Protein AF-0000000070180967 (afdb_homodimer)

Structure (mmCIF, N/CA/C/O backbone):
data_AF-0000000070180967-model_v1
#
loop_
_entity.id
_entity.type
_entity.pdbx_description
1 polymer 'SH3 domain-binding protein 1'
#
loop_
_atom_site.group_PDB
_atom_site.id
_atom_site.type_symbol
_atom_site.label_atom_id
_atom_site.label_alt_id
_atom_site.label_comp_id
_atom_site.label_asym_id
_atom_site.label_entity_id
_atom_site.label_seq_id
_atom_site.pdbx_PDB_ins_code
_atom_site.Cartn_x
_atom_site.Cartn_y
_atom_site.Cartn_z
_atom_site.occupancy
_atom_site.B_iso_or_equiv
_atom_site.auth_seq_id
_atom_site.auth_comp_id
_atom_site.auth_asym_id
_atom_site.auth_atom_id
_atom_site.pdbx_PDB_model_num
ATOM 1 N N . MET A 1 1 ? -31.375 30.578 19.656 1 23.16 1 MET A N 1
ATOM 2 C CA . MET A 1 1 ? -30.641 31.422 20.578 1 23.16 1 MET A CA 1
ATOM 3 C C . MET A 1 1 ? -30.578 30.781 21.969 1 23.16 1 MET A C 1
ATOM 5 O O . MET A 1 1 ? -29.547 30.828 22.641 1 23.16 1 MET A O 1
ATOM 9 N N . MET A 1 2 ? -31.688 30.219 22.391 1 24.69 2 MET A N 1
ATOM 10 C CA . MET A 1 2 ? -31.969 29.703 23.734 1 24.69 2 MET A CA 1
ATOM 11 C C . MET A 1 2 ? -31.297 28.344 23.938 1 24.69 2 MET A C 1
ATOM 13 O O . MET A 1 2 ? -30.875 28.016 25.047 1 24.69 2 MET A O 1
ATOM 17 N N . LYS A 1 3 ? -31.328 27.484 22.859 1 35.31 3 LYS A N 1
ATOM 18 C CA . LYS A 1 3 ? -30.859 26.109 23.031 1 35.31 3 LYS A CA 1
ATOM 19 C C . LYS A 1 3 ? -29.344 26.062 23.219 1 35.31 3 LYS A C 1
ATOM 21 O O . LYS A 1 3 ? -28.797 25.031 23.641 1 35.31 3 LYS A O 1
ATOM 26 N N . ARG A 1 4 ? -28.734 26.984 22.562 1 38.66 4 ARG A N 1
ATOM 27 C CA . ARG A 1 4 ? -27.281 27.031 22.734 1 38.66 4 ARG A CA 1
ATOM 28 C C . ARG A 1 4 ? -26.891 27.406 24.156 1 38.66 4 ARG A C 1
ATOM 30 O O . ARG A 1 4 ? -25.797 27.078 24.609 1 38.66 4 ARG A O 1
ATOM 37 N N . GLN A 1 5 ? -27.844 28.094 24.844 1 33.06 5 GLN A N 1
ATOM 38 C CA . GLN A 1 5 ? -27.656 28.5 26.234 1 33.06 5 GLN A CA 1
ATOM 39 C C . GLN A 1 5 ? -27.734 27.297 27.188 1 33.06 5 GLN A C 1
ATOM 41 O O . GLN A 1 5 ? -27.016 27.234 28.172 1 33.06 5 GLN A O 1
ATOM 46 N N . PHE A 1 6 ? -28.734 26.422 26.875 1 37.47 6 PHE A N 1
ATOM 47 C CA . PHE A 1 6 ? -29.047 25.375 27.844 1 37.47 6 PHE A CA 1
ATOM 48 C C . PHE A 1 6 ? -27.969 24.312 27.844 1 37.47 6 PHE A C 1
ATOM 50 O O . PHE A 1 6 ? -27.625 23.766 28.906 1 37.47 6 PHE A O 1
ATOM 57 N N . ASN A 1 7 ? -27.469 23.922 26.625 1 36.16 7 ASN A N 1
ATOM 58 C CA . ASN A 1 7 ? -26.5 22.828 26.625 1 36.16 7 ASN A CA 1
ATOM 59 C C . ASN A 1 7 ? -25.172 23.25 27.25 1 36.16 7 ASN A C 1
ATOM 61 O O . ASN A 1 7 ? -24.344 22.406 27.609 1 36.16 7 ASN A O 1
ATOM 65 N N . ARG A 1 8 ? -24.75 24.609 27.328 1 34.97 8 ARG A N 1
ATOM 66 C CA . ARG A 1 8 ? -23.625 25.172 28.062 1 34.97 8 ARG A CA 1
ATOM 67 C C . ARG A 1 8 ? -23.797 24.969 29.562 1 34.97 8 ARG A C 1
ATOM 69 O O . ARG A 1 8 ? -22.812 24.766 30.281 1 34.97 8 ARG A O 1
ATOM 76 N N . MET A 1 9 ? -25.016 25.094 30.094 1 34.5 9 MET A N 1
ATOM 77 C CA . MET A 1 9 ? -25.281 24.938 31.516 1 34.5 9 MET A CA 1
ATOM 78 C C . MET A 1 9 ? -24.984 23.516 31.984 1 34.5 9 MET A C 1
ATOM 80 O O . MET A 1 9 ? -24.516 23.297 33.094 1 34.5 9 MET A O 1
ATOM 84 N N . ARG A 1 10 ? -25.375 22.469 31.219 1 37.16 10 ARG A N 1
ATOM 85 C CA . ARG A 1 10 ? -25.266 21.094 31.688 1 37.16 10 ARG A CA 1
ATOM 86 C C . ARG A 1 10 ? -23.812 20.656 31.781 1 37.16 10 ARG A C 1
ATOM 88 O O . ARG A 1 10 ? -23.453 19.812 32.594 1 37.16 10 ARG A O 1
ATOM 95 N N . GLN A 1 11 ? -22.953 21.047 30.766 1 36 11 GLN A N 1
ATOM 96 C CA . GLN A 1 11 ? -21.547 20.641 30.859 1 36 11 GLN A CA 1
ATOM 97 C C . GLN A 1 11 ? -20.859 21.328 32.031 1 36 11 GLN A C 1
ATOM 99 O O . GLN A 1 11 ? -19.797 20.891 32.469 1 36 11 GLN A O 1
ATOM 104 N N . GLN A 1 12 ? -21.344 22.5 32.531 1 35.28 12 GLN A N 1
ATOM 105 C CA . GLN A 1 12 ? -20.844 23.141 33.75 1 35.28 12 GLN A CA 1
ATOM 106 C C . GLN A 1 12 ? -21.047 22.25 34.969 1 35.28 12 GLN A C 1
ATOM 108 O O . GLN A 1 12 ? -20.297 22.344 35.938 1 35.28 12 GLN A O 1
ATOM 113 N N . LEU A 1 13 ? -22.219 21.578 35.094 1 34.53 13 LEU A N 1
ATOM 114 C CA . LEU A 1 13 ? -22.531 20.875 36.344 1 34.53 13 LEU A CA 1
ATOM 115 C C . LEU A 1 13 ? -21.672 19.609 36.469 1 34.53 13 LEU A C 1
ATOM 117 O O . LEU A 1 13 ? -21.531 19.062 37.562 1 34.53 13 LEU A O 1
ATOM 121 N N . SER A 1 14 ? -21.391 18.875 35.375 1 34.56 14 SER A N 1
ATOM 122 C CA . SER A 1 14 ? -20.859 17.547 35.656 1 34.56 14 SER A CA 1
ATOM 123 C C . SER A 1 14 ? -19.406 17.609 36.125 1 34.56 14 SER A C 1
ATOM 125 O O . SER A 1 14 ? -18.75 16.578 36.281 1 34.56 14 SER A O 1
ATOM 127 N N . TYR A 1 15 ? -18.625 18.578 35.562 1 33.56 15 TYR A N 1
ATOM 128 C CA . TYR A 1 15 ? -17.234 18.438 36 1 33.56 15 TYR A CA 1
ATOM 129 C C . TYR A 1 15 ? -17.109 18.797 37.469 1 33.56 15 TYR A C 1
ATOM 131 O O . TYR A 1 15 ? -17.641 19.812 37.938 1 33.56 15 TYR A O 1
ATOM 139 N N . PRO A 1 16 ? -16.75 17.812 38.406 1 34.44 16 PRO A N 1
ATOM 140 C CA . PRO A 1 16 ? -16.562 18 39.844 1 34.44 16 PRO A CA 1
ATOM 141 C C . PRO A 1 16 ? -15.859 19.312 40.188 1 34.44 16 PRO A C 1
ATOM 143 O O . PRO A 1 16 ? -15.312 19.969 39.281 1 34.44 16 PRO A O 1
ATOM 146 N N . SER A 1 17 ? -15.625 19.516 41.562 1 34.19 17 SER A N 1
ATOM 147 C CA . SER A 1 17 ? -15 20.547 42.375 1 34.19 17 SER A CA 1
ATOM 148 C C . SER A 1 17 ? -13.617 20.906 41.844 1 34.19 17 SER A C 1
ATOM 150 O O . SER A 1 17 ? -12.719 20.062 41.812 1 34.19 17 SER A O 1
ATOM 152 N N . ILE A 1 18 ? -13.445 21.531 40.75 1 38.41 18 ILE A N 1
ATOM 153 C CA . ILE A 1 18 ? -12.172 22.172 40.438 1 38.41 18 ILE A CA 1
ATOM 154 C C . ILE A 1 18 ? -11.477 22.578 41.75 1 38.41 18 ILE A C 1
ATOM 156 O O . ILE A 1 18 ? -12.016 23.375 42.5 1 38.41 18 ILE A O 1
ATOM 160 N N . THR A 1 19 ? -10.648 21.797 42.281 1 39.62 19 THR A N 1
ATOM 161 C CA . THR A 1 19 ? -9.82 22.125 43.438 1 39.62 19 THR A CA 1
ATOM 162 C C . THR A 1 19 ? -9.375 23.578 43.406 1 39.62 19 THR A C 1
ATOM 164 O O . THR A 1 19 ? -9.328 24.188 42.312 1 39.62 19 THR A O 1
ATOM 167 N N . GLY A 1 20 ? -9.117 24.297 44.531 1 40.75 20 GLY A N 1
ATOM 168 C CA . GLY A 1 20 ? -8.758 25.656 44.875 1 40.75 20 GLY A CA 1
ATOM 169 C C . GLY A 1 20 ? -7.777 26.281 43.906 1 40.75 20 GLY A C 1
ATOM 170 O O . GLY A 1 20 ? -7.754 27.516 43.75 1 40.75 20 GLY A O 1
ATOM 171 N N . ARG A 1 21 ? -6.918 25.531 43.438 1 45.5 21 ARG A N 1
ATOM 172 C CA . ARG A 1 21 ? -5.832 26.062 42.625 1 45.5 21 ARG A CA 1
ATOM 173 C C . ARG A 1 21 ? -6.312 26.391 41.219 1 45.5 21 ARG A C 1
ATOM 175 O O . ARG A 1 21 ? -5.883 27.375 40.625 1 45.5 21 ARG A O 1
ATOM 182 N N . ALA A 1 22 ? -7.051 25.562 40.5 1 50.38 22 ALA A N 1
ATOM 183 C CA . ALA A 1 22 ? -7.582 25.734 39.156 1 50.38 22 ALA A CA 1
ATOM 184 C C . ALA A 1 22 ? -8.531 26.938 39.094 1 50.38 22 ALA A C 1
ATOM 186 O O . ALA A 1 22 ? -8.609 27.609 38.062 1 50.38 22 ALA A O 1
ATOM 187 N N . GLN A 1 23 ? -9.18 27.219 40.25 1 52.91 23 GLN A N 1
ATOM 188 C CA . GLN A 1 23 ? -10.172 28.281 40.375 1 52.91 23 GLN A CA 1
ATOM 189 C C . GLN A 1 23 ? -9.516 29.656 40.312 1 52.91 23 GLN A C 1
ATOM 191 O O . GLN A 1 23 ? -10.109 30.609 39.812 1 52.91 23 GLN A O 1
ATOM 196 N N . GLU A 1 24 ? -8.125 29.5 40.562 1 63.62 24 GLU A N 1
ATOM 197 C CA . GLU A 1 24 ? -7.535 30.828 40.719 1 63.62 24 GLU A CA 1
ATOM 198 C C . GLU A 1 24 ? -7.281 31.469 39.375 1 63.62 24 GLU A C 1
ATOM 200 O O . GLU A 1 24 ? -7.523 32.656 39.188 1 63.62 24 GLU A O 1
ATOM 205 N N . THR A 1 25 ? -6.969 30.641 38.312 1 72 25 THR A N 1
ATOM 206 C CA . THR A 1 25 ? -6.715 31.266 37.031 1 72 25 THR A CA 1
ATOM 207 C C . THR A 1 25 ? -8.031 31.562 36.312 1 72 25 THR A C 1
ATOM 209 O O . THR A 1 25 ? -8.094 32.469 35.469 1 72 25 THR A O 1
ATOM 212 N N . ALA A 1 26 ? -9.031 30.797 36.656 1 75.19 26 ALA A N 1
ATOM 213 C CA . ALA A 1 26 ? -10.312 30.906 35.969 1 75.19 26 ALA A CA 1
ATOM 214 C C . ALA A 1 26 ? -10.93 32.281 36.188 1 75.19 26 ALA A C 1
ATOM 216 O O . ALA A 1 26 ? -11.641 32.812 35.312 1 75.19 26 ALA A O 1
ATOM 217 N N . ASP A 1 27 ? -10.5 32.812 37.219 1 79.44 27 ASP A N 1
ATOM 218 C CA . ASP A 1 27 ? -11.07 34.125 37.562 1 79.44 27 ASP A CA 1
ATOM 219 C C . ASP A 1 27 ? -10.484 35.219 36.656 1 79.44 27 ASP A C 1
ATOM 221 O O . ASP A 1 27 ? -11.078 36.281 36.531 1 79.44 27 ASP A O 1
ATOM 225 N N . TYR A 1 28 ? -9.453 34.781 35.969 1 79.81 28 TYR A N 1
ATOM 226 C CA . TYR A 1 28 ? -8.75 35.812 35.188 1 79.81 28 TYR A CA 1
ATOM 227 C C . TYR A 1 28 ? -9 35.594 33.688 1 79.81 28 TYR A C 1
ATOM 229 O O . TYR A 1 28 ? -8.516 36.375 32.875 1 79.81 28 TYR A O 1
ATOM 237 N N . LEU A 1 29 ? -9.727 34.562 33.375 1 83.12 29 LEU A N 1
ATOM 238 C CA . LEU A 1 29 ? -9.938 34.281 31.969 1 83.12 29 LEU A CA 1
ATOM 239 C C . LEU A 1 29 ? -11.398 34.469 31.578 1 83.12 29 LEU A C 1
ATOM 241 O O . LEU A 1 29 ? -12.297 34.312 32.406 1 83.12 29 LEU A O 1
ATOM 245 N N . THR A 1 30 ? -11.648 34.969 30.344 1 82.38 30 THR A N 1
ATOM 246 C CA . THR A 1 30 ? -13.008 35.031 29.797 1 82.38 30 THR A CA 1
ATOM 247 C C . THR A 1 30 ? -13.578 33.656 29.562 1 82.38 30 THR A C 1
ATOM 249 O O . THR A 1 30 ? -12.836 32.656 29.531 1 82.38 30 THR A O 1
ATOM 252 N N . GLU A 1 31 ? -14.883 33.531 29.422 1 82.69 31 GLU A N 1
ATOM 253 C CA . GLU A 1 31 ? -15.547 32.25 29.188 1 82.69 31 GLU A CA 1
ATOM 254 C C . GLU A 1 31 ? -15.031 31.578 27.922 1 82.69 31 GLU A C 1
ATOM 256 O O . GLU A 1 31 ? -14.844 30.359 27.891 1 82.69 31 GLU A O 1
ATOM 261 N N . ASP A 1 32 ? -14.789 32.375 26.906 1 84.94 32 ASP A N 1
ATOM 262 C CA . ASP A 1 32 ? -14.297 31.844 25.625 1 84.94 32 ASP A CA 1
ATOM 263 C C . ASP A 1 32 ? -12.906 31.234 25.797 1 84.94 32 ASP A C 1
ATOM 265 O O . ASP A 1 32 ? -12.609 30.188 25.203 1 84.94 32 ASP A O 1
ATOM 269 N N . LEU A 1 33 ? -12.078 31.891 26.547 1 88.88 33 LEU A N 1
ATOM 270 C CA . LEU A 1 33 ? -10.719 31.422 26.75 1 88.88 33 LEU A CA 1
ATOM 271 C C . LEU A 1 33 ? -10.695 30.172 27.625 1 88.88 33 LEU A C 1
ATOM 273 O O . LEU A 1 33 ? -9.836 29.312 27.453 1 88.88 33 LEU A O 1
ATOM 277 N N . LEU A 1 34 ? -11.695 30.109 28.547 1 90.12 34 LEU A N 1
ATOM 278 C CA . LEU A 1 34 ? -11.812 28.922 29.375 1 90.12 34 LEU A CA 1
ATOM 279 C C . LEU A 1 34 ? -12.164 27.703 28.531 1 90.12 34 LEU A C 1
ATOM 281 O O . LEU A 1 34 ? -11.633 26.609 28.75 1 90.12 34 LEU A O 1
ATOM 285 N N . GLN A 1 35 ? -13.039 27.953 27.578 1 89.12 35 GLN A N 1
ATOM 286 C CA . GLN A 1 35 ? -13.406 26.875 26.672 1 89.12 35 GLN A CA 1
ATOM 287 C C . GLN A 1 35 ? -12.211 26.438 25.828 1 89.12 35 GLN A C 1
ATOM 289 O O . GLN A 1 35 ? -12.008 25.25 25.578 1 89.12 35 GLN A O 1
ATOM 294 N N . THR A 1 36 ? -11.492 27.422 25.344 1 90.69 36 THR A N 1
ATOM 295 C CA . THR A 1 36 ? -10.305 27.125 24.547 1 90.69 36 THR A CA 1
ATOM 296 C C . THR A 1 36 ? -9.281 26.344 25.359 1 90.69 36 THR A C 1
ATOM 298 O O . THR A 1 36 ? -8.672 25.391 24.859 1 90.69 36 THR A O 1
ATOM 301 N N . GLU A 1 37 ? -9.062 26.719 26.594 1 92.62 37 GLU A N 1
ATOM 302 C CA . GLU A 1 37 ? -8.109 26.062 27.484 1 92.62 37 GLU A CA 1
ATOM 303 C C . GLU A 1 37 ? -8.453 24.578 27.656 1 92.62 37 GLU A C 1
ATOM 305 O O . GLU A 1 37 ? -7.555 23.734 27.719 1 92.62 37 GLU A O 1
ATOM 310 N N . GLN A 1 38 ? -9.695 24.234 27.688 1 92.12 38 GLN A N 1
ATOM 311 C CA . GLN A 1 38 ? -10.141 22.859 27.906 1 92.12 38 GLN A CA 1
ATOM 312 C C . GLN A 1 38 ? -9.82 21.984 26.703 1 92.12 38 GLN A C 1
ATOM 314 O O . GLN A 1 38 ? -9.766 20.766 26.812 1 92.12 38 GLN A O 1
ATOM 319 N N . ARG A 1 39 ? -9.625 22.594 25.609 1 92.5 39 ARG A N 1
ATOM 320 C CA . ARG A 1 39 ? -9.406 21.828 24.375 1 92.5 39 ARG A CA 1
ATOM 321 C C . ARG A 1 39 ? -7.926 21.531 24.172 1 92.5 39 ARG A C 1
ATOM 323 O O . ARG A 1 39 ? -7.566 20.688 23.344 1 92.5 39 ARG A O 1
ATOM 330 N N . ILE A 1 40 ? -7.07 22.156 24.891 1 95 40 ILE A N 1
ATOM 331 C CA . ILE A 1 40 ? -5.633 22.062 24.672 1 95 40 ILE A CA 1
ATOM 332 C C . ILE A 1 40 ? -5.137 20.656 25.016 1 95 40 ILE A C 1
ATOM 334 O O . ILE A 1 40 ? -4.465 20.016 24.219 1 95 40 ILE A O 1
ATOM 338 N N . GLU A 1 41 ? -5.504 20.141 26.172 1 95.19 41 GLU A N 1
ATOM 339 C CA . GLU A 1 41 ? -5 18.844 26.641 1 95.19 41 GLU A CA 1
ATOM 340 C C . GLU A 1 41 ? -5.484 17.703 25.75 1 95.19 41 GLU A C 1
ATOM 342 O O . GLU A 1 41 ? -4.699 16.828 25.375 1 95.19 41 GLU A O 1
ATOM 347 N N . PRO A 1 42 ? -6.785 17.672 25.438 1 95.06 42 PRO A N 1
ATOM 348 C CA . PRO A 1 42 ? -7.246 16.625 24.531 1 95.06 42 PRO A CA 1
ATOM 349 C C . PRO A 1 42 ? -6.52 16.625 23.188 1 95.06 42 PRO A C 1
ATOM 351 O O . PRO A 1 42 ? -6.207 15.562 22.656 1 95.06 42 PRO A O 1
ATOM 354 N N . VAL A 1 43 ? -6.27 17.797 22.609 1 95.44 43 VAL A N 1
ATOM 355 C CA . VAL A 1 43 ? -5.566 17.906 21.344 1 95.44 43 VAL A CA 1
ATOM 356 C C . VAL A 1 43 ? -4.141 17.391 21.484 1 95.44 43 VAL A C 1
ATOM 358 O O . VAL A 1 43 ? -3.637 16.672 20.625 1 95.44 43 VAL A O 1
ATOM 361 N N . LYS A 1 44 ? -3.477 17.766 22.578 1 96.69 44 LYS A N 1
ATOM 362 C CA . LYS A 1 44 ? -2.125 17.281 22.844 1 96.69 44 LYS A CA 1
ATOM 363 C C . LYS A 1 44 ? -2.086 15.758 22.938 1 96.69 44 LYS A C 1
ATOM 365 O O . LYS A 1 44 ? -1.224 15.125 22.328 1 96.69 44 LYS A O 1
ATOM 370 N N . ARG A 1 45 ? -3.016 15.172 23.641 1 96.06 45 ARG A N 1
ATOM 371 C CA . ARG A 1 45 ? -3.09 13.727 23.797 1 96.06 45 ARG A CA 1
ATOM 372 C C . ARG A 1 45 ? -3.357 13.039 22.453 1 96.06 45 ARG A C 1
ATOM 374 O O . ARG A 1 45 ? -2.76 12.008 22.156 1 96.06 45 ARG A O 1
ATOM 381 N N . ALA A 1 46 ? -4.273 13.586 21.719 1 95.75 46 ALA A N 1
ATOM 382 C CA . ALA A 1 46 ? -4.594 13.039 20.406 1 95.75 46 ALA A CA 1
ATOM 383 C C . ALA A 1 46 ? -3.361 13.023 19.5 1 95.75 46 ALA A C 1
ATOM 385 O O . ALA A 1 46 ? -3.064 12.016 18.875 1 95.75 46 ALA A O 1
ATOM 386 N N . ALA A 1 47 ? -2.666 14.195 19.438 1 96.94 47 ALA A N 1
ATOM 387 C CA . ALA A 1 47 ? -1.473 14.312 18.609 1 96.94 47 ALA A CA 1
ATOM 388 C C . ALA A 1 47 ? -0.403 13.312 19.047 1 96.94 47 ALA A C 1
ATOM 390 O O . ALA A 1 47 ? 0.238 12.672 18.203 1 96.94 47 ALA A O 1
ATOM 391 N N . HIS A 1 48 ? -0.272 13.156 20.344 1 97.5 48 HIS A N 1
ATOM 392 C CA . HIS A 1 48 ? 0.724 12.25 20.891 1 97.5 48 HIS A CA 1
ATOM 393 C C . HIS A 1 48 ? 0.392 10.797 20.562 1 97.5 48 HIS A C 1
ATOM 395 O O . HIS A 1 48 ? 1.254 10.055 20.078 1 97.5 48 HIS A O 1
ATOM 401 N N . ASN A 1 49 ? -0.806 10.375 20.812 1 97 49 ASN A N 1
ATOM 402 C CA . ASN A 1 49 ? -1.232 9 20.594 1 97 49 ASN A CA 1
ATOM 403 C C . ASN A 1 49 ? -1.167 8.625 19.109 1 97 49 ASN A C 1
ATOM 405 O O . ASN A 1 49 ? -0.688 7.543 18.766 1 97 49 ASN A O 1
ATOM 409 N N . VAL A 1 50 ? -1.664 9.5 18.281 1 97.25 50 VAL A N 1
ATOM 410 C CA . VAL A 1 50 ? -1.66 9.234 16.844 1 97.25 50 VAL A CA 1
ATOM 411 C C . VAL A 1 50 ? -0.222 9.141 16.344 1 97.25 50 VAL A C 1
ATOM 413 O O . VAL A 1 50 ? 0.104 8.258 15.531 1 97.25 50 VAL A O 1
ATOM 416 N N . HIS A 1 51 ? 0.609 10.086 16.844 1 97.81 51 HIS A N 1
ATOM 417 C CA . HIS A 1 51 ? 2.014 10.055 16.453 1 97.81 51 HIS A CA 1
ATOM 418 C C . HIS A 1 51 ? 2.656 8.719 16.812 1 97.81 51 HIS A C 1
ATOM 420 O O . HIS A 1 51 ? 3.311 8.094 15.977 1 97.81 51 HIS A O 1
ATOM 426 N N . LYS A 1 52 ? 2.463 8.297 17.984 1 97.69 52 LYS A N 1
ATOM 427 C CA . LYS A 1 52 ? 3.07 7.066 18.5 1 97.69 52 LYS A CA 1
ATOM 428 C C . LYS A 1 52 ? 2.631 5.859 17.672 1 97.69 52 LYS A C 1
ATOM 430 O O . LYS A 1 52 ? 3.463 5.055 17.25 1 97.69 52 LYS A O 1
ATOM 435 N N . ARG A 1 53 ? 1.354 5.723 17.453 1 98.06 53 ARG A N 1
ATOM 436 C CA . ARG A 1 53 ? 0.823 4.574 16.719 1 98.06 53 ARG A CA 1
ATOM 437 C C . ARG A 1 53 ? 1.192 4.637 15.242 1 98.06 53 ARG A C 1
ATOM 439 O O . ARG A 1 53 ? 1.388 3.604 14.602 1 98.06 53 ARG A O 1
ATOM 446 N N . LEU A 1 54 ? 1.208 5.859 14.695 1 97.81 54 LEU A N 1
ATOM 447 C CA . LEU A 1 54 ? 1.586 6.023 13.297 1 97.81 54 LEU A CA 1
ATOM 448 C C . LEU A 1 54 ? 3.037 5.609 13.07 1 97.81 54 LEU A C 1
ATOM 450 O O . LEU A 1 54 ? 3.367 5.023 12.039 1 97.81 54 LEU A O 1
ATOM 454 N N . VAL A 1 55 ? 3.928 5.902 14.055 1 97.5 55 VAL A N 1
ATOM 455 C CA . VAL A 1 55 ? 5.324 5.484 13.984 1 97.5 55 VAL A CA 1
ATOM 456 C C . VAL A 1 55 ? 5.406 3.959 13.969 1 97.5 55 VAL A C 1
ATOM 458 O O . VAL A 1 55 ? 6.234 3.381 13.258 1 97.5 55 VAL A O 1
ATOM 461 N N . ALA A 1 56 ? 4.516 3.299 14.672 1 96.75 56 ALA A N 1
ATOM 462 C CA . ALA A 1 56 ? 4.492 1.84 14.75 1 96.75 56 ALA A CA 1
ATOM 463 C C . ALA A 1 56 ? 4.047 1.219 13.43 1 96.75 56 ALA A C 1
ATOM 465 O O . ALA A 1 56 ? 4.289 0.036 13.18 1 96.75 56 ALA A O 1
ATOM 466 N N . CYS A 1 57 ? 3.418 2.014 12.602 1 96.69 57 CYS A N 1
ATOM 467 C CA . CYS A 1 57 ? 2.941 1.514 11.32 1 96.69 57 CYS A CA 1
ATOM 468 C C . CYS A 1 57 ? 4.055 1.54 10.273 1 96.69 57 CYS A C 1
ATOM 470 O O . CYS A 1 57 ? 3.914 0.959 9.195 1 96.69 57 CYS A O 1
ATOM 472 N N . LEU A 1 58 ? 5.148 2.248 10.547 1 96 58 LEU A N 1
ATOM 473 C CA . LEU A 1 58 ? 6.258 2.336 9.609 1 96 58 LEU A CA 1
ATOM 474 C C . LEU A 1 58 ? 6.996 1.004 9.508 1 96 58 LEU A C 1
ATOM 476 O O . LEU A 1 58 ? 7.184 0.318 10.516 1 96 58 LEU A O 1
ATOM 480 N N . GLN A 1 59 ? 7.332 0.653 8.383 1 94.44 59 GLN A N 1
ATOM 481 C CA . GLN A 1 59 ? 8.102 -0.57 8.18 1 94.44 59 GLN A CA 1
ATOM 482 C C . GLN A 1 59 ? 9.602 -0.287 8.188 1 94.44 59 GLN A C 1
ATOM 484 O O . GLN A 1 59 ? 10.391 -1.142 8.586 1 94.44 59 GLN A O 1
ATOM 489 N N . GLY A 1 60 ? 9.969 0.88 7.742 1 91.94 60 GLY A N 1
ATOM 490 C CA . GLY A 1 60 ? 11.359 1.294 7.766 1 91.94 60 GLY A CA 1
ATOM 491 C C . GLY A 1 60 ? 11.766 1.958 9.07 1 91.94 60 GLY A C 1
ATOM 492 O O . GLY A 1 60 ? 10.914 2.24 9.914 1 91.94 60 GLY A O 1
ATOM 493 N N . GLN A 1 61 ? 13.016 2.264 9.172 1 92.31 61 GLN A N 1
ATOM 494 C CA . GLN A 1 61 ? 13.547 2.896 10.367 1 92.31 61 GLN A CA 1
ATOM 495 C C . GLN A 1 61 ? 13.266 4.395 10.375 1 92.31 61 GLN A C 1
ATOM 497 O O . GLN A 1 61 ? 13.648 5.109 9.445 1 92.31 61 GLN A O 1
ATOM 502 N N . TYR A 1 62 ? 12.648 4.812 11.414 1 93 62 TYR A N 1
ATOM 503 C CA . TYR A 1 62 ? 12.344 6.227 11.586 1 93 62 TYR A CA 1
ATOM 504 C C . TYR A 1 62 ? 13.617 7.066 11.578 1 93 62 TYR A C 1
ATOM 506 O O . TYR A 1 62 ? 14.586 6.734 12.266 1 93 62 TYR A O 1
ATOM 514 N N . GLY A 1 63 ? 13.719 8.07 10.766 1 93.31 63 GLY A N 1
ATOM 515 C CA . GLY A 1 63 ? 14.836 9 10.758 1 93.31 63 GLY A CA 1
ATOM 516 C C . GLY A 1 63 ? 15.93 8.594 9.781 1 93.31 63 GLY A C 1
ATOM 517 O O . GLY A 1 63 ? 16.891 9.344 9.57 1 93.31 63 GLY A O 1
ATOM 518 N N . ALA A 1 64 ? 15.797 7.387 9.172 1 94.06 64 ALA A N 1
ATOM 519 C CA . ALA A 1 64 ? 16.828 6.898 8.258 1 94.06 64 ALA A CA 1
ATOM 520 C C . ALA A 1 64 ? 16.703 7.566 6.895 1 94.06 64 ALA A C 1
ATOM 522 O O . ALA A 1 64 ? 15.617 7.984 6.492 1 94.06 64 ALA A O 1
ATOM 523 N N . GLU A 1 65 ? 17.844 7.602 6.254 1 95.25 65 GLU A N 1
ATOM 524 C CA . GLU A 1 65 ? 17.844 8.133 4.891 1 95.25 65 GLU A CA 1
ATOM 525 C C . GLU A 1 65 ? 17.234 7.133 3.912 1 95.25 65 GLU A C 1
ATOM 527 O O . GLU A 1 65 ? 17.062 5.957 4.242 1 95.25 65 GLU A O 1
ATOM 532 N N . LEU A 1 66 ? 16.938 7.566 2.729 1 95.81 66 LEU A N 1
ATOM 533 C CA . LEU A 1 66 ? 16.172 6.801 1.746 1 95.81 66 LEU A CA 1
ATOM 534 C C . LEU A 1 66 ? 16.859 5.465 1.458 1 95.81 66 LEU A C 1
ATOM 536 O O . LEU A 1 66 ? 16.219 4.41 1.563 1 95.81 66 LEU A O 1
ATOM 540 N N . ASP A 1 67 ? 18.188 5.453 1.161 1 95.75 67 ASP A N 1
ATOM 541 C CA . ASP A 1 67 ? 18.906 4.25 0.748 1 95.75 67 ASP A CA 1
ATOM 542 C C . ASP A 1 67 ? 18.953 3.23 1.884 1 95.75 67 ASP A C 1
ATOM 544 O O . ASP A 1 67 ? 18.781 2.031 1.659 1 95.75 67 ASP A O 1
ATOM 548 N N . LYS A 1 68 ? 19.266 3.721 3.004 1 95.69 68 LYS A N 1
ATOM 549 C CA . LYS A 1 68 ? 19.328 2.844 4.172 1 95.69 68 LYS A CA 1
ATOM 550 C C . LYS A 1 68 ? 17.953 2.25 4.48 1 95.69 68 LYS A C 1
ATOM 552 O O . LYS A 1 68 ? 17.859 1.082 4.863 1 95.69 68 LYS A O 1
ATOM 557 N N . ARG A 1 69 ? 16.922 3.033 4.301 1 95.88 69 ARG A N 1
ATOM 558 C CA . ARG A 1 69 ? 15.555 2.574 4.555 1 95.88 69 ARG A CA 1
ATOM 559 C C . ARG A 1 69 ? 15.141 1.498 3.557 1 95.88 69 ARG A C 1
ATOM 561 O O . ARG A 1 69 ? 14.578 0.474 3.938 1 95.88 69 ARG A O 1
ATOM 568 N N . VAL A 1 70 ? 15.438 1.727 2.311 1 97.12 70 VAL A N 1
ATOM 569 C CA . VAL A 1 70 ? 15.07 0.798 1.248 1 97.12 70 VAL A CA 1
ATOM 570 C C . VAL A 1 70 ? 15.734 -0.556 1.49 1 97.12 70 VAL A C 1
ATOM 572 O O . VAL A 1 70 ? 15.094 -1.602 1.347 1 97.12 70 VAL A O 1
ATOM 575 N N . LYS A 1 71 ? 17 -0.587 1.912 1 96.12 71 LYS A N 1
ATOM 576 C CA . LYS A 1 71 ? 17.797 -1.802 2.084 1 96.12 71 LYS A CA 1
ATOM 577 C C . LYS A 1 71 ? 17.25 -2.66 3.221 1 96.12 71 LYS A C 1
ATOM 579 O O . LYS A 1 71 ? 17.359 -3.887 3.191 1 96.12 71 LYS A O 1
ATOM 584 N N . ARG A 1 72 ? 16.625 -2.08 4.121 1 95.56 72 ARG A N 1
ATOM 585 C CA . ARG A 1 72 ? 16.188 -2.803 5.309 1 95.56 72 ARG A CA 1
ATOM 586 C C . ARG A 1 72 ? 14.727 -3.234 5.172 1 95.56 72 ARG A C 1
ATOM 588 O O . ARG A 1 72 ? 14.203 -3.955 6.027 1 95.56 72 ARG A O 1
ATOM 595 N N . LEU A 1 73 ? 14.078 -2.877 4.09 1 97.19 73 LEU A N 1
ATOM 596 C CA . LEU A 1 73 ? 12.672 -3.225 3.893 1 97.19 73 LEU A CA 1
ATOM 597 C C . LEU A 1 73 ? 12.531 -4.684 3.473 1 97.19 73 LEU A C 1
ATOM 599 O O . LEU A 1 73 ? 13.32 -5.184 2.67 1 97.19 73 LEU A O 1
ATOM 603 N N . PRO A 1 74 ? 11.578 -5.375 4.031 1 97.06 74 PRO A N 1
ATOM 604 C CA . PRO A 1 74 ? 11.328 -6.758 3.611 1 97.06 74 PRO A CA 1
ATOM 605 C C . PRO A 1 74 ? 11.086 -6.883 2.107 1 97.06 74 PRO A C 1
ATOM 607 O O . PRO A 1 74 ? 11.516 -7.859 1.49 1 97.06 74 PRO A O 1
ATOM 610 N N . LEU A 1 75 ? 10.453 -5.906 1.529 1 97.06 75 LEU A N 1
ATOM 611 C CA . LEU A 1 75 ? 10.18 -5.922 0.097 1 97.06 75 LEU A CA 1
ATOM 612 C C . LEU A 1 75 ? 11.477 -5.945 -0.705 1 97.06 75 LEU A C 1
ATOM 614 O O . LEU A 1 75 ? 11.562 -6.617 -1.737 1 97.06 75 LEU A O 1
ATOM 618 N N . MET A 1 76 ? 12.414 -5.191 -0.216 1 97.69 76 MET A N 1
ATOM 619 C CA . MET A 1 76 ? 13.703 -5.184 -0.906 1 97.69 76 MET A CA 1
ATOM 620 C C . MET A 1 76 ? 14.414 -6.523 -0.738 1 97.69 76 MET A C 1
ATOM 622 O O . MET A 1 76 ? 15.031 -7.023 -1.678 1 97.69 76 MET A O 1
ATOM 626 N N . ALA A 1 77 ? 14.344 -7.059 0.434 1 97.81 77 ALA A N 1
ATOM 627 C CA . ALA A 1 77 ? 14.914 -8.383 0.67 1 97.81 77 ALA A CA 1
ATOM 628 C C . ALA A 1 77 ? 14.281 -9.422 -0.255 1 97.81 77 ALA A C 1
ATOM 630 O O . ALA A 1 77 ? 14.969 -10.32 -0.745 1 97.81 77 ALA A O 1
ATOM 631 N N . LEU A 1 78 ? 13.016 -9.289 -0.487 1 98.12 78 LEU A N 1
ATOM 632 C CA . LEU A 1 78 ? 12.32 -10.164 -1.423 1 98.12 78 LEU A CA 1
ATOM 633 C C . LEU A 1 78 ? 12.859 -9.984 -2.838 1 98.12 78 LEU A C 1
ATOM 635 O O . LEU A 1 78 ? 13.117 -10.969 -3.533 1 98.12 78 LEU A O 1
ATOM 639 N N . SER A 1 79 ? 13.023 -8.773 -3.252 1 98 79 SER A N 1
ATOM 640 C CA . SER A 1 79 ? 13.555 -8.484 -4.582 1 98 79 SER A CA 1
ATOM 641 C C . SER A 1 79 ? 14.945 -9.094 -4.766 1 98 79 SER A C 1
ATOM 643 O O . SER A 1 79 ? 15.234 -9.688 -5.809 1 98 79 SER A O 1
ATOM 645 N N . VAL A 1 80 ? 15.758 -8.969 -3.736 1 97.38 80 VAL A N 1
ATOM 646 C CA . VAL A 1 80 ? 17.109 -9.5 -3.799 1 97.38 80 VAL A CA 1
ATOM 647 C C . VAL A 1 80 ? 17.078 -11.023 -3.902 1 97.38 80 VAL A C 1
ATOM 649 O O . VAL A 1 80 ? 17.828 -11.617 -4.676 1 97.38 80 VAL A O 1
ATOM 652 N N . ALA A 1 81 ? 16.188 -11.625 -3.164 1 97 81 ALA A N 1
ATOM 653 C CA . ALA A 1 81 ? 16.047 -13.07 -3.229 1 97 81 ALA A CA 1
ATOM 654 C C . ALA A 1 81 ? 15.586 -13.516 -4.613 1 97 81 ALA A C 1
ATOM 656 O O . ALA A 1 81 ? 16.031 -14.539 -5.129 1 97 81 ALA A O 1
ATOM 657 N N . MET A 1 82 ? 14.734 -12.773 -5.23 1 97 82 MET A N 1
ATOM 658 C CA . MET A 1 82 ? 14.258 -13.07 -6.578 1 97 82 MET A CA 1
ATOM 659 C C . MET A 1 82 ? 15.375 -12.914 -7.598 1 97 82 MET A C 1
ATOM 661 O O . MET A 1 82 ? 15.5 -13.727 -8.523 1 97 82 MET A O 1
ATOM 665 N N . ALA A 1 83 ? 16.203 -11.93 -7.359 1 95.94 83 ALA A N 1
ATOM 666 C CA . ALA A 1 83 ? 17.328 -11.695 -8.258 1 95.94 83 ALA A CA 1
ATOM 667 C C . ALA A 1 83 ? 18.312 -12.859 -8.227 1 95.94 83 ALA A C 1
ATOM 669 O O . ALA A 1 83 ? 18.812 -13.289 -9.273 1 95.94 83 ALA A O 1
ATOM 670 N N . GLU A 1 84 ? 18.547 -13.336 -7.066 1 95.19 84 GLU A N 1
ATOM 671 C CA . GLU A 1 84 ? 19.438 -14.484 -6.918 1 95.19 84 GLU A CA 1
ATOM 672 C C . GLU A 1 84 ? 18.844 -15.742 -7.535 1 95.19 84 GLU A C 1
ATOM 674 O O . GLU A 1 84 ? 19.562 -16.578 -8.07 1 95.19 84 GLU A O 1
ATOM 679 N N . SER A 1 85 ? 17.578 -15.844 -7.516 1 93.75 85 SER A N 1
ATOM 680 C CA . SER A 1 85 ? 16.875 -17.031 -7.992 1 93.75 85 SER A CA 1
ATOM 681 C C . SER A 1 85 ? 16.797 -17.047 -9.516 1 93.75 85 SER A C 1
ATOM 683 O O . SER A 1 85 ? 17.016 -18.094 -10.141 1 93.75 85 SER A O 1
ATOM 685 N N . PHE A 1 86 ? 16.469 -15.93 -10.141 1 91.31 86 PHE A N 1
ATOM 686 C CA . PHE A 1 86 ? 16.25 -15.992 -11.578 1 91.31 86 PHE A CA 1
ATOM 687 C C . PHE A 1 86 ? 17.578 -16.094 -12.328 1 91.31 86 PHE A C 1
ATOM 689 O O . PHE A 1 86 ? 17.609 -16.516 -13.492 1 91.31 86 PHE A O 1
ATOM 696 N N . LYS A 1 87 ? 18.766 -15.812 -11.656 1 91.25 87 LYS A N 1
ATOM 697 C CA . LYS A 1 87 ? 20.094 -15.984 -12.258 1 91.25 87 LYS A CA 1
ATOM 698 C C . LYS A 1 87 ? 20.391 -17.469 -12.492 1 91.25 87 LYS A C 1
ATOM 700 O O . LYS A 1 87 ? 21.172 -17.812 -13.383 1 91.25 87 LYS A O 1
ATOM 705 N N . GLU A 1 88 ? 19.734 -18.281 -11.742 1 91.12 88 GLU A N 1
ATOM 706 C CA . GLU A 1 88 ? 19.969 -19.719 -11.844 1 91.12 88 GLU A CA 1
ATOM 707 C C . GLU A 1 88 ? 19 -20.375 -12.836 1 91.12 88 GLU A C 1
ATOM 709 O O . GLU A 1 88 ? 19.141 -21.562 -13.148 1 91.12 88 GLU A O 1
ATOM 714 N N . LEU A 1 89 ? 18.047 -19.578 -13.297 1 89.81 89 LEU A N 1
ATOM 715 C CA . LEU A 1 89 ? 17.047 -20.109 -14.203 1 89.81 89 LEU A CA 1
ATOM 716 C C . LEU A 1 89 ? 17.312 -19.672 -15.641 1 89.81 89 LEU A C 1
ATOM 718 O O . LEU A 1 89 ? 18.141 -18.797 -15.875 1 89.81 89 LEU A O 1
ATOM 722 N N . ASP A 1 90 ? 16.703 -20.391 -16.531 1 85 90 ASP A N 1
ATOM 723 C CA . ASP A 1 90 ? 16.766 -20 -17.938 1 85 90 ASP A CA 1
ATOM 724 C C . ASP A 1 90 ? 16 -18.703 -18.172 1 85 90 ASP A C 1
ATOM 726 O O . ASP A 1 90 ? 14.789 -18.641 -17.984 1 85 90 ASP A O 1
ATOM 730 N N . MET A 1 91 ? 16.656 -17.734 -18.672 1 79 91 MET A N 1
ATOM 731 C CA . MET A 1 91 ? 16.078 -16.391 -18.844 1 79 91 MET A CA 1
ATOM 732 C C . MET A 1 91 ? 15.023 -16.391 -19.953 1 79 91 MET A C 1
ATOM 734 O O . MET A 1 91 ? 14.172 -15.508 -20 1 79 91 MET A O 1
ATOM 738 N N . ASN A 1 92 ? 15.125 -17.375 -20.703 1 81 92 ASN A N 1
ATOM 739 C CA . ASN A 1 92 ? 14.18 -17.422 -21.812 1 81 92 ASN A CA 1
ATOM 740 C C . ASN A 1 92 ? 12.922 -18.203 -21.453 1 81 92 ASN A C 1
ATOM 742 O O . ASN A 1 92 ? 11.961 -18.219 -22.219 1 81 92 ASN A O 1
ATOM 746 N N . SER A 1 93 ? 12.977 -18.797 -20.281 1 83.62 93 SER A N 1
ATOM 747 C CA . SER A 1 93 ? 11.797 -19.531 -19.828 1 83.62 93 SER A CA 1
ATOM 748 C C . SER A 1 93 ? 10.727 -18.578 -19.297 1 83.62 93 SER A C 1
ATOM 750 O O . SER A 1 93 ? 11.031 -17.453 -18.906 1 83.62 93 SER A O 1
ATOM 752 N N . SER A 1 94 ? 9.477 -18.969 -19.344 1 85.31 94 SER A N 1
ATOM 753 C CA . SER A 1 94 ? 8.383 -18.172 -18.797 1 85.31 94 SER A CA 1
ATOM 754 C C . SER A 1 94 ? 8.578 -17.906 -17.312 1 85.31 94 SER A C 1
ATOM 756 O O . SER A 1 94 ? 8.297 -16.812 -16.828 1 85.31 94 SER A O 1
ATOM 758 N N . LEU A 1 95 ? 9.102 -18.875 -16.688 1 88.62 95 LEU A N 1
ATOM 759 C CA . LEU A 1 95 ? 9.344 -18.75 -15.258 1 88.62 95 LEU A CA 1
ATOM 760 C C . LEU A 1 95 ? 10.438 -17.719 -14.984 1 88.62 95 LEU A C 1
ATOM 762 O O . LEU A 1 95 ? 10.289 -16.875 -14.102 1 88.62 95 LEU A O 1
ATOM 766 N N . GLY A 1 96 ? 11.5 -17.844 -15.719 1 89.56 96 GLY A N 1
ATOM 767 C CA . GLY A 1 96 ? 12.594 -16.891 -15.562 1 89.56 96 GLY A CA 1
ATOM 768 C C . GLY A 1 96 ? 12.18 -15.461 -15.836 1 89.56 96 GLY A C 1
ATOM 769 O O . GLY A 1 96 ? 12.523 -14.555 -15.07 1 89.56 96 GLY A O 1
ATOM 770 N N . LYS A 1 97 ? 11.391 -15.266 -16.812 1 88.88 97 LYS A N 1
ATOM 771 C CA . LYS A 1 97 ? 10.914 -13.93 -17.188 1 88.88 97 LYS A CA 1
ATOM 772 C C . LYS A 1 97 ? 9.984 -13.359 -16.109 1 88.88 97 LYS A C 1
ATOM 774 O O . LYS A 1 97 ? 10.094 -12.188 -15.742 1 88.88 97 LYS A O 1
ATOM 779 N N . ALA A 1 98 ? 9.047 -14.203 -15.727 1 90.81 98 ALA A N 1
ATOM 780 C CA . ALA A 1 98 ? 8.102 -13.766 -14.703 1 90.81 98 ALA A CA 1
ATOM 781 C C . ALA A 1 98 ? 8.828 -13.383 -13.414 1 90.81 98 ALA A C 1
ATOM 783 O O . ALA A 1 98 ? 8.492 -12.383 -12.781 1 90.81 98 ALA A O 1
ATOM 784 N N . LEU A 1 99 ? 9.789 -14.156 -13.055 1 93.19 99 LEU A N 1
ATOM 785 C CA . LEU A 1 99 ? 10.547 -13.898 -11.844 1 93.19 99 LEU A CA 1
ATOM 786 C C . LEU A 1 99 ? 11.383 -12.633 -11.984 1 93.19 99 LEU A C 1
ATOM 788 O O . LEU A 1 99 ? 11.492 -11.844 -11.039 1 93.19 99 LEU A O 1
ATOM 792 N N . GLU A 1 100 ? 11.961 -12.477 -13.109 1 93.38 100 GLU A N 1
ATOM 793 C CA . GLU A 1 100 ? 12.742 -11.266 -13.359 1 93.38 100 GLU A CA 1
ATOM 794 C C . GLU A 1 100 ? 11.867 -10.016 -13.258 1 93.38 100 GLU A C 1
ATOM 796 O O . GLU A 1 100 ? 12.258 -9.031 -12.625 1 93.38 100 GLU A O 1
ATOM 801 N N . MET A 1 101 ? 10.781 -10.07 -13.844 1 92.94 101 MET A N 1
ATOM 802 C CA . MET A 1 101 ? 9.852 -8.945 -13.797 1 92.94 101 MET A CA 1
ATOM 803 C C . MET A 1 101 ? 9.391 -8.688 -12.367 1 92.94 101 MET A C 1
ATOM 805 O O . MET A 1 101 ? 9.266 -7.535 -11.945 1 92.94 101 MET A O 1
ATOM 809 N N . SER A 1 102 ? 9.109 -9.781 -11.719 1 95.38 102 SER A N 1
ATOM 810 C CA . SER A 1 102 ? 8.703 -9.656 -10.32 1 95.38 102 SER A CA 1
ATOM 811 C C . SER A 1 102 ? 9.797 -9.008 -9.484 1 95.38 102 SER A C 1
ATOM 813 O O . SER A 1 102 ? 9.516 -8.195 -8.602 1 95.38 102 SER A O 1
ATOM 815 N N . CYS A 1 103 ? 11 -9.422 -9.766 1 96.31 103 CYS A N 1
ATOM 816 C CA . CYS A 1 103 ? 12.148 -8.844 -9.062 1 96.31 103 CYS A CA 1
ATOM 817 C C . CYS A 1 103 ? 12.195 -7.332 -9.258 1 96.31 103 CYS A C 1
ATOM 819 O O . CYS A 1 103 ? 12.336 -6.582 -8.289 1 96.31 103 CYS A O 1
ATOM 821 N N . CYS A 1 104 ? 11.984 -6.859 -10.406 1 96.19 104 CYS A N 1
ATOM 822 C CA . CYS A 1 104 ? 12.07 -5.445 -10.742 1 96.19 104 CYS A CA 1
ATOM 823 C C . CYS A 1 104 ? 10.945 -4.656 -10.086 1 96.19 104 CYS A C 1
ATOM 825 O O . CYS A 1 104 ? 11.188 -3.605 -9.484 1 96.19 104 CYS A O 1
ATOM 827 N N . ILE A 1 105 ? 9.812 -5.176 -10.18 1 97.62 105 ILE A N 1
ATOM 828 C CA . ILE A 1 105 ? 8.672 -4.434 -9.656 1 97.62 105 ILE A CA 1
ATOM 829 C C . ILE A 1 105 ? 8.734 -4.391 -8.133 1 97.62 105 ILE A C 1
ATOM 831 O O . ILE A 1 105 ? 8.367 -3.385 -7.516 1 97.62 105 ILE A O 1
ATOM 835 N N . GLU A 1 106 ? 9.164 -5.508 -7.504 1 97.81 106 GLU A N 1
ATOM 836 C CA . GLU A 1 106 ? 9.273 -5.508 -6.051 1 97.81 106 GLU A CA 1
ATOM 837 C C . GLU A 1 106 ? 10.305 -4.484 -5.574 1 97.81 106 GLU A C 1
ATOM 839 O O . GLU A 1 106 ? 10.125 -3.854 -4.531 1 97.81 106 GLU A O 1
ATOM 844 N N . SER A 1 107 ? 11.344 -4.355 -6.312 1 97.81 107 SER A N 1
ATOM 845 C CA . SER A 1 107 ? 12.344 -3.342 -5.996 1 97.81 107 SER A CA 1
ATOM 846 C C . SER A 1 107 ? 11.766 -1.937 -6.109 1 97.81 107 SER A C 1
ATOM 848 O O . SER A 1 107 ? 12.016 -1.081 -5.262 1 97.81 107 SER A O 1
ATOM 850 N N . THR A 1 108 ? 11.023 -1.72 -7.137 1 98.25 108 THR A N 1
ATOM 851 C CA . THR A 1 108 ? 10.383 -0.428 -7.348 1 98.25 108 THR A CA 1
ATOM 852 C C . THR A 1 108 ? 9.383 -0.135 -6.23 1 98.25 108 THR A C 1
ATOM 854 O O . THR A 1 108 ? 9.328 0.986 -5.723 1 98.25 108 THR A O 1
ATOM 857 N N . LEU A 1 109 ? 8.625 -1.151 -5.918 1 98.44 109 LEU A N 1
ATOM 858 C CA . LEU A 1 109 ? 7.641 -0.987 -4.852 1 98.44 109 LEU A CA 1
ATOM 859 C C . LEU A 1 109 ? 8.32 -0.673 -3.525 1 98.44 109 LEU A C 1
ATOM 861 O O . LEU A 1 109 ? 7.805 0.111 -2.727 1 98.44 109 LEU A O 1
ATOM 865 N N . ALA A 1 110 ? 9.477 -1.258 -3.275 1 98.12 110 ALA A N 1
ATOM 866 C CA . ALA A 1 110 ? 10.242 -0.971 -2.064 1 98.12 110 ALA A CA 1
ATOM 867 C C . ALA A 1 110 ? 10.672 0.493 -2.021 1 98.12 110 ALA A C 1
ATOM 869 O O . ALA A 1 110 ? 10.586 1.141 -0.976 1 98.12 110 ALA A O 1
ATOM 870 N N . ARG A 1 111 ? 11.062 1.009 -3.107 1 98 111 ARG A N 1
ATOM 871 C CA . ARG A 1 111 ? 11.477 2.406 -3.188 1 98 111 ARG A CA 1
ATOM 872 C C . ARG A 1 111 ? 10.289 3.342 -2.977 1 98 111 ARG A C 1
ATOM 874 O O . ARG A 1 111 ? 10.406 4.348 -2.275 1 98 111 ARG A O 1
ATOM 881 N N . ILE A 1 112 ? 9.188 3.004 -3.602 1 98.38 112 ILE A N 1
ATOM 882 C CA . ILE A 1 112 ? 7.969 3.799 -3.447 1 98.38 112 ILE A CA 1
ATOM 883 C C . ILE A 1 112 ? 7.547 3.816 -1.981 1 98.38 112 ILE A C 1
ATOM 885 O O . ILE A 1 112 ? 7.18 4.867 -1.447 1 98.38 112 ILE A O 1
ATOM 889 N N . LEU A 1 113 ? 7.629 2.68 -1.344 1 98.06 113 LEU A N 1
ATOM 890 C CA . LEU A 1 113 ? 7.27 2.572 0.065 1 98.06 113 LEU A CA 1
ATOM 891 C C . LEU A 1 113 ? 8.195 3.418 0.93 1 98.06 113 LEU A C 1
ATOM 893 O O . LEU A 1 113 ? 7.742 4.121 1.835 1 98.06 113 LEU A O 1
ATOM 897 N N . ALA A 1 114 ? 9.469 3.361 0.643 1 97.88 114 ALA A N 1
ATOM 898 C CA . ALA A 1 114 ? 10.445 4.141 1.403 1 97.88 114 ALA A CA 1
ATOM 899 C C . ALA A 1 114 ? 10.195 5.637 1.241 1 97.88 114 ALA A C 1
ATOM 901 O O . ALA A 1 114 ? 10.234 6.391 2.219 1 97.88 114 ALA A O 1
ATOM 902 N N . GLU A 1 115 ? 9.914 6.07 0.056 1 98.12 115 GLU A N 1
ATOM 903 C CA . GLU A 1 115 ? 9.617 7.477 -0.209 1 98.12 115 GLU A CA 1
ATOM 904 C C . GLU A 1 115 ? 8.336 7.914 0.491 1 98.12 115 GLU A C 1
ATOM 906 O O . GLU A 1 115 ? 8.266 9.023 1.029 1 98.12 115 GLU A O 1
ATOM 911 N N . PHE A 1 116 ? 7.375 7.09 0.406 1 98.12 116 PHE A N 1
ATOM 912 C CA . PHE A 1 116 ? 6.121 7.328 1.109 1 98.12 116 PHE A CA 1
ATOM 913 C C . PHE A 1 116 ? 6.371 7.559 2.596 1 98.12 116 PHE A C 1
ATOM 915 O O . PHE A 1 116 ? 5.879 8.531 3.17 1 98.12 116 PHE A O 1
ATOM 922 N N . GLU A 1 117 ? 7.145 6.734 3.244 1 97.88 117 GLU A N 1
ATOM 923 C CA . GLU A 1 117 ? 7.383 6.82 4.684 1 97.88 117 GLU A CA 1
ATOM 924 C C . GLU A 1 117 ? 8.188 8.062 5.035 1 97.88 117 GLU A C 1
ATOM 926 O O . GLU A 1 117 ? 7.969 8.68 6.082 1 97.88 117 GLU A O 1
ATOM 931 N N . ILE A 1 118 ? 9.078 8.438 4.184 1 98 118 ILE A N 1
ATOM 932 C CA . ILE A 1 118 ? 9.875 9.641 4.418 1 98 118 ILE A CA 1
ATOM 933 C C . ILE A 1 118 ? 8.977 10.875 4.348 1 98 118 ILE A C 1
ATOM 935 O O . ILE A 1 118 ? 9.078 11.773 5.188 1 98 118 ILE A O 1
ATOM 939 N N . THR A 1 119 ? 8.102 10.914 3.33 1 98 119 THR A N 1
ATOM 940 C CA . THR A 1 119 ? 7.152 12.023 3.207 1 98 119 THR A CA 1
ATOM 941 C C . THR A 1 119 ? 6.215 12.07 4.406 1 98 119 THR A C 1
ATOM 943 O O . THR A 1 119 ? 5.91 13.148 4.922 1 98 119 THR A O 1
ATOM 946 N N . LEU A 1 120 ? 5.758 10.914 4.809 1 97.88 120 LEU A N 1
ATOM 947 C CA . LEU A 1 120 ? 4.895 10.805 5.977 1 97.88 120 LEU A CA 1
ATOM 948 C C . LEU A 1 120 ? 5.594 11.336 7.223 1 97.88 120 LEU A C 1
ATOM 950 O O . LEU A 1 120 ? 4.984 12.039 8.031 1 97.88 120 LEU A O 1
ATOM 954 N N . GLU A 1 121 ? 6.828 11.023 7.391 1 97.94 121 GLU A N 1
ATOM 955 C CA . GLU A 1 121 ? 7.625 11.469 8.531 1 97.94 121 GLU A CA 1
ATOM 956 C C . GLU A 1 121 ? 7.77 12.984 8.547 1 97.94 121 GLU A C 1
ATOM 958 O O . GLU A 1 121 ? 7.57 13.625 9.586 1 97.94 121 GLU A O 1
ATOM 963 N N . GLN A 1 122 ? 7.984 13.539 7.422 1 97.56 122 GLN A N 1
ATOM 964 C CA . GLN A 1 122 ? 8.273 14.969 7.312 1 97.56 122 GLN A CA 1
ATOM 965 C C . GLN A 1 122 ? 7 15.797 7.406 1 97.56 122 GLN A C 1
ATOM 967 O O . GLN A 1 122 ? 6.984 16.844 8.055 1 97.56 122 GLN A O 1
ATOM 972 N N . GLU A 1 123 ? 5.98 15.312 6.828 1 97.19 123 GLU A N 1
ATOM 973 C CA . GLU A 1 123 ? 4.809 16.156 6.648 1 97.19 123 GLU A CA 1
ATOM 974 C C . GLU A 1 123 ? 3.762 15.891 7.727 1 97.19 123 GLU A C 1
ATOM 976 O O . GLU A 1 123 ? 2.891 16.734 7.977 1 97.19 123 GLU A O 1
ATOM 981 N N . VAL A 1 124 ? 3.834 14.781 8.359 1 97.62 124 VAL A N 1
ATOM 982 C CA . VAL A 1 124 ? 2.779 14.461 9.312 1 97.62 124 VAL A CA 1
ATOM 983 C C . VAL A 1 124 ? 3.393 14.125 10.672 1 97.62 124 VAL A C 1
ATOM 985 O O . VAL A 1 124 ? 3.117 14.805 11.664 1 97.62 124 VAL A O 1
ATOM 988 N N . LEU A 1 125 ? 4.336 13.25 10.727 1 98.12 125 LEU A N 1
ATOM 989 C CA . LEU A 1 125 ? 4.859 12.758 11.992 1 98.12 125 LEU A CA 1
ATOM 990 C C . LEU A 1 125 ? 5.641 13.852 12.719 1 98.12 125 LEU A C 1
ATOM 992 O O . LEU A 1 125 ? 5.43 14.086 13.906 1 98.12 125 LEU A O 1
ATOM 996 N N . GLN A 1 126 ? 6.492 14.531 12.039 1 97.75 126 GLN A N 1
ATOM 997 C CA . GLN A 1 126 ? 7.301 15.562 12.672 1 97.75 126 GLN A CA 1
ATOM 998 C C . GLN A 1 126 ? 6.434 16.719 13.164 1 97.75 126 GLN A C 1
ATOM 1000 O O . GLN A 1 126 ? 6.547 17.141 14.312 1 97.75 126 GLN A O 1
ATOM 1005 N N . PRO A 1 127 ? 5.566 17.172 12.289 1 97.06 127 PRO A N 1
ATOM 1006 C CA . PRO A 1 127 ? 4.668 18.219 12.758 1 97.06 127 PRO A CA 1
ATOM 1007 C C . PRO A 1 127 ? 3.807 17.781 13.938 1 97.06 127 PRO A C 1
ATOM 1009 O O . PRO A 1 127 ? 3.6 18.547 14.883 1 97.06 127 PRO A O 1
ATOM 1012 N N . LEU A 1 128 ? 3.305 16.594 13.953 1 96.94 128 LEU A N 1
ATOM 1013 C CA . LEU A 1 128 ? 2.502 16.094 15.055 1 96.94 128 LEU A CA 1
ATOM 1014 C C . LEU A 1 128 ? 3.338 15.984 16.328 1 96.94 128 LEU A C 1
ATOM 1016 O O . LEU A 1 128 ? 2.852 16.281 17.422 1 96.94 128 LEU A O 1
ATOM 1020 N N . ASN A 1 129 ? 4.539 15.562 16.172 1 97.5 129 ASN A N 1
ATOM 1021 C CA . ASN A 1 129 ? 5.449 15.469 17.297 1 97.5 129 ASN A CA 1
ATOM 1022 C C . ASN A 1 129 ? 5.758 16.844 17.875 1 97.5 129 ASN A C 1
ATOM 1024 O O . ASN A 1 129 ? 5.797 17.016 19.109 1 97.5 129 ASN A O 1
ATOM 1028 N N . LYS A 1 130 ? 5.98 17.797 17.016 1 97.44 130 LYS A N 1
ATOM 1029 C CA . LYS A 1 130 ? 6.23 19.156 17.438 1 97.44 130 LYS A CA 1
ATOM 1030 C C . LYS A 1 130 ? 5.023 19.734 18.188 1 97.44 130 LYS A C 1
ATOM 1032 O O . LYS A 1 130 ? 5.176 20.406 19.203 1 97.44 130 LYS A O 1
ATOM 1037 N N . LEU A 1 131 ? 3.893 19.422 17.672 1 96.69 131 LEU A N 1
ATOM 1038 C CA . LEU A 1 131 ? 2.656 19.891 18.281 1 96.69 131 LEU A CA 1
ATOM 1039 C C . LEU A 1 131 ? 2.473 19.297 19.672 1 96.69 131 LEU A C 1
ATOM 1041 O O . LEU A 1 131 ? 2.215 20.031 20.625 1 96.69 131 LEU A O 1
ATOM 1045 N N . SER A 1 132 ? 2.689 18.031 19.875 1 97.06 132 SER A N 1
ATOM 1046 C CA . SER A 1 132 ? 2.398 17.328 21.109 1 97.06 132 SER A CA 1
ATOM 1047 C C . SER A 1 132 ? 3.523 17.516 22.125 1 97.06 132 SER A C 1
ATOM 1049 O O . SER A 1 132 ? 3.281 17.531 23.344 1 97.06 132 SER A O 1
ATOM 1051 N N . GLU A 1 133 ? 4.766 17.688 21.656 1 97.31 133 GLU A N 1
ATOM 1052 C CA . GLU A 1 133 ? 5.887 17.625 22.578 1 97.31 133 GLU A CA 1
ATOM 1053 C C . GLU A 1 133 ? 6.516 19 22.781 1 97.31 133 GLU A C 1
ATOM 1055 O O . GLU A 1 133 ? 7.262 19.219 23.734 1 97.31 133 GLU A O 1
ATOM 1060 N N . GLU A 1 134 ? 6.129 19.969 21.969 1 96.5 134 GLU A N 1
ATOM 1061 C CA . GLU A 1 134 ? 6.781 21.266 22.109 1 96.5 134 GLU A CA 1
ATOM 1062 C C . GLU A 1 134 ? 5.758 22.391 22.219 1 96.5 134 GLU A C 1
ATOM 1064 O O . GLU A 1 134 ? 5.66 23.047 23.25 1 96.5 134 GLU A O 1
ATOM 1069 N N . GLU A 1 135 ? 4.898 22.531 21.25 1 95.56 135 GLU A N 1
ATOM 1070 C CA . GLU A 1 135 ? 4.027 23.688 21.141 1 95.56 135 GLU A CA 1
ATOM 1071 C C . GLU A 1 135 ? 2.969 23.703 22.234 1 95.56 135 GLU A C 1
ATOM 1073 O O . GLU A 1 135 ? 2.83 24.688 22.969 1 95.56 135 GLU A O 1
ATOM 1078 N N . LEU A 1 136 ? 2.264 22.625 22.438 1 96.5 136 LEU A N 1
ATOM 1079 C CA . LEU A 1 136 ? 1.15 22.625 23.375 1 96.5 136 LEU A CA 1
ATOM 1080 C C . LEU A 1 136 ? 1.654 22.531 24.812 1 96.5 136 LEU A C 1
ATOM 1082 O O . LEU A 1 136 ? 1.112 23.188 25.719 1 96.5 136 LEU A O 1
ATOM 1086 N N . PRO A 1 137 ? 2.766 21.828 25.078 1 96.88 137 PRO A N 1
ATOM 1087 C CA . PRO A 1 137 ? 3.305 21.781 26.438 1 96.88 137 PRO A CA 1
ATOM 1088 C C . PRO A 1 137 ? 3.809 23.156 26.906 1 96.88 137 PRO A C 1
ATOM 1090 O O . PRO A 1 137 ? 3.756 23.453 28.094 1 96.88 137 PRO A O 1
ATOM 1093 N N . ILE A 1 138 ? 4.246 23.984 26 1 96.75 138 ILE A N 1
ATOM 1094 C CA . ILE A 1 138 ? 4.703 25.312 26.344 1 96.75 138 ILE A CA 1
ATOM 1095 C C . ILE A 1 138 ? 3.537 26.141 26.906 1 96.75 138 ILE A C 1
ATOM 1097 O O . ILE A 1 138 ? 3.705 26.891 27.859 1 96.75 138 ILE A O 1
ATOM 1101 N N . ILE A 1 139 ? 2.357 25.984 26.297 1 96.12 139 ILE A N 1
ATOM 1102 C CA . ILE A 1 139 ? 1.165 26.688 26.766 1 96.12 139 ILE A CA 1
ATOM 1103 C C . ILE A 1 139 ? 0.795 26.219 28.156 1 96.12 139 ILE A C 1
ATOM 1105 O O . ILE A 1 139 ? 0.492 27.031 29.047 1 96.12 139 ILE A O 1
ATOM 1109 N N . LEU A 1 140 ? 0.911 24.938 28.344 1 95.31 140 LEU A N 1
ATOM 1110 C CA . LEU A 1 140 ? 0.583 24.359 29.656 1 95.31 140 LEU A CA 1
ATOM 1111 C C . LEU A 1 140 ? 1.596 24.797 30.703 1 95.31 140 LEU A C 1
ATOM 1113 O O . LEU A 1 140 ? 1.239 25 31.875 1 95.31 140 LEU A O 1
ATOM 1117 N N . LYS A 1 141 ? 2.822 24.938 30.328 1 96.44 141 LYS A N 1
ATOM 1118 C CA . LYS A 1 141 ? 3.852 25.438 31.234 1 96.44 141 LYS A CA 1
ATOM 1119 C C . LYS A 1 141 ? 3.562 26.875 31.656 1 96.44 141 LYS A C 1
ATOM 1121 O O . LYS A 1 141 ? 3.746 27.234 32.812 1 96.44 141 LYS A O 1
ATOM 1126 N N . HIS A 1 142 ? 3.076 27.672 30.703 1 95.25 142 HIS A N 1
ATOM 1127 C CA . HIS A 1 142 ? 2.713 29.047 31 1 95.25 142 HIS A CA 1
ATOM 1128 C C . HIS A 1 142 ? 1.522 29.109 31.953 1 95.25 142 HIS A C 1
ATOM 1130 O O . HIS A 1 142 ? 1.447 30 32.812 1 95.25 142 HIS A O 1
ATOM 1136 N N . LYS A 1 143 ? 0.66 28.188 31.766 1 94.5 143 LYS A N 1
ATOM 1137 C CA . LYS A 1 143 ? -0.469 28.094 32.688 1 94.5 143 LYS A CA 1
ATOM 1138 C C . LYS A 1 143 ? 0.003 27.812 34.094 1 94.5 143 LYS A C 1
ATOM 1140 O O . LYS A 1 143 ? -0.417 28.484 35.031 1 94.5 143 LYS A O 1
ATOM 1145 N N . LYS A 1 144 ? 0.884 26.875 34.281 1 95.38 144 LYS A N 1
ATOM 1146 C CA . LYS A 1 144 ? 1.406 26.5 35.594 1 95.38 144 LYS A CA 1
ATOM 1147 C C . LYS A 1 144 ? 2.189 27.656 36.219 1 95.38 144 LYS A C 1
ATOM 1149 O O . LYS A 1 144 ? 2.109 27.875 37.438 1 95.38 144 LYS A O 1
ATOM 1154 N N . ASN A 1 145 ? 2.959 28.328 35.406 1 95.44 145 ASN A N 1
ATOM 1155 C CA . ASN A 1 145 ? 3.711 29.484 35.875 1 95.44 145 ASN A CA 1
ATOM 1156 C C . ASN A 1 145 ? 2.785 30.578 36.375 1 95.44 145 ASN A C 1
ATOM 1158 O O . ASN A 1 145 ? 3.068 31.203 37.406 1 95.44 145 ASN A O 1
ATOM 1162 N N . LEU A 1 146 ? 1.687 30.781 35.656 1 94.81 146 LEU A N 1
ATOM 1163 C CA . LEU A 1 146 ? 0.711 31.781 36.062 1 94.81 146 LEU A CA 1
ATOM 1164 C C . LEU A 1 146 ? 0.072 31.391 37.406 1 94.81 146 LEU A C 1
ATOM 1166 O O . LEU A 1 146 ? -0.087 32.219 38.281 1 94.81 146 LEU A O 1
ATOM 1170 N N . GLN A 1 147 ? -0.199 30.172 37.562 1 94.25 147 GLN A N 1
ATOM 1171 C CA . GLN A 1 147 ? -0.794 29.672 38.781 1 94.25 147 GLN A CA 1
ATOM 1172 C C . GLN A 1 147 ? 0.154 29.859 39.969 1 94.25 147 GLN A C 1
ATOM 1174 O O . GLN A 1 147 ? -0.265 30.297 41.062 1 94.25 147 GLN A O 1
ATOM 1179 N N . LYS A 1 148 ? 1.383 29.578 39.781 1 95.62 148 LYS A N 1
ATOM 1180 C CA . LYS A 1 148 ? 2.395 29.734 40.844 1 95.62 148 LYS A CA 1
ATOM 1181 C C . LYS A 1 148 ? 2.545 31.203 41.219 1 95.62 148 LYS A C 1
ATOM 1183 O O . LYS A 1 148 ? 2.631 31.531 42.406 1 95.62 148 LYS A O 1
ATOM 1188 N N . LEU A 1 149 ? 2.553 32.062 40.219 1 94.94 149 LEU A N 1
ATOM 1189 C CA . LEU A 1 149 ? 2.717 33.5 40.469 1 94.94 149 LEU A CA 1
ATOM 1190 C C . LEU A 1 149 ? 1.51 34.062 41.219 1 94.94 149 LEU A C 1
ATOM 1192 O O . LEU A 1 149 ? 1.655 34.938 42.094 1 94.94 149 LEU A O 1
ATOM 1196 N N . ILE A 1 150 ? 0.347 33.531 40.844 1 93.44 150 ILE A N 1
ATOM 1197 C CA . ILE A 1 150 ? -0.869 34 41.531 1 93.44 150 ILE A CA 1
ATOM 1198 C C . ILE A 1 150 ? -0.833 33.562 43 1 93.44 150 ILE A C 1
ATOM 1200 O O . ILE A 1 150 ? -1.192 34.344 43.875 1 93.44 150 ILE A O 1
ATOM 1204 N N . LEU A 1 151 ? -0.369 32.406 43.281 1 93.12 151 LEU A N 1
ATOM 1205 C CA . LEU A 1 151 ? -0.251 31.922 44.625 1 93.12 151 LEU A CA 1
ATOM 1206 C C . LEU A 1 151 ? 0.744 32.75 45.438 1 93.12 151 LEU A C 1
ATOM 1208 O O . LEU A 1 151 ? 0.475 33.125 46.562 1 93.12 151 LEU A O 1
ATOM 1212 N N . ASP A 1 152 ? 1.871 33.062 44.844 1 94.25 152 ASP A N 1
ATOM 1213 C CA . ASP A 1 152 ? 2.893 33.875 45.5 1 94.25 152 ASP A CA 1
ATOM 1214 C C . ASP A 1 152 ? 2.367 35.281 45.781 1 94.25 152 ASP A C 1
ATOM 1216 O O . ASP A 1 152 ? 2.652 35.844 46.844 1 94.25 152 ASP A O 1
ATOM 1220 N N . TRP A 1 153 ? 1.612 35.812 44.812 1 93.75 153 TRP A N 1
ATOM 1221 C CA . TRP A 1 153 ? 1.041 37.125 44.969 1 93.75 153 TRP A CA 1
ATOM 1222 C C . TRP A 1 153 ? 0.023 37.156 46.125 1 93.75 153 TRP A C 1
ATOM 1224 O O . TRP A 1 153 ? -0.023 38.094 46.906 1 93.75 153 TRP A O 1
ATOM 1234 N N . ASN A 1 154 ? -0.744 36.125 46.219 1 91.38 154 ASN A N 1
ATOM 1235 C CA . ASN A 1 154 ? -1.74 36.031 47.281 1 91.38 154 ASN A CA 1
ATOM 1236 C C . ASN A 1 154 ? -1.086 35.938 48.656 1 91.38 154 ASN A C 1
ATOM 1238 O O . ASN A 1 154 ? -1.599 36.5 49.625 1 91.38 154 ASN A O 1
ATOM 1242 N N . ILE A 1 155 ? 0.044 35.312 48.781 1 93.5 155 ILE A N 1
ATOM 1243 C CA . ILE A 1 155 ? 0.776 35.188 50.031 1 93.5 155 ILE A CA 1
ATOM 1244 C C . ILE A 1 155 ? 1.291 36.562 50.469 1 93.5 155 ILE A C 1
ATOM 1246 O O . ILE A 1 155 ? 1.152 36.938 51.625 1 93.5 155 ILE A O 1
ATOM 1250 N N . ILE A 1 156 ? 1.831 37.25 49.5 1 93.88 156 ILE A N 1
ATOM 1251 C CA . ILE A 1 156 ? 2.387 38.562 49.781 1 93.88 156 ILE A CA 1
ATOM 1252 C C . ILE A 1 156 ? 1.26 39.531 50.125 1 93.88 156 ILE A C 1
ATOM 1254 O O . ILE A 1 156 ? 1.407 40.375 51 1 93.88 156 ILE A O 1
ATOM 1258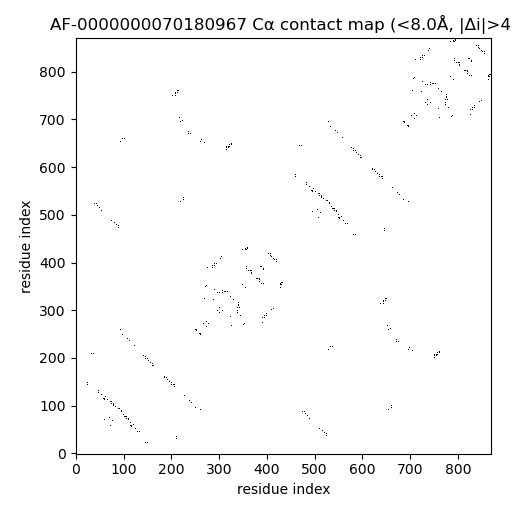 N N . LYS A 1 157 ? 0.176 39.438 49.406 1 91.5 157 LYS A N 1
ATOM 1259 C CA . LYS A 1 157 ? -0.991 40.281 49.656 1 91.5 157 LYS A CA 1
ATOM 1260 C C . LYS A 1 157 ? -1.549 40.031 51.062 1 91.5 157 LYS A C 1
ATOM 1262 O O . LYS A 1 157 ? -1.924 41 51.75 1 91.5 157 LYS A O 1
ATOM 1267 N N . SER A 1 158 ? -1.55 38.844 51.5 1 92.44 158 SER A N 1
ATOM 1268 C CA . SER A 1 158 ? -2.02 38.5 52.844 1 92.44 158 SER A CA 1
ATOM 1269 C C . SER A 1 158 ? -1.078 39.031 53.906 1 92.44 158 SER A C 1
ATOM 1271 O O . SER A 1 158 ? -1.527 39.531 54.938 1 92.44 158 SER A O 1
ATOM 1273 N N . ARG A 1 159 ? 0.197 38.906 53.625 1 91.94 159 ARG A N 1
ATOM 1274 C CA . ARG A 1 159 ? 1.197 39.438 54.562 1 91.94 159 ARG A CA 1
ATOM 1275 C C . ARG A 1 159 ? 1.076 40.938 54.688 1 91.94 159 ARG A C 1
ATOM 1277 O O . ARG A 1 159 ? 1.205 41.469 55.781 1 91.94 159 ARG A O 1
ATOM 1284 N N . LEU A 1 160 ? 0.838 41.562 53.531 1 90.81 160 LEU A N 1
ATOM 1285 C CA . LEU A 1 160 ? 0.687 43 53.531 1 90.81 160 LEU A CA 1
ATOM 1286 C C . LEU A 1 160 ? -0.553 43.438 54.312 1 90.81 160 LEU A C 1
ATOM 1288 O O . LEU A 1 160 ? -0.508 44.375 55.062 1 90.81 160 LEU A O 1
ATOM 1292 N N . ASN A 1 161 ? -1.611 42.719 54.156 1 90.44 161 ASN A N 1
ATOM 1293 C CA . ASN A 1 161 ? -2.85 43.031 54.875 1 90.44 161 ASN A CA 1
ATOM 1294 C C . ASN A 1 161 ? -2.699 42.812 56.375 1 90.44 161 ASN A C 1
ATOM 1296 O O . ASN A 1 161 ? -3.25 43.594 57.156 1 90.44 161 ASN A O 1
ATOM 1300 N N . GLN A 1 162 ? -1.933 41.906 56.781 1 89.38 162 GLN A N 1
ATOM 1301 C CA . GLN A 1 162 ? -1.697 41.625 58.219 1 89.38 162 GLN A CA 1
ATOM 1302 C C . GLN A 1 162 ? -0.866 42.75 58.844 1 89.38 162 GLN A C 1
ATOM 1304 O O . GLN A 1 162 ? -1.17 43.188 59.969 1 89.38 162 GLN A O 1
ATOM 1309 N N . VAL A 1 163 ? 0.129 43.188 58.125 1 86.94 163 VAL A N 1
ATOM 1310 C CA . VAL A 1 163 ? 1.014 44.219 58.656 1 86.94 163 VAL A CA 1
ATOM 1311 C C . VAL A 1 163 ? 0.277 45.562 58.688 1 86.94 163 VAL A C 1
ATOM 1313 O O . VAL A 1 163 ? 0.459 46.344 59.594 1 86.94 163 VAL A O 1
ATOM 1316 N N . ALA A 1 164 ? -0.568 45.844 57.719 1 84.75 164 ALA A N 1
ATOM 1317 C CA . ALA A 1 164 ? -1.34 47.094 57.625 1 84.75 164 ALA A CA 1
ATOM 1318 C C . ALA A 1 164 ? -2.381 47.156 58.75 1 84.75 164 ALA A C 1
ATOM 1320 O O . ALA A 1 164 ? -2.615 48.219 59.344 1 84.75 164 ALA A O 1
ATOM 1321 N N . LYS A 1 165 ? -2.961 46.062 59.156 1 85.19 165 LYS A N 1
ATOM 1322 C CA . LYS A 1 165 ? -3.945 46.031 60.219 1 85.19 165 LYS A CA 1
ATOM 1323 C C . LYS A 1 165 ? -3.283 46.219 61.594 1 85.19 165 LYS A C 1
ATOM 1325 O O . LYS A 1 165 ? -3.828 46.906 62.438 1 85.19 165 LYS A O 1
ATOM 1330 N N . ASN A 1 166 ? -2.148 45.688 61.781 1 79.44 166 ASN A N 1
ATOM 1331 C CA . ASN A 1 166 ? -1.445 45.812 63.031 1 79.44 166 ASN A CA 1
ATOM 1332 C C . ASN A 1 166 ? -0.954 47.25 63.25 1 79.44 166 ASN A C 1
ATOM 1334 O O . ASN A 1 166 ? -0.863 47.719 64.375 1 79.44 166 ASN A O 1
ATOM 1338 N N . SER A 1 167 ? -0.686 47.969 62.156 1 72.81 167 SER A N 1
ATOM 1339 C CA . SER A 1 167 ? -0.223 49.344 62.25 1 72.81 167 SER A CA 1
ATOM 1340 C C . SER A 1 167 ? -1.376 50.281 62.562 1 72.81 167 SER A C 1
ATOM 1342 O O . SER A 1 167 ? -1.195 51.281 63.281 1 72.81 167 SER A O 1
ATOM 1344 N N . SER A 1 168 ? -2.582 50.062 62.062 1 68.31 168 SER A N 1
ATOM 1345 C CA . SER A 1 168 ? -3.734 50.906 62.344 1 68.31 168 SER A CA 1
ATOM 1346 C C . SER A 1 168 ? -4.195 50.781 63.781 1 68.31 168 SER A C 1
ATOM 1348 O O . SER A 1 168 ? -4.66 51.75 64.375 1 68.31 168 SER A O 1
ATOM 1350 N N . ASN A 1 169 ? -4.07 49.719 64.375 1 62.84 169 ASN A N 1
ATOM 1351 C CA . ASN A 1 169 ? -4.484 49.562 65.75 1 62.84 169 ASN A CA 1
ATOM 1352 C C . ASN A 1 169 ? -3.451 50.125 66.75 1 62.84 169 ASN A C 1
ATOM 1354 O O . ASN A 1 169 ? -3.766 50.406 67.875 1 62.84 169 ASN A O 1
ATOM 1358 N N . SER A 1 170 ? -2.234 50.375 66.312 1 57.25 170 SER A N 1
ATOM 1359 C CA . SER A 1 170 ? -1.232 50.906 67.25 1 57.25 170 SER A CA 1
ATOM 1360 C C . SER A 1 170 ? -1.104 52.406 67.125 1 57.25 170 SER A C 1
ATOM 1362 O O . SER A 1 170 ? -0.141 53 67.625 1 57.25 170 SER A O 1
ATOM 1364 N N . VAL A 1 171 ? -2.021 53.25 66.5 1 52.47 171 VAL A N 1
ATOM 1365 C CA . VAL A 1 171 ? -1.907 54.688 66.438 1 52.47 171 VAL A CA 1
ATOM 1366 C C . VAL A 1 171 ? -1.854 55.281 67.812 1 52.47 171 VAL A C 1
ATOM 1368 O O . VAL A 1 171 ? -1.729 56.5 68 1 52.47 171 VAL A O 1
ATOM 1371 N N . SER A 1 172 ? -2.436 54.719 68.875 1 46.97 172 SER A N 1
ATOM 1372 C CA . SER A 1 172 ? -2.338 55.594 70.062 1 46.97 172 SER A CA 1
ATOM 1373 C C . SER A 1 172 ? -0.882 55.906 70.438 1 46.97 172 SER A C 1
ATOM 1375 O O . SER A 1 172 ? -0.567 57 70.875 1 46.97 172 SER A O 1
ATOM 1377 N N . ALA A 1 173 ? -0.103 55.062 71.188 1 44.28 173 ALA A N 1
ATOM 1378 C CA . ALA A 1 173 ? 1.068 55.438 72 1 44.28 173 ALA A CA 1
ATOM 1379 C C . ALA A 1 173 ? 2.307 55.562 71.125 1 44.28 173 ALA A C 1
ATOM 1381 O O . ALA A 1 173 ? 3.354 55 71.375 1 44.28 173 ALA A O 1
ATOM 1382 N N . VAL A 1 174 ? 2.23 55.594 69.812 1 43.38 174 VAL A N 1
ATOM 1383 C CA . VAL A 1 174 ? 3.443 55.406 69.062 1 43.38 174 VAL A CA 1
ATOM 1384 C C . VAL A 1 174 ? 4.395 56.562 69.25 1 43.38 174 VAL A C 1
ATOM 1386 O O . VAL A 1 174 ? 4.082 57.719 68.875 1 43.38 174 VAL A O 1
ATOM 1389 N N . THR A 1 175 ? 5.168 56.406 70.188 1 43.75 175 THR A N 1
ATOM 1390 C CA . THR A 1 175 ? 6.383 57.188 70.375 1 43.75 175 THR A CA 1
ATOM 1391 C C . THR A 1 175 ? 7.145 57.312 69.062 1 43.75 175 THR A C 1
ATOM 1393 O O . THR A 1 175 ? 6.977 56.5 68.125 1 43.75 175 THR A O 1
ATOM 1396 N N . THR A 1 176 ? 8.039 58.281 68.75 1 47.78 176 THR A N 1
ATOM 1397 C CA . THR A 1 176 ? 8.781 59 67.75 1 47.78 176 THR A CA 1
ATOM 1398 C C . THR A 1 176 ? 9.539 58.031 66.812 1 47.78 176 THR A C 1
ATOM 1400 O O . THR A 1 176 ? 9.539 58.156 65.625 1 47.78 176 THR A O 1
ATOM 1403 N N . SER A 1 177 ? 10.539 57.156 67.375 1 52.47 177 SER A N 1
ATOM 1404 C CA . SER A 1 177 ? 11.688 56.562 66.688 1 52.47 177 SER A CA 1
ATOM 1405 C C . SER A 1 177 ? 11.281 55.281 65.938 1 52.47 177 SER A C 1
ATOM 1407 O O . SER A 1 177 ? 11.867 54.969 64.875 1 52.47 177 SER A O 1
ATOM 1409 N N . GLY A 1 178 ? 10.375 54.344 66.25 1 52.66 178 GLY A N 1
ATOM 1410 C CA . GLY A 1 178 ? 10.031 53.031 65.75 1 52.66 178 GLY A CA 1
ATOM 1411 C C . GLY A 1 178 ? 9.039 53.062 64.562 1 52.66 178 GLY A C 1
ATOM 1412 O O . GLY A 1 178 ? 8.703 52 64 1 52.66 178 GLY A O 1
ATOM 1413 N N . ALA A 1 179 ? 8.336 53.969 64.5 1 57.53 179 ALA A N 1
ATOM 1414 C CA . ALA A 1 179 ? 7.301 54.219 63.5 1 57.53 179 ALA A CA 1
ATOM 1415 C C . ALA A 1 179 ? 7.902 54.281 62.094 1 57.53 179 ALA A C 1
ATOM 1417 O O . ALA A 1 179 ? 7.289 53.812 61.125 1 57.53 179 ALA A O 1
ATOM 1418 N N . SER A 1 180 ? 9.188 54.781 62.125 1 65.12 180 SER A N 1
ATOM 1419 C CA . SER A 1 180 ? 9.898 54.969 60.875 1 65.12 180 SER A CA 1
ATOM 1420 C C . SER A 1 180 ? 10.258 53.594 60.25 1 65.12 180 SER A C 1
ATOM 1422 O O . SER A 1 180 ? 10.117 53.406 59.031 1 65.12 180 SER A O 1
ATOM 1424 N N . SER A 1 181 ? 10.602 52.562 61.25 1 73.88 181 SER A N 1
ATOM 1425 C CA . SER A 1 181 ? 11.023 51.281 60.75 1 73.88 181 SER A CA 1
ATOM 1426 C C . SER A 1 181 ? 9.836 50.469 60.25 1 73.88 181 SER A C 1
ATOM 1428 O O . SER A 1 181 ? 9.938 49.781 59.219 1 73.88 181 SER A O 1
ATOM 1430 N N . ALA A 1 182 ? 8.742 50.594 60.906 1 74.75 182 ALA A N 1
ATOM 1431 C CA . ALA A 1 182 ? 7.523 49.906 60.5 1 74.75 182 ALA A CA 1
ATOM 1432 C C . ALA A 1 182 ? 6.957 50.5 59.219 1 74.75 182 ALA A C 1
ATOM 1434 O O . ALA A 1 182 ? 6.477 49.75 58.344 1 74.75 182 ALA A O 1
ATOM 1435 N N . ALA A 1 183 ? 7.109 51.781 59.125 1 77.94 183 ALA A N 1
ATOM 1436 C CA . ALA A 1 183 ? 6.648 52.438 57.938 1 77.94 183 ALA A CA 1
ATOM 1437 C C . ALA A 1 183 ? 7.5 52.062 56.719 1 77.94 183 ALA A C 1
ATOM 1439 O O . ALA A 1 183 ? 6.977 51.875 55.625 1 77.94 183 ALA A O 1
ATOM 1440 N N . LEU A 1 184 ? 8.797 51.875 57 1 84.5 184 LEU A N 1
ATOM 1441 C CA . LEU A 1 184 ? 9.711 51.469 55.938 1 84.5 184 LEU A CA 1
ATOM 1442 C C . LEU A 1 184 ? 9.438 50.031 55.531 1 84.5 184 LEU A C 1
ATOM 1444 O O . LEU A 1 184 ? 9.5 49.688 54.344 1 84.5 184 LEU A O 1
ATOM 1448 N N . LYS A 1 185 ? 9.156 49.188 56.625 1 84.38 185 LYS A N 1
ATOM 1449 C CA . LYS A 1 185 ? 8.836 47.781 56.312 1 84.38 185 LYS A CA 1
ATOM 1450 C C . LYS A 1 185 ? 7.547 47.656 55.531 1 84.38 185 LYS A C 1
ATOM 1452 O O . LYS A 1 185 ? 7.457 46.844 54.594 1 84.38 185 LYS A O 1
ATOM 1457 N N . LEU A 1 186 ? 6.574 48.438 55.781 1 87.12 186 LEU A N 1
ATOM 1458 C CA . LEU A 1 186 ? 5.305 48.469 55.062 1 87.12 186 LEU A CA 1
ATOM 1459 C C . LEU A 1 186 ? 5.496 48.938 53.625 1 87.12 186 LEU A C 1
ATOM 1461 O O . LEU A 1 186 ? 4.895 48.375 52.719 1 87.12 186 LEU A O 1
ATOM 1465 N N . GLU A 1 187 ? 6.352 49.906 53.438 1 89.06 187 GLU A N 1
ATOM 1466 C CA . GLU A 1 187 ? 6.637 50.406 52.125 1 89.06 187 GLU A CA 1
ATOM 1467 C C . GLU A 1 187 ? 7.359 49.375 51.25 1 89.06 187 GLU A C 1
ATOM 1469 O O . GLU A 1 187 ? 7.086 49.25 50.062 1 89.06 187 GLU A O 1
ATOM 1474 N N . ASN A 1 188 ? 8.234 48.688 51.938 1 90.81 188 ASN A N 1
ATOM 1475 C CA . ASN A 1 188 ? 8.953 47.625 51.219 1 90.81 188 ASN A CA 1
ATOM 1476 C C . ASN A 1 188 ? 8.023 46.5 50.812 1 90.81 188 ASN A C 1
ATOM 1478 O O . ASN A 1 188 ? 8.156 45.938 49.719 1 90.81 188 ASN A O 1
ATOM 1482 N N . LEU A 1 189 ? 7.121 46.188 51.719 1 91.19 189 LEU A N 1
ATOM 1483 C CA . LEU A 1 189 ? 6.164 45.125 51.406 1 91.19 189 LEU A CA 1
ATOM 1484 C C . LEU A 1 189 ? 5.199 45.562 50.312 1 91.19 189 LEU A C 1
ATOM 1486 O O . LEU A 1 189 ? 4.762 44.75 49.5 1 91.19 189 LEU A O 1
ATOM 1490 N N . LYS A 1 190 ? 4.879 46.812 50.25 1 92.5 190 LYS A N 1
ATOM 1491 C CA . LYS A 1 190 ? 4.008 47.344 49.219 1 92.5 190 LYS A CA 1
ATOM 1492 C C . LYS A 1 190 ? 4.703 47.312 47.875 1 92.5 190 LYS A C 1
ATOM 1494 O O . LYS A 1 190 ? 4.082 47 46.844 1 92.5 190 LYS A O 1
ATOM 1499 N N . GLU A 1 191 ? 5.91 47.656 47.875 1 93.44 191 GLU A N 1
ATOM 1500 C CA . GLU A 1 191 ? 6.691 47.625 46.656 1 93.44 191 GLU A CA 1
ATOM 1501 C C . GLU A 1 191 ? 6.84 46.188 46.125 1 93.44 191 GLU A C 1
ATOM 1503 O O . GLU A 1 191 ? 6.789 45.969 44.938 1 93.44 191 GLU A O 1
ATOM 1508 N N . GLU A 1 192 ? 7.012 45.312 47.062 1 93.25 192 GLU A N 1
ATOM 1509 C CA . GLU A 1 192 ? 7.117 43.906 46.688 1 93.25 192 GLU A CA 1
ATOM 1510 C C . GLU A 1 192 ? 5.801 43.406 46.125 1 93.25 192 GLU A C 1
ATOM 1512 O O . GLU A 1 192 ? 5.801 42.625 45.156 1 93.25 192 GLU A O 1
ATOM 1517 N N . GLU A 1 193 ? 4.746 43.781 46.688 1 93.38 193 GLU A N 1
ATOM 1518 C CA . GLU A 1 193 ? 3.43 43.375 46.219 1 93.38 193 GLU A CA 1
ATOM 1519 C C . GLU A 1 193 ? 3.158 43.938 44.812 1 93.38 193 GLU A C 1
ATOM 1521 O O . GLU A 1 193 ? 2.598 43.25 43.969 1 93.38 193 GLU A O 1
ATOM 1526 N N . GLU A 1 194 ? 3.539 45.188 44.594 1 93.88 194 GLU A N 1
ATOM 1527 C CA . GLU A 1 194 ? 3.342 45.812 43.281 1 93.88 194 GLU A CA 1
ATOM 1528 C C . GLU A 1 194 ? 4.18 45.125 42.219 1 93.88 194 GLU A C 1
ATOM 1530 O O . GLU A 1 194 ? 3.73 44.969 41.062 1 93.88 194 GLU A O 1
ATOM 1535 N N . GLU A 1 195 ? 5.305 44.781 42.594 1 94.31 195 GLU A N 1
ATOM 1536 C CA . GLU A 1 195 ? 6.172 44.062 41.656 1 94.31 195 GLU A CA 1
ATOM 1537 C C . GLU A 1 195 ? 5.609 42.688 41.281 1 94.31 195 GLU A C 1
ATOM 1539 O O . GLU A 1 195 ? 5.648 42.281 40.125 1 94.31 195 GLU A O 1
ATOM 1544 N N . MET A 1 196 ? 5.164 42.031 42.312 1 93.56 196 MET A N 1
ATOM 1545 C CA . MET A 1 196 ? 4.586 40.719 42.062 1 93.56 196 MET A CA 1
ATOM 1546 C C . MET A 1 196 ? 3.312 40.812 41.219 1 93.56 196 MET A C 1
ATOM 1548 O O . MET A 1 196 ? 3.029 39.938 40.406 1 93.56 196 MET A O 1
ATOM 1552 N N . LYS A 1 197 ? 2.562 41.812 41.469 1 92.81 197 LYS A N 1
ATOM 1553 C CA . LYS A 1 197 ? 1.346 42.062 40.688 1 92.81 197 LYS A CA 1
ATOM 1554 C C . LYS A 1 197 ? 1.668 42.281 39.219 1 92.81 197 LYS A C 1
ATOM 1556 O O . LYS A 1 197 ? 0.961 41.781 38.344 1 92.81 197 LYS A O 1
ATOM 1561 N N . ARG A 1 198 ? 2.715 43.031 39.031 1 92.56 198 ARG A N 1
ATOM 1562 C CA . ARG A 1 198 ? 3.152 43.312 37.656 1 92.56 198 ARG A CA 1
ATOM 1563 C C . ARG A 1 198 ? 3.57 42 36.969 1 92.56 198 ARG A C 1
ATOM 1565 O O . ARG A 1 198 ? 3.289 41.812 35.781 1 92.56 198 ARG A O 1
ATOM 1572 N N . ARG A 1 199 ? 4.188 41.188 37.688 1 94.69 199 ARG A N 1
ATOM 1573 C CA . ARG A 1 199 ? 4.625 39.906 37.125 1 94.69 199 ARG A CA 1
ATOM 1574 C C . ARG A 1 199 ? 3.434 39 36.812 1 94.69 199 ARG A C 1
ATOM 1576 O O . ARG A 1 199 ? 3.436 38.312 35.812 1 94.69 199 ARG A O 1
ATOM 1583 N N . VAL A 1 200 ? 2.514 39 37.656 1 93.88 200 VAL A N 1
ATOM 1584 C CA . VAL A 1 200 ? 1.31 38.188 37.438 1 93.88 200 VAL A CA 1
ATOM 1585 C C . VAL A 1 200 ? 0.587 38.688 36.188 1 93.88 200 VAL A C 1
ATOM 1587 O O . VAL A 1 200 ? 0.146 37.875 35.375 1 93.88 200 VAL A O 1
ATOM 1590 N N . GLU A 1 201 ? 0.529 40 36.031 1 90.75 201 GLU A N 1
ATOM 1591 C CA . GLU A 1 201 ? -0.152 40.594 34.875 1 90.75 201 GLU A CA 1
ATOM 1592 C C . GLU A 1 201 ? 0.574 40.25 33.594 1 90.75 201 GLU A C 1
ATOM 1594 O O . GLU A 1 201 ? -0.061 39.938 32.562 1 90.75 201 GLU A O 1
ATOM 1599 N N . GLN A 1 202 ? 1.825 40.312 33.688 1 91.75 202 GLN A N 1
ATOM 1600 C CA . GLN A 1 202 ? 2.627 40 32.531 1 91.75 202 GLN A CA 1
ATOM 1601 C C . GLN A 1 202 ? 2.443 38.531 32.125 1 91.75 202 GLN A C 1
ATOM 1603 O O . GLN A 1 202 ? 2.271 38.188 30.953 1 91.75 202 GLN A O 1
ATOM 1608 N N . SER A 1 203 ? 2.535 37.656 33.125 1 94.38 203 SER A N 1
ATOM 1609 C CA . SER A 1 203 ? 2.355 36.219 32.875 1 94.38 203 SER A CA 1
ATOM 1610 C C . SER A 1 203 ? 0.948 35.938 32.375 1 94.38 203 SER A C 1
ATOM 1612 O O . SER A 1 203 ? 0.76 35.031 31.531 1 94.38 203 SER A O 1
ATOM 1614 N N . LYS A 1 204 ? 0.024 36.594 32.938 1 93 204 LYS A N 1
ATOM 1615 C CA . LYS A 1 204 ? -1.359 36.438 32.469 1 93 204 LYS A CA 1
ATOM 1616 C C . LYS A 1 204 ? -1.502 36.812 31.016 1 93 204 LYS A C 1
ATOM 1618 O O . LYS A 1 204 ? -2.146 36.094 30.25 1 93 204 LYS A O 1
ATOM 1623 N N . ASP A 1 205 ? -0.914 37.906 30.625 1 90.81 205 ASP A N 1
ATOM 1624 C CA . ASP A 1 205 ? -0.959 38.344 29.234 1 90.81 205 ASP A CA 1
ATOM 1625 C C . ASP A 1 205 ? -0.329 37.312 28.297 1 90.81 205 ASP A C 1
ATOM 1627 O O . ASP A 1 205 ? -0.854 37.031 27.219 1 90.81 205 ASP A O 1
ATOM 1631 N N . GLU A 1 206 ? 0.717 36.812 28.734 1 93.56 206 GLU A N 1
ATOM 1632 C CA . GLU A 1 206 ? 1.41 35.812 27.922 1 93.56 206 GLU A CA 1
ATOM 1633 C C . GLU A 1 206 ? 0.557 34.562 27.734 1 93.56 206 GLU A C 1
ATOM 1635 O O . GLU A 1 206 ? 0.461 34.031 26.641 1 93.56 206 GLU A O 1
ATOM 1640 N N . TYR A 1 207 ? 0.008 34.094 28.766 1 94.69 207 TYR A N 1
ATOM 1641 C CA . TYR A 1 207 ? -0.835 32.906 28.719 1 94.69 207 TYR A CA 1
ATOM 1642 C C . TYR A 1 207 ? -2.061 33.156 27.844 1 94.69 207 TYR A C 1
ATOM 1644 O O . TYR A 1 207 ? -2.424 32.312 27.031 1 94.69 207 TYR A O 1
ATOM 1652 N N . MET A 1 208 ? -2.686 34.312 28 1 92.06 208 MET A N 1
ATOM 1653 C CA . MET A 1 208 ? -3.852 34.625 27.188 1 92.06 208 MET A CA 1
ATOM 1654 C C . MET A 1 208 ? -3.479 34.719 25.719 1 92.06 208 MET A C 1
ATOM 1656 O O . MET A 1 208 ? -4.25 34.281 24.844 1 92.06 208 MET A O 1
ATOM 1660 N N . ALA A 1 209 ? -2.334 35.281 25.469 1 92.44 209 ALA A N 1
ATOM 1661 C CA . ALA A 1 209 ? -1.844 35.344 24.094 1 92.44 209 ALA A CA 1
ATOM 1662 C C . ALA A 1 209 ? -1.718 33.938 23.5 1 92.44 209 ALA A C 1
ATOM 1664 O O . ALA A 1 209 ? -2.096 33.719 22.344 1 92.44 209 ALA A O 1
ATOM 1665 N N . ASP A 1 210 ? -1.207 33.062 24.312 1 94.56 210 ASP A N 1
ATOM 1666 C CA . ASP A 1 210 ? -1.055 31.672 23.875 1 94.56 210 ASP A CA 1
ATOM 1667 C C . ASP A 1 210 ? -2.41 31.047 23.547 1 94.56 210 ASP A C 1
ATOM 1669 O O . ASP A 1 210 ? -2.547 30.328 22.562 1 94.56 210 ASP A O 1
ATOM 1673 N N . LEU A 1 211 ? -3.375 31.281 24.344 1 93.56 211 LEU A N 1
ATOM 1674 C CA . LEU A 1 211 ? -4.707 30.719 24.172 1 93.56 211 LEU A CA 1
ATOM 1675 C C . LEU A 1 211 ? -5.359 31.25 22.906 1 93.56 211 LEU A C 1
ATOM 1677 O O . LEU A 1 211 ? -5.965 30.5 22.141 1 93.56 211 LEU A O 1
ATOM 1681 N N . TYR A 1 212 ? -5.227 32.562 22.688 1 90.81 212 TYR A N 1
ATOM 1682 C CA . TYR A 1 212 ? -5.766 33.125 21.469 1 90.81 212 TYR A CA 1
ATOM 1683 C C . TYR A 1 212 ? -5.086 32.562 20.234 1 90.81 212 TYR A C 1
ATOM 1685 O O . TYR A 1 212 ? -5.75 32.219 19.25 1 90.81 212 TYR A O 1
ATOM 1693 N N . HIS A 1 213 ? -3.828 32.438 20.359 1 92.19 213 HIS A N 1
ATOM 1694 C CA . HIS A 1 213 ? -3.064 31.891 19.25 1 92.19 213 HIS A CA 1
ATOM 1695 C C . HIS A 1 213 ? -3.484 30.453 18.953 1 92.19 213 HIS A C 1
ATOM 1697 O O . HIS A 1 213 ? -3.633 30.078 17.797 1 92.19 213 HIS A O 1
ATOM 1703 N N . PHE A 1 214 ? -3.635 29.656 19.969 1 93.19 214 PHE A N 1
ATOM 1704 C CA . PHE A 1 214 ? -4.086 28.281 19.828 1 93.19 214 PHE A CA 1
ATOM 1705 C C . PHE A 1 214 ? -5.449 28.219 19.156 1 93.19 214 PHE A C 1
ATOM 1707 O O . PHE A 1 214 ? -5.676 27.375 18.281 1 93.19 214 PHE A O 1
ATOM 1714 N N . SER A 1 215 ? -6.293 29.125 19.562 1 88.62 215 SER A N 1
ATOM 1715 C CA . SER A 1 215 ? -7.645 29.141 19.031 1 88.62 215 SER A CA 1
ATOM 1716 C C . SER A 1 215 ? -7.637 29.422 17.531 1 88.62 215 SER A C 1
ATOM 1718 O O . SER A 1 215 ? -8.484 28.922 16.781 1 88.62 215 SER A O 1
ATOM 1720 N N . THR A 1 216 ? -6.672 30.219 17.062 1 86.25 216 THR A N 1
ATOM 1721 C CA . THR A 1 216 ? -6.559 30.578 15.648 1 86.25 216 THR A CA 1
ATOM 1722 C C . THR A 1 216 ? -6.02 29.406 14.836 1 86.25 216 THR A C 1
ATOM 1724 O O . THR A 1 216 ? -6.371 29.234 13.664 1 86.25 216 THR A O 1
ATOM 1727 N N . LYS A 1 217 ? -5.168 28.578 15.484 1 88.5 217 LYS A N 1
ATOM 1728 C CA . LYS A 1 217 ? -4.449 27.531 14.773 1 88.5 217 LYS A CA 1
ATOM 1729 C C . LYS A 1 217 ? -5.172 26.188 14.891 1 88.5 217 LYS A C 1
ATOM 1731 O O . LYS A 1 217 ? -4.875 25.25 14.148 1 88.5 217 LYS A O 1
ATOM 1736 N N . GLU A 1 218 ? -6.102 26.047 15.68 1 82.12 218 GLU A N 1
ATOM 1737 C CA . GLU A 1 218 ? -6.738 24.781 16.031 1 82.12 218 GLU A CA 1
ATOM 1738 C C . GLU A 1 218 ? -7.301 24.094 14.789 1 82.12 218 GLU A C 1
ATOM 1740 O O . GLU A 1 218 ? -7.102 22.891 14.594 1 82.12 218 GLU A O 1
ATOM 1745 N N . ASP A 1 219 ? -7.883 24.844 13.938 1 79.75 219 ASP A N 1
ATOM 1746 C CA . ASP A 1 219 ? -8.516 24.281 12.742 1 79.75 219 ASP A CA 1
ATOM 1747 C C . ASP A 1 219 ? -7.461 23.812 11.742 1 79.75 219 ASP A C 1
ATOM 1749 O O . ASP A 1 219 ? -7.707 22.875 10.977 1 79.75 219 ASP A O 1
ATOM 1753 N N . SER A 1 220 ? -6.316 24.469 11.812 1 87.25 220 SER A N 1
ATOM 1754 C CA . SER A 1 220 ? -5.262 24.125 10.859 1 87.25 220 SER A CA 1
ATOM 1755 C C . SER A 1 220 ? -4.641 22.766 11.195 1 87.25 220 SER A C 1
ATOM 1757 O O . SER A 1 220 ? -4.008 22.141 10.344 1 87.25 220 SER A O 1
ATOM 1759 N N . TYR A 1 221 ? -4.855 22.344 12.445 1 91 221 TYR A N 1
ATOM 1760 C CA . TYR A 1 221 ? -4.297 21.047 12.836 1 91 221 TYR A CA 1
ATOM 1761 C C . TYR A 1 221 ? -4.969 19.922 12.078 1 91 221 TYR A C 1
ATOM 1763 O O . TYR A 1 221 ? -4.387 18.844 11.922 1 91 221 TYR A O 1
ATOM 1771 N N . ALA A 1 222 ? -6.215 20.125 11.617 1 89.69 222 ALA A N 1
ATOM 1772 C CA . ALA A 1 222 ? -6.941 19.125 10.836 1 89.69 222 ALA A CA 1
ATOM 1773 C C . ALA A 1 222 ? -6.18 18.766 9.562 1 89.69 222 ALA A C 1
ATOM 1775 O O . ALA A 1 222 ? -6.293 17.656 9.047 1 89.69 222 ALA A O 1
ATOM 1776 N N . LYS A 1 223 ? -5.379 19.703 9.102 1 90.81 223 LYS A N 1
ATOM 1777 C CA . LYS A 1 223 ? -4.633 19.531 7.859 1 90.81 223 LYS A CA 1
ATOM 1778 C C . LYS A 1 223 ? -3.646 18.375 7.957 1 90.81 223 LYS A C 1
ATOM 1780 O O . LYS A 1 223 ? -3.357 17.703 6.957 1 90.81 223 LYS A O 1
ATOM 1785 N N . TYR A 1 224 ? -3.17 18.156 9.125 1 94.19 224 TYR A N 1
ATOM 1786 C CA . TYR A 1 224 ? -2.213 17.062 9.297 1 94.19 224 TYR A CA 1
ATOM 1787 C C . TYR A 1 224 ? -2.855 15.719 8.992 1 94.19 224 TYR A C 1
ATOM 1789 O O . TYR A 1 224 ? -2.232 14.859 8.367 1 94.19 224 TYR A O 1
ATOM 1797 N N . PHE A 1 225 ? -4.098 15.586 9.344 1 93.94 225 PHE A N 1
ATOM 1798 C CA . PHE A 1 225 ? -4.801 14.328 9.133 1 93.94 225 PHE A CA 1
ATOM 1799 C C . PHE A 1 225 ? -5.25 14.188 7.684 1 93.94 225 PHE A C 1
ATOM 1801 O O . PHE A 1 225 ? -5.246 13.086 7.133 1 93.94 225 PHE A O 1
ATOM 1808 N N . ILE A 1 226 ? -5.59 15.273 7.094 1 93.06 226 ILE A N 1
ATOM 1809 C CA . ILE A 1 226 ? -5.934 15.266 5.676 1 93.06 226 ILE A CA 1
ATOM 1810 C C . ILE A 1 226 ? -4.695 14.922 4.852 1 93.06 226 ILE A C 1
ATOM 1812 O O . ILE A 1 226 ? -4.766 14.133 3.91 1 93.06 226 ILE A O 1
ATOM 1816 N N . LYS A 1 227 ? -3.635 15.578 5.258 1 95.94 227 LYS A N 1
ATOM 1817 C CA . LYS A 1 227 ? -2.371 15.312 4.574 1 95.94 227 LYS A CA 1
ATOM 1818 C C . LYS A 1 227 ? -1.996 13.836 4.676 1 95.94 227 LYS A C 1
ATOM 1820 O O . LYS A 1 227 ? -1.453 13.266 3.727 1 95.94 227 LYS A O 1
ATOM 1825 N N . LEU A 1 228 ? -2.268 13.258 5.809 1 97.69 228 LEU A N 1
ATOM 1826 C CA . LEU A 1 228 ? -2.027 11.828 5.984 1 97.69 228 LEU A CA 1
ATOM 1827 C C . LEU A 1 228 ? -2.766 11.023 4.922 1 97.69 228 LEU A C 1
ATOM 1829 O O . LEU A 1 228 ? -2.168 10.172 4.254 1 97.69 228 LEU A O 1
ATOM 1833 N N . LEU A 1 229 ? -4.035 11.289 4.727 1 97.38 229 LEU A N 1
ATOM 1834 C CA . LEU A 1 229 ? -4.848 10.57 3.75 1 97.38 229 LEU A CA 1
ATOM 1835 C C . LEU A 1 229 ? -4.328 10.805 2.336 1 97.38 229 LEU A C 1
ATOM 1837 O O . LEU A 1 229 ? -4.281 9.883 1.524 1 97.38 229 LEU A O 1
ATOM 1841 N N . GLU A 1 230 ? -3.904 12.023 2.121 1 97.12 230 GLU A N 1
ATOM 1842 C CA . GLU A 1 230 ? -3.395 12.367 0.798 1 97.12 230 GLU A CA 1
ATOM 1843 C C . GLU A 1 230 ? -2.104 11.617 0.489 1 97.12 230 GLU A C 1
ATOM 1845 O O . GLU A 1 230 ? -1.92 11.117 -0.624 1 97.12 230 GLU A O 1
ATOM 1850 N N . ILE A 1 231 ? -1.271 11.625 1.441 1 98.25 231 ILE A N 1
ATOM 1851 C CA . ILE A 1 231 ? 0.012 10.953 1.271 1 98.25 231 ILE A CA 1
ATOM 1852 C C . ILE A 1 231 ? -0.211 9.453 1.07 1 98.25 231 ILE A C 1
ATOM 1854 O O . ILE A 1 231 ? 0.441 8.828 0.23 1 98.25 231 ILE A O 1
ATOM 1858 N N . GLN A 1 232 ? -1.113 8.859 1.821 1 98.44 232 GLN A N 1
ATOM 1859 C CA . GLN A 1 232 ? -1.449 7.449 1.655 1 98.44 232 GLN A CA 1
ATOM 1860 C C . GLN A 1 232 ? -2.037 7.184 0.272 1 98.44 232 GLN A C 1
ATOM 1862 O O . GLN A 1 232 ? -1.689 6.195 -0.375 1 98.44 232 GLN A O 1
ATOM 1867 N N . ALA A 1 233 ? -2.902 8.062 -0.163 1 98.31 233 ALA A N 1
ATOM 1868 C CA . ALA A 1 233 ? -3.494 7.918 -1.49 1 98.31 233 ALA A CA 1
ATOM 1869 C C . ALA A 1 233 ? -2.424 7.961 -2.576 1 98.31 233 ALA A C 1
ATOM 1871 O O . ALA A 1 233 ? -2.457 7.172 -3.521 1 98.31 233 ALA A O 1
ATOM 1872 N N . GLU A 1 234 ? -1.521 8.836 -2.402 1 98.44 234 GLU A N 1
ATOM 1873 C CA . GLU A 1 234 ? -0.44 8.961 -3.375 1 98.44 234 GLU A CA 1
ATOM 1874 C C . GLU A 1 234 ? 0.418 7.699 -3.412 1 98.44 234 GLU A C 1
ATOM 1876 O O . GLU A 1 234 ? 0.839 7.262 -4.484 1 98.44 234 GLU A O 1
ATOM 1881 N N . TYR A 1 235 ? 0.681 7.156 -2.312 1 98.5 235 TYR A N 1
ATOM 1882 C CA . TYR A 1 235 ? 1.44 5.914 -2.213 1 98.5 235 TYR A CA 1
ATOM 1883 C C . TYR A 1 235 ? 0.771 4.801 -3.006 1 98.5 235 TYR A C 1
ATOM 1885 O O . TYR A 1 235 ? 1.419 4.125 -3.809 1 98.5 235 TYR A O 1
ATOM 1893 N N . HIS A 1 236 ? -0.47 4.609 -2.744 1 98.75 236 HIS A N 1
ATOM 1894 C CA . HIS A 1 236 ? -1.202 3.549 -3.426 1 98.75 236 HIS A CA 1
ATOM 1895 C C . HIS A 1 236 ? -1.321 3.834 -4.922 1 98.75 236 HIS A C 1
ATOM 1897 O O . HIS A 1 236 ? -1.274 2.912 -5.738 1 98.75 236 HIS A O 1
ATOM 1903 N N . GLN A 1 237 ? -1.439 5.074 -5.223 1 98.62 237 GLN A N 1
ATOM 1904 C CA . GLN A 1 237 ? -1.536 5.453 -6.629 1 98.62 237 GLN A CA 1
ATOM 1905 C C . GLN A 1 237 ? -0.244 5.129 -7.375 1 98.62 237 GLN A C 1
ATOM 1907 O O . GLN A 1 237 ? -0.275 4.516 -8.445 1 98.62 237 GLN A O 1
ATOM 1912 N N . LYS A 1 238 ? 0.876 5.531 -6.836 1 98.62 238 LYS A N 1
ATOM 1913 C CA . LYS A 1 238 ? 2.17 5.277 -7.465 1 98.62 238 LYS A CA 1
ATOM 1914 C C . LYS A 1 238 ? 2.445 3.781 -7.574 1 98.62 238 LYS A C 1
ATOM 1916 O O . LYS A 1 238 ? 2.949 3.309 -8.594 1 98.62 238 LYS A O 1
ATOM 1921 N N . SER A 1 239 ? 2.16 3.055 -6.547 1 98.69 239 SER A N 1
ATOM 1922 C CA . SER A 1 239 ? 2.357 1.607 -6.547 1 98.69 239 SER A CA 1
ATOM 1923 C C . SER A 1 239 ? 1.485 0.933 -7.602 1 98.69 239 SER A C 1
ATOM 1925 O O . SER A 1 239 ? 1.958 0.073 -8.352 1 98.69 239 SER A O 1
ATOM 1927 N N . LEU A 1 240 ? 0.245 1.325 -7.66 1 98.44 240 LEU A N 1
ATOM 1928 C CA . LEU A 1 240 ? -0.699 0.751 -8.617 1 98.44 240 LEU A CA 1
ATOM 1929 C C . LEU A 1 240 ? -0.26 1.031 -10.047 1 98.44 240 LEU A C 1
ATOM 1931 O O . LEU A 1 240 ? -0.336 0.151 -10.906 1 98.44 240 LEU A O 1
ATOM 1935 N N . GLU A 1 241 ? 0.192 2.232 -10.258 1 98.25 241 GLU A N 1
ATOM 1936 C CA . GLU A 1 241 ? 0.651 2.605 -11.594 1 98.25 241 GLU A CA 1
ATOM 1937 C C . GLU A 1 241 ? 1.837 1.75 -12.031 1 98.25 241 GLU A C 1
ATOM 1939 O O . GLU A 1 241 ? 1.893 1.293 -13.172 1 98.25 241 GLU A O 1
ATOM 1944 N N . SER A 1 242 ? 2.754 1.564 -11.156 1 98.12 242 SER A N 1
ATOM 1945 C CA . SER A 1 242 ? 3.926 0.75 -11.461 1 98.12 242 SER A CA 1
ATOM 1946 C C . SER A 1 242 ? 3.539 -0.703 -11.719 1 98.12 242 SER A C 1
ATOM 1948 O O . SER A 1 242 ? 4.035 -1.326 -12.656 1 98.12 242 SER A O 1
ATOM 1950 N N . LEU A 1 243 ? 2.641 -1.234 -10.953 1 98.06 243 LEU A N 1
ATOM 1951 C CA . LEU A 1 243 ? 2.188 -2.613 -11.094 1 98.06 243 LEU A CA 1
ATOM 1952 C C . LEU A 1 243 ? 1.421 -2.803 -12.398 1 98.06 243 LEU A C 1
ATOM 1954 O O . LEU A 1 243 ? 1.653 -3.771 -13.125 1 98.06 243 LEU A O 1
ATOM 1958 N N . ASN A 1 244 ? 0.558 -1.867 -12.648 1 96.75 244 ASN A N 1
ATOM 1959 C CA . ASN A 1 244 ? -0.237 -1.953 -13.867 1 96.75 244 ASN A CA 1
ATOM 1960 C C . ASN A 1 244 ? 0.639 -1.875 -15.117 1 96.75 244 ASN A C 1
ATOM 1962 O O . ASN A 1 244 ? 0.379 -2.559 -16.109 1 96.75 244 ASN A O 1
ATOM 1966 N N . SER A 1 245 ? 1.594 -1.042 -15.062 1 96.19 245 SER A N 1
ATOM 1967 C CA . SER A 1 245 ? 2.525 -0.941 -16.172 1 96.19 245 SER A CA 1
ATOM 1968 C C . SER A 1 245 ? 3.262 -2.258 -16.406 1 96.19 245 SER A C 1
ATOM 1970 O O . SER A 1 245 ? 3.408 -2.705 -17.547 1 96.19 245 SER A O 1
ATOM 1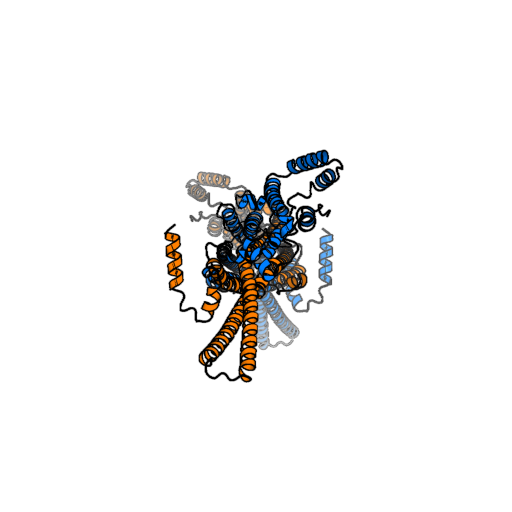972 N N . THR A 1 246 ? 3.68 -2.875 -15.391 1 94.44 246 THR A N 1
ATOM 1973 C CA . THR A 1 246 ? 4.391 -4.145 -15.469 1 94.44 246 THR A CA 1
ATOM 1974 C C . THR A 1 246 ? 3.465 -5.254 -15.953 1 94.44 246 THR A C 1
ATOM 1976 O O . THR A 1 246 ? 3.848 -6.07 -16.797 1 94.44 246 THR A O 1
ATOM 1979 N N . LEU A 1 247 ? 2.258 -5.289 -15.469 1 93.19 247 LEU A N 1
ATOM 1980 C CA . LEU A 1 247 ? 1.284 -6.301 -15.859 1 93.19 247 LEU A CA 1
ATOM 1981 C C . LEU A 1 247 ? 0.922 -6.164 -17.328 1 93.19 247 LEU A C 1
ATOM 1983 O O . LEU A 1 247 ? 0.735 -7.164 -18.031 1 93.19 247 LEU A O 1
ATOM 1987 N N . ALA A 1 248 ? 0.868 -4.926 -17.781 1 91.94 248 ALA A N 1
ATOM 1988 C CA . ALA A 1 248 ? 0.587 -4.676 -19.203 1 91.94 248 ALA A CA 1
ATOM 1989 C C . ALA A 1 248 ? 1.726 -5.18 -20.078 1 91.94 248 ALA A C 1
ATOM 1991 O O . ALA A 1 248 ? 1.486 -5.75 -21.156 1 91.94 248 ALA A O 1
ATOM 1992 N N . GLU A 1 249 ? 2.9 -5.043 -19.578 1 87.25 249 GLU A N 1
ATOM 1993 C CA . GLU A 1 249 ? 4.066 -5.531 -20.312 1 87.25 249 GLU A CA 1
ATOM 1994 C C . GLU A 1 249 ? 4.082 -7.055 -20.359 1 87.25 249 GLU A C 1
ATOM 1996 O O . GLU A 1 249 ? 4.434 -7.641 -21.391 1 87.25 249 GLU A O 1
ATOM 2001 N N . LEU A 1 250 ? 3.697 -7.645 -19.344 1 82.69 250 LEU A N 1
ATOM 2002 C CA . LEU A 1 250 ? 3.645 -9.102 -19.266 1 82.69 250 LEU A CA 1
ATOM 2003 C C . LEU A 1 250 ? 2.596 -9.656 -20.219 1 82.69 250 LEU A C 1
ATOM 2005 O O . LEU A 1 250 ? 2.826 -10.68 -20.875 1 82.69 250 LEU A O 1
ATOM 2009 N N . MET A 1 251 ? 1.476 -8.969 -20.328 1 78.81 251 MET A N 1
ATOM 2010 C CA . MET A 1 251 ? 0.381 -9.414 -21.188 1 78.81 251 MET A CA 1
ATOM 2011 C C . MET A 1 251 ? 0.73 -9.211 -22.672 1 78.81 251 MET A C 1
ATOM 2013 O O . MET A 1 251 ? 0.359 -10.023 -23.516 1 78.81 251 MET A O 1
ATOM 2017 N N . SER A 1 252 ? 1.381 -8.125 -22.984 1 77.19 252 SER A N 1
ATOM 2018 C CA . SER A 1 252 ? 1.774 -7.848 -24.359 1 77.19 252 SER A CA 1
ATOM 2019 C C . SER A 1 252 ? 2.85 -8.82 -24.828 1 77.19 252 SER A C 1
ATOM 2021 O O . SER A 1 252 ? 2.877 -9.203 -26 1 77.19 252 SER A O 1
ATOM 2023 N N . SER A 1 253 ? 3.682 -9.18 -23.953 1 70.12 253 SER A N 1
ATOM 2024 C CA . SER A 1 253 ? 4.723 -10.141 -24.297 1 70.12 253 SER A CA 1
ATOM 2025 C C . SER A 1 253 ? 4.137 -11.523 -24.531 1 70.12 253 SER A C 1
ATOM 2027 O O . SER A 1 253 ? 4.672 -12.297 -25.328 1 70.12 253 SER A O 1
ATOM 2029 N N . GLN A 1 254 ? 3.076 -11.797 -23.875 1 59.94 254 GLN A N 1
ATOM 2030 C CA . GLN A 1 254 ? 2.4 -13.078 -24.016 1 59.94 254 GLN A CA 1
ATOM 2031 C C . GLN A 1 254 ? 1.724 -13.195 -25.375 1 59.94 254 GLN A C 1
ATOM 2033 O O . GLN A 1 254 ? 1.668 -14.273 -25.969 1 59.94 254 GLN A O 1
ATOM 2038 N N . ASN A 1 255 ? 0.913 -12.078 -25.781 1 53.88 255 ASN A N 1
ATOM 2039 C CA . ASN A 1 255 ? 0.219 -12.07 -27.078 1 53.88 255 ASN A CA 1
ATOM 2040 C C . ASN A 1 255 ? 1.2 -12.109 -28.234 1 53.88 255 ASN A C 1
ATOM 2042 O O . ASN A 1 255 ? 0.806 -12.352 -29.375 1 53.88 255 ASN A O 1
ATOM 2046 N N . GLN A 1 256 ? 2.318 -11.633 -28.188 1 49.59 256 GLN A N 1
ATOM 2047 C CA . GLN A 1 256 ? 3.252 -11.797 -29.297 1 49.59 256 GLN A CA 1
ATOM 2048 C C . GLN A 1 256 ? 3.666 -13.258 -29.453 1 49.59 256 GLN A C 1
ATOM 2050 O O . GLN A 1 256 ? 3.637 -14.023 -28.5 1 49.59 256 GLN A O 1
ATOM 2055 N N . SER A 1 257 ? 3.615 -13.969 -30.656 1 43.97 257 SER A N 1
ATOM 2056 C CA . SER A 1 257 ? 3.75 -15.336 -31.125 1 43.97 257 SER A CA 1
ATOM 2057 C C . SER A 1 257 ? 4.559 -16.188 -30.156 1 43.97 257 SER A C 1
ATOM 2059 O O . SER A 1 257 ? 4.219 -17.344 -29.891 1 43.97 257 SER A O 1
ATOM 2061 N N . ASP A 1 258 ? 5.898 -15.844 -29.922 1 42.53 258 ASP A N 1
ATOM 2062 C CA . ASP A 1 258 ? 6.859 -16.641 -29.172 1 42.53 258 ASP A CA 1
ATOM 2063 C C . ASP A 1 258 ? 6.684 -16.406 -27.656 1 42.53 258 ASP A C 1
ATOM 2065 O O . ASP A 1 258 ? 7.609 -16.656 -26.891 1 42.53 258 ASP A O 1
ATOM 2069 N N . ALA A 1 259 ? 5.523 -15.867 -27.359 1 44.62 259 ALA A N 1
ATOM 2070 C CA . ALA A 1 259 ? 5.461 -15.32 -26.016 1 44.62 259 ALA A CA 1
ATOM 2071 C C . ALA A 1 259 ? 5.398 -16.438 -24.969 1 44.62 259 ALA A C 1
ATOM 2073 O O . ALA A 1 259 ? 4.578 -17.359 -25.078 1 44.62 259 ALA A O 1
ATOM 2074 N N . PRO A 1 260 ? 6.324 -16.484 -24.141 1 43.31 260 PRO A N 1
ATOM 2075 C CA . PRO A 1 260 ? 6.539 -17.531 -23.156 1 43.31 260 PRO A CA 1
ATOM 2076 C C . PRO A 1 260 ? 5.348 -17.719 -22.219 1 43.31 260 PRO A C 1
ATOM 2078 O O . PRO A 1 260 ? 5.258 -18.734 -21.516 1 43.31 260 PRO A O 1
ATOM 2081 N N . PHE A 1 261 ? 4.523 -16.5 -21.875 1 44.22 261 PHE A N 1
ATOM 2082 C CA . PHE A 1 261 ? 3.553 -16.641 -20.797 1 44.22 261 PHE A CA 1
ATOM 2083 C C . PHE A 1 261 ? 2.154 -16.875 -21.344 1 44.22 261 PHE A C 1
ATOM 2085 O O . PHE A 1 261 ? 1.438 -15.93 -21.672 1 44.22 261 PHE A O 1
ATOM 2092 N N . PRO A 1 262 ? 1.769 -17.594 -22.234 1 40.75 262 PRO A N 1
ATOM 2093 C CA . PRO A 1 262 ? 0.343 -17.578 -22.578 1 40.75 262 PRO A CA 1
ATOM 2094 C C . PRO A 1 262 ? -0.552 -17.547 -21.344 1 40.75 262 PRO A C 1
ATOM 2096 O O . PRO A 1 262 ? -0.438 -18.406 -20.469 1 40.75 262 PRO A O 1
ATOM 2099 N N . LEU A 1 263 ? -0.88 -16.453 -20.797 1 42.78 263 LEU A N 1
ATOM 2100 C CA . LEU A 1 263 ? -1.837 -16.422 -19.703 1 42.78 263 LEU A CA 1
ATOM 2101 C C . LEU A 1 263 ? -2.85 -17.547 -19.828 1 42.78 263 LEU A C 1
ATOM 2103 O O . LEU A 1 263 ? -3.264 -18.125 -18.812 1 42.78 263 LEU A O 1
ATOM 2107 N N . ASP A 1 264 ? -3.578 -17.625 -20.906 1 41.88 264 ASP A N 1
ATOM 2108 C CA . ASP A 1 264 ? -4.5 -18.719 -21.156 1 41.88 264 ASP A CA 1
ATOM 2109 C C . ASP A 1 264 ? -3.748 -20.031 -21.359 1 41.88 264 ASP A C 1
ATOM 2111 O O . ASP A 1 264 ? -4.336 -21.031 -21.766 1 41.88 264 ASP A O 1
ATOM 2115 N N . ALA A 1 265 ? -2.451 -19.984 -21.641 1 42.25 265 ALA A N 1
ATOM 2116 C CA . ALA A 1 265 ? -1.518 -21.062 -21.922 1 42.25 26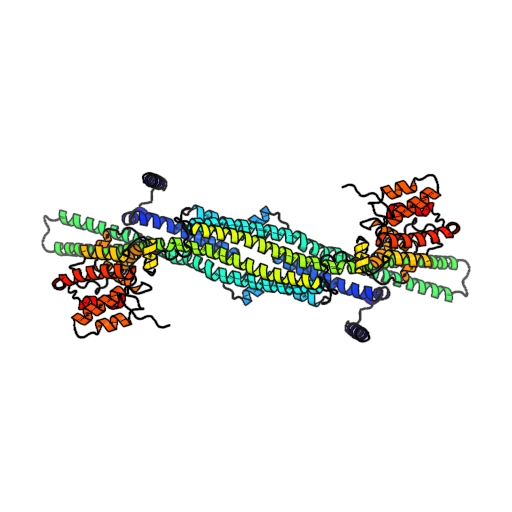5 ALA A CA 1
ATOM 2117 C C . ALA A 1 265 ? -1.411 -22.016 -20.734 1 42.25 265 ALA A C 1
ATOM 2119 O O . ALA A 1 265 ? -0.418 -22.734 -20.594 1 42.25 265 ALA A O 1
ATOM 2120 N N . ALA A 1 266 ? -2.09 -21.797 -19.766 1 42.72 266 ALA A N 1
ATOM 2121 C CA . ALA A 1 266 ? -2.055 -22.812 -18.719 1 42.72 266 ALA A CA 1
ATOM 2122 C C . ALA A 1 266 ? -1.948 -24.203 -19.312 1 42.72 266 ALA A C 1
ATOM 2124 O O . ALA A 1 266 ? -1.812 -25.188 -18.578 1 42.72 266 ALA A O 1
ATOM 2125 N N . VAL A 1 267 ? -2.699 -24.406 -20.5 1 47.91 267 VAL A N 1
ATOM 2126 C CA . VAL A 1 267 ? -2.92 -25.844 -20.641 1 47.91 267 VAL A CA 1
ATOM 2127 C C . VAL A 1 267 ? -1.653 -26.5 -21.188 1 47.91 267 VAL A C 1
ATOM 2129 O O . VAL A 1 267 ? -1.346 -26.391 -22.375 1 47.91 267 VAL A O 1
ATOM 2132 N N . SER A 1 268 ? -0.506 -26.406 -20.422 1 57.16 268 SER A N 1
ATOM 2133 C CA . SER A 1 268 ? 0.817 -26.922 -20.75 1 57.16 268 SER A CA 1
ATOM 2134 C C . SER A 1 268 ? 0.734 -28.359 -21.281 1 57.16 268 SER A C 1
ATOM 2136 O O . SER A 1 268 ? 1.577 -28.781 -22.062 1 57.16 268 SER A O 1
ATOM 2138 N N . GLY A 1 269 ? -0.397 -28.938 -20.953 1 77.88 269 GLY A N 1
ATOM 2139 C CA . GLY A 1 269 ? -0.436 -30.312 -21.422 1 77.88 269 GLY A CA 1
ATOM 2140 C C . GLY A 1 269 ? -1.56 -30.578 -22.406 1 77.88 269 GLY A C 1
ATOM 2141 O O . GLY A 1 269 ? -2.543 -29.844 -22.453 1 77.88 269 GLY A O 1
ATOM 2142 N N . VAL A 1 270 ? -1.267 -31.469 -23.312 1 86.88 270 VAL A N 1
ATOM 2143 C CA . VAL A 1 270 ? -2.209 -31.812 -24.375 1 86.88 270 VAL A CA 1
ATOM 2144 C C . VAL A 1 270 ? -3.385 -32.594 -23.781 1 86.88 270 VAL A C 1
ATOM 2146 O O . VAL A 1 270 ? -4.512 -32.5 -24.266 1 86.88 270 VAL A O 1
ATOM 2149 N N . TYR A 1 271 ? -3.113 -33.312 -22.672 1 91.56 271 TYR A N 1
ATOM 2150 C CA . TYR A 1 271 ? -4.184 -34.094 -22.047 1 91.56 271 TYR A CA 1
ATOM 2151 C C . TYR A 1 271 ? -5.133 -33.156 -21.281 1 91.56 271 TYR A C 1
ATOM 2153 O O . TYR A 1 271 ? -4.691 -32.312 -20.5 1 91.56 271 TYR A O 1
ATOM 2161 N N . GLY A 1 272 ? -6.438 -33.219 -21.547 1 89.06 272 GLY A N 1
ATOM 2162 C CA . GLY A 1 272 ? -7.422 -32.406 -20.875 1 89.06 272 GLY A CA 1
ATOM 2163 C C . GLY A 1 272 ? -7.703 -31.094 -21.609 1 89.06 272 GLY A C 1
ATOM 2164 O O . GLY A 1 272 ? -8.617 -30.359 -21.25 1 89.06 272 GLY A O 1
ATOM 2165 N N . MET A 1 273 ? -6.957 -30.844 -22.562 1 89.75 273 MET A N 1
ATOM 2166 C CA . MET A 1 273 ? -7.152 -29.656 -23.406 1 89.75 273 MET A CA 1
ATOM 2167 C C . MET A 1 273 ? -8.211 -29.906 -24.469 1 89.75 273 MET A C 1
ATOM 2169 O O . MET A 1 273 ? -8.266 -31 -25.047 1 89.75 273 MET A O 1
ATOM 2173 N N . PRO A 1 274 ? -8.953 -28.844 -24.672 1 92.19 274 PRO A N 1
ATOM 2174 C CA . PRO A 1 274 ? -9.906 -29.031 -25.766 1 92.19 274 PRO A CA 1
ATOM 2175 C C . PRO A 1 274 ? -9.219 -29.328 -27.094 1 92.19 274 PRO A C 1
ATOM 2177 O O . PRO A 1 274 ? -8.172 -28.75 -27.406 1 92.19 274 PRO A O 1
ATOM 2180 N N . LEU A 1 275 ? -9.797 -30.203 -27.828 1 94.25 275 LEU A N 1
ATOM 2181 C CA . LEU A 1 275 ? -9.219 -30.672 -29.078 1 94.25 275 LEU A CA 1
ATOM 2182 C C . LEU A 1 275 ? -8.922 -29.516 -30.031 1 94.25 275 LEU A C 1
ATOM 2184 O O . LEU A 1 275 ? -7.832 -29.438 -30.594 1 94.25 275 LEU A O 1
ATOM 2188 N N . GLU A 1 276 ? -9.898 -28.609 -30.062 1 92.5 276 GLU A N 1
ATOM 2189 C CA . GLU A 1 276 ? -9.766 -27.484 -30.984 1 92.5 276 GLU A CA 1
ATOM 2190 C C . GLU A 1 276 ? -8.586 -26.594 -30.594 1 92.5 276 GLU A C 1
ATOM 2192 O O . GLU A 1 276 ? -7.848 -26.125 -31.469 1 92.5 276 GLU A O 1
ATOM 2197 N N . THR A 1 277 ? -8.422 -26.438 -29.359 1 89.94 277 THR A N 1
ATOM 2198 C CA . THR A 1 277 ? -7.344 -25.594 -28.859 1 89.94 277 THR A CA 1
ATOM 2199 C C . THR A 1 277 ? -5.984 -26.234 -29.156 1 89.94 277 THR A C 1
ATOM 2201 O O . THR A 1 277 ? -5.055 -25.547 -29.594 1 89.94 277 THR A O 1
ATOM 2204 N N . HIS A 1 278 ? -5.879 -27.516 -28.922 1 90.31 278 HIS A N 1
ATOM 2205 C CA . HIS A 1 278 ? -4.645 -28.25 -29.188 1 90.31 278 HIS A CA 1
ATOM 2206 C C . HIS A 1 278 ? -4.281 -28.203 -30.672 1 90.31 278 HIS A C 1
ATOM 2208 O O . HIS A 1 278 ? -3.129 -27.953 -31.031 1 90.31 278 HIS A O 1
ATOM 2214 N N . LEU A 1 279 ? -5.215 -28.391 -31.484 1 93.5 279 LEU A N 1
ATOM 2215 C CA . LEU A 1 279 ? -4.969 -28.438 -32.906 1 93.5 279 LEU A CA 1
ATOM 2216 C C . LEU A 1 279 ? -4.602 -27.062 -33.469 1 93.5 279 LEU A C 1
ATOM 2218 O O . LEU A 1 279 ? -3.725 -26.953 -34.312 1 93.5 279 LEU A O 1
ATOM 2222 N N . LYS A 1 280 ? -5.344 -26.094 -33.031 1 90.44 280 LYS A N 1
ATOM 2223 C CA . LYS A 1 280 ? -5.039 -24.719 -33.438 1 90.44 280 LYS A CA 1
ATOM 2224 C C . LYS A 1 280 ? -3.627 -24.328 -33 1 90.44 280 LYS A C 1
ATOM 2226 O O . LYS A 1 280 ? -2.885 -23.719 -33.781 1 90.44 280 LYS A O 1
ATOM 2231 N N . ALA A 1 281 ? -3.264 -24.719 -31.859 1 83.38 281 ALA A N 1
ATOM 2232 C CA . ALA A 1 281 ? -1.961 -24.344 -31.312 1 83.38 281 ALA A CA 1
ATOM 2233 C C . ALA A 1 281 ? -0.836 -25.109 -32 1 83.38 281 ALA A C 1
ATOM 2235 O O . ALA A 1 281 ? 0.248 -24.562 -32.219 1 83.38 281 ALA A O 1
ATOM 2236 N N . SER A 1 282 ? -1.062 -26.359 -32.281 1 86.06 282 SER A N 1
ATOM 2237 C CA . SER A 1 282 ? -0.021 -27.203 -32.844 1 86.06 282 SER A CA 1
ATOM 2238 C C . SER A 1 282 ? -0.035 -27.141 -34.375 1 86.06 282 SER A C 1
ATOM 2240 O O . SER A 1 282 ? 0.922 -27.562 -35.031 1 86.06 282 SER A O 1
ATOM 2242 N N . GLY A 1 283 ? -1.033 -26.578 -34.938 1 89.44 283 GLY A N 1
ATOM 2243 C CA . GLY A 1 283 ? -1.17 -26.531 -36.375 1 89.44 283 GLY A CA 1
ATOM 2244 C C . GLY A 1 283 ? -1.344 -27.891 -37.031 1 89.44 283 GLY A C 1
ATOM 2245 O O . GLY A 1 283 ? -0.885 -28.125 -38.156 1 89.44 283 GLY A O 1
ATOM 2246 N N . ARG A 1 284 ? -1.89 -28.781 -36.188 1 91.81 284 ARG A N 1
ATOM 2247 C CA . ARG A 1 284 ? -2.07 -30.141 -36.656 1 91.81 284 ARG A CA 1
ATOM 2248 C C . ARG A 1 284 ? -3.535 -30.422 -36.969 1 91.81 284 ARG A C 1
ATOM 2250 O O . ARG A 1 284 ? -4.426 -29.719 -36.5 1 91.81 284 ARG A O 1
ATOM 2257 N N . GLU A 1 285 ? -3.691 -31.438 -37.844 1 95.5 285 GLU A N 1
ATOM 2258 C CA . GLU A 1 285 ? -5.047 -31.891 -38.156 1 95.5 285 GLU A CA 1
ATOM 2259 C C . GLU A 1 285 ? -5.484 -33.031 -37.219 1 95.5 285 GLU A C 1
ATOM 2261 O O . GLU A 1 285 ? -6.664 -33.125 -36.906 1 95.5 285 GLU A O 1
ATOM 2266 N N . ILE A 1 286 ? -4.492 -33.875 -36.906 1 96.81 286 ILE A N 1
ATOM 2267 C CA . ILE A 1 286 ? -4.73 -34.969 -36 1 96.81 286 ILE A CA 1
ATOM 2268 C C . ILE A 1 286 ? -3.973 -34.75 -34.688 1 96.81 286 ILE A C 1
ATOM 2270 O O . ILE A 1 286 ? -2.795 -34.375 -34.719 1 96.81 286 ILE A O 1
ATOM 2274 N N . ALA A 1 287 ? -4.699 -34.938 -33.625 1 95.31 287 ALA A N 1
ATOM 2275 C CA . ALA A 1 287 ? -4.07 -34.719 -32.312 1 95.31 287 ALA A CA 1
ATOM 2276 C C . ALA A 1 287 ? -2.818 -35.594 -32.156 1 95.31 287 ALA A C 1
ATOM 2278 O O . ALA A 1 287 ? -2.801 -36.75 -32.594 1 95.31 287 ALA A O 1
ATOM 2279 N N . LEU A 1 288 ? -1.841 -35.031 -31.578 1 92.38 288 LEU A N 1
ATOM 2280 C CA . LEU A 1 288 ? -0.546 -35.688 -31.438 1 92.38 288 LEU A CA 1
ATOM 2281 C C . LEU A 1 288 ? -0.682 -37 -30.688 1 92.38 288 LEU A C 1
ATOM 2283 O O . LEU A 1 288 ? -0.166 -38.031 -31.125 1 92.38 288 LEU A O 1
ATOM 2287 N N . PRO A 1 289 ? -1.369 -37.062 -29.531 1 94 289 PRO A N 1
ATOM 2288 C CA . PRO A 1 289 ? -1.479 -38.344 -28.812 1 94 289 PRO A CA 1
ATOM 2289 C C . PRO A 1 289 ? -2.191 -39.406 -29.641 1 94 289 PRO A C 1
ATOM 2291 O O . PRO A 1 289 ? -1.82 -40.594 -29.562 1 94 289 PRO A O 1
ATOM 2294 N N . ILE A 1 290 ? -3.139 -39.031 -30.438 1 96.12 290 ILE A N 1
ATOM 2295 C CA . ILE A 1 290 ? -3.877 -40 -31.25 1 96.12 290 ILE A CA 1
ATOM 2296 C C . ILE A 1 290 ? -2.973 -40.531 -32.344 1 96.12 290 ILE A C 1
ATOM 2298 O O . ILE A 1 290 ? -2.852 -41.75 -32.531 1 96.12 290 ILE A O 1
ATOM 2302 N N . GLU A 1 291 ? -2.402 -39.656 -33.031 1 95 291 GLU A N 1
ATOM 2303 C CA . GLU A 1 291 ? -1.533 -40.062 -34.125 1 95 291 GLU A CA 1
ATOM 2304 C C . GLU A 1 291 ? -0.365 -40.906 -33.625 1 95 291 GLU A C 1
ATOM 2306 O O . GLU A 1 291 ? -0.053 -41.938 -34.219 1 95 291 GLU A O 1
ATOM 2311 N N . ALA A 1 292 ? 0.283 -40.438 -32.625 1 92.5 292 ALA A N 1
ATOM 2312 C CA . ALA A 1 292 ? 1.446 -41.156 -32.094 1 92.5 292 ALA A CA 1
ATOM 2313 C C . ALA A 1 292 ? 1.07 -42.531 -31.594 1 92.5 292 ALA A C 1
ATOM 2315 O O . ALA A 1 292 ? 1.77 -43.5 -31.891 1 92.5 292 ALA A O 1
ATOM 2316 N N . CYS A 1 293 ? 0.006 -42.688 -30.875 1 94.12 293 CYS A N 1
ATOM 2317 C CA . CYS A 1 293 ? -0.411 -43.969 -30.344 1 94.12 293 CYS A CA 1
ATOM 2318 C C . CYS A 1 293 ? -0.821 -44.938 -31.453 1 94.12 293 CYS A C 1
ATOM 2320 O O . CYS A 1 293 ? -0.449 -46.094 -31.453 1 94.12 293 CYS A O 1
ATOM 2322 N N . VAL A 1 294 ? -1.523 -44.375 -32.438 1 95.06 294 VAL A N 1
ATOM 2323 C CA . VAL A 1 294 ? -1.966 -45.219 -33.562 1 95.06 294 VAL A CA 1
ATOM 2324 C C . VAL A 1 294 ? -0.755 -45.719 -34.344 1 95.06 294 VAL A C 1
ATOM 2326 O O . VAL A 1 294 ? -0.68 -46.906 -34.688 1 95.06 294 VAL A O 1
ATOM 2329 N N . MET A 1 295 ? 0.137 -44.844 -34.562 1 92.75 295 MET A N 1
ATOM 2330 C CA . MET A 1 295 ? 1.341 -45.25 -35.281 1 92.75 295 MET A CA 1
ATOM 2331 C C . MET A 1 295 ? 2.115 -46.312 -34.531 1 92.75 295 MET A C 1
ATOM 2333 O O . MET A 1 295 ? 2.625 -47.25 -35.125 1 92.75 295 MET A O 1
ATOM 2337 N N . MET A 1 296 ? 2.164 -46.188 -33.312 1 92.25 296 MET A N 1
ATOM 2338 C CA . MET A 1 296 ? 2.881 -47.156 -32.469 1 92.25 296 MET A CA 1
ATOM 2339 C C . MET A 1 296 ? 2.16 -48.5 -32.469 1 92.25 296 MET A C 1
ATOM 2341 O O . MET A 1 296 ? 2.795 -49.562 -32.562 1 92.25 296 MET A O 1
ATOM 2345 N N . LEU A 1 297 ? 0.892 -48.5 -32.406 1 93.56 297 LEU A N 1
ATOM 2346 C CA . LEU A 1 297 ? 0.109 -49.719 -32.375 1 93.56 297 LEU A CA 1
ATOM 2347 C C . LEU A 1 297 ? 0.137 -50.438 -33.719 1 93.56 297 LEU A C 1
ATOM 2349 O O . LEU A 1 297 ? 0.117 -51.656 -33.781 1 93.56 297 LEU A O 1
ATOM 2353 N N . LEU A 1 298 ? 0.216 -49.625 -34.781 1 93 298 LEU A N 1
ATOM 2354 C CA . LEU A 1 298 ? 0.302 -50.219 -36.125 1 93 298 LEU A CA 1
ATOM 2355 C C . LEU A 1 298 ? 1.616 -50.969 -36.312 1 93 298 LEU A C 1
ATOM 2357 O O . LEU A 1 298 ? 1.662 -51.969 -37 1 93 298 LEU A O 1
ATOM 2361 N N . SER A 1 299 ? 2.551 -50.5 -35.594 1 88 299 SER A N 1
ATOM 2362 C CA . SER A 1 299 ? 3.871 -51.125 -35.719 1 88 299 SER A CA 1
ATOM 2363 C C . SER A 1 299 ? 4.02 -52.344 -34.844 1 88 299 SER A C 1
ATOM 2365 O O . SER A 1 299 ? 4.605 -53.344 -35.25 1 88 299 SER A O 1
ATOM 2367 N N . THR A 1 300 ? 3.475 -52.281 -33.656 1 85.06 300 THR A N 1
ATOM 2368 C CA . THR A 1 300 ? 3.83 -53.344 -32.719 1 85.06 300 THR A CA 1
ATOM 2369 C C . THR A 1 300 ? 2.584 -53.906 -32.031 1 85.06 300 THR A C 1
ATOM 2371 O O . THR A 1 300 ? 2.65 -54.938 -31.375 1 85.06 300 THR A O 1
ATOM 2374 N N . GLY A 1 301 ? 1.458 -53.469 -32.344 1 88.25 301 GLY A N 1
ATOM 2375 C CA . GLY A 1 301 ? 0.34 -53.812 -31.484 1 88.25 301 GLY A CA 1
ATOM 2376 C C . GLY A 1 301 ? -0.775 -54.531 -32.219 1 88.25 301 GLY A C 1
ATOM 2377 O O . GLY A 1 301 ? -1.739 -55 -31.594 1 88.25 301 GLY A O 1
ATOM 2378 N N . MET A 1 302 ? -0.645 -54.812 -33.406 1 90.69 302 MET A N 1
ATOM 2379 C CA . MET A 1 302 ? -1.768 -55.281 -34.219 1 90.69 302 MET A CA 1
ATOM 2380 C C . MET A 1 302 ? -2.084 -56.75 -33.906 1 90.69 302 MET A C 1
ATOM 2382 O O . MET A 1 302 ? -3.232 -57.188 -34 1 90.69 302 MET A O 1
AT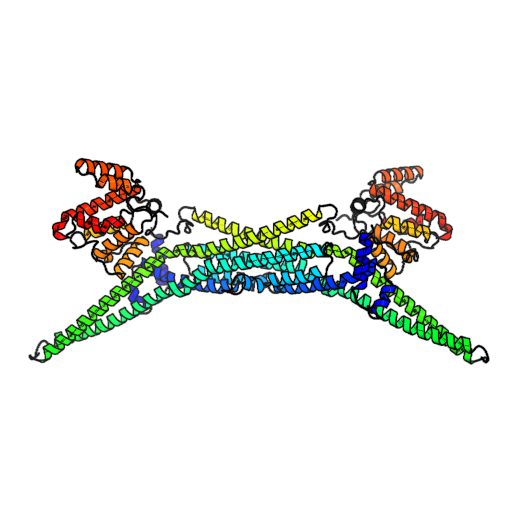OM 2386 N N . ARG A 1 303 ? -1.113 -57.406 -33.438 1 91.38 303 ARG A N 1
ATOM 2387 C CA . ARG A 1 303 ? -1.305 -58.812 -33.219 1 91.38 303 ARG A CA 1
ATOM 2388 C C . ARG A 1 303 ? -1.434 -59.125 -31.734 1 91.38 303 ARG A C 1
ATOM 2390 O O . ARG A 1 303 ? -1.607 -60.281 -31.344 1 91.38 303 ARG A O 1
ATOM 2397 N N . GLU A 1 304 ? -1.381 -58.188 -30.969 1 91.5 304 GLU A N 1
ATOM 2398 C CA . GLU A 1 304 ? -1.434 -58.375 -29.531 1 91.5 304 GLU A CA 1
ATOM 2399 C C . GLU A 1 304 ? -2.852 -58.688 -29.062 1 91.5 304 GLU A C 1
ATOM 2401 O O . GLU A 1 304 ? -3.814 -58.062 -29.531 1 91.5 304 GLU A O 1
ATOM 2406 N N . GLU A 1 305 ? -2.934 -59.625 -28.219 1 91.38 305 GLU A N 1
ATOM 2407 C CA . GLU A 1 305 ? -4.246 -60 -27.719 1 91.38 305 GLU A CA 1
ATOM 2408 C C . GLU A 1 305 ? -4.715 -59.062 -26.609 1 91.38 305 GLU A C 1
ATOM 2410 O O . GLU A 1 305 ? -3.932 -58.688 -25.734 1 91.38 305 GLU A O 1
ATOM 2415 N N . GLY A 1 306 ? -5.918 -58.75 -26.766 1 87.69 306 GLY A N 1
ATOM 2416 C CA . GLY A 1 306 ? -6.559 -58 -25.688 1 87.69 306 GLY A CA 1
ATOM 2417 C C . GLY A 1 306 ? -6.141 -56.531 -25.641 1 87.69 306 GLY A C 1
ATOM 2418 O O . GLY A 1 306 ? -6.059 -55.938 -24.578 1 87.69 306 GLY A O 1
ATOM 2419 N N . LEU A 1 307 ? -5.812 -56.031 -26.734 1 90.19 307 LEU A N 1
ATOM 2420 C CA . LEU A 1 307 ? -5.469 -54.594 -26.797 1 90.19 307 LEU A CA 1
ATOM 2421 C C . LEU A 1 307 ? -6.609 -53.75 -26.266 1 90.19 307 LEU A C 1
ATOM 2423 O O . LEU A 1 307 ? -7.777 -54 -26.547 1 90.19 307 LEU A O 1
ATOM 2427 N N . PHE A 1 308 ? -6.383 -52.781 -25.359 1 90.62 308 PHE A N 1
ATOM 2428 C CA . PHE A 1 308 ? -7.316 -51.844 -24.75 1 90.62 308 PHE A CA 1
ATOM 2429 C C . PHE A 1 308 ? -8.047 -52.469 -23.562 1 90.62 308 PHE A C 1
ATOM 2431 O O . PHE A 1 308 ? -8.711 -51.781 -22.797 1 90.62 308 PHE A O 1
ATOM 2438 N N . ARG A 1 309 ? -8.008 -53.719 -23.438 1 89.31 309 ARG A N 1
ATOM 2439 C CA . ARG A 1 309 ? -8.695 -54.406 -22.359 1 89.31 309 ARG A CA 1
ATOM 2440 C C . ARG A 1 309 ? -7.75 -54.688 -21.188 1 89.31 309 ARG A C 1
ATOM 2442 O O . ARG A 1 309 ? -8.109 -54.469 -20.031 1 89.31 309 ARG A O 1
ATOM 2449 N N . LEU A 1 310 ? -6.613 -55.125 -21.531 1 88.12 310 LEU A N 1
ATOM 2450 C CA . LEU A 1 310 ? -5.609 -55.438 -20.516 1 88.12 310 LEU A CA 1
ATOM 2451 C C . LEU A 1 310 ? -4.859 -54.188 -20.094 1 88.12 310 LEU A C 1
ATOM 2453 O O . LEU A 1 310 ? -4.535 -53.344 -20.938 1 88.12 310 LEU A O 1
ATOM 2457 N N . ALA A 1 311 ? -4.688 -54.156 -18.844 1 87 311 ALA A N 1
ATOM 2458 C CA . ALA A 1 311 ? -4.008 -52.969 -18.297 1 87 311 ALA A CA 1
ATOM 2459 C C . ALA A 1 311 ? -2.492 -53.125 -18.344 1 87 311 ALA A C 1
ATOM 2461 O O . ALA A 1 311 ? -1.977 -54.25 -18.156 1 87 311 ALA A O 1
ATOM 2462 N N . ALA A 1 312 ? -1.837 -52.062 -18.781 1 86.94 312 ALA A N 1
ATOM 2463 C CA . ALA A 1 312 ? -0.377 -52.031 -18.734 1 86.94 312 ALA A CA 1
ATOM 2464 C C . ALA A 1 312 ? 0.123 -51.656 -17.344 1 86.94 312 ALA A C 1
ATOM 2466 O O . ALA A 1 312 ? -0.672 -51.344 -16.469 1 86.94 312 ALA A O 1
ATOM 2467 N N . GLY A 1 313 ? 1.394 -51.844 -17.156 1 86.69 313 GLY A N 1
ATOM 2468 C CA . GLY A 1 313 ? 1.995 -51.375 -15.922 1 86.69 313 GLY A CA 1
ATOM 2469 C C . GLY A 1 313 ? 1.748 -49.906 -15.656 1 86.69 313 GLY A C 1
ATOM 2470 O O . GLY A 1 313 ? 1.827 -49.094 -16.578 1 86.69 313 GLY A O 1
ATOM 2471 N N . ALA A 1 314 ? 1.424 -49.594 -14.445 1 89.69 314 ALA A N 1
ATOM 2472 C CA . ALA A 1 314 ? 1.029 -48.25 -14.062 1 89.69 314 ALA A CA 1
ATOM 2473 C C . ALA A 1 314 ? 2.154 -47.25 -14.328 1 89.69 314 ALA A C 1
ATOM 2475 O O . ALA A 1 314 ? 1.916 -46.156 -14.844 1 89.69 314 ALA A O 1
ATOM 2476 N N . SER A 1 315 ? 3.33 -47.625 -14 1 90.5 315 SER A N 1
ATOM 2477 C CA . SER A 1 315 ? 4.465 -46.719 -14.156 1 90.5 315 SER A CA 1
ATOM 2478 C C . SER A 1 315 ? 4.75 -46.438 -15.625 1 90.5 315 SER A C 1
ATOM 2480 O O . SER A 1 315 ? 5.035 -45.281 -16 1 90.5 315 SER A O 1
ATOM 2482 N N . VAL A 1 316 ? 4.633 -47.469 -16.5 1 90.31 316 VAL A N 1
ATOM 2483 C CA . VAL A 1 316 ? 4.898 -47.344 -17.922 1 90.31 316 VAL A CA 1
ATOM 2484 C C . VAL A 1 316 ? 3.82 -46.469 -18.562 1 90.31 316 VAL A C 1
ATOM 2486 O O . VAL A 1 316 ? 4.121 -45.594 -19.406 1 90.31 316 VAL A O 1
ATOM 2489 N N . LEU A 1 317 ? 2.633 -46.719 -18.156 1 92.12 317 LEU A N 1
ATOM 2490 C CA . LEU A 1 317 ? 1.518 -45.938 -18.672 1 92.12 317 LEU A CA 1
ATOM 2491 C C . LEU A 1 317 ? 1.67 -44.438 -18.312 1 92.12 317 LEU A C 1
ATOM 2493 O O . LEU A 1 317 ? 1.497 -43.562 -19.156 1 92.12 317 LEU A O 1
ATOM 2497 N N . LYS A 1 318 ? 1.988 -44.219 -17.078 1 92.19 318 LYS A N 1
ATOM 2498 C CA . LYS A 1 318 ? 2.168 -42.844 -16.609 1 92.19 318 LYS A CA 1
ATOM 2499 C C . LYS A 1 318 ? 3.295 -42.156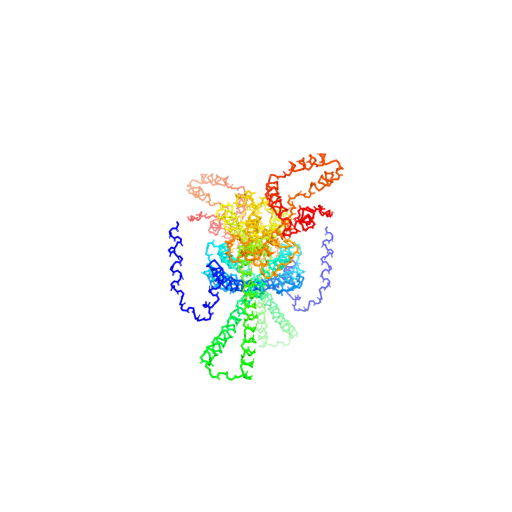 -17.375 1 92.19 318 LYS A C 1
ATOM 2501 O O . LYS A 1 318 ? 3.16 -41 -17.766 1 92.19 318 LYS A O 1
ATOM 2506 N N . LYS A 1 319 ? 4.348 -42.812 -17.484 1 91.25 319 LYS A N 1
ATOM 2507 C CA . LYS A 1 319 ? 5.5 -42.312 -18.219 1 91.25 319 LYS A CA 1
ATOM 2508 C C . LYS A 1 319 ? 5.121 -41.938 -19.641 1 91.25 319 LYS A C 1
ATOM 2510 O O . LYS A 1 319 ? 5.445 -40.844 -20.109 1 91.25 319 LYS A O 1
ATOM 2515 N N . LEU A 1 320 ? 4.441 -42.812 -20.328 1 91.19 320 LEU A N 1
ATOM 2516 C CA . LEU A 1 320 ? 4.047 -42.562 -21.703 1 91.19 320 LEU A CA 1
ATOM 2517 C C . LEU A 1 320 ? 3.055 -41.406 -21.797 1 91.19 320 LEU A C 1
ATOM 2519 O O . LEU A 1 320 ? 3.172 -40.562 -22.672 1 91.19 320 LEU A O 1
ATOM 2523 N N . LYS A 1 321 ? 2.129 -41.438 -20.953 1 91.88 321 LYS A N 1
ATOM 2524 C CA . LYS A 1 321 ? 1.132 -40.375 -20.922 1 91.88 321 LYS A CA 1
ATOM 2525 C C . LYS A 1 321 ? 1.791 -39.031 -20.766 1 91.88 321 LYS A C 1
ATOM 2527 O O . LYS A 1 321 ? 1.504 -38.094 -21.531 1 91.88 321 LYS A O 1
ATOM 2532 N N . TYR A 1 322 ? 2.691 -38.938 -19.812 1 91.25 322 TYR A N 1
ATOM 2533 C CA . TYR A 1 322 ? 3.334 -37.656 -19.547 1 91.25 322 TYR A CA 1
ATOM 2534 C C . TYR A 1 322 ? 4.289 -37.281 -20.656 1 91.25 322 TYR A C 1
ATOM 2536 O O . TYR A 1 322 ? 4.457 -36.094 -20.969 1 91.25 322 TYR A O 1
ATOM 2544 N N . CYS A 1 323 ? 4.855 -38.25 -21.25 1 89.81 323 CYS A N 1
ATOM 2545 C CA . CYS A 1 323 ? 5.699 -38 -22.406 1 89.81 323 CYS A CA 1
ATOM 2546 C C . CYS A 1 323 ? 4.891 -37.375 -23.547 1 89.81 323 CYS A C 1
ATOM 2548 O O . CYS A 1 323 ? 5.289 -36.344 -24.109 1 89.81 323 CYS A O 1
ATOM 2550 N N . LEU A 1 324 ? 3.748 -37.906 -23.812 1 90.31 324 LEU A N 1
ATOM 2551 C CA . LEU A 1 324 ? 2.871 -37.406 -24.859 1 90.31 324 LEU A CA 1
ATOM 2552 C C . LEU A 1 324 ? 2.34 -36.031 -24.484 1 90.31 324 LEU A C 1
ATOM 2554 O O . LEU A 1 324 ? 2.205 -35.156 -25.344 1 90.31 324 LEU A O 1
ATOM 2558 N N . ASP A 1 325 ? 2.119 -35.938 -23.25 1 90.12 325 ASP A N 1
ATOM 2559 C CA . ASP A 1 325 ? 1.583 -34.656 -22.734 1 90.12 325 ASP A CA 1
ATOM 2560 C C . ASP A 1 325 ? 2.59 -33.531 -22.922 1 90.12 325 ASP A C 1
ATOM 2562 O O . ASP A 1 325 ? 2.207 -32.375 -23.156 1 90.12 325 ASP A O 1
ATOM 2566 N N . SER A 1 326 ? 3.809 -33.844 -22.734 1 85.38 326 SER A N 1
ATOM 2567 C CA . SER A 1 326 ? 4.867 -32.844 -22.812 1 85.38 326 SER A CA 1
ATOM 2568 C C . SER A 1 326 ? 5.223 -32.531 -24.266 1 85.38 326 SER A C 1
ATOM 2570 O O . SER A 1 326 ? 5.875 -31.516 -24.547 1 85.38 326 SER A O 1
ATOM 2572 N N . GLY A 1 327 ? 4.773 -33.312 -25.156 1 77.69 327 GLY A N 1
ATOM 2573 C CA . GLY A 1 327 ? 5.102 -33.156 -26.562 1 77.69 327 GLY A CA 1
ATOM 2574 C C . GLY A 1 327 ? 6.523 -33.562 -26.906 1 77.69 327 GLY A C 1
ATOM 2575 O O . GLY A 1 327 ? 7.055 -33.156 -27.953 1 77.69 327 GLY A O 1
ATOM 2576 N N . SER A 1 328 ? 7.176 -34.219 -26.031 1 74.06 328 SER A N 1
ATOM 2577 C CA . SER A 1 328 ? 8.547 -34.656 -26.25 1 74.06 328 SER A CA 1
ATOM 2578 C C . SER A 1 328 ? 8.594 -35.781 -27.281 1 74.06 328 SER A C 1
ATOM 2580 O O . SER A 1 328 ? 7.562 -36.406 -27.594 1 74.06 328 SER A O 1
ATOM 2582 N N . ASN A 1 329 ? 9.805 -35.875 -27.734 1 72.06 329 ASN A N 1
ATOM 2583 C CA . ASN A 1 329 ? 10 -37 -28.656 1 72.06 329 ASN A CA 1
ATOM 2584 C C . ASN A 1 329 ? 9.82 -38.344 -27.953 1 72.06 329 ASN A C 1
ATOM 2586 O O . ASN A 1 329 ? 10.289 -38.531 -26.828 1 72.06 329 ASN A O 1
ATOM 2590 N N . ILE A 1 330 ? 9.078 -39.125 -28.562 1 69.62 330 ILE A N 1
ATOM 2591 C CA . ILE A 1 330 ? 8.789 -40.438 -28 1 69.62 330 ILE A CA 1
ATOM 2592 C C . ILE A 1 330 ? 10 -41.375 -28.172 1 69.62 330 ILE A C 1
ATOM 2594 O O . ILE A 1 330 ? 10.414 -41.656 -29.297 1 69.62 330 ILE A O 1
ATOM 2598 N N . PRO A 1 331 ? 10.523 -41.688 -27.047 1 66.94 331 PRO A N 1
ATOM 2599 C CA . PRO A 1 331 ? 11.656 -42.594 -27.188 1 66.94 331 PRO A CA 1
ATOM 2600 C C . PRO A 1 331 ? 11.258 -43.969 -27.75 1 66.94 331 PRO A C 1
ATOM 2602 O O . PRO A 1 331 ? 10.102 -44.375 -27.625 1 66.94 331 PRO A O 1
ATOM 2605 N N . ASP A 1 332 ? 12.234 -44.531 -28.438 1 64.12 332 ASP A N 1
ATOM 2606 C CA . ASP A 1 332 ? 12.016 -45.844 -29.062 1 64.12 332 ASP A CA 1
ATOM 2607 C C . ASP A 1 332 ? 11.617 -46.875 -28.016 1 64.12 332 ASP A C 1
ATOM 2609 O O . ASP A 1 332 ? 10.93 -47.875 -28.344 1 64.12 332 ASP A O 1
ATOM 2613 N N . GLU A 1 333 ? 11.961 -46.594 -26.891 1 62.03 333 GLU A N 1
ATOM 2614 C CA . GLU A 1 333 ? 11.727 -47.562 -25.828 1 62.03 333 GLU A CA 1
ATOM 2615 C C . GLU A 1 333 ? 10.234 -47.781 -25.578 1 62.03 333 GLU A C 1
ATOM 2617 O O . GLU A 1 333 ? 9.82 -48.812 -25.047 1 62.03 333 GLU A O 1
ATOM 2622 N N . PHE A 1 334 ? 9.508 -46.938 -26.047 1 56.53 334 PHE A N 1
ATOM 2623 C CA . PHE A 1 334 ? 8.086 -47 -25.734 1 56.53 334 PHE A CA 1
ATOM 2624 C C . PHE A 1 334 ? 7.383 -48 -26.656 1 56.53 334 PHE A C 1
ATOM 2626 O O . PHE A 1 334 ? 6.281 -48.438 -26.344 1 56.53 334 PHE A O 1
ATOM 2633 N N . TYR A 1 335 ? 8.133 -48.312 -27.656 1 58.88 335 TYR A N 1
ATOM 2634 C CA . TYR A 1 335 ? 7.516 -49.219 -28.609 1 58.88 335 TYR A CA 1
ATOM 2635 C C . TYR A 1 335 ? 7.406 -50.625 -28.047 1 58.88 335 TYR A C 1
ATOM 2637 O O . TYR A 1 335 ? 6.773 -51.5 -28.641 1 58.88 335 TYR A O 1
ATOM 2645 N N . ILE A 1 336 ? 7.629 -50.562 -26.75 1 65.19 336 ILE A N 1
ATOM 2646 C CA . ILE A 1 336 ? 7.828 -51.938 -26.359 1 65.19 336 ILE A CA 1
ATOM 2647 C C . ILE A 1 336 ? 6.551 -52.5 -25.719 1 65.19 336 ILE A C 1
ATOM 2649 O O . ILE A 1 336 ? 6.242 -53.688 -25.844 1 65.19 336 ILE A O 1
ATOM 2653 N N . ASP A 1 337 ? 5.641 -51.656 -25.25 1 85.31 337 ASP A N 1
ATOM 2654 C CA . ASP A 1 337 ? 4.465 -52.188 -24.578 1 85.31 337 ASP A CA 1
ATOM 2655 C C . ASP A 1 337 ? 3.178 -51.688 -25.219 1 85.31 337 ASP A C 1
ATOM 2657 O O . ASP A 1 337 ? 2.697 -50.594 -24.859 1 85.31 337 ASP A O 1
ATOM 2661 N N . PRO A 1 338 ? 2.67 -52.469 -26.141 1 91.81 338 PRO A N 1
ATOM 2662 C CA . PRO A 1 338 ? 1.462 -52.062 -26.844 1 91.81 338 PRO A CA 1
ATOM 2663 C C . PRO A 1 338 ? 0.292 -51.781 -25.906 1 91.81 338 PRO A C 1
ATOM 2665 O O . PRO A 1 338 ? -0.56 -50.938 -26.203 1 91.81 338 PRO A O 1
ATOM 2668 N N . HIS A 1 339 ? 0.272 -52.469 -24.781 1 92.62 339 HIS A N 1
ATOM 2669 C CA . HIS A 1 339 ? -0.813 -52.25 -23.828 1 92.62 339 HIS A CA 1
ATOM 2670 C C . HIS A 1 339 ? -0.712 -50.875 -23.203 1 92.62 339 HIS A C 1
ATOM 2672 O O . HIS A 1 339 ? -1.731 -50.219 -22.922 1 92.62 339 HIS A O 1
ATOM 2678 N N . ALA A 1 340 ? 0.471 -50.469 -22.969 1 92.62 340 ALA A N 1
ATOM 2679 C CA . ALA A 1 340 ? 0.675 -49.125 -22.438 1 92.62 340 ALA A CA 1
ATOM 2680 C C . ALA A 1 340 ? 0.246 -48.062 -23.453 1 92.62 340 ALA A C 1
ATOM 2682 O O . ALA A 1 340 ? -0.338 -47.031 -23.078 1 92.62 340 ALA A O 1
ATOM 2683 N N . VAL A 1 341 ? 0.513 -48.312 -24.703 1 93.5 341 VAL A N 1
ATOM 2684 C CA . VAL A 1 341 ? 0.161 -47.375 -25.781 1 93.5 341 VAL A CA 1
ATOM 2685 C C . VAL A 1 341 ? -1.358 -47.281 -25.891 1 93.5 341 VAL A C 1
ATOM 2687 O O . VAL A 1 341 ? -1.91 -46.188 -26 1 93.5 341 VAL A O 1
ATOM 2690 N N . ALA A 1 342 ? -1.968 -48.438 -25.844 1 94.69 342 ALA A N 1
ATOM 2691 C CA . ALA A 1 342 ? -3.428 -48.469 -25.906 1 94.69 342 ALA A CA 1
ATOM 2692 C C . ALA A 1 342 ? -4.039 -47.719 -24.719 1 94.69 342 ALA A C 1
ATOM 2694 O O . ALA A 1 342 ? -5.027 -47 -24.875 1 94.69 342 ALA A O 1
ATOM 2695 N N . GLY A 1 343 ? -3.461 -47.969 -23.594 1 93.88 343 GLY A N 1
ATOM 2696 C CA . GLY A 1 343 ? -3.928 -47.281 -22.406 1 93.88 343 GLY A CA 1
ATOM 2697 C C . GLY A 1 343 ? -3.781 -45.781 -22.484 1 93.88 343 GLY A C 1
ATOM 2698 O O . GLY A 1 343 ? -4.668 -45.031 -22.062 1 93.88 343 GLY A O 1
ATOM 2699 N N . ALA A 1 344 ? -2.645 -45.312 -22.938 1 94 344 ALA A N 1
ATOM 2700 C CA . ALA A 1 344 ? -2.396 -43.875 -23.094 1 94 344 ALA A CA 1
ATOM 2701 C C . ALA A 1 344 ? -3.408 -43.25 -24.047 1 94 344 ALA A C 1
ATOM 2703 O O . ALA A 1 344 ? -3.877 -42.125 -23.812 1 94 344 ALA A O 1
ATOM 2704 N N . LEU A 1 345 ? -3.715 -43.906 -25.141 1 95.25 345 LEU A N 1
ATOM 2705 C CA . LEU A 1 345 ? -4.715 -43.438 -26.078 1 95.25 345 LEU A CA 1
ATOM 2706 C C . LEU A 1 345 ? -6.086 -43.344 -25.422 1 95.25 345 LEU A C 1
ATOM 2708 O O . LEU A 1 345 ? -6.777 -42.344 -25.562 1 95.25 345 LEU A O 1
ATOM 2712 N N . LYS A 1 346 ? -6.422 -44.375 -24.719 1 95.62 346 LYS A N 1
ATOM 2713 C CA . LYS A 1 346 ? -7.695 -44.375 -24 1 95.62 346 LYS A CA 1
ATOM 2714 C C . LYS A 1 346 ? -7.789 -43.219 -23.031 1 95.62 346 LYS A C 1
ATOM 2716 O O . LYS A 1 346 ? -8.828 -42.562 -22.938 1 95.62 346 LYS A O 1
ATOM 2721 N N . CYS A 1 347 ? -6.742 -43.031 -22.328 1 95 347 CYS A N 1
ATOM 2722 C CA . CYS A 1 347 ? -6.695 -41.938 -21.359 1 95 347 CYS A CA 1
ATOM 2723 C C . CYS A 1 347 ? -6.922 -40.594 -22.031 1 95 347 CYS A C 1
ATOM 2725 O O . CYS A 1 347 ? -7.652 -39.75 -21.516 1 95 347 CYS A O 1
ATOM 2727 N N . TYR A 1 348 ? -6.254 -40.312 -23.125 1 96.19 348 TYR A N 1
ATOM 2728 C CA . TYR A 1 348 ? -6.402 -39.062 -23.859 1 96.19 348 TYR A CA 1
ATOM 2729 C C . TYR A 1 348 ? -7.855 -38.844 -24.25 1 96.19 348 TYR A C 1
ATOM 2731 O O . TYR A 1 348 ? -8.391 -37.75 -24.031 1 96.19 348 TYR A O 1
ATOM 2739 N N . LEU A 1 349 ? -8.469 -39.875 -24.766 1 96.25 349 LEU A N 1
ATOM 2740 C CA . LEU A 1 349 ? -9.852 -39.781 -25.234 1 96.25 349 LEU A CA 1
ATOM 2741 C C . LEU A 1 349 ? -10.797 -39.531 -24.062 1 96.25 349 LEU A C 1
ATOM 2743 O O . LEU A 1 349 ? -11.742 -38.75 -24.188 1 96.25 349 LEU A O 1
ATOM 2747 N N . ARG A 1 350 ? -10.516 -40.062 -22.984 1 94.88 350 ARG A N 1
ATOM 2748 C CA . ARG A 1 350 ? -11.352 -39.938 -21.797 1 94.88 350 ARG A CA 1
ATOM 2749 C C . ARG A 1 350 ? -11.211 -38.562 -21.188 1 94.88 350 ARG A C 1
ATOM 2751 O O . ARG A 1 350 ? -12.172 -38.031 -20.625 1 94.88 350 ARG A O 1
ATOM 2758 N N . GLU A 1 351 ? -10.086 -38.031 -21.312 1 93.88 351 GLU A N 1
ATOM 2759 C CA . GLU A 1 351 ? -9.789 -36.781 -20.625 1 93.88 351 GLU A CA 1
ATOM 2760 C C . GLU A 1 351 ? -10.172 -35.594 -21.469 1 93.88 351 GLU A C 1
ATOM 2762 O O . GLU A 1 351 ? -10.094 -34.438 -21.016 1 93.88 351 GLU A O 1
ATOM 2767 N N . LEU A 1 352 ? -10.57 -35.812 -22.688 1 93.25 352 LEU A N 1
ATOM 2768 C CA . LEU A 1 352 ? -11.047 -34.688 -23.5 1 93.25 352 LEU A CA 1
ATOM 2769 C C . LEU A 1 352 ? -12.25 -34.031 -22.844 1 93.25 352 LEU A C 1
ATOM 2771 O O . LEU A 1 352 ? -13.156 -34.688 -22.344 1 93.25 352 LEU A O 1
ATOM 2775 N N . PRO A 1 353 ? -12.211 -32.719 -22.75 1 92.19 353 PRO A N 1
ATOM 2776 C CA . PRO A 1 353 ? -13.359 -32 -22.172 1 92.19 353 PRO A CA 1
ATOM 2777 C C . PRO A 1 353 ? -14.664 -32.312 -22.891 1 92.19 353 PRO A C 1
ATOM 2779 O O . PRO A 1 353 ? -15.719 -32.469 -22.266 1 92.19 353 PRO A O 1
ATOM 2782 N N . GLN A 1 354 ? -14.594 -32.375 -24.188 1 92.5 354 GLN A N 1
ATOM 2783 C CA . GLN A 1 354 ? -15.68 -32.844 -25.031 1 92.5 354 GLN A CA 1
ATOM 2784 C C . GLN A 1 354 ? -15.281 -34.125 -25.75 1 92.5 354 GLN A C 1
ATOM 2786 O O . GLN A 1 354 ? -14.203 -34.219 -26.344 1 92.5 354 GLN A O 1
ATOM 2791 N N . PRO A 1 355 ? -16.234 -35.094 -25.547 1 94.75 355 PRO A N 1
ATOM 2792 C CA . PRO A 1 355 ? -15.875 -36.344 -26.234 1 94.75 355 PRO A CA 1
ATOM 2793 C C . PRO A 1 355 ? -15.664 -36.156 -27.734 1 94.75 355 PRO A C 1
ATOM 2795 O O . PRO A 1 355 ? -16.188 -35.188 -28.328 1 94.75 355 PRO A O 1
ATOM 2798 N N . LEU A 1 356 ? -14.883 -37.094 -28.281 1 95.06 356 LEU A N 1
ATOM 2799 C CA . LEU A 1 356 ? -14.539 -37 -29.703 1 95.06 356 LEU A CA 1
ATOM 2800 C C . LEU A 1 356 ? -15.797 -37 -30.562 1 95.06 356 LEU A C 1
ATOM 2802 O O . LEU A 1 356 ? -15.828 -36.344 -31.594 1 95.06 356 LEU A O 1
ATOM 2806 N N . MET A 1 357 ? -16.844 -37.656 -30.125 1 95.06 357 MET A N 1
ATOM 2807 C CA . MET A 1 357 ? -18.109 -37.719 -30.844 1 95.06 357 MET A CA 1
ATOM 2808 C C . MET A 1 357 ? -19.062 -36.625 -30.359 1 95.06 357 MET A C 1
ATOM 2810 O O . MET A 1 357 ? -20.234 -36.656 -30.703 1 95.06 357 MET A O 1
ATOM 2814 N N . THR A 1 358 ? -18.734 -35.719 -29.578 1 93.62 358 THR A N 1
ATOM 2815 C CA . THR A 1 358 ? -19.422 -34.562 -29.047 1 93.62 358 THR A CA 1
ATOM 2816 C C . THR A 1 358 ? -20.656 -34.938 -28.25 1 93.62 358 THR A C 1
ATOM 2818 O O . THR A 1 358 ? -21.453 -35.781 -28.703 1 93.62 358 THR A O 1
ATOM 2821 N N . SER A 1 359 ? -20.844 -34.438 -27.188 1 92.31 359 SER A N 1
ATOM 2822 C CA . SER A 1 359 ? -21.984 -34.719 -26.312 1 92.31 359 SER A CA 1
ATOM 2823 C C . SER A 1 359 ? -23.266 -34.125 -26.875 1 92.31 359 SER A C 1
ATOM 2825 O O . SER A 1 359 ? -24.359 -34.656 -26.609 1 92.31 359 SER A O 1
ATOM 2827 N N . GLU A 1 360 ? -23.141 -33.125 -27.609 1 91.81 360 GLU A N 1
ATOM 2828 C CA . GLU A 1 360 ? -24.297 -32.469 -28.203 1 91.81 360 GLU A CA 1
ATOM 2829 C C . GLU A 1 360 ? -25.016 -33.375 -29.172 1 91.81 360 GLU A C 1
ATOM 2831 O O . GLU A 1 360 ? -26.234 -33.25 -29.359 1 91.81 360 GLU A O 1
ATOM 2836 N N . LEU A 1 361 ? -24.312 -34.25 -29.734 1 93.5 361 LEU A N 1
ATOM 2837 C CA . LEU A 1 361 ? -24.891 -35.125 -30.75 1 93.5 361 LEU A CA 1
ATOM 2838 C C . LEU A 1 361 ? -25.219 -36.5 -30.172 1 93.5 361 LEU A C 1
ATOM 2840 O O . LEU A 1 361 ? -25.453 -37.438 -30.906 1 93.5 361 LEU A O 1
ATOM 2844 N N . TYR A 1 362 ? -25.25 -36.625 -28.906 1 93.94 362 TYR A N 1
ATOM 2845 C CA . TYR A 1 362 ? -25.453 -37.906 -28.234 1 93.94 362 TYR A CA 1
ATOM 2846 C C . TYR A 1 362 ? -26.75 -38.562 -28.688 1 93.94 362 TYR A C 1
ATOM 2848 O O . TYR A 1 362 ? -26.75 -39.75 -29.078 1 93.94 362 TYR A O 1
ATOM 2856 N N . ASP A 1 363 ? -27.797 -37.781 -28.672 1 93.25 363 ASP A N 1
ATOM 2857 C CA . ASP A 1 363 ? -29.109 -38.312 -29.016 1 93.25 363 ASP A CA 1
ATOM 2858 C C . ASP A 1 363 ? -29.188 -38.688 -30.5 1 93.25 363 ASP A C 1
ATOM 2860 O O . ASP A 1 363 ? -29.859 -39.625 -30.891 1 93.25 363 ASP A O 1
ATOM 2864 N N . ASP A 1 364 ? -28.547 -37.875 -31.234 1 94.44 364 ASP A N 1
ATOM 2865 C CA . ASP A 1 364 ? -28.531 -38.156 -32.656 1 94.44 364 ASP A CA 1
ATOM 2866 C C . ASP A 1 364 ? -27.844 -39.469 -32.969 1 94.44 364 ASP A C 1
ATOM 2868 O O . ASP A 1 364 ? -28.297 -40.25 -33.812 1 94.44 364 ASP A O 1
ATOM 2872 N N . TRP A 1 365 ? -26.734 -39.75 -32.281 1 94.25 365 TRP A N 1
ATOM 2873 C CA . TRP A 1 365 ? -26 -41 -32.438 1 94.25 365 TRP A CA 1
ATOM 2874 C C . TRP A 1 365 ? -26.875 -42.188 -32 1 94.25 365 TRP A C 1
ATOM 2876 O O . TRP A 1 365 ? -26.906 -43.219 -32.688 1 94.25 365 TRP A O 1
ATOM 2886 N N . LEU A 1 366 ? -27.531 -42.094 -30.984 1 92.38 366 LEU A N 1
ATOM 2887 C CA . LEU A 1 366 ? -28.375 -43.156 -30.469 1 92.38 366 LEU A CA 1
ATOM 2888 C C . LEU A 1 366 ? -29.531 -43.438 -31.422 1 92.38 366 LEU A C 1
ATOM 2890 O O . LEU A 1 366 ? -29.875 -44.625 -31.641 1 92.38 366 LEU A O 1
ATOM 2894 N N . LYS A 1 367 ? -30.125 -42.406 -31.891 1 94 367 LYS A N 1
ATOM 2895 C CA . LYS A 1 367 ? -31.219 -42.531 -32.844 1 94 367 LYS A CA 1
ATOM 2896 C C . LYS A 1 367 ? -30.75 -43.25 -34.094 1 94 367 LYS A C 1
ATOM 2898 O O . LYS A 1 367 ? -31.453 -44.156 -34.594 1 94 367 LYS A O 1
ATOM 2903 N N . ALA A 1 368 ? -29.625 -42.812 -34.625 1 93.75 368 ALA A N 1
ATOM 2904 C CA . ALA A 1 368 ? -29.094 -43.438 -35.812 1 93.75 368 ALA A CA 1
ATOM 2905 C C . ALA A 1 368 ? -28.75 -44.906 -35.594 1 93.75 368 ALA A C 1
ATOM 2907 O O . ALA A 1 368 ? -28.969 -45.75 -36.438 1 93.75 368 ALA A O 1
ATOM 2908 N N . ALA A 1 369 ? -28.188 -45.281 -34.438 1 90.38 369 ALA A N 1
ATOM 2909 C CA . ALA A 1 369 ? -27.734 -46.625 -34.094 1 90.38 369 ALA A CA 1
ATOM 2910 C C . ALA A 1 369 ? -28.906 -47.562 -33.844 1 90.38 369 ALA A C 1
ATOM 2912 O O . ALA A 1 369 ? -28.781 -48.781 -33.969 1 90.38 369 ALA A O 1
ATOM 2913 N N . SER A 1 370 ? -30.094 -47 -33.562 1 91.25 370 SER A N 1
ATOM 2914 C CA . SER A 1 370 ? -31.25 -47.781 -33.188 1 91.25 370 SER A CA 1
ATOM 2915 C C . SER A 1 370 ? -32.062 -48.219 -34.438 1 91.25 370 SER A C 1
ATOM 2917 O O . SER A 1 370 ? -32.969 -49.031 -34.344 1 91.25 370 SER A O 1
ATOM 2919 N N . ALA A 1 371 ? -31.656 -47.719 -35.5 1 91.12 371 ALA A N 1
ATOM 2920 C CA . ALA A 1 371 ? -32.375 -48.062 -36.75 1 91.12 371 ALA A CA 1
ATOM 2921 C C . ALA A 1 371 ? -32.25 -49.562 -37.031 1 91.12 371 ALA A C 1
ATOM 2923 O O . ALA A 1 371 ? -31.156 -50.125 -36.938 1 91.12 371 ALA A O 1
ATOM 2924 N N . LYS A 1 372 ? -33.344 -50.375 -37.375 1 90.62 372 LYS A N 1
ATOM 2925 C CA . LYS A 1 372 ? -33.375 -51.812 -37.594 1 90.62 372 LYS A CA 1
ATOM 2926 C C . LYS A 1 372 ? -32.781 -52.188 -38.938 1 90.62 372 LYS A C 1
ATOM 2928 O O . LYS A 1 372 ? -32.031 -53.188 -39.062 1 90.62 372 LYS A O 1
ATOM 2933 N N . GLU A 1 373 ? -33.125 -51.406 -39.969 1 93.06 373 GLU A N 1
ATOM 2934 C CA . GLU A 1 373 ? -32.625 -51.688 -41.312 1 93.06 373 GLU A CA 1
ATOM 2935 C C . GLU A 1 373 ? -31.172 -51.219 -41.469 1 93.06 373 GLU A C 1
ATOM 2937 O O . GLU A 1 373 ? -30.859 -50.062 -41.188 1 93.06 373 GLU A O 1
ATOM 2942 N N . PRO A 1 374 ? -30.312 -52.094 -41.875 1 92.38 374 PRO A N 1
ATOM 2943 C CA . PRO A 1 374 ? -28.891 -51.75 -41.938 1 92.38 374 PRO A CA 1
ATOM 2944 C C . PRO A 1 374 ? -28.594 -50.562 -42.875 1 92.38 374 PRO A C 1
ATOM 2946 O O . PRO A 1 374 ? -27.734 -49.75 -42.562 1 92.38 374 PRO A O 1
ATOM 2949 N N . ASP A 1 375 ? -29.266 -50.469 -43.969 1 93.81 375 ASP A N 1
ATOM 2950 C CA . ASP A 1 375 ? -29.016 -49.375 -44.906 1 93.81 375 ASP A CA 1
ATOM 2951 C C . ASP A 1 375 ? -29.438 -48.031 -44.281 1 93.81 375 ASP A C 1
ATOM 2953 O O . ASP A 1 375 ? -28.75 -47.031 -44.5 1 93.81 375 ASP A O 1
ATOM 2957 N N . ILE A 1 376 ? -30.531 -48.094 -43.562 1 92.56 376 ILE A N 1
ATOM 2958 C CA . ILE A 1 376 ? -31.016 -46.875 -42.906 1 92.56 376 ILE A CA 1
ATOM 2959 C C . ILE A 1 376 ? -30.078 -46.469 -41.781 1 92.56 376 ILE A C 1
ATOM 2961 O O . ILE A 1 376 ? -29.797 -45.281 -41.594 1 92.56 376 ILE A O 1
ATOM 2965 N N . ARG A 1 377 ? -29.641 -47.406 -41.094 1 93.12 377 ARG A N 1
ATOM 2966 C CA . ARG A 1 377 ? -28.703 -47.188 -40 1 93.12 377 ARG A CA 1
ATOM 2967 C C . ARG A 1 377 ? -27.406 -46.531 -40.531 1 93.12 377 ARG A C 1
ATOM 2969 O O . ARG A 1 377 ? -26.922 -45.562 -39.938 1 93.12 377 ARG A O 1
ATOM 2976 N N . LEU A 1 378 ? -26.859 -47.062 -41.594 1 93.06 378 LEU A N 1
ATOM 2977 C CA . LEU A 1 378 ? -25.625 -46.562 -42.188 1 93.06 378 LEU A CA 1
ATOM 2978 C C . LEU A 1 378 ? -25.781 -45.125 -42.656 1 93.06 378 LEU A C 1
ATOM 2980 O O . LEU A 1 378 ? -24.891 -44.312 -42.469 1 93.06 378 LEU A O 1
ATOM 2984 N N . GLU A 1 379 ? -26.906 -44.875 -43.312 1 93.38 379 GLU A N 1
ATOM 2985 C CA . GLU A 1 379 ? -27.188 -43.5 -43.781 1 93.38 379 GLU A CA 1
ATOM 2986 C C . GLU A 1 379 ? -27.344 -42.562 -42.625 1 93.38 379 GLU A C 1
ATOM 2988 O O . GLU A 1 379 ? -26.891 -41.406 -42.688 1 93.38 379 GLU A O 1
ATOM 2993 N N . GLY A 1 380 ? -28 -43.062 -41.625 1 93.25 380 GLY A N 1
ATOM 2994 C CA . GLY A 1 380 ? -28.156 -42.25 -40.438 1 93.25 380 GLY A CA 1
ATOM 2995 C C . GLY A 1 380 ? -26.844 -41.906 -39.75 1 93.25 380 GLY A C 1
ATOM 2996 O O . GLY A 1 380 ? -26.625 -40.781 -39.344 1 93.25 380 GLY A O 1
ATOM 2997 N N . LEU A 1 381 ? -25.984 -42.875 -39.625 1 94.25 381 LEU A N 1
ATOM 2998 C CA . LEU A 1 381 ? -24.672 -42.688 -39.031 1 94.25 381 LEU A CA 1
ATOM 2999 C C . LEU A 1 381 ? -23.844 -41.688 -39.875 1 94.25 381 LEU A C 1
ATOM 3001 O O . LEU A 1 381 ? -23.125 -40.875 -39.312 1 94.25 381 LEU A O 1
ATOM 3005 N N . LYS A 1 382 ? -23.938 -41.781 -41.125 1 94.5 382 LYS A N 1
ATOM 3006 C CA . LYS A 1 382 ? -23.234 -40.875 -42.031 1 94.5 382 LYS A CA 1
ATOM 3007 C C . LYS A 1 382 ? -23.719 -39.438 -41.844 1 94.5 382 LYS A C 1
ATOM 3009 O O . LYS A 1 382 ? -22.922 -38.5 -41.844 1 94.5 382 LYS A O 1
ATOM 3014 N N . ASP A 1 383 ? -24.984 -39.312 -41.625 1 94.94 383 ASP A N 1
ATOM 3015 C CA . ASP A 1 383 ? -25.578 -38 -41.438 1 94.94 383 ASP A CA 1
ATOM 3016 C C . ASP A 1 383 ? -25.078 -37.375 -40.156 1 94.94 383 ASP A C 1
ATOM 3018 O O . ASP A 1 383 ? -24.766 -36.156 -40.125 1 94.94 383 ASP A O 1
ATOM 3022 N N . VAL A 1 384 ? -25.062 -38.094 -39.125 1 95.5 384 VAL A N 1
ATOM 3023 C CA . VAL A 1 384 ? -24.609 -37.562 -37.844 1 95.5 384 VAL A CA 1
ATOM 3024 C C . VAL A 1 384 ? -23.125 -37.219 -37.906 1 95.5 384 VAL A C 1
ATOM 3026 O O . VAL A 1 384 ? -22.703 -36.188 -37.344 1 95.5 384 VAL A O 1
ATOM 3029 N N . CYS A 1 385 ? -22.312 -38.031 -38.562 1 94.75 385 CYS A N 1
ATOM 3030 C CA . CYS A 1 385 ? -20.891 -37.781 -38.75 1 94.75 385 CYS A CA 1
ATOM 3031 C C . CYS A 1 385 ? -20.656 -36.438 -39.438 1 94.75 385 CYS A C 1
ATOM 3033 O O . CYS A 1 385 ? -19.688 -35.75 -39.156 1 94.75 385 CYS A O 1
ATOM 3035 N N . ASN A 1 386 ? -21.562 -36.125 -40.344 1 93.94 386 ASN A N 1
ATOM 3036 C CA . ASN A 1 386 ? -21.453 -34.875 -41.094 1 93.94 386 ASN A CA 1
ATOM 3037 C C . ASN A 1 386 ? -21.781 -33.656 -40.25 1 93.94 386 ASN A C 1
ATOM 3039 O O . ASN A 1 386 ? -21.453 -32.531 -40.594 1 93.94 386 ASN A O 1
ATOM 3043 N N . LEU A 1 387 ? -22.391 -33.906 -39.125 1 95.06 387 LEU A N 1
ATOM 3044 C CA . LEU A 1 387 ? -22.734 -32.812 -38.219 1 95.06 387 LEU A CA 1
ATOM 3045 C C . LEU A 1 387 ? -21.594 -32.531 -37.25 1 95.06 387 LEU A C 1
ATOM 3047 O O . LEU A 1 387 ? -21.594 -31.484 -36.594 1 95.06 387 LEU A O 1
ATOM 3051 N N . LEU A 1 388 ? -20.594 -33.344 -37.219 1 95.56 388 LEU A N 1
ATOM 3052 C CA . LEU A 1 388 ? -19.469 -33.188 -36.312 1 95.56 388 LEU A CA 1
ATOM 3053 C C . LEU A 1 388 ? -18.609 -31.984 -36.75 1 95.56 388 LEU A C 1
ATOM 3055 O O . LEU A 1 388 ? -18.453 -31.734 -37.938 1 95.56 388 LEU A O 1
ATOM 3059 N N . PRO A 1 389 ? -18.141 -31.219 -35.688 1 95.44 389 PRO A N 1
ATOM 3060 C CA . PRO A 1 389 ? -17.141 -30.219 -36.062 1 95.44 389 PRO A CA 1
ATOM 3061 C C . PRO A 1 389 ? -15.969 -30.812 -36.844 1 95.44 389 PRO A C 1
ATOM 3063 O O . PRO A 1 389 ? -15.609 -31.969 -36.625 1 95.44 389 PRO A O 1
ATOM 3066 N N . LYS A 1 390 ? -15.352 -30.094 -37.688 1 96.06 390 LYS A N 1
ATOM 3067 C CA . LYS A 1 390 ? -14.32 -30.578 -38.625 1 96.06 390 LYS A CA 1
ATOM 3068 C C . LYS A 1 390 ? -13.203 -31.281 -37.875 1 96.06 390 LYS A C 1
ATOM 3070 O O . LYS A 1 390 ? -12.766 -32.375 -38.281 1 96.06 390 LYS A O 1
ATOM 3075 N N . ASP A 1 391 ? -12.711 -30.703 -36.844 1 96.56 391 ASP A N 1
ATOM 3076 C CA . ASP A 1 391 ? -11.617 -31.266 -36.062 1 96.56 391 ASP A CA 1
ATOM 3077 C C . ASP A 1 391 ? -12.016 -32.594 -35.469 1 96.56 391 ASP A C 1
ATOM 3079 O O . ASP A 1 391 ? -11.234 -33.562 -35.469 1 96.56 391 ASP A O 1
ATOM 3083 N N . ASN A 1 392 ? -13.211 -32.656 -34.938 1 96.88 392 ASN A N 1
ATOM 3084 C CA . ASN A 1 392 ? -13.719 -33.906 -34.375 1 96.88 392 ASN A CA 1
ATOM 3085 C C . ASN A 1 392 ? -13.891 -35 -35.406 1 96.88 392 ASN A C 1
ATOM 3087 O O . ASN A 1 392 ? -13.547 -36.156 -35.188 1 96.88 392 ASN A O 1
ATOM 3091 N N . TYR A 1 393 ? -14.367 -34.562 -36.469 1 96.88 393 TYR A N 1
ATOM 3092 C CA . TYR A 1 393 ? -14.594 -35.469 -37.562 1 96.88 393 TYR A CA 1
ATOM 3093 C C . TYR A 1 393 ? -13.281 -36.094 -38.031 1 96.88 393 TYR A C 1
ATOM 3095 O O . TYR A 1 393 ? -13.18 -37.312 -38.188 1 96.88 393 TYR A O 1
ATOM 3103 N N . ASN A 1 394 ? -12.297 -35.281 -38.281 1 97.31 394 ASN A N 1
ATOM 3104 C CA . ASN A 1 394 ? -11.008 -35.75 -38.781 1 97.31 394 ASN A CA 1
ATOM 3105 C C . ASN A 1 394 ? -10.344 -36.719 -37.812 1 97.31 394 ASN A C 1
ATOM 3107 O O . ASN A 1 394 ? -9.781 -37.75 -38.219 1 97.31 394 ASN A O 1
ATOM 3111 N N . ASN A 1 395 ? -10.328 -36.406 -36.594 1 98.06 395 ASN A N 1
ATOM 3112 C CA . ASN A 1 395 ? -9.688 -37.25 -35.594 1 98.06 395 ASN A CA 1
ATOM 3113 C C . ASN A 1 395 ? -10.469 -38.531 -35.375 1 98.06 395 ASN A C 1
ATOM 3115 O O . ASN A 1 395 ? -9.875 -39.594 -35.156 1 98.06 395 ASN A O 1
ATOM 3119 N N . LEU A 1 396 ? -11.805 -38.5 -35.469 1 97.06 396 LEU A N 1
ATOM 3120 C CA . LEU A 1 396 ? -12.633 -39.688 -35.375 1 97.06 396 LEU A CA 1
ATOM 3121 C C . LEU A 1 396 ? -12.398 -40.594 -36.562 1 97.06 396 LEU A C 1
ATOM 3123 O O . LEU A 1 396 ? -12.266 -41.812 -36.406 1 97.06 396 LEU A O 1
ATOM 3127 N N . ARG A 1 397 ? -12.406 -39.969 -37.688 1 96.88 397 ARG A N 1
ATOM 3128 C CA . ARG A 1 397 ? -12.164 -40.75 -38.906 1 96.88 397 ARG A CA 1
ATOM 3129 C C . ARG A 1 397 ? -10.82 -41.469 -38.844 1 96.88 397 ARG A C 1
ATOM 3131 O O . ARG A 1 397 ? -10.727 -42.625 -39.188 1 96.88 397 ARG A O 1
ATOM 3138 N N . TYR A 1 398 ? -9.805 -40.781 -38.438 1 97.75 398 TYR A N 1
ATOM 3139 C CA . TYR A 1 398 ? -8.469 -41.344 -38.281 1 97.75 398 TYR A CA 1
ATOM 3140 C C . TYR A 1 398 ? -8.477 -42.531 -37.312 1 97.75 398 TYR A C 1
ATOM 3142 O O . TYR A 1 398 ? -7.898 -43.562 -37.625 1 97.75 398 TYR A O 1
ATOM 3150 N N . LEU A 1 399 ? -9.117 -42.375 -36.25 1 97.56 399 LEU A N 1
ATOM 3151 C CA . LEU A 1 399 ? -9.18 -43.375 -35.219 1 97.56 399 LEU A CA 1
ATOM 3152 C C . LEU A 1 399 ? -9.969 -44.594 -35.688 1 97.56 399 LEU A C 1
ATOM 3154 O O . LEU A 1 399 ? -9.547 -45.75 -35.5 1 97.56 399 LEU A O 1
ATOM 3158 N N . ILE A 1 400 ? -11.086 -44.406 -36.344 1 96.25 400 ILE A N 1
ATOM 3159 C CA . ILE A 1 400 ? -11.953 -45.5 -36.781 1 96.25 400 ILE A CA 1
ATOM 3160 C C . ILE A 1 400 ? -11.25 -46.312 -37.875 1 96.25 400 ILE A C 1
ATOM 3162 O O . ILE A 1 400 ? -11.406 -47.531 -37.938 1 96.25 400 ILE A O 1
ATOM 3166 N N . ARG A 1 401 ? -10.508 -45.594 -38.719 1 96.88 401 ARG A N 1
ATOM 3167 C CA . ARG A 1 401 ? -9.734 -46.312 -39.719 1 96.88 401 ARG A CA 1
ATOM 3168 C C . ARG A 1 401 ? -8.742 -47.25 -39.062 1 96.88 401 ARG A C 1
ATOM 3170 O O . ARG A 1 401 ? -8.57 -48.375 -39.531 1 96.88 401 ARG A O 1
ATOM 3177 N N . PHE A 1 402 ? -8.109 -46.812 -38.125 1 97 402 PHE A N 1
ATOM 3178 C CA . PHE A 1 402 ? -7.176 -47.656 -37.375 1 97 402 PHE A CA 1
ATOM 3179 C C . PHE A 1 402 ? -7.898 -48.844 -36.75 1 97 402 PHE A C 1
ATOM 3181 O O . PHE A 1 402 ? -7.438 -49.969 -36.812 1 97 402 PHE A O 1
ATOM 3188 N N . LEU A 1 403 ? -9.031 -48.625 -36.094 1 96.12 403 LEU A N 1
ATOM 3189 C CA . LEU A 1 403 ? -9.773 -49.656 -35.406 1 96.12 403 LEU A CA 1
ATOM 3190 C C . LEU A 1 403 ? -10.289 -50.688 -36.406 1 96.12 403 LEU A C 1
ATOM 3192 O O . LEU A 1 403 ? -10.375 -51.875 -36.062 1 96.12 403 LEU A O 1
ATOM 3196 N N . ALA A 1 404 ? -10.617 -50.156 -37.562 1 95.81 404 ALA A N 1
ATOM 3197 C CA . ALA A 1 404 ? -11.039 -51.094 -38.625 1 95.81 404 ALA A CA 1
ATOM 3198 C C . ALA A 1 404 ? -9.906 -52.031 -39 1 95.81 404 ALA A C 1
ATOM 3200 O O . ALA A 1 404 ? -10.133 -53.219 -39.219 1 95.81 404 ALA A O 1
ATOM 3201 N N . MET A 1 405 ? -8.742 -51.5 -39.125 1 95.88 405 MET A N 1
ATOM 3202 C CA . MET A 1 405 ? -7.574 -52.312 -39.406 1 95.88 405 MET A CA 1
ATOM 3203 C C . MET A 1 405 ? -7.305 -53.312 -38.281 1 95.88 405 MET A C 1
ATOM 3205 O O . MET A 1 405 ? -6.926 -54.469 -38.562 1 95.88 405 MET A O 1
ATOM 3209 N N . LEU A 1 406 ? -7.492 -52.906 -37.156 1 95.12 406 LEU A N 1
ATOM 3210 C CA . LEU A 1 406 ? -7.309 -53.75 -36 1 95.12 406 LEU A CA 1
ATOM 3211 C C . LEU A 1 406 ? -8.305 -54.906 -36 1 95.12 406 LEU A C 1
ATOM 3213 O O . LEU A 1 406 ? -7.945 -56.062 -35.719 1 95.12 406 LEU A O 1
ATOM 3217 N N . ALA A 1 407 ? -9.547 -54.625 -36.375 1 95 407 ALA A N 1
ATOM 3218 C CA . ALA A 1 407 ? -10.625 -55.594 -36.375 1 95 407 ALA A CA 1
ATOM 3219 C C . ALA A 1 407 ? -10.398 -56.625 -37.5 1 95 407 ALA A C 1
ATOM 3221 O O . ALA A 1 407 ? -10.898 -57.75 -37.406 1 95 407 ALA A O 1
ATOM 3222 N N . GLU A 1 408 ? -9.695 -56.188 -38.531 1 95.25 408 GLU A N 1
ATOM 3223 C CA . GLU A 1 408 ? -9.391 -57.125 -39.594 1 95.25 408 GLU A CA 1
ATOM 3224 C C . GLU A 1 408 ? -8.547 -58.281 -39.094 1 95.25 408 GLU A C 1
ATOM 3226 O O . GLU A 1 408 ? -8.578 -59.375 -39.688 1 95.25 408 GLU A O 1
ATOM 3231 N N . GLN A 1 409 ? -7.832 -58.125 -38.031 1 93.69 409 GLN A N 1
ATOM 3232 C CA . GLN A 1 409 ? -6.965 -59.156 -37.469 1 93.69 409 GLN A CA 1
ATOM 3233 C C . GLN A 1 409 ? -7.586 -59.781 -36.219 1 93.69 409 GLN A C 1
ATOM 3235 O O . GLN A 1 409 ? -6.871 -60.219 -35.344 1 93.69 409 GLN A O 1
ATOM 3240 N N . GLN A 1 410 ? -8.859 -59.844 -36.156 1 92.94 410 GLN A N 1
ATOM 3241 C CA . GLN A 1 410 ? -9.578 -60.25 -34.969 1 92.94 410 GLN A CA 1
ATOM 3242 C C . GLN A 1 410 ? -9.312 -61.719 -34.656 1 92.94 410 GLN A C 1
ATOM 3244 O O . GLN A 1 410 ? -9.438 -62.156 -33.5 1 92.94 410 GLN A O 1
ATOM 3249 N N . GLU A 1 411 ? -8.945 -62.5 -35.625 1 94.56 411 GLU A N 1
ATOM 3250 C CA . GLU A 1 411 ? -8.664 -63.906 -35.375 1 94.56 411 GLU A CA 1
ATOM 3251 C C . GLU A 1 411 ? -7.426 -64.062 -34.5 1 94.56 411 GLU A C 1
ATOM 3253 O O . GLU A 1 411 ? -7.34 -65.062 -33.75 1 94.56 411 GLU A O 1
ATOM 3258 N N . VAL A 1 412 ? -6.578 -63.094 -34.625 1 93.44 412 VAL A N 1
ATOM 3259 C CA . VAL A 1 412 ? -5.32 -63.188 -33.875 1 93.44 412 VAL A CA 1
ATOM 3260 C C . VAL A 1 412 ? -5.41 -62.375 -32.594 1 93.44 412 VAL A C 1
ATOM 3262 O O . VAL A 1 412 ? -5.145 -62.875 -31.516 1 93.44 412 VAL A O 1
ATOM 3265 N N . ASN A 1 413 ? -5.879 -61.188 -32.656 1 93.06 413 ASN A N 1
ATOM 3266 C CA . ASN A 1 413 ? -5.848 -60.281 -31.531 1 93.06 413 ASN A CA 1
ATOM 3267 C C . ASN A 1 413 ? -7.141 -60.344 -30.719 1 93.06 413 ASN A C 1
ATOM 3269 O O . ASN A 1 413 ? -7.219 -59.781 -29.625 1 93.06 413 ASN A O 1
ATOM 3273 N N . LYS A 1 414 ? -8.188 -60.969 -31.25 1 92.56 414 LYS A N 1
ATOM 3274 C CA . LYS A 1 414 ? -9.477 -61.188 -30.609 1 92.56 414 LYS A CA 1
ATOM 3275 C C . LYS A 1 414 ? -10.219 -59.875 -30.406 1 92.56 414 LYS A C 1
ATOM 3277 O O . LYS A 1 414 ? -10.992 -59.719 -29.453 1 92.56 414 LYS A O 1
ATOM 3282 N N . MET A 1 415 ? -9.82 -59 -31.266 1 92.5 415 MET A N 1
ATOM 3283 C CA . MET A 1 415 ? -10.461 -57.688 -31.188 1 92.5 415 MET A CA 1
ATOM 3284 C C . MET A 1 415 ? -11.531 -57.531 -32.281 1 92.5 415 MET A C 1
ATOM 3286 O O . MET A 1 415 ? -11.305 -56.875 -33.281 1 92.5 415 MET A O 1
ATOM 3290 N N . SER A 1 416 ? -12.719 -58.031 -31.969 1 94.62 416 SER A N 1
ATOM 3291 C CA . SER A 1 416 ? -13.867 -57.875 -32.844 1 94.62 416 SER A CA 1
ATOM 3292 C C . SER A 1 416 ? -14.5 -56.5 -32.688 1 94.62 416 SER A C 1
ATOM 3294 O O . SER A 1 416 ? -14.25 -55.812 -31.719 1 94.62 416 SER A O 1
ATOM 3296 N N . PRO A 1 417 ? -15.227 -56.125 -33.75 1 93.69 417 PRO A N 1
ATOM 3297 C CA . PRO A 1 417 ? -15.875 -54.812 -33.656 1 93.69 417 PRO A CA 1
ATOM 3298 C C . PRO A 1 417 ? -16.703 -54.656 -32.375 1 93.69 417 PRO A C 1
ATOM 3300 O O . PRO A 1 417 ? -16.719 -53.594 -31.766 1 93.69 417 PRO A O 1
ATOM 3303 N N . SER A 1 418 ? -17.281 -55.656 -31.922 1 93.88 418 SER A N 1
ATOM 3304 C CA . SER A 1 418 ? -18.062 -55.625 -30.688 1 93.88 418 SER A CA 1
ATOM 3305 C C . SER A 1 418 ? -17.156 -55.438 -29.484 1 93.88 418 SER A C 1
ATOM 3307 O O . SER A 1 418 ? -17.469 -54.656 -28.578 1 93.88 418 SER A O 1
ATOM 3309 N N . ASN A 1 419 ? -16.094 -56.188 -29.422 1 93.25 419 ASN A N 1
ATOM 3310 C CA . ASN A 1 419 ? -15.141 -56.062 -28.328 1 93.25 419 ASN A CA 1
ATOM 3311 C C . ASN A 1 419 ? -14.523 -54.688 -28.266 1 93.25 419 ASN A C 1
ATOM 3313 O O . ASN A 1 419 ? -14.344 -54.125 -27.172 1 93.25 419 ASN A O 1
ATOM 3317 N N . ILE A 1 420 ? -14.219 -54.156 -29.438 1 94.31 420 ILE A N 1
ATOM 3318 C CA . ILE A 1 420 ? -13.641 -52.812 -29.531 1 94.31 420 ILE A CA 1
ATOM 3319 C C . ILE A 1 420 ? -14.633 -51.781 -29.016 1 94.31 420 ILE A C 1
ATOM 3321 O O . ILE A 1 420 ? -14.273 -50.875 -28.25 1 94.31 420 ILE A O 1
ATOM 3325 N N . ALA A 1 421 ? -15.859 -51.906 -29.359 1 93.81 421 ALA A N 1
ATOM 3326 C CA . ALA A 1 421 ? -16.906 -50.969 -28.969 1 93.81 421 ALA A CA 1
ATOM 3327 C C . ALA A 1 421 ? -17.109 -50.969 -27.453 1 93.81 421 ALA A C 1
ATOM 3329 O O . ALA A 1 421 ? -17.359 -49.938 -26.844 1 93.81 421 ALA A O 1
ATOM 3330 N N . ILE A 1 422 ? -16.969 -52.031 -26.812 1 93.19 422 ILE A N 1
ATOM 3331 C CA . ILE A 1 422 ? -17.172 -52.156 -25.375 1 93.19 422 ILE A CA 1
ATOM 3332 C C . ILE A 1 422 ? -16.078 -51.438 -24.625 1 93.19 422 ILE A C 1
ATOM 3334 O O . ILE A 1 422 ? -16.344 -50.75 -23.625 1 93.19 422 ILE A O 1
ATOM 3338 N N . VAL A 1 423 ? -14.906 -51.562 -25.141 1 92.62 423 VAL A N 1
ATOM 3339 C CA . VAL A 1 423 ? -13.766 -51.031 -24.391 1 92.62 423 VAL A CA 1
ATOM 3340 C C . VAL A 1 423 ? -13.586 -49.531 -24.703 1 92.62 423 VAL A C 1
ATOM 3342 O O . VAL A 1 423 ? -13.211 -48.75 -23.844 1 92.62 423 VAL A O 1
ATOM 3345 N N . LEU A 1 424 ? -13.844 -49.094 -25.938 1 94.56 424 LEU A N 1
ATOM 3346 C CA . LEU A 1 424 ? -13.539 -47.75 -26.375 1 94.56 424 LEU A CA 1
ATOM 3347 C C . LEU A 1 424 ? -14.805 -46.875 -26.422 1 94.56 424 LEU A C 1
ATOM 3349 O O . LEU A 1 424 ? -14.734 -45.656 -26.375 1 94.56 424 LEU A O 1
ATOM 3353 N N . GLY A 1 425 ? -15.914 -47.469 -26.484 1 92.75 425 GLY A N 1
ATOM 3354 C CA . GLY A 1 425 ? -17.188 -46.75 -26.625 1 92.75 425 GLY A CA 1
ATOM 3355 C C . GLY A 1 425 ? -17.391 -45.688 -25.578 1 92.75 425 GLY A C 1
ATOM 3356 O O . GLY A 1 425 ? -17.594 -44.5 -25.906 1 92.75 425 GLY A O 1
ATOM 3357 N N . PRO A 1 426 ? -17.234 -46.062 -24.312 1 93.06 426 PRO A N 1
ATOM 3358 C CA . PRO A 1 426 ? -17.469 -45.094 -23.234 1 93.06 426 PRO A CA 1
ATOM 3359 C C . PRO A 1 426 ? -16.484 -43.906 -23.281 1 93.06 426 PRO A C 1
ATOM 3361 O O . PRO A 1 426 ? -16.766 -42.875 -22.688 1 93.06 426 PRO A O 1
ATOM 3364 N N . ASN A 1 427 ? -15.32 -44.094 -23.969 1 94.25 427 ASN A N 1
ATOM 3365 C CA . ASN A 1 427 ? -14.312 -43.031 -24.047 1 94.25 427 ASN A CA 1
ATOM 3366 C C . ASN A 1 427 ? -14.523 -42.156 -25.266 1 94.25 427 ASN A C 1
ATOM 3368 O O . ASN A 1 427 ? -13.867 -41.125 -25.422 1 94.25 427 ASN A O 1
ATOM 3372 N N . LEU A 1 428 ? -15.461 -42.5 -26.125 1 94.44 428 LEU A N 1
ATOM 3373 C CA . LEU A 1 428 ? -15.672 -41.75 -27.359 1 94.44 428 LEU A CA 1
ATOM 3374 C C . LEU A 1 428 ? -16.953 -40.906 -27.281 1 94.44 428 LEU A C 1
ATOM 3376 O O . LEU A 1 428 ? -17.094 -39.938 -28 1 94.44 428 LEU A O 1
ATOM 3380 N N . LEU A 1 429 ? -17.844 -41.438 -26.484 1 91.88 429 LEU A N 1
ATOM 3381 C CA . LEU A 1 429 ? -19.141 -40.75 -26.406 1 91.88 429 LEU A CA 1
ATOM 3382 C C . LEU A 1 429 ? -19.734 -40.875 -25.016 1 91.88 429 LEU A C 1
ATOM 3384 O O . LEU A 1 429 ? -19.812 -41.969 -24.453 1 91.88 429 LEU A O 1
ATOM 3388 N N . TRP A 1 430 ? -20.172 -39.781 -24.406 1 90.62 430 TRP A N 1
ATOM 3389 C CA . TRP A 1 430 ? -20.906 -39.719 -23.156 1 90.62 430 TRP A CA 1
ATOM 3390 C C . TRP A 1 430 ? -21.859 -38.531 -23.125 1 90.62 430 TRP A C 1
ATOM 3392 O O . TRP A 1 430 ? -21.641 -37.531 -23.828 1 90.62 430 TRP A O 1
ATOM 3402 N N . PRO A 1 431 ? -22.953 -38.719 -22.328 1 86.56 431 PRO A N 1
ATOM 3403 C CA . PRO A 1 431 ? -23.953 -37.656 -22.312 1 86.56 431 PRO A CA 1
ATOM 3404 C C . PRO A 1 431 ? -23.484 -36.406 -21.547 1 86.56 431 PRO A C 1
ATOM 3406 O O . PRO A 1 431 ? -22.562 -36.5 -20.734 1 86.56 431 PRO A O 1
ATOM 3409 N N . GLN A 1 432 ? -23.938 -35.219 -22 1 77.88 432 GLN A N 1
ATOM 3410 C CA . GLN A 1 432 ? -23.625 -33.969 -21.328 1 77.88 432 GLN A CA 1
ATOM 3411 C C . GLN A 1 432 ? -24.062 -34.031 -19.859 1 77.88 432 GLN A C 1
ATOM 3413 O O . GLN A 1 432 ? -25.125 -34.562 -19.547 1 77.88 432 GLN A O 1
ATOM 3418 N N . GLN A 1 433 ? -23.062 -34.094 -18.953 1 63.78 433 GLN A N 1
ATOM 3419 C CA . GLN A 1 433 ? -23.438 -34.062 -17.547 1 63.78 433 GLN A CA 1
ATOM 3420 C C . GLN A 1 433 ? -24.438 -32.938 -17.266 1 63.78 433 GLN A C 1
ATOM 3422 O O . GLN A 1 433 ? -24.203 -31.797 -17.672 1 63.78 433 GLN A O 1
ATOM 3427 N N . ASN A 1 434 ? -25.656 -33.094 -17.375 1 49.56 434 ASN A N 1
ATOM 3428 C CA . ASN A 1 434 ? -26.594 -32.125 -16.844 1 49.56 434 ASN A CA 1
ATOM 3429 C C . ASN A 1 434 ? -26.125 -31.578 -15.492 1 49.56 434 ASN A C 1
ATOM 3431 O O . ASN A 1 434 ? -25.828 -32.344 -14.578 1 49.56 434 ASN A O 1
ATOM 3435 N N . GLU A 1 435 ? -25.219 -30.5 -15.445 1 41.97 435 GLU A N 1
ATOM 3436 C CA . GLU A 1 435 ? -25.312 -29.797 -14.172 1 41.97 435 GLU A CA 1
ATOM 3437 C C . GLU A 1 435 ? -26.766 -29.656 -13.711 1 41.97 435 GLU A C 1
ATOM 3439 O O . GLU A 1 435 ? -27.656 -29.422 -14.523 1 41.97 435 GLU A O 1
ATOM 3444 N N . MET B 1 1 ? 21.5 -23.062 -37.781 1 23.34 1 MET B N 1
ATOM 3445 C CA . MET B 1 1 ? 21.453 -24.484 -37.438 1 23.34 1 MET B CA 1
ATOM 3446 C C . MET B 1 1 ? 22.688 -24.875 -36.625 1 23.34 1 MET B C 1
ATOM 3448 O O . MET B 1 1 ? 22.578 -25.641 -35.688 1 23.34 1 MET B O 1
ATOM 3452 N N . MET B 1 2 ? 23.859 -24.359 -37 1 24.55 2 MET B N 1
ATOM 3453 C CA . MET B 1 2 ? 25.203 -24.672 -36.5 1 24.55 2 MET B CA 1
ATOM 3454 C C . MET B 1 2 ? 25.453 -24.031 -35.156 1 24.55 2 MET B C 1
ATOM 3456 O O . MET B 1 2 ? 26.188 -24.578 -34.312 1 24.55 2 MET B O 1
ATOM 3460 N N . LYS B 1 3 ? 24.906 -22.781 -34.938 1 35.66 3 LYS B N 1
ATOM 3461 C CA . LYS B 1 3 ? 25.25 -22.031 -33.75 1 35.66 3 LYS B CA 1
ATOM 3462 C C . LYS B 1 3 ? 24.578 -22.641 -32.5 1 35.66 3 LYS B C 1
ATOM 3464 O O . LYS B 1 3 ? 24.953 -22.328 -31.375 1 35.66 3 LYS B O 1
ATOM 3469 N N . ARG B 1 4 ? 23.438 -23.172 -32.75 1 38.84 4 ARG B N 1
ATOM 3470 C CA . ARG B 1 4 ? 22.75 -23.812 -31.641 1 38.84 4 ARG B CA 1
ATOM 3471 C C . ARG B 1 4 ? 23.516 -25.031 -31.156 1 38.84 4 ARG B C 1
ATOM 3473 O O . ARG B 1 4 ? 23.406 -25.422 -29.984 1 38.84 4 ARG B O 1
ATOM 3480 N N . GLN B 1 5 ? 24.328 -25.609 -32.062 1 33.06 5 GLN B N 1
ATOM 3481 C CA . GLN B 1 5 ? 25.141 -26.797 -31.766 1 33.06 5 GLN B CA 1
ATOM 3482 C C . GLN B 1 5 ? 26.328 -26.422 -30.859 1 33.06 5 GLN B C 1
ATOM 3484 O O . GLN B 1 5 ? 26.703 -27.203 -29.984 1 33.06 5 GLN B O 1
ATOM 3489 N N . PHE B 1 6 ? 26.938 -25.25 -31.188 1 38.06 6 PHE B N 1
ATOM 3490 C CA . PHE B 1 6 ? 28.203 -24.938 -30.547 1 38.06 6 PHE B CA 1
ATOM 3491 C C . PHE B 1 6 ? 28 -24.516 -29.094 1 38.06 6 PHE B C 1
ATOM 3493 O O . PHE B 1 6 ? 28.812 -24.844 -28.234 1 38.06 6 PHE B O 1
ATOM 3500 N N . ASN B 1 7 ? 26.922 -23.688 -28.828 1 36.19 7 ASN B N 1
ATOM 3501 C CA . ASN B 1 7 ? 26.781 -23.219 -27.453 1 36.19 7 ASN B CA 1
ATOM 3502 C C . ASN B 1 7 ? 26.391 -24.328 -26.5 1 36.19 7 ASN B C 1
ATOM 3504 O O . ASN B 1 7 ? 26.516 -24.188 -25.281 1 36.19 7 ASN B O 1
ATOM 3508 N N . ARG B 1 8 ? 25.75 -25.516 -26.922 1 35.09 8 ARG B N 1
ATOM 3509 C CA . ARG B 1 8 ? 25.484 -26.734 -26.156 1 35.09 8 ARG B CA 1
ATOM 3510 C C . ARG B 1 8 ? 26.797 -27.406 -25.75 1 35.09 8 ARG B C 1
ATOM 3512 O O . ARG B 1 8 ? 26.875 -28 -24.672 1 35.09 8 ARG B O 1
ATOM 3519 N N . MET B 1 9 ? 27.812 -27.406 -26.594 1 34.78 9 MET B N 1
ATOM 3520 C CA . MET B 1 9 ? 29.109 -28.031 -26.312 1 34.78 9 MET B CA 1
ATOM 3521 C C . MET B 1 9 ? 29.797 -27.344 -25.141 1 34.78 9 MET B C 1
ATOM 3523 O O . MET B 1 9 ? 30.469 -28 -24.328 1 34.78 9 MET B O 1
ATOM 3527 N N . ARG B 1 10 ? 29.797 -26 -25.047 1 36.88 10 ARG B N 1
ATOM 3528 C CA . ARG B 1 10 ? 30.578 -25.297 -24.031 1 36.88 10 ARG B CA 1
ATOM 3529 C C . ARG B 1 10 ? 30.016 -25.531 -22.641 1 36.88 10 ARG B C 1
ATOM 3531 O O . ARG B 1 10 ? 30.766 -25.484 -21.656 1 36.88 10 ARG B O 1
ATOM 3538 N N . GLN B 1 11 ? 28.641 -25.516 -22.484 1 35.84 11 GLN B N 1
ATOM 3539 C CA . GLN B 1 11 ? 28.094 -25.75 -21.156 1 35.84 11 GLN B CA 1
ATOM 3540 C C . GLN B 1 11 ? 28.391 -27.172 -20.688 1 35.84 11 GLN B C 1
ATOM 3542 O O . GLN B 1 11 ? 28.312 -27.453 -19.484 1 35.84 11 GLN B O 1
ATOM 3547 N N . GLN B 1 12 ? 28.609 -28.172 -21.578 1 35.41 12 GLN B N 1
ATOM 3548 C CA . GLN B 1 12 ? 29.047 -29.516 -21.219 1 35.41 12 GLN B CA 1
ATOM 3549 C C . GLN B 1 12 ? 30.406 -29.484 -20.516 1 35.41 12 GLN B C 1
ATOM 3551 O O . GLN B 1 12 ? 30.719 -30.375 -19.719 1 35.41 12 GLN B O 1
ATOM 3556 N N . LEU B 1 13 ? 31.375 -28.672 -21.016 1 35.12 13 LEU B N 1
ATOM 3557 C CA . LEU B 1 13 ? 32.75 -28.75 -20.5 1 35.12 13 LEU B CA 1
ATOM 3558 C C . LEU B 1 13 ? 32.844 -28.188 -19.094 1 35.12 13 LEU B C 1
ATOM 3560 O O . LEU B 1 13 ? 33.812 -28.453 -18.375 1 35.12 13 LEU B O 1
ATOM 3564 N N . SER B 1 14 ? 32.125 -27.109 -18.75 1 34.47 14 SER B N 1
ATOM 3565 C CA . SER B 1 14 ? 32.5 -26.453 -17.5 1 34.47 14 SER B CA 1
ATOM 3566 C C . SER B 1 14 ? 32.062 -27.25 -16.281 1 34.47 14 SER B C 1
ATOM 3568 O O . SER B 1 14 ? 32.156 -26.781 -15.156 1 34.47 14 SER B O 1
ATOM 3570 N N . TYR B 1 15 ? 30.859 -27.922 -16.375 1 34.09 15 TYR B N 1
ATOM 3571 C CA . TYR B 1 15 ? 30.516 -28.547 -15.102 1 34.09 15 TYR B CA 1
ATOM 3572 C C . TYR B 1 15 ? 31.469 -29.688 -14.773 1 34.09 15 TYR B C 1
ATOM 3574 O O . TYR B 1 15 ? 31.781 -30.5 -15.641 1 34.09 15 TYR B O 1
ATOM 3582 N N . PRO B 1 16 ? 32.312 -29.625 -13.648 1 34.84 16 PRO B N 1
ATOM 3583 C CA . PRO B 1 16 ? 33.25 -30.641 -13.188 1 34.84 16 PRO B CA 1
ATOM 3584 C C . PRO B 1 16 ? 32.719 -32.062 -13.344 1 34.84 16 PRO B C 1
ATOM 3586 O O . PRO B 1 16 ? 31.531 -32.25 -13.578 1 34.84 16 PRO B O 1
ATOM 3589 N N . SER B 1 17 ? 33.625 -33.062 -13 1 34.22 17 SER B N 1
ATOM 3590 C CA . SER B 1 17 ? 33.562 -34.531 -12.93 1 34.22 17 SER B CA 1
ATOM 3591 C C . SER B 1 17 ? 32.312 -35 -12.188 1 34.22 17 SER B C 1
ATOM 3593 O O . SER B 1 17 ? 32.125 -34.656 -11.016 1 34.22 17 SER B O 1
ATOM 3595 N N . ILE B 1 18 ? 31.156 -34.875 -12.711 1 38.31 18 ILE B N 1
ATOM 3596 C CA . ILE B 1 18 ? 30.047 -35.656 -12.148 1 38.31 18 ILE B CA 1
ATOM 3597 C C . ILE B 1 18 ? 30.578 -36.906 -11.492 1 38.31 18 ILE B C 1
ATOM 3599 O O . ILE B 1 18 ? 31.188 -37.75 -12.164 1 38.31 18 ILE B O 1
ATOM 3603 N N . THR B 1 19 ? 30.891 -36.938 -10.25 1 39.66 19 THR B N 1
ATOM 3604 C CA . THR B 1 19 ? 31.25 -38.125 -9.5 1 39.66 19 THR B CA 1
ATOM 3605 C C . THR B 1 19 ? 30.453 -39.344 -10 1 39.66 19 THR B C 1
ATOM 3607 O O . THR B 1 19 ? 29.375 -39.188 -10.57 1 39.66 19 THR B O 1
ATOM 3610 N N . GLY B 1 20 ? 30.938 -40.594 -9.914 1 40.91 20 GLY B N 1
ATOM 3611 C CA . GLY B 1 20 ? 30.562 -41.938 -10.328 1 40.91 20 GLY B CA 1
ATOM 3612 C C . GLY B 1 20 ? 29.078 -42.219 -10.156 1 40.91 20 GLY B C 1
ATOM 3613 O O . GLY B 1 20 ? 28.5 -43.062 -10.859 1 40.91 20 GLY B O 1
ATOM 3614 N N . ARG B 1 21 ? 28.531 -41.688 -9.172 1 45.59 21 ARG B N 1
ATOM 3615 C CA . ARG B 1 21 ? 27.141 -42 -8.836 1 45.59 21 ARG B CA 1
ATOM 3616 C C . ARG B 1 21 ? 26.172 -41.281 -9.758 1 45.59 21 ARG B C 1
ATOM 3618 O O . ARG B 1 21 ? 25.141 -41.812 -10.141 1 45.59 21 ARG B O 1
ATOM 3625 N N . ALA B 1 22 ? 26.281 -40 -10.039 1 50.56 22 ALA B N 1
ATOM 3626 C CA . ALA B 1 22 ? 25.438 -39.156 -10.898 1 50.56 22 ALA B CA 1
ATOM 3627 C C . ALA B 1 22 ? 25.453 -39.688 -12.336 1 50.56 22 ALA B C 1
ATOM 3629 O O . ALA B 1 22 ? 24.438 -39.594 -13.047 1 50.56 22 ALA B O 1
ATOM 3630 N N . GLN B 1 23 ? 26.594 -40.281 -12.719 1 53.22 23 GLN B N 1
ATOM 3631 C CA . GLN B 1 23 ? 26.828 -40.812 -14.062 1 53.22 23 GLN B CA 1
ATOM 3632 C C . GLN B 1 23 ? 25.969 -42.031 -14.344 1 53.22 23 GLN B C 1
ATOM 3634 O O . GLN B 1 23 ? 25.547 -42.25 -15.477 1 53.22 23 GLN B O 1
ATOM 3639 N N . GLU B 1 24 ? 25.516 -42.562 -13.109 1 64.25 24 GLU B N 1
ATOM 3640 C CA . GLU B 1 24 ? 24.875 -43.844 -13.359 1 64.25 24 GLU B CA 1
ATOM 3641 C C . GLU B 1 24 ? 23.453 -43.656 -13.867 1 64.25 24 GLU B C 1
ATOM 3643 O O . GLU B 1 24 ? 23.016 -44.375 -14.773 1 64.25 24 GLU B O 1
ATOM 3648 N N . THR B 1 25 ? 22.75 -42.562 -13.422 1 72.81 25 THR B N 1
ATOM 3649 C CA . THR B 1 25 ? 21.391 -42.375 -13.898 1 72.81 25 THR B CA 1
ATOM 3650 C C . THR B 1 25 ? 21.375 -41.75 -15.289 1 72.81 25 THR B C 1
ATOM 3652 O O . THR B 1 25 ? 20.438 -41.906 -16.062 1 72.81 25 THR B O 1
ATOM 3655 N N . ALA B 1 26 ? 22.422 -41 -15.562 1 75.62 26 ALA B N 1
ATOM 3656 C CA . ALA B 1 26 ? 22.5 -40.25 -16.812 1 75.62 26 ALA B CA 1
ATOM 3657 C C . ALA B 1 26 ? 22.484 -41.188 -18.016 1 75.62 26 ALA B C 1
ATOM 3659 O O . ALA B 1 26 ? 21.984 -40.812 -19.094 1 75.62 26 ALA B O 1
ATOM 3660 N N . ASP B 1 27 ? 22.922 -42.312 -17.688 1 79.69 27 ASP B N 1
ATOM 3661 C CA . ASP B 1 27 ? 23 -43.25 -18.797 1 79.69 27 ASP B CA 1
ATOM 3662 C C . ASP B 1 27 ? 21.609 -43.781 -19.172 1 79.69 27 ASP B C 1
ATOM 3664 O O . ASP B 1 27 ? 21.422 -44.312 -20.281 1 79.69 27 ASP B O 1
ATOM 3668 N N . TYR B 1 28 ? 20.703 -43.438 -18.297 1 80.06 28 TYR B N 1
ATOM 3669 C CA . TYR B 1 28 ? 19.375 -44 -18.516 1 80.06 28 TYR B CA 1
ATOM 3670 C C . TYR B 1 28 ? 18.391 -42.938 -18.969 1 80.06 28 TYR B C 1
ATOM 3672 O O . TYR B 1 28 ? 17.219 -43.219 -19.234 1 80.06 28 TYR B O 1
ATOM 3680 N N . LEU B 1 29 ? 18.875 -41.719 -19.047 1 83.44 29 LEU B N 1
ATOM 3681 C CA . LEU B 1 29 ? 17.984 -40.625 -19.406 1 83.44 29 LEU B CA 1
ATOM 3682 C C . LEU B 1 29 ? 18.344 -40.031 -20.75 1 83.44 29 LEU B C 1
ATOM 3684 O O . LEU B 1 29 ? 19.516 -40.062 -21.156 1 83.44 29 LEU B O 1
ATOM 3688 N N . THR B 1 30 ? 17.328 -39.625 -21.547 1 82.5 30 THR B N 1
ATOM 3689 C CA . THR B 1 30 ? 17.562 -38.906 -22.781 1 82.5 30 THR B CA 1
ATOM 3690 C C . THR B 1 30 ? 18.141 -37.5 -22.5 1 82.5 30 THR B C 1
ATOM 3692 O O . THR B 1 30 ? 18.078 -37.031 -21.375 1 82.5 30 THR B O 1
ATOM 3695 N N . GLU B 1 31 ? 18.734 -36.875 -23.5 1 82.81 31 GLU B N 1
ATOM 3696 C CA . GLU B 1 31 ? 19.344 -35.562 -23.359 1 82.81 31 GLU B CA 1
ATOM 3697 C C . GLU B 1 31 ? 18.312 -34.531 -22.891 1 82.81 31 GLU B C 1
ATOM 3699 O O . GLU B 1 31 ? 18.609 -33.688 -22.062 1 82.81 31 GLU B O 1
ATOM 3704 N N . ASP B 1 32 ? 17.109 -34.625 -23.406 1 85.12 32 ASP B N 1
ATOM 3705 C CA . ASP B 1 32 ? 16.047 -33.719 -23.047 1 85.12 32 ASP B CA 1
ATOM 3706 C C . ASP B 1 32 ? 15.68 -33.844 -21.562 1 85.12 32 ASP B C 1
ATOM 3708 O O . ASP B 1 32 ? 15.445 -32.844 -20.875 1 85.12 32 ASP B O 1
ATOM 3712 N N . LEU B 1 33 ? 15.641 -35.031 -21.094 1 89.12 33 LEU B N 1
ATOM 3713 C CA . LEU B 1 33 ? 15.273 -35.281 -19.703 1 89.12 33 LEU B CA 1
ATOM 3714 C C . LEU B 1 33 ? 16.391 -34.875 -18.766 1 89.12 33 LEU B C 1
ATOM 3716 O O . LEU B 1 33 ? 16.141 -34.438 -17.641 1 89.12 33 LEU B O 1
ATOM 3720 N N . LEU B 1 34 ? 17.641 -35 -19.281 1 90.31 34 LEU B N 1
ATOM 3721 C CA . LEU B 1 34 ? 18.766 -34.531 -18.484 1 90.31 34 LEU B CA 1
ATOM 3722 C C . LEU B 1 34 ? 18.719 -33.031 -18.281 1 90.31 34 LEU B C 1
ATOM 3724 O O . LEU B 1 34 ? 19 -32.531 -17.188 1 90.31 34 LEU B O 1
ATOM 3728 N N . GLN B 1 35 ? 18.328 -32.344 -19.359 1 89.31 35 GLN B N 1
ATOM 3729 C CA . GLN B 1 35 ? 18.172 -30.906 -19.25 1 89.31 35 GLN B CA 1
ATOM 3730 C C . GLN B 1 35 ? 17.062 -30.531 -18.281 1 89.31 35 GLN B C 1
ATOM 3732 O O . GLN B 1 35 ? 17.203 -29.594 -17.5 1 89.31 35 GLN B O 1
ATOM 3737 N N . THR B 1 36 ? 15.984 -31.25 -18.391 1 90.81 36 THR B N 1
ATOM 3738 C CA . THR B 1 36 ? 14.852 -31.016 -17.5 1 90.81 36 THR B CA 1
ATOM 3739 C C . THR B 1 36 ? 15.258 -31.25 -16.047 1 90.81 36 THR B C 1
ATOM 3741 O O . THR B 1 36 ? 14.875 -30.469 -15.156 1 90.81 36 THR B O 1
ATOM 3744 N N . GLU B 1 37 ? 15.969 -32.312 -15.781 1 92.75 37 GLU B N 1
ATOM 3745 C CA . GLU B 1 37 ? 16.422 -32.656 -14.438 1 92.75 37 GLU B CA 1
ATOM 3746 C C . GLU B 1 37 ? 17.25 -31.516 -13.828 1 92.75 37 GLU B C 1
ATOM 3748 O O . GLU B 1 37 ? 17.141 -31.234 -12.633 1 92.75 37 GLU B O 1
ATOM 3753 N N . GLN B 1 38 ? 18.031 -30.844 -14.594 1 92.19 38 GLN B N 1
ATOM 3754 C CA . GLN B 1 38 ? 18.906 -29.781 -14.109 1 92.19 38 GLN B CA 1
ATOM 3755 C C . GLN B 1 38 ? 18.109 -28.562 -13.672 1 92.19 38 GLN B C 1
ATOM 3757 O O . GLN B 1 38 ? 18.594 -27.734 -12.906 1 92.19 38 GLN B O 1
ATOM 3762 N N . ARG B 1 39 ? 16.922 -28.469 -14.133 1 92.56 39 ARG B N 1
ATOM 3763 C CA . ARG B 1 39 ? 16.125 -27.281 -13.844 1 92.56 39 ARG B CA 1
ATOM 3764 C C . ARG B 1 39 ? 15.312 -27.469 -12.562 1 92.56 39 ARG B C 1
ATOM 3766 O O . ARG B 1 39 ? 14.773 -26.5 -12.008 1 92.56 39 ARG B O 1
ATOM 3773 N N . ILE B 1 40 ? 15.234 -28.641 -12.047 1 95 40 ILE B N 1
ATOM 3774 C CA . ILE B 1 40 ? 14.359 -28.953 -10.93 1 95 40 ILE B CA 1
ATOM 3775 C C . ILE B 1 40 ? 14.883 -28.281 -9.656 1 95 40 ILE B C 1
ATOM 3777 O O . ILE B 1 40 ? 14.141 -27.594 -8.969 1 95 40 ILE B O 1
ATOM 3781 N N . GLU B 1 41 ? 16.141 -28.422 -9.359 1 95.19 41 GLU B N 1
ATOM 3782 C CA . GLU B 1 41 ? 16.719 -27.906 -8.117 1 95.19 41 GLU B CA 1
ATOM 3783 C C . GLU B 1 41 ? 16.672 -26.375 -8.078 1 95.19 41 GLU B C 1
ATOM 3785 O O . GLU B 1 41 ? 16.281 -25.797 -7.066 1 95.19 41 GLU B O 1
ATOM 3790 N N . PRO B 1 42 ? 17.094 -25.719 -9.156 1 95 42 PRO B N 1
ATOM 3791 C CA . PRO B 1 42 ? 16.984 -24.266 -9.148 1 95 42 PRO B CA 1
ATOM 3792 C C . PRO B 1 42 ? 15.562 -23.766 -8.922 1 95 42 PRO B C 1
ATOM 3794 O O . PRO B 1 42 ? 15.352 -22.781 -8.211 1 95 42 PRO B O 1
ATOM 3797 N N . VAL B 1 43 ? 14.562 -24.406 -9.531 1 95.5 43 VAL B N 1
ATOM 3798 C CA . VAL B 1 43 ? 13.164 -24.016 -9.359 1 95.5 43 VAL B CA 1
ATOM 3799 C C . VAL B 1 43 ? 12.75 -24.219 -7.902 1 95.5 43 VAL B C 1
ATOM 3801 O O . VAL B 1 43 ? 12.062 -23.375 -7.328 1 95.5 43 VAL B O 1
ATOM 3804 N N . LYS B 1 44 ? 13.133 -25.344 -7.328 1 96.75 44 LYS B N 1
ATOM 3805 C CA . LYS B 1 44 ? 12.828 -25.625 -5.926 1 96.75 44 LYS B CA 1
ATOM 3806 C C . LYS B 1 44 ? 13.414 -24.547 -5.016 1 96.75 44 LYS B C 1
ATOM 3808 O O . LYS B 1 44 ? 12.719 -24.031 -4.129 1 96.75 44 LYS B O 1
ATOM 3813 N N . ARG B 1 45 ? 14.648 -24.172 -5.23 1 96.06 45 ARG B N 1
ATOM 3814 C CA . ARG B 1 45 ? 15.32 -23.156 -4.43 1 96.06 45 ARG B CA 1
ATOM 3815 C C . ARG B 1 45 ? 14.641 -21.797 -4.59 1 96.06 45 ARG B C 1
ATOM 3817 O O . ARG B 1 45 ? 14.461 -21.078 -3.613 1 96.06 45 ARG B O 1
ATOM 3824 N N . ALA B 1 46 ? 14.336 -21.469 -5.809 1 95.75 46 ALA B N 1
ATOM 3825 C CA . ALA B 1 46 ? 13.656 -20.203 -6.082 1 95.75 46 ALA B CA 1
ATOM 3826 C C . ALA B 1 46 ? 12.328 -20.125 -5.332 1 95.75 46 ALA B C 1
ATOM 3828 O O . ALA B 1 46 ? 12.039 -19.125 -4.684 1 95.75 46 ALA B O 1
ATOM 3829 N N . ALA B 1 47 ? 11.523 -21.203 -5.457 1 96.94 47 ALA B N 1
ATOM 3830 C CA . ALA B 1 47 ? 10.227 -21.25 -4.793 1 96.94 47 ALA B CA 1
ATOM 3831 C C . ALA B 1 47 ? 10.383 -21.125 -3.279 1 96.94 47 ALA B C 1
ATOM 3833 O O . ALA B 1 47 ? 9.617 -20.406 -2.625 1 96.94 47 ALA B O 1
ATOM 3834 N N . HIS B 1 48 ? 11.383 -21.781 -2.771 1 97.5 48 HIS B N 1
ATOM 3835 C CA . HIS B 1 48 ? 11.633 -21.781 -1.335 1 97.5 48 HIS B CA 1
ATOM 3836 C C . HIS B 1 48 ? 12.047 -20.391 -0.857 1 97.5 48 HIS B C 1
ATOM 3838 O O . HIS B 1 48 ? 11.5 -19.875 0.122 1 97.5 48 HIS B O 1
ATOM 3844 N N . ASN B 1 49 ? 13 -19.797 -1.493 1 96.94 49 ASN B N 1
ATOM 3845 C CA . ASN B 1 49 ? 13.531 -18.5 -1.104 1 96.94 49 ASN B CA 1
ATOM 3846 C C . ASN B 1 49 ? 12.461 -17.406 -1.213 1 96.94 49 ASN B C 1
ATOM 3848 O O . ASN B 1 49 ? 12.328 -16.578 -0.312 1 96.94 49 ASN B O 1
ATOM 3852 N N . VAL B 1 50 ? 11.75 -17.406 -2.311 1 97.25 50 VAL B N 1
ATOM 3853 C CA . VAL B 1 50 ? 10.711 -16.406 -2.52 1 97.25 50 VAL B CA 1
ATOM 3854 C C . VAL B 1 50 ? 9.617 -16.562 -1.465 1 97.25 50 VAL B C 1
ATOM 3856 O O . VAL B 1 50 ? 9.133 -15.57 -0.915 1 97.25 50 VAL B O 1
ATOM 3859 N N . HIS B 1 51 ? 9.266 -17.828 -1.216 1 97.81 51 HIS B N 1
ATOM 3860 C CA . HIS B 1 51 ? 8.258 -18.094 -0.193 1 97.81 51 HIS B CA 1
ATOM 3861 C C . HIS B 1 51 ? 8.688 -17.531 1.158 1 97.81 51 HIS B C 1
ATOM 3863 O O . HIS B 1 51 ? 7.922 -16.828 1.816 1 97.81 51 HIS B O 1
ATOM 3869 N N . LYS B 1 52 ? 9.852 -17.812 1.538 1 97.69 52 LYS B N 1
ATOM 3870 C CA . LYS B 1 52 ? 10.383 -17.406 2.836 1 97.69 52 LYS B CA 1
ATOM 3871 C C . LYS B 1 52 ? 10.383 -15.883 2.971 1 97.69 52 LYS B C 1
ATOM 3873 O O . LYS B 1 52 ? 9.914 -15.344 3.975 1 97.69 52 LYS B O 1
ATOM 3878 N N . ARG B 1 53 ? 10.898 -15.195 1.985 1 98.06 53 ARG B N 1
ATOM 3879 C CA . ARG B 1 53 ? 11.008 -13.742 2.037 1 98.06 53 ARG B CA 1
ATOM 3880 C C . ARG B 1 53 ? 9.633 -13.086 1.921 1 98.06 53 ARG B C 1
ATOM 3882 O O . ARG B 1 53 ? 9.398 -12.023 2.5 1 98.06 53 ARG B O 1
ATOM 3889 N N . LEU B 1 54 ? 8.766 -13.695 1.111 1 97.81 54 LEU B N 1
ATOM 3890 C CA . LEU B 1 54 ? 7.414 -13.164 0.962 1 97.81 54 LEU B CA 1
ATOM 3891 C C . LEU B 1 54 ? 6.648 -13.242 2.279 1 97.81 54 LEU B C 1
ATOM 3893 O O . LEU B 1 54 ? 5.875 -12.344 2.609 1 97.81 54 LEU B O 1
ATOM 3897 N N . VAL B 1 55 ? 6.879 -14.328 3.061 1 97.5 55 VAL B N 1
ATOM 3898 C CA . VAL B 1 55 ? 6.258 -14.469 4.375 1 97.5 55 VAL B CA 1
ATOM 3899 C C . VAL B 1 55 ? 6.746 -13.352 5.297 1 97.5 55 VAL B C 1
ATOM 3901 O O . VAL B 1 55 ? 5.973 -12.82 6.098 1 97.5 55 VAL B O 1
ATOM 3904 N N . ALA B 1 56 ? 7.98 -12.945 5.152 1 96.75 56 ALA B N 1
ATOM 3905 C CA . ALA B 1 56 ? 8.578 -11.898 5.98 1 96.75 56 ALA B CA 1
ATOM 3906 C C . ALA B 1 56 ? 7.984 -10.531 5.652 1 96.75 56 ALA B C 1
ATOM 3908 O O . ALA B 1 56 ? 8.086 -9.594 6.445 1 96.75 56 ALA B O 1
ATOM 3909 N N . CYS B 1 57 ? 7.363 -10.43 4.484 1 96.69 57 CYS B N 1
ATOM 3910 C CA . CYS B 1 57 ? 6.773 -9.164 4.066 1 96.69 57 CYS B CA 1
ATOM 3911 C C . CYS B 1 57 ? 5.383 -8.992 4.664 1 96.69 57 CYS B C 1
ATOM 3913 O O . CYS B 1 57 ? 4.812 -7.898 4.609 1 96.69 57 CYS B O 1
ATOM 3915 N N . LEU B 1 58 ? 4.793 -10.047 5.207 1 96.06 58 LEU B N 1
ATOM 3916 C CA . LEU B 1 58 ? 3.461 -9.977 5.797 1 96.06 58 LEU B CA 1
ATOM 3917 C C . LEU B 1 58 ? 3.486 -9.188 7.102 1 96.06 58 LEU B C 1
ATOM 3919 O O . LEU B 1 58 ? 4.426 -9.312 7.891 1 96.06 58 LEU B O 1
ATOM 3923 N N . GLN B 1 59 ? 2.553 -8.414 7.281 1 94.44 59 GLN B N 1
ATOM 3924 C CA . GLN B 1 59 ? 2.436 -7.66 8.523 1 94.44 59 GLN B CA 1
ATOM 3925 C C . GLN B 1 59 ? 1.589 -8.414 9.547 1 94.44 59 GLN B C 1
ATOM 3927 O O . GLN B 1 59 ? 1.81 -8.289 10.75 1 94.44 59 GLN B O 1
ATOM 3932 N N . GLY B 1 60 ? 0.643 -9.164 9.062 1 92.06 60 GLY B N 1
ATOM 3933 C CA . GLY B 1 60 ? -0.19 -9.984 9.93 1 92.06 60 GLY B CA 1
ATOM 3934 C C . GLY B 1 60 ? 0.392 -11.359 10.195 1 92.06 60 GLY B C 1
ATOM 3935 O O . GLY B 1 60 ? 1.385 -11.742 9.578 1 92.06 60 GLY B O 1
ATOM 3936 N N . GLN B 1 61 ? -0.266 -12.086 11.031 1 92.31 61 GLN B N 1
ATOM 3937 C CA . GLN B 1 61 ? 0.18 -13.43 11.391 1 92.31 61 GLN B CA 1
ATOM 3938 C C . GLN B 1 61 ? -0.202 -14.438 10.32 1 92.31 61 GLN B C 1
ATOM 3940 O O . GLN B 1 61 ? -1.379 -14.578 9.977 1 92.31 61 GLN B O 1
ATOM 3945 N N . TYR B 1 62 ? 0.775 -15.125 9.867 1 93.19 62 TYR B N 1
ATOM 3946 C CA . TYR B 1 62 ? 0.558 -16.172 8.867 1 93.19 62 TYR B CA 1
ATOM 3947 C C . TYR B 1 62 ? -0.39 -17.234 9.383 1 93.19 62 TYR B C 1
ATOM 3949 O O . TYR B 1 62 ? -0.23 -17.719 10.508 1 93.19 62 TYR B O 1
ATOM 3957 N N . GLY B 1 63 ? -1.434 -17.562 8.695 1 93.44 63 GLY B N 1
ATOM 3958 C CA . GLY B 1 63 ? -2.344 -18.641 9.047 1 93.44 63 GLY B CA 1
ATOM 3959 C C . GLY B 1 63 ? -3.52 -18.188 9.891 1 93.44 63 GLY B C 1
ATOM 3960 O O . GLY B 1 63 ? -4.434 -18.953 10.164 1 93.44 63 GLY B O 1
ATOM 3961 N N . ALA B 1 64 ? -3.496 -16.891 10.312 1 94 64 ALA B N 1
ATOM 3962 C CA . ALA B 1 64 ? -4.562 -16.375 11.164 1 94 64 ALA B CA 1
ATOM 3963 C C . ALA B 1 64 ? -5.812 -16.047 10.352 1 94 64 ALA B C 1
ATOM 3965 O O . ALA B 1 64 ? -5.727 -15.742 9.164 1 94 64 ALA B O 1
ATOM 3966 N N . GLU B 1 65 ? -6.906 -16.125 11.055 1 95.19 65 GLU B N 1
ATOM 3967 C CA . GLU B 1 65 ? -8.164 -15.75 10.422 1 95.19 65 GLU B CA 1
ATOM 3968 C C . GLU B 1 65 ? -8.273 -14.234 10.258 1 95.19 65 GLU B C 1
ATOM 3970 O O . GLU B 1 65 ? -7.508 -13.484 10.875 1 95.19 65 GLU B O 1
ATOM 3975 N N . LEU B 1 66 ? -9.203 -13.789 9.492 1 95.88 66 LEU B N 1
ATOM 3976 C CA . LEU B 1 66 ? -9.32 -12.391 9.086 1 95.88 66 LEU B CA 1
ATOM 3977 C C . LEU B 1 66 ? -9.414 -11.477 10.305 1 95.88 66 LEU B C 1
ATOM 3979 O O . LEU B 1 66 ? -8.641 -10.531 10.43 1 95.88 66 LEU B O 1
ATOM 3983 N N . ASP B 1 67 ? -10.32 -11.758 11.289 1 95.69 67 ASP B N 1
ATOM 3984 C CA . ASP B 1 67 ? -10.578 -10.883 12.43 1 95.69 67 ASP B CA 1
ATOM 3985 C C . ASP B 1 67 ? -9.352 -10.789 13.336 1 95.69 67 ASP B C 1
ATOM 3987 O O . ASP B 1 67 ? -9.016 -9.711 13.82 1 95.69 67 ASP B O 1
ATOM 3991 N N . LYS B 1 68 ? -8.797 -11.898 13.578 1 95.69 68 LYS B N 1
ATOM 3992 C CA . LYS B 1 68 ? -7.598 -11.922 14.414 1 95.69 68 LYS B CA 1
ATOM 3993 C C . LYS B 1 68 ? -6.449 -11.172 13.75 1 95.69 68 LYS B C 1
ATOM 3995 O O . LYS B 1 68 ? -5.68 -10.484 14.422 1 95.69 68 LYS B O 1
ATOM 4000 N N . ARG B 1 69 ? -6.34 -11.289 12.438 1 95.81 69 ARG B N 1
ATOM 4001 C CA . ARG B 1 69 ? -5.285 -10.602 11.688 1 95.81 69 ARG B CA 1
ATOM 4002 C C . ARG B 1 69 ? -5.48 -9.094 11.727 1 95.81 69 ARG B C 1
ATOM 4004 O O . ARG B 1 69 ? -4.531 -8.344 11.953 1 95.81 69 ARG B O 1
ATOM 4011 N N . VAL B 1 70 ? -6.695 -8.664 11.516 1 97.12 70 VAL B N 1
ATOM 4012 C CA . VAL B 1 70 ? -7.016 -7.238 11.484 1 97.12 70 VAL B CA 1
ATOM 4013 C C . VAL B 1 70 ? -6.68 -6.605 12.836 1 97.12 70 VAL B C 1
ATOM 4015 O O . VAL B 1 70 ? -6.094 -5.52 12.891 1 97.12 70 VAL B O 1
ATOM 4018 N N . LYS B 1 71 ? -6.98 -7.266 13.953 1 96.12 71 LYS B N 1
ATOM 4019 C CA . LYS B 1 71 ? -6.816 -6.742 15.305 1 96.12 71 LYS B CA 1
ATOM 4020 C C . LYS B 1 71 ? -5.34 -6.551 15.641 1 96.12 71 LYS B C 1
ATOM 4022 O O . LYS B 1 71 ? -4.984 -5.664 16.422 1 96.12 71 LYS B O 1
ATOM 4027 N N . ARG B 1 72 ? -4.52 -7.27 15.047 1 95.62 72 ARG B N 1
ATOM 4028 C CA . ARG B 1 72 ? -3.105 -7.246 15.398 1 95.62 72 ARG B CA 1
ATOM 4029 C C . ARG B 1 72 ? -2.322 -6.332 14.469 1 95.62 72 ARG B C 1
ATOM 4031 O O . ARG B 1 72 ? -1.13 -6.098 14.672 1 95.62 72 ARG B O 1
ATOM 4038 N N . LEU B 1 73 ? -2.973 -5.754 13.492 1 97.12 73 LEU B N 1
ATOM 4039 C CA . LEU B 1 73 ? -2.297 -4.883 12.539 1 97.12 73 LEU B CA 1
ATOM 4040 C C . LEU B 1 73 ? -2.037 -3.508 13.148 1 97.12 73 LEU B C 1
ATOM 4042 O O . LEU B 1 73 ? -2.893 -2.965 13.852 1 97.12 73 LEU B O 1
ATOM 4046 N N . PRO B 1 74 ? -0.871 -2.969 12.938 1 97.06 74 PRO B N 1
ATOM 4047 C CA . PRO B 1 74 ? -0.581 -1.613 13.414 1 97.06 74 PRO B CA 1
ATOM 4048 C C . PRO B 1 74 ? -1.597 -0.585 12.914 1 97.06 74 PRO B C 1
ATOM 4050 O O . PRO B 1 74 ? -1.95 0.341 13.648 1 97.06 74 PRO B O 1
ATOM 4053 N N . LEU B 1 75 ? -2.088 -0.773 11.719 1 97.06 75 LEU B N 1
ATOM 4054 C CA . LEU B 1 75 ? -3.068 0.145 11.148 1 97.06 75 LEU B CA 1
ATOM 4055 C C . LEU B 1 75 ? -4.348 0.158 11.984 1 97.06 75 LEU B C 1
ATOM 4057 O O . LEU B 1 75 ? -4.961 1.211 12.164 1 97.06 75 LEU B O 1
ATOM 4061 N N . MET B 1 76 ? -4.695 -1.011 12.43 1 97.69 76 MET B N 1
ATOM 4062 C CA . MET B 1 76 ? -5.891 -1.083 13.266 1 97.69 76 MET B CA 1
ATOM 4063 C C . MET B 1 76 ? -5.645 -0.435 14.625 1 97.69 76 MET B C 1
ATOM 4065 O O . MET B 1 76 ? -6.52 0.247 15.156 1 97.69 76 MET B O 1
ATOM 4069 N N . ALA B 1 77 ? -4.496 -0.668 15.156 1 97.81 77 ALA B N 1
ATOM 4070 C CA . ALA B 1 77 ? -4.125 -0.018 16.406 1 97.81 77 ALA B CA 1
ATOM 4071 C C . ALA B 1 77 ? -4.168 1.501 16.281 1 97.81 77 ALA B C 1
ATOM 4073 O O . ALA B 1 77 ? -4.582 2.203 17.203 1 97.81 77 ALA B O 1
ATOM 4074 N N . LEU B 1 78 ? -3.76 1.979 15.148 1 98.12 78 LEU B N 1
ATOM 4075 C CA . LEU B 1 78 ? -3.83 3.406 14.852 1 98.12 78 LEU B CA 1
ATOM 4076 C C . LEU B 1 78 ? -5.277 3.885 14.82 1 98.12 78 LEU B C 1
ATOM 4078 O O . LEU B 1 78 ? -5.605 4.922 15.406 1 98.12 78 LEU B O 1
ATOM 4082 N N . SER B 1 79 ? -6.121 3.154 14.164 1 98.06 79 SER B N 1
ATOM 4083 C CA . SER B 1 79 ? -7.535 3.504 14.086 1 98.06 79 SER B CA 1
ATOM 4084 C C . SER B 1 79 ? -8.172 3.566 15.477 1 98.06 79 SER B C 1
ATOM 4086 O O . SER B 1 79 ? -8.922 4.492 15.773 1 98.06 79 SER B O 1
ATOM 4088 N N . VAL B 1 80 ? -7.812 2.613 16.312 1 97.38 80 VAL B N 1
ATOM 4089 C CA . VAL B 1 80 ? -8.359 2.557 17.656 1 97.38 80 VAL B CA 1
ATOM 4090 C C . VAL B 1 80 ? -7.879 3.764 18.469 1 97.38 80 VAL B C 1
ATOM 4092 O O . VAL B 1 80 ? -8.656 4.379 19.203 1 97.38 80 VAL B O 1
ATOM 4095 N N . ALA B 1 81 ? -6.641 4.105 18.297 1 97 81 ALA B N 1
ATOM 4096 C CA . ALA B 1 81 ? -6.094 5.277 18.969 1 97 81 ALA B CA 1
ATOM 4097 C C . ALA B 1 81 ? -6.793 6.555 18.516 1 97 81 ALA B C 1
ATOM 4099 O O . ALA B 1 81 ? -7.062 7.445 19.328 1 97 81 ALA B O 1
ATOM 4100 N N . MET B 1 82 ? -7.113 6.648 17.266 1 97.06 82 MET B N 1
ATOM 4101 C CA . MET B 1 82 ? -7.824 7.801 16.719 1 97.06 82 MET B CA 1
ATOM 4102 C C . MET B 1 82 ? -9.25 7.867 17.266 1 97.06 82 MET B C 1
ATOM 4104 O O . MET B 1 82 ? -9.75 8.945 17.578 1 97.06 82 MET B O 1
ATOM 4108 N N . ALA B 1 83 ? -9.836 6.703 17.422 1 96 83 ALA B N 1
ATOM 4109 C CA . ALA B 1 83 ? -11.195 6.637 17.938 1 96 83 ALA B CA 1
ATOM 4110 C C . ALA B 1 83 ? -11.25 7.133 19.375 1 96 83 ALA B C 1
ATOM 4112 O O . ALA B 1 83 ? -12.172 7.871 19.75 1 96 83 ALA B O 1
ATOM 4113 N N . GLU B 1 84 ? -10.273 6.762 20.125 1 95.25 84 GLU B N 1
ATOM 4114 C CA . GLU B 1 84 ? -10.203 7.207 21.516 1 95.25 84 GLU B CA 1
ATOM 4115 C C . GLU B 1 84 ? -9.938 8.711 21.594 1 95.25 84 GLU B C 1
ATOM 4117 O O . GLU B 1 84 ? -10.422 9.383 22.516 1 95.25 84 GLU B O 1
ATOM 4122 N N . SER B 1 85 ? -9.25 9.227 20.656 1 93.81 85 SER B N 1
ATOM 4123 C CA . SER B 1 85 ? -8.852 10.625 20.672 1 93.81 85 SER B CA 1
ATOM 4124 C C . SER B 1 85 ? -9.992 11.531 20.219 1 93.81 85 SER B C 1
ATOM 4126 O O . SER B 1 85 ? -10.234 12.586 20.828 1 93.81 85 SER B O 1
ATOM 4128 N N . PHE B 1 86 ? -10.727 11.164 19.188 1 91.38 86 PHE B N 1
ATOM 4129 C CA . PHE B 1 86 ? -11.727 12.094 18.688 1 91.38 86 PHE B CA 1
ATOM 4130 C C . PHE B 1 86 ? -12.945 12.133 19.594 1 91.38 86 PHE B C 1
ATOM 4132 O O . PHE B 1 86 ? -13.727 13.086 19.562 1 91.38 86 PHE B O 1
ATOM 4139 N N . LYS B 1 87 ? -13.117 11.109 20.547 1 91.38 87 LYS B N 1
ATOM 4140 C CA . LYS B 1 87 ? -14.195 11.109 21.531 1 91.38 87 LYS B CA 1
ATOM 4141 C C . LYS B 1 87 ? -14.016 12.234 22.547 1 91.38 87 LYS B C 1
ATOM 4143 O O . LYS B 1 87 ? -14.984 12.711 23.141 1 91.38 87 LYS B O 1
ATOM 4148 N N . GLU B 1 88 ? -12.797 12.672 22.672 1 91.19 88 GLU B N 1
ATOM 4149 C CA . GLU B 1 88 ? -12.492 13.719 23.641 1 91.19 88 GLU B CA 1
ATOM 4150 C C . GLU B 1 88 ? -12.547 15.102 23 1 91.19 88 GLU B C 1
ATOM 4152 O O . GLU B 1 88 ? -12.438 16.109 23.703 1 91.19 88 GLU B O 1
ATOM 4157 N N . LEU B 1 89 ? -12.703 15.102 21.688 1 90 89 LEU B N 1
ATOM 4158 C CA . LEU B 1 89 ? -12.711 16.375 20.969 1 90 89 LEU B CA 1
ATOM 4159 C C . LEU B 1 89 ? -14.133 16.766 20.578 1 90 89 LEU B C 1
ATOM 4161 O O . LEU B 1 89 ? -15.055 15.953 20.672 1 90 89 LEU B O 1
ATOM 4165 N N . ASP B 1 90 ? -14.266 18.031 20.297 1 85.06 90 ASP B N 1
ATOM 4166 C CA . ASP B 1 90 ? -15.547 18.5 19.766 1 85.06 90 ASP B CA 1
ATOM 4167 C C . ASP B 1 90 ? -15.812 17.938 18.375 1 85.06 90 ASP B C 1
ATOM 4169 O O . ASP B 1 90 ? -15.062 18.219 17.438 1 85.06 90 ASP B O 1
ATOM 4173 N N . MET B 1 91 ? -16.875 17.266 18.219 1 79.19 91 MET B N 1
ATOM 4174 C CA . MET B 1 91 ? -17.203 16.578 16.969 1 79.19 91 MET B CA 1
ATOM 4175 C C . MET B 1 91 ? -17.547 17.562 15.867 1 79.19 91 MET B C 1
ATOM 4177 O O . MET B 1 91 ? -17.453 17.234 14.68 1 79.19 91 MET B O 1
ATOM 4181 N N . ASN B 1 92 ? -17.828 18.688 16.297 1 81.06 92 ASN B N 1
ATOM 4182 C CA . ASN B 1 92 ? -18.203 19.688 15.305 1 81.06 92 ASN B CA 1
ATOM 4183 C C . ASN B 1 92 ? -17.016 20.516 14.844 1 81.06 92 ASN B C 1
ATOM 4185 O O . ASN B 1 92 ? -17.125 21.297 13.898 1 81.06 92 ASN B O 1
ATOM 4189 N N . SER B 1 93 ? -15.898 20.266 15.516 1 83.62 93 SER B N 1
ATOM 4190 C CA . SER B 1 93 ? -14.695 20.984 15.109 1 83.62 93 SER B CA 1
ATOM 4191 C C . SER B 1 93 ? -14.062 20.344 13.875 1 83.62 93 SER B C 1
ATOM 4193 O O . SER B 1 93 ? -14.32 19.172 13.578 1 83.62 93 SER B O 1
ATOM 4195 N N . SER B 1 94 ? -13.352 21.109 13.086 1 85.44 94 SER B N 1
ATOM 4196 C CA . SER B 1 94 ? -12.648 20.594 11.914 1 85.44 94 SER B CA 1
ATOM 4197 C C . SER B 1 94 ? -11.68 19.484 12.297 1 85.44 94 SER B C 1
ATOM 4199 O O . SER B 1 94 ? -11.547 18.484 11.578 1 85.44 94 SER B O 1
ATOM 4201 N N . LEU B 1 95 ? -11.102 19.672 13.414 1 88.75 95 LEU B N 1
ATOM 4202 C CA . LEU B 1 95 ? -10.141 18.672 13.891 1 88.75 95 LEU B CA 1
ATOM 4203 C C . LEU B 1 95 ? -10.844 17.359 14.242 1 88.75 95 LEU B C 1
ATOM 4205 O O . LEU B 1 95 ? -10.375 16.281 13.867 1 88.75 95 LEU B O 1
ATOM 4209 N N . GLY B 1 96 ? -11.922 17.5 14.969 1 89.62 96 GLY B N 1
ATOM 4210 C CA . GLY B 1 96 ? -12.688 16.312 15.328 1 89.62 96 GLY B CA 1
ATOM 4211 C C . GLY B 1 96 ? -13.203 15.547 14.133 1 89.62 96 GLY B C 1
ATOM 4212 O O . GLY B 1 96 ? -13.102 14.32 14.078 1 89.62 96 GLY B O 1
ATOM 4213 N N . LYS B 1 97 ? -13.641 16.219 13.148 1 88.94 97 LYS B N 1
ATOM 4214 C CA . LYS B 1 97 ? -14.164 15.609 11.93 1 88.94 97 LYS B CA 1
ATOM 4215 C C . LYS B 1 97 ? -13.062 14.914 11.148 1 88.94 97 LYS B C 1
ATOM 4217 O O . LYS B 1 97 ? -13.242 13.789 10.664 1 88.94 97 LYS B O 1
ATOM 4222 N N . ALA B 1 98 ? -11.977 15.656 10.969 1 90.94 98 ALA B N 1
ATOM 4223 C CA . ALA B 1 98 ? -10.852 15.094 10.242 1 90.94 98 ALA B CA 1
ATOM 4224 C C . ALA B 1 98 ? -10.344 13.82 10.914 1 90.94 98 ALA B C 1
ATOM 4226 O O . ALA B 1 98 ? -10.031 12.836 10.242 1 90.94 98 ALA B O 1
ATOM 4227 N N . LEU B 1 99 ? -10.273 13.859 12.203 1 93.25 99 LEU B N 1
ATOM 4228 C CA . LEU B 1 99 ? -9.789 12.703 12.961 1 93.25 99 LEU B CA 1
ATOM 4229 C C . LEU B 1 99 ? -10.781 11.547 12.867 1 93.25 99 LEU B C 1
ATOM 4231 O O . LEU B 1 99 ? -10.367 10.383 12.742 1 93.25 99 LEU B O 1
ATOM 4235 N N . GLU B 1 100 ? -12.008 11.859 12.953 1 93.44 100 GLU B N 1
ATOM 4236 C CA . GLU B 1 100 ? -13.031 10.828 12.82 1 93.44 100 GLU B CA 1
ATOM 4237 C C . GLU B 1 100 ? -12.953 10.148 11.453 1 93.44 100 GLU B C 1
ATOM 4239 O O . GLU B 1 100 ? -13.008 8.922 11.367 1 93.44 100 GLU B O 1
ATOM 4244 N N . MET B 1 101 ? -12.852 10.906 10.484 1 93 101 MET B N 1
ATOM 4245 C CA . MET B 1 101 ? -12.742 10.367 9.133 1 93 101 MET B CA 1
ATOM 4246 C C . MET B 1 101 ? -11.477 9.531 8.977 1 93 101 MET B C 1
ATOM 4248 O O . MET B 1 101 ? -11.492 8.477 8.336 1 93 101 MET B O 1
ATOM 4252 N N . SER B 1 102 ? -10.43 10.078 9.523 1 95.44 102 SER B N 1
ATOM 4253 C CA . SER B 1 102 ? -9.172 9.336 9.484 1 95.44 102 SER B CA 1
ATOM 4254 C C . SER B 1 102 ? -9.297 7.992 10.188 1 95.44 102 SER B C 1
ATOM 4256 O O . SER B 1 102 ? -8.75 6.988 9.727 1 95.44 102 SER B O 1
ATOM 4258 N N . CYS B 1 103 ? -9.984 8.039 11.305 1 96.38 103 CYS B N 1
ATOM 4259 C CA . CYS B 1 103 ? -10.219 6.805 12.047 1 96.38 103 CYS B CA 1
ATOM 4260 C C . CYS B 1 103 ? -10.93 5.773 11.188 1 96.38 103 CYS B C 1
ATOM 4262 O O . CYS B 1 103 ? -10.5 4.617 11.109 1 96.38 103 CYS B O 1
ATOM 4264 N N . CYS B 1 104 ? -11.891 6.141 10.477 1 96.25 104 CYS B N 1
ATOM 4265 C CA . CYS B 1 104 ? -12.703 5.242 9.664 1 96.25 104 CYS B CA 1
ATOM 4266 C C . CYS B 1 104 ? -11.898 4.684 8.5 1 96.25 104 CYS B C 1
ATOM 4268 O O . CYS B 1 104 ? -11.922 3.477 8.242 1 96.25 104 CYS B O 1
ATOM 4270 N N . ILE B 1 105 ? -11.227 5.52 7.871 1 97.62 105 ILE B N 1
ATOM 4271 C CA . ILE B 1 105 ? -10.5 5.074 6.684 1 97.62 105 ILE B CA 1
ATOM 4272 C C . ILE B 1 105 ? -9.352 4.16 7.098 1 97.62 105 ILE B C 1
ATOM 4274 O O . ILE B 1 105 ? -9.039 3.193 6.395 1 97.62 105 ILE B O 1
ATOM 4278 N N . GLU B 1 106 ? -8.664 4.496 8.219 1 97.88 106 GLU B N 1
ATOM 4279 C CA . GLU B 1 106 ? -7.582 3.633 8.68 1 97.88 106 GLU B CA 1
ATOM 4280 C C . GLU B 1 106 ? -8.094 2.238 9.023 1 97.88 106 GLU B C 1
ATOM 4282 O O . GLU B 1 106 ? -7.406 1.243 8.789 1 97.88 106 GLU B O 1
ATOM 4287 N N . SER B 1 107 ? -9.25 2.193 9.586 1 97.88 107 SER B N 1
ATOM 4288 C CA . SER B 1 107 ? -9.867 0.902 9.875 1 97.88 107 SER B 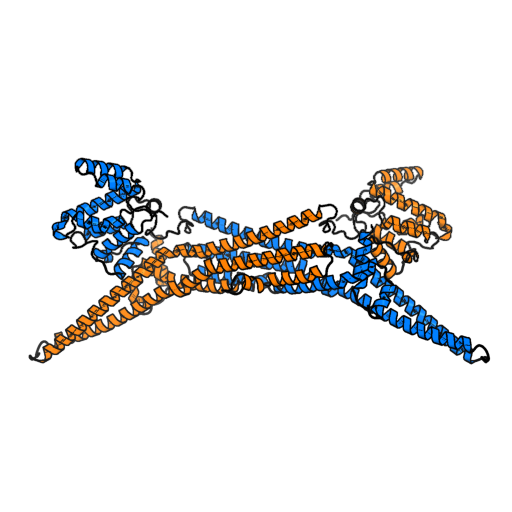CA 1
ATOM 4289 C C . SER B 1 107 ? -10.156 0.129 8.594 1 97.88 107 SER B C 1
ATOM 4291 O O . SER B 1 107 ? -9.922 -1.079 8.531 1 97.88 107 SER B O 1
ATOM 4293 N N . THR B 1 108 ? -10.672 0.8 7.641 1 98.25 108 THR B N 1
ATOM 4294 C CA . THR B 1 108 ? -10.969 0.183 6.355 1 98.25 108 THR B CA 1
ATOM 4295 C C . THR B 1 108 ? -9.695 -0.312 5.684 1 98.25 108 THR B C 1
ATOM 4297 O O . THR B 1 108 ? -9.664 -1.416 5.137 1 98.25 108 THR B O 1
ATOM 4300 N N . LEU B 1 109 ? -8.703 0.542 5.734 1 98.44 109 LEU B N 1
ATOM 4301 C CA . LEU B 1 109 ? -7.426 0.167 5.129 1 98.44 109 LEU B CA 1
ATOM 4302 C C . LEU B 1 109 ? -6.836 -1.059 5.82 1 98.44 109 LEU B C 1
ATOM 4304 O O . LEU B 1 109 ? -6.227 -1.911 5.172 1 98.44 109 LEU B O 1
ATOM 4308 N N . ALA B 1 110 ? -7.012 -1.168 7.125 1 98.12 110 ALA B N 1
ATOM 4309 C CA . ALA B 1 110 ? -6.547 -2.338 7.863 1 98.12 110 ALA B CA 1
ATOM 4310 C C . ALA B 1 110 ? -7.25 -3.605 7.387 1 98.12 110 ALA B C 1
ATOM 4312 O O . ALA B 1 110 ? -6.613 -4.648 7.211 1 98.12 110 ALA B O 1
ATOM 4313 N N . ARG B 1 111 ? -8.484 -3.516 7.133 1 98.06 111 ARG B N 1
ATOM 4314 C CA . ARG B 1 111 ? -9.25 -4.66 6.652 1 98.06 111 ARG B CA 1
ATOM 4315 C C . ARG B 1 111 ? -8.82 -5.055 5.242 1 98.06 111 ARG B C 1
ATOM 4317 O O . ARG B 1 111 ? -8.68 -6.242 4.938 1 98.06 111 ARG B O 1
ATOM 4324 N N . ILE B 1 112 ? -8.641 -4.066 4.402 1 98.44 112 ILE B N 1
ATOM 4325 C CA . ILE B 1 112 ? -8.188 -4.316 3.037 1 98.44 112 ILE B CA 1
ATOM 4326 C C . ILE B 1 112 ? -6.828 -5.008 3.061 1 98.44 112 ILE B C 1
ATOM 4328 O O . ILE B 1 112 ? -6.598 -5.961 2.314 1 98.44 112 ILE B O 1
ATOM 4332 N N . LEU B 1 113 ? -5.957 -4.543 3.928 1 98.12 113 LEU B N 1
ATOM 4333 C CA . LEU B 1 113 ? -4.629 -5.137 4.055 1 98.12 113 LEU B CA 1
ATOM 4334 C C . LEU B 1 113 ? -4.719 -6.582 4.523 1 98.12 113 LEU B C 1
ATOM 4336 O O . LEU B 1 113 ? -4.031 -7.457 3.992 1 98.12 113 LEU B O 1
ATOM 4340 N N . ALA B 1 114 ? -5.566 -6.828 5.488 1 97.88 114 ALA B N 1
ATOM 4341 C CA . ALA B 1 114 ? -5.734 -8.18 6.004 1 97.88 114 ALA B CA 1
ATOM 4342 C C . ALA B 1 114 ? -6.27 -9.117 4.922 1 97.88 114 ALA B C 1
ATOM 4344 O O . ALA B 1 114 ? -5.785 -10.242 4.773 1 97.88 114 ALA B O 1
ATOM 4345 N N . GLU B 1 115 ? -7.215 -8.672 4.16 1 98.12 115 GLU B N 1
ATOM 4346 C CA . GLU B 1 115 ? -7.777 -9.469 3.074 1 98.12 115 GLU B CA 1
ATOM 4347 C C . GLU B 1 115 ? -6.734 -9.734 1.991 1 98.12 115 GLU B C 1
ATOM 4349 O O . GLU B 1 115 ? -6.672 -10.836 1.443 1 98.12 115 GLU B O 1
ATOM 4354 N N . PHE B 1 116 ? -6.035 -8.734 1.672 1 98.06 116 PHE B N 1
ATOM 4355 C CA . PHE B 1 116 ? -4.934 -8.859 0.726 1 98.06 116 PHE B CA 1
ATOM 4356 C C . PHE B 1 116 ? -3.971 -9.961 1.163 1 98.06 116 PHE B C 1
ATOM 4358 O O . PHE B 1 116 ? -3.617 -10.836 0.371 1 98.06 116 PHE B O 1
ATOM 4365 N N . GLU B 1 117 ? -3.547 -9.977 2.408 1 97.88 117 GLU B N 1
ATOM 4366 C CA . GLU B 1 117 ? -2.566 -10.938 2.904 1 97.88 117 GLU B CA 1
ATOM 4367 C C . GLU B 1 117 ? -3.141 -12.352 2.922 1 97.88 117 GLU B C 1
ATOM 4369 O O . GLU B 1 117 ? -2.424 -13.32 2.662 1 97.88 117 GLU B O 1
ATOM 4374 N N . ILE B 1 118 ? -4.391 -12.469 3.195 1 98 118 ILE B N 1
ATOM 4375 C CA . ILE B 1 118 ? -5.035 -13.781 3.195 1 98 118 ILE B CA 1
ATOM 4376 C C . ILE B 1 118 ? -5.07 -14.336 1.774 1 98 118 ILE B C 1
ATOM 4378 O O . ILE B 1 118 ? -4.777 -15.516 1.555 1 98 118 ILE B O 1
ATOM 4382 N N . THR B 1 119 ? -5.449 -13.492 0.81 1 98 119 THR B N 1
ATOM 4383 C CA . THR B 1 119 ? -5.461 -13.914 -0.588 1 98 119 THR B CA 1
ATOM 4384 C C . THR B 1 119 ? -4.059 -14.289 -1.052 1 98 119 THR B C 1
ATOM 4386 O O . THR B 1 119 ? -3.881 -15.273 -1.771 1 98 119 THR B O 1
ATOM 4389 N N . LEU B 1 120 ? -3.105 -13.492 -0.667 1 97.94 120 LEU B N 1
ATOM 4390 C CA . LEU B 1 120 ? -1.709 -13.766 -0.996 1 97.94 120 LEU B CA 1
ATOM 4391 C C . LEU B 1 120 ? -1.27 -15.109 -0.433 1 97.94 120 LEU B C 1
ATOM 4393 O O . LEU B 1 120 ? -0.578 -15.875 -1.109 1 97.94 120 LEU B O 1
ATOM 4397 N N . GLU B 1 121 ? -1.653 -15.406 0.763 1 97.94 121 GLU B N 1
ATOM 4398 C CA . GLU B 1 121 ? -1.318 -16.672 1.421 1 97.94 121 GLU B CA 1
ATOM 4399 C C . GLU B 1 121 ? -1.916 -17.859 0.673 1 97.94 121 GLU B C 1
ATOM 4401 O O . GLU B 1 121 ? -1.225 -18.844 0.413 1 97.94 121 GLU B O 1
ATOM 4406 N N . GLN B 1 122 ? -3.105 -17.719 0.248 1 97.56 122 GLN B N 1
ATOM 4407 C CA . GLN B 1 122 ? -3.844 -18.812 -0.357 1 97.56 122 GLN B CA 1
ATOM 4408 C C . GLN B 1 122 ? -3.418 -19.031 -1.807 1 97.56 122 GLN B C 1
ATOM 4410 O O . GLN B 1 122 ? -3.279 -20.172 -2.254 1 97.56 122 GLN B O 1
ATOM 4415 N N . GLU B 1 123 ? -3.182 -18 -2.469 1 97.25 123 GLU B N 1
ATOM 4416 C CA . GLU B 1 123 ? -3.033 -18.109 -3.916 1 97.25 123 GLU B CA 1
ATOM 4417 C C . GLU B 1 123 ? -1.561 -18.141 -4.316 1 97.25 123 GLU B C 1
ATOM 4419 O O . GLU B 1 123 ? -1.222 -18.594 -5.418 1 97.25 123 GLU B O 1
ATOM 4424 N N . VAL B 1 124 ? -0.71 -17.688 -3.479 1 97.69 124 VAL B N 1
ATOM 4425 C CA . VAL B 1 124 ? 0.689 -17.625 -3.887 1 97.69 124 VAL B CA 1
ATOM 4426 C C . VAL B 1 124 ? 1.562 -18.359 -2.877 1 97.69 124 VAL B C 1
ATOM 4428 O O . VAL B 1 124 ? 2.24 -19.328 -3.227 1 97.69 124 VAL B O 1
ATOM 4431 N N . LEU B 1 125 ? 1.441 -18.062 -1.627 1 98.19 125 LEU B N 1
ATOM 4432 C CA . LEU B 1 125 ? 2.348 -18.594 -0.618 1 98.19 125 LEU B CA 1
ATOM 4433 C C . LEU B 1 125 ? 2.133 -20.094 -0.44 1 98.19 125 LEU B C 1
ATOM 4435 O O . LEU B 1 125 ? 3.094 -20.875 -0.447 1 98.19 125 LEU B O 1
ATOM 4439 N N . GLN B 1 126 ? 0.931 -20.531 -0.312 1 97.81 126 GLN B N 1
ATOM 4440 C CA . GLN B 1 126 ? 0.659 -21.953 -0.102 1 97.81 126 GLN B CA 1
ATOM 4441 C C . GLN B 1 126 ? 1.073 -22.766 -1.316 1 97.81 126 GLN B C 1
ATOM 4443 O O . GLN B 1 126 ? 1.773 -23.781 -1.18 1 97.81 126 GLN B O 1
ATOM 4448 N N . PRO B 1 127 ? 0.66 -22.312 -2.475 1 97.12 127 PRO B N 1
ATOM 4449 C CA . PRO B 1 127 ? 1.112 -23.047 -3.656 1 97.12 127 PRO B CA 1
ATOM 4450 C C . PRO B 1 127 ? 2.633 -23.078 -3.787 1 97.12 127 PRO B C 1
ATOM 4452 O O . PRO B 1 127 ? 3.205 -24.109 -4.148 1 97.12 127 PRO B O 1
ATOM 4455 N N . LEU B 1 128 ? 3.314 -22.016 -3.527 1 96.94 128 LEU B N 1
ATOM 4456 C CA . LEU B 1 128 ? 4.773 -21.969 -3.59 1 96.94 128 LEU B CA 1
ATOM 4457 C C . LEU B 1 128 ? 5.387 -22.906 -2.555 1 96.94 128 LEU B C 1
ATOM 4459 O O . LEU B 1 128 ? 6.387 -23.578 -2.83 1 96.94 128 LEU B O 1
ATOM 4463 N N . ASN B 1 129 ? 4.801 -22.938 -1.404 1 97.56 129 ASN B N 1
ATOM 4464 C CA . ASN B 1 129 ? 5.27 -23.828 -0.355 1 97.56 129 ASN B CA 1
ATOM 4465 C C . ASN B 1 129 ? 5.078 -25.297 -0.746 1 97.56 129 ASN B C 1
ATOM 4467 O O . ASN B 1 129 ? 5.957 -26.125 -0.508 1 97.56 129 ASN B O 1
ATOM 4471 N N . LYS B 1 130 ? 3.941 -25.578 -1.32 1 97.5 130 LYS B N 1
ATOM 4472 C CA . LYS B 1 130 ? 3.674 -26.938 -1.789 1 97.5 130 LYS B CA 1
ATOM 4473 C C . LYS B 1 130 ? 4.664 -27.344 -2.873 1 97.5 130 LYS B C 1
ATOM 4475 O O . LYS B 1 130 ? 5.16 -28.469 -2.871 1 97.5 130 LYS B O 1
ATOM 4480 N N . LEU B 1 131 ? 4.938 -26.422 -3.715 1 96.75 131 LEU B N 1
ATOM 4481 C CA . LEU B 1 131 ? 5.875 -26.688 -4.801 1 96.75 131 LEU B CA 1
ATOM 4482 C C . LEU B 1 131 ? 7.273 -26.969 -4.258 1 96.75 131 LEU B C 1
ATOM 4484 O O . LEU B 1 131 ? 7.902 -27.953 -4.625 1 96.75 131 LEU B O 1
ATOM 4488 N N . SER B 1 132 ? 7.773 -26.203 -3.326 1 97.06 132 SER B N 1
ATOM 4489 C CA . SER B 1 132 ? 9.148 -26.281 -2.844 1 97.06 132 SER B CA 1
ATOM 4490 C C . SER B 1 132 ? 9.312 -27.391 -1.808 1 97.06 132 SER B C 1
ATOM 4492 O O . SER B 1 132 ? 10.383 -28 -1.707 1 97.06 132 SER B O 1
ATOM 4494 N N . GLU B 1 133 ? 8.25 -27.688 -1.06 1 97.31 133 GLU B N 1
ATOM 4495 C CA . GLU B 1 133 ? 8.438 -28.562 0.092 1 97.31 133 GLU B CA 1
ATOM 4496 C C . GLU B 1 133 ? 7.785 -29.938 -0.141 1 97.31 133 GLU B C 1
ATOM 4498 O O . GLU B 1 133 ? 8.086 -30.891 0.567 1 97.31 133 GLU B O 1
ATOM 4503 N N . GLU B 1 134 ? 6.996 -30.047 -1.188 1 96.56 134 GLU B N 1
ATOM 4504 C CA . GLU B 1 134 ? 6.312 -31.328 -1.376 1 96.56 134 GLU B CA 1
ATOM 4505 C C . GLU B 1 134 ? 6.516 -31.859 -2.791 1 96.56 134 GLU B C 1
ATOM 4507 O O . GLU B 1 134 ? 7.141 -32.906 -2.98 1 96.56 134 GLU B O 1
ATOM 4512 N N . GLU B 1 135 ? 6.152 -31.125 -3.785 1 95.56 135 GLU B N 1
ATOM 4513 C CA . GLU B 1 135 ? 6.09 -31.625 -5.156 1 95.56 135 GLU B CA 1
ATOM 4514 C C . GLU B 1 135 ? 7.488 -31.875 -5.719 1 95.56 135 GLU B C 1
ATOM 4516 O O . GLU B 1 135 ? 7.781 -32.969 -6.199 1 95.56 135 GLU B O 1
ATOM 4521 N N . LEU B 1 136 ? 8.391 -30.938 -5.621 1 96.56 136 LEU B N 1
ATOM 4522 C CA . LEU B 1 136 ? 9.703 -31.062 -6.25 1 96.56 136 LEU B CA 1
ATOM 4523 C C . LEU B 1 136 ? 10.609 -31.984 -5.441 1 96.56 136 LEU B C 1
ATOM 4525 O O . LEU B 1 136 ? 11.352 -32.781 -6.012 1 96.56 136 LEU B O 1
ATOM 4529 N N . PRO B 1 137 ? 10.492 -32 -4.105 1 96.94 137 PRO B N 1
ATOM 4530 C CA . PRO B 1 137 ? 11.305 -32.938 -3.316 1 96.94 137 PRO B CA 1
ATOM 4531 C C . PRO B 1 137 ? 10.938 -34.375 -3.572 1 96.94 137 PRO B C 1
ATOM 4533 O O . PRO B 1 137 ? 11.797 -35.281 -3.482 1 96.94 137 PRO B O 1
ATOM 4536 N N . ILE B 1 138 ? 9.711 -34.656 -3.936 1 96.81 138 ILE B N 1
ATOM 4537 C CA . ILE B 1 138 ? 9.281 -36 -4.246 1 96.81 138 ILE B CA 1
ATOM 4538 C C . ILE B 1 138 ? 10.023 -36.5 -5.484 1 96.81 138 ILE B C 1
ATOM 4540 O O . ILE B 1 138 ? 10.422 -37.688 -5.539 1 96.81 138 ILE B O 1
ATOM 4544 N N . ILE B 1 139 ? 10.195 -35.656 -6.477 1 96.25 139 ILE B N 1
ATOM 4545 C CA . ILE B 1 139 ? 10.914 -36.031 -7.695 1 96.25 139 ILE B CA 1
ATOM 4546 C C . ILE B 1 139 ? 12.375 -36.312 -7.359 1 96.25 139 ILE B C 1
ATOM 4548 O O . ILE B 1 139 ? 12.938 -37.312 -7.836 1 96.25 139 ILE B O 1
ATOM 4552 N N . LEU B 1 140 ? 12.922 -35.5 -6.508 1 95.31 140 LEU B N 1
ATOM 4553 C CA . LEU B 1 140 ? 14.312 -35.688 -6.113 1 95.31 140 LEU B CA 1
ATOM 4554 C C . LEU B 1 140 ? 14.477 -36.969 -5.297 1 95.31 140 LEU B C 1
ATOM 4556 O O . LEU B 1 140 ? 15.5 -37.656 -5.398 1 95.31 140 LEU B O 1
ATOM 4560 N N . LYS B 1 141 ? 13.508 -37.312 -4.5 1 96.44 141 LYS B N 1
ATOM 4561 C CA . LYS B 1 141 ? 13.516 -38.562 -3.748 1 96.44 141 LYS B CA 1
ATOM 4562 C C . LYS B 1 141 ? 13.492 -39.781 -4.684 1 96.44 141 LYS B C 1
ATOM 4564 O O . LYS B 1 141 ? 14.188 -40.75 -4.457 1 96.44 141 LYS B O 1
ATOM 4569 N N . HIS B 1 142 ? 12.703 -39.656 -5.758 1 95.38 142 HIS B N 1
ATOM 4570 C CA . HIS B 1 142 ? 12.633 -40.719 -6.746 1 95.38 142 HIS B CA 1
ATOM 4571 C C . HIS B 1 142 ? 13.961 -40.875 -7.477 1 95.38 142 HIS B C 1
ATOM 4573 O O . HIS B 1 142 ? 14.359 -42 -7.828 1 95.38 142 HIS B O 1
ATOM 4579 N N . LYS B 1 143 ? 14.578 -39.781 -7.688 1 94.56 143 LYS B N 1
ATOM 4580 C CA . LYS B 1 143 ? 15.906 -39.812 -8.289 1 94.56 143 LYS B CA 1
ATOM 4581 C C . LYS B 1 143 ? 16.891 -40.594 -7.402 1 94.56 143 LYS B C 1
ATOM 4583 O O . LYS B 1 143 ? 17.609 -41.469 -7.879 1 94.56 143 LYS B O 1
ATOM 4588 N N . LYS B 1 144 ? 16.922 -40.281 -6.133 1 95.38 144 LYS B N 1
ATOM 4589 C CA . LYS B 1 144 ? 17.812 -40.938 -5.184 1 95.38 144 LYS B CA 1
ATOM 4590 C C . LYS B 1 144 ? 17.5 -42.438 -5.062 1 95.38 144 LYS B C 1
ATOM 4592 O O . LYS B 1 144 ? 18.422 -43.25 -4.953 1 95.38 144 LYS B O 1
ATOM 4597 N N . ASN B 1 145 ? 16.219 -42.75 -5.043 1 95.5 145 ASN B N 1
ATOM 4598 C CA . ASN B 1 145 ? 15.812 -44.156 -4.988 1 95.5 145 ASN B CA 1
ATOM 4599 C C . ASN B 1 145 ? 16.297 -44.906 -6.203 1 95.5 145 ASN B C 1
ATOM 4601 O O . ASN B 1 145 ? 16.75 -46.062 -6.074 1 95.5 145 ASN B O 1
ATOM 4605 N N . LEU B 1 146 ? 16.219 -44.25 -7.363 1 94.88 146 LEU B N 1
ATOM 4606 C CA . LEU B 1 146 ? 16.688 -44.906 -8.586 1 94.88 146 LEU B CA 1
ATOM 4607 C C . LEU B 1 146 ? 18.188 -45.125 -8.531 1 94.88 146 LEU B C 1
ATOM 4609 O O . LEU B 1 146 ? 18.672 -46.188 -8.906 1 94.88 146 LEU B O 1
ATOM 4613 N N . GLN B 1 147 ? 18.875 -44.188 -8.023 1 94.31 147 GLN B N 1
ATOM 4614 C CA . GLN B 1 147 ? 20.328 -44.312 -7.895 1 94.31 147 GLN B CA 1
ATOM 4615 C C . GLN B 1 147 ? 20.719 -45.469 -6.961 1 94.31 147 GLN B C 1
ATOM 4617 O O . GLN B 1 147 ? 21.625 -46.25 -7.266 1 94.31 147 GLN B O 1
ATOM 4622 N N . LYS B 1 148 ? 20.047 -45.594 -5.875 1 95.62 148 LYS B N 1
ATOM 4623 C CA . LYS B 1 148 ? 20.297 -46.656 -4.918 1 95.62 148 LYS B CA 1
ATOM 4624 C C . LYS B 1 148 ? 20.016 -48.031 -5.531 1 95.62 148 LYS B C 1
ATOM 4626 O O . LYS B 1 148 ? 20.797 -48.969 -5.352 1 95.62 148 LYS B O 1
ATOM 4631 N N . LEU B 1 149 ? 18.922 -48.094 -6.27 1 94.94 149 LEU B N 1
ATOM 4632 C CA . LEU B 1 149 ? 18.531 -49.375 -6.887 1 94.94 149 LEU B CA 1
ATOM 4633 C C . LEU B 1 149 ? 19.531 -49.781 -7.965 1 94.94 149 LEU B C 1
ATOM 4635 O O . LEU B 1 149 ? 19.844 -50.969 -8.125 1 94.94 149 LEU B O 1
ATOM 4639 N N . ILE B 1 150 ? 20.016 -48.781 -8.68 1 93.5 150 ILE B N 1
ATOM 4640 C CA . ILE B 1 150 ? 21 -49.062 -9.719 1 93.5 150 ILE B CA 1
ATOM 4641 C C . ILE B 1 150 ? 22.297 -49.562 -9.078 1 93.5 150 ILE B C 1
ATOM 4643 O O . ILE B 1 150 ? 22.891 -50.531 -9.57 1 93.5 150 ILE B O 1
ATOM 4647 N N . LEU B 1 151 ? 22.688 -49.031 -7.984 1 93.31 151 LEU B N 1
ATOM 4648 C CA . LEU B 1 151 ? 23.875 -49.469 -7.27 1 93.31 151 LEU B CA 1
ATOM 4649 C C . LEU B 1 151 ? 23.688 -50.906 -6.77 1 93.31 151 LEU B C 1
ATOM 4651 O O . LEU B 1 151 ? 24.594 -51.75 -6.906 1 93.31 151 LEU B O 1
ATOM 4655 N N . ASP B 1 152 ? 22.531 -51.219 -6.215 1 94.31 152 ASP B N 1
ATOM 4656 C CA . ASP B 1 152 ? 22.234 -52.562 -5.715 1 94.31 152 ASP B CA 1
ATOM 4657 C C . ASP B 1 152 ? 22.25 -53.562 -6.848 1 94.31 152 ASP B C 1
ATOM 4659 O O . ASP B 1 152 ? 22.75 -54.688 -6.68 1 94.31 152 ASP B O 1
ATOM 4663 N N . TRP B 1 153 ? 21.688 -53.125 -7.977 1 93.88 153 TRP B N 1
ATOM 4664 C CA . TRP B 1 153 ? 21.656 -54 -9.141 1 93.88 153 TRP B CA 1
ATOM 4665 C C . TRP B 1 153 ? 23.047 -54.312 -9.656 1 93.88 153 TRP B C 1
ATOM 4667 O O . TRP B 1 153 ? 23.359 -55.438 -10.031 1 93.88 153 TRP B O 1
ATOM 4677 N N . ASN B 1 154 ? 23.891 -53.344 -9.656 1 91.44 154 ASN B N 1
ATOM 4678 C CA . ASN B 1 154 ? 25.266 -53.5 -10.117 1 91.44 154 ASN B CA 1
ATOM 4679 C C . ASN B 1 154 ? 26.047 -54.438 -9.195 1 91.44 154 ASN B C 1
ATOM 4681 O O . ASN B 1 154 ? 26.891 -55.219 -9.664 1 91.44 154 ASN B O 1
ATOM 4685 N N . ILE B 1 155 ? 25.797 -54.438 -7.914 1 93.62 155 ILE B N 1
ATOM 4686 C CA . ILE B 1 155 ? 26.453 -55.312 -6.953 1 93.62 155 ILE B CA 1
ATOM 4687 C C . ILE B 1 155 ? 26.062 -56.75 -7.219 1 93.62 155 ILE B C 1
ATOM 4689 O O . ILE B 1 155 ? 26.906 -57.656 -7.258 1 93.62 155 ILE B O 1
ATOM 4693 N N . ILE B 1 156 ? 24.781 -56.938 -7.434 1 94.06 156 ILE B N 1
ATOM 4694 C CA . ILE B 1 156 ? 24.266 -58.281 -7.664 1 94.06 156 ILE B CA 1
ATOM 4695 C C . ILE B 1 156 ? 24.766 -58.781 -9.016 1 94.06 156 ILE B C 1
ATOM 4697 O O . ILE B 1 156 ? 25.078 -59.969 -9.156 1 94.06 156 ILE B O 1
ATOM 4701 N N . LYS B 1 157 ? 24.766 -57.938 -10 1 91.56 157 LYS B N 1
ATOM 4702 C CA . LYS B 1 157 ? 25.266 -58.281 -11.328 1 91.56 157 LYS B CA 1
ATOM 4703 C C . LYS B 1 157 ? 26.734 -58.688 -11.273 1 91.56 157 LYS B C 1
ATOM 4705 O O . LYS B 1 157 ? 27.141 -59.656 -11.93 1 91.56 157 LYS B O 1
ATOM 4710 N N . SER B 1 158 ? 27.516 -58.031 -10.492 1 92.5 158 SER B N 1
ATOM 4711 C CA . SER B 1 158 ? 28.938 -58.375 -10.328 1 92.5 158 SER B CA 1
ATOM 4712 C C . SER B 1 158 ? 29.109 -59.688 -9.625 1 92.5 158 SER B C 1
ATOM 4714 O O . SER B 1 158 ? 29.969 -60.5 -10.008 1 92.5 158 SER B O 1
ATOM 4716 N N . ARG B 1 159 ? 28.281 -59.906 -8.617 1 92 159 ARG B N 1
ATOM 4717 C CA . ARG B 1 159 ? 28.312 -61.156 -7.898 1 92 159 ARG B CA 1
ATOM 4718 C C . ARG B 1 159 ? 27.953 -62.312 -8.812 1 92 159 ARG B C 1
ATOM 4720 O O . ARG B 1 159 ? 28.578 -63.375 -8.742 1 92 159 ARG B O 1
ATOM 4727 N N . LEU B 1 160 ? 26.953 -62.062 -9.625 1 90.81 160 LEU B N 1
ATOM 4728 C CA . LEU B 1 160 ? 26.5 -63.062 -10.57 1 90.81 160 LEU B CA 1
ATOM 4729 C C . LEU B 1 160 ? 27.594 -63.375 -11.586 1 90.81 160 LEU B C 1
ATOM 4731 O O . LEU B 1 160 ? 27.844 -64.562 -11.906 1 90.81 160 LEU B O 1
ATOM 4735 N N . ASN B 1 161 ? 28.281 -62.406 -12.07 1 90.5 161 ASN B N 1
ATOM 4736 C CA . ASN B 1 161 ? 29.359 -62.562 -13.039 1 90.5 161 ASN B CA 1
ATOM 4737 C C . ASN B 1 161 ? 30.531 -63.312 -12.422 1 90.5 161 ASN B C 1
ATOM 4739 O O . ASN B 1 161 ? 31.172 -64.125 -13.078 1 90.5 161 ASN B O 1
ATOM 4743 N N . GLN B 1 162 ? 30.812 -63.156 -11.188 1 89.5 162 GLN B N 1
ATOM 4744 C CA . GLN B 1 162 ? 31.891 -63.844 -10.492 1 89.5 162 GLN B CA 1
ATOM 4745 C C . GLN B 1 162 ? 31.594 -65.312 -10.305 1 89.5 162 GLN B C 1
ATOM 4747 O O . GLN B 1 162 ? 32.469 -66.188 -10.523 1 89.5 162 GLN B O 1
ATOM 4752 N N . VAL B 1 163 ? 30.375 -65.625 -9.961 1 87.38 163 VAL B N 1
ATOM 4753 C CA . VAL B 1 163 ? 29.969 -67 -9.727 1 87.38 163 VAL B CA 1
ATOM 4754 C C . VAL B 1 163 ? 29.906 -67.75 -11.055 1 87.38 163 VAL B C 1
ATOM 4756 O O . VAL B 1 163 ? 30.266 -68.938 -11.133 1 87.38 163 VAL B O 1
ATOM 4759 N N . ALA B 1 164 ? 29.453 -67.125 -12.133 1 84.75 164 ALA B N 1
ATOM 4760 C CA . ALA B 1 164 ? 29.359 -67.75 -13.453 1 84.75 164 ALA B CA 1
ATOM 4761 C C . ALA B 1 164 ? 30.75 -68 -14.023 1 84.75 164 ALA B C 1
ATOM 4763 O O . ALA B 1 164 ? 30.953 -69.062 -14.656 1 84.75 164 ALA B O 1
ATOM 4764 N N . LYS B 1 165 ? 31.734 -67.25 -13.766 1 85.44 165 LYS B N 1
ATOM 4765 C CA . LYS B 1 165 ? 33.094 -67.438 -14.234 1 85.44 165 LYS B CA 1
ATOM 4766 C C . LYS B 1 165 ? 33.781 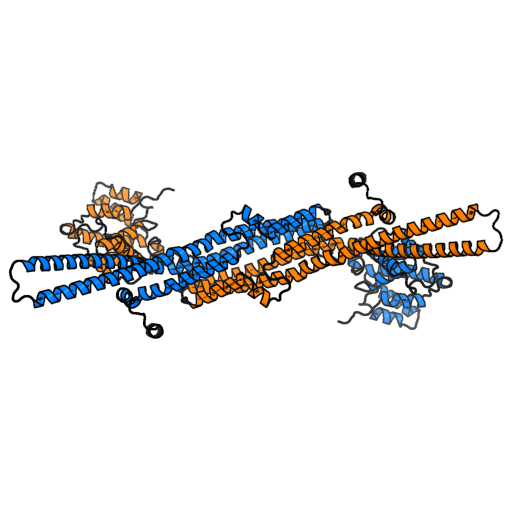-68.562 -13.484 1 85.44 165 LYS B C 1
ATOM 4768 O O . LYS B 1 165 ? 34.5 -69.375 -14.078 1 85.44 165 LYS B O 1
ATOM 4773 N N . ASN B 1 166 ? 33.531 -68.688 -12.242 1 79.62 166 ASN B N 1
ATOM 4774 C CA . ASN B 1 166 ? 34.125 -69.75 -11.445 1 79.62 166 ASN B CA 1
ATOM 4775 C C . ASN B 1 166 ? 33.562 -71.125 -11.82 1 79.62 166 ASN B C 1
ATOM 4777 O O . ASN B 1 166 ? 34.25 -72.125 -11.727 1 79.62 166 ASN B O 1
ATOM 4781 N N . SER B 1 167 ? 32.312 -71.125 -12.281 1 72.81 167 SER B N 1
ATOM 4782 C CA . SER B 1 167 ? 31.672 -72.375 -12.672 1 72.81 167 SER B CA 1
ATOM 4783 C C . SER B 1 167 ? 32.188 -72.875 -14.031 1 72.81 167 SER B C 1
ATOM 4785 O O . SER B 1 167 ? 32.312 -74.062 -14.273 1 72.81 167 SER B O 1
ATOM 4787 N N . SER B 1 168 ? 32.5 -71.938 -14.977 1 68.38 168 SER B N 1
ATOM 4788 C CA . SER B 1 168 ? 33 -72.312 -16.297 1 68.38 168 SER B CA 1
ATOM 4789 C C . SER B 1 168 ? 34.406 -72.875 -16.219 1 68.38 168 SER B C 1
ATOM 4791 O O . SER B 1 168 ? 34.781 -73.812 -16.969 1 68.38 168 SER B O 1
ATOM 4793 N N . ASN B 1 169 ? 35.188 -72.5 -15.359 1 62.84 169 ASN B N 1
ATOM 4794 C CA . ASN B 1 169 ? 36.562 -73 -15.234 1 62.84 169 ASN B CA 1
ATOM 4795 C C . ASN B 1 169 ? 36.594 -74.312 -14.5 1 62.84 169 ASN B C 1
ATOM 4797 O O . ASN B 1 169 ? 37.562 -75.062 -14.609 1 62.84 169 ASN B O 1
ATOM 4801 N N . SER B 1 170 ? 35.562 -74.688 -13.781 1 57.16 170 SER B N 1
ATOM 4802 C CA . SER B 1 170 ? 35.625 -75.938 -13.047 1 57.16 170 SER B CA 1
ATOM 4803 C C . SER B 1 170 ? 34.938 -77.062 -13.82 1 57.16 170 SER B C 1
ATOM 4805 O O . SER B 1 170 ? 34.625 -78.125 -13.266 1 57.16 170 SER B O 1
ATOM 4807 N N . VAL B 1 171 ? 34.656 -77 -15.18 1 52.41 171 VAL B N 1
ATOM 4808 C CA . VAL B 1 171 ? 34.031 -78.125 -15.93 1 52.41 171 VAL B CA 1
ATOM 4809 C C . VAL B 1 171 ? 34.875 -79.375 -15.836 1 52.41 171 VAL B C 1
ATOM 4811 O O . VAL B 1 171 ? 34.531 -80.438 -16.359 1 52.41 171 VAL B O 1
ATOM 4814 N N . SER B 1 172 ? 36.219 -79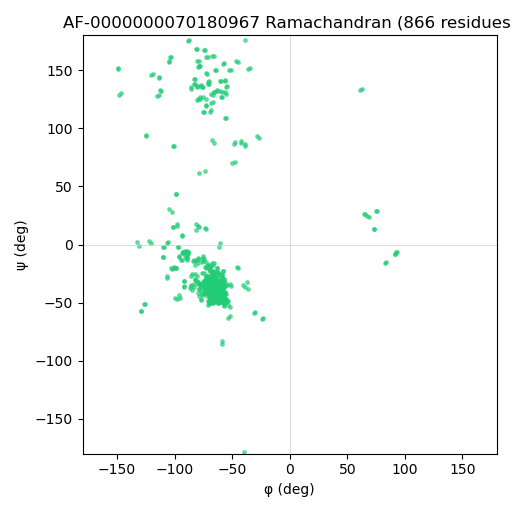.312 -15.664 1 47.25 172 SER B N 1
ATOM 4815 C CA . SER B 1 172 ? 36.781 -80.625 -15.773 1 47.25 172 SER B CA 1
ATOM 4816 C C . SER B 1 172 ? 36.188 -81.562 -14.734 1 47.25 172 SER B C 1
ATOM 4818 O O . SER B 1 172 ? 35.969 -82.75 -15.016 1 47.25 172 SER B O 1
ATOM 4820 N N . ALA B 1 173 ? 36.656 -81.688 -13.445 1 44.78 173 ALA B N 1
ATOM 4821 C CA . ALA B 1 173 ? 36.531 -82.812 -12.547 1 44.78 173 ALA B CA 1
ATOM 4822 C C . ALA B 1 173 ? 35.156 -82.875 -11.898 1 44.78 173 ALA B C 1
ATOM 4824 O O . ALA B 1 173 ? 35.031 -82.812 -10.672 1 44.78 173 ALA B O 1
ATOM 4825 N N . VAL B 1 174 ? 34.156 -82.188 -12.359 1 43.94 174 VAL B N 1
ATOM 4826 C CA . VAL B 1 174 ? 32.938 -82 -11.578 1 43.94 174 VAL B CA 1
ATOM 4827 C C . VAL B 1 174 ? 32.281 -83.375 -11.414 1 43.94 174 VAL B C 1
ATOM 4829 O O . VAL B 1 174 ? 31.812 -84 -12.391 1 43.94 174 VAL B O 1
ATOM 4832 N N . THR B 1 175 ? 32.688 -84 -10.461 1 44.22 175 THR B N 1
ATOM 4833 C CA . THR B 1 175 ? 31.969 -85.125 -9.898 1 44.22 175 THR B CA 1
ATOM 4834 C C . THR B 1 175 ? 30.5 -84.812 -9.703 1 44.22 175 THR B C 1
ATOM 4836 O O . THR B 1 175 ? 30.141 -83.625 -9.609 1 44.22 175 THR B O 1
ATOM 4839 N N . THR B 1 176 ? 29.484 -85.688 -9.609 1 48.12 176 THR B N 1
ATOM 4840 C CA . THR B 1 176 ? 28.047 -85.938 -9.695 1 48.12 176 THR B CA 1
ATOM 4841 C C . THR B 1 176 ? 27.297 -84.938 -8.781 1 48.12 176 THR B C 1
ATOM 4843 O O . THR B 1 176 ? 26.297 -84.375 -9.18 1 48.12 176 THR B O 1
ATOM 4846 N N . SER B 1 177 ? 27.484 -84.938 -7.379 1 52.81 177 SER B N 1
ATOM 4847 C CA . SER B 1 177 ? 26.562 -84.562 -6.316 1 52.81 177 SER B CA 1
ATOM 4848 C C . SER B 1 177 ? 26.594 -83 -6.113 1 52.81 177 SER B C 1
ATOM 4850 O O . SER B 1 177 ? 25.594 -82.438 -5.754 1 52.81 177 SER B O 1
ATOM 4852 N N . GLY B 1 178 ? 27.641 -82.188 -6.199 1 52.91 178 GLY B N 1
ATOM 4853 C CA . GLY B 1 178 ? 27.875 -80.75 -5.844 1 52.91 178 GLY B CA 1
ATOM 4854 C C . GLY B 1 178 ? 27.453 -79.812 -6.934 1 52.91 178 GLY B C 1
ATOM 4855 O O . GLY B 1 178 ? 27.547 -78.562 -6.754 1 52.91 178 GLY B O 1
ATOM 4856 N N . ALA B 1 179 ? 27.422 -80.188 -8.031 1 57.75 179 ALA B N 1
ATOM 4857 C CA . ALA B 1 179 ? 27.078 -79.438 -9.242 1 57.75 179 ALA B CA 1
ATOM 4858 C C . ALA B 1 179 ? 25.641 -78.875 -9.156 1 57.75 179 ALA B C 1
ATOM 4860 O O . ALA B 1 179 ? 25.359 -77.812 -9.625 1 57.75 179 ALA B O 1
ATOM 4861 N N . SER B 1 180 ? 24.844 -79.75 -8.43 1 65.81 180 SER B N 1
ATOM 4862 C CA . SER B 1 180 ? 23.422 -79.438 -8.289 1 65.81 180 SER B CA 1
ATOM 4863 C C . SER B 1 180 ? 23.234 -78.188 -7.395 1 65.81 180 SER B C 1
ATOM 4865 O O . SER B 1 180 ? 22.422 -77.312 -7.691 1 65.81 180 SER B O 1
ATOM 4867 N N . SER B 1 181 ? 24.203 -78.125 -6.289 1 74.12 181 SER B N 1
ATOM 4868 C CA . SER B 1 181 ? 24.047 -77 -5.344 1 74.12 181 SER B CA 1
ATOM 4869 C C . SER B 1 181 ? 24.547 -75.688 -5.945 1 74.12 181 SER B C 1
ATOM 4871 O O . SER B 1 181 ? 23.938 -74.625 -5.73 1 74.12 181 SER B O 1
ATOM 4873 N N . ALA B 1 182 ? 25.578 -75.812 -6.715 1 74.75 182 ALA B N 1
ATOM 4874 C CA . ALA B 1 182 ? 26.109 -74.625 -7.383 1 74.75 182 ALA B CA 1
ATOM 4875 C C . ALA B 1 182 ? 25.172 -74.125 -8.484 1 74.75 182 ALA B C 1
ATOM 4877 O O . ALA B 1 182 ? 25 -72.938 -8.664 1 74.75 182 ALA B O 1
ATOM 4878 N N . ALA B 1 183 ? 24.578 -75.062 -9.109 1 78.12 183 ALA B N 1
ATOM 4879 C CA . ALA B 1 183 ? 23.625 -74.75 -10.156 1 78.12 183 ALA B CA 1
ATOM 4880 C C . ALA B 1 183 ? 22.375 -74.062 -9.57 1 78.12 183 ALA B C 1
ATOM 4882 O O . ALA B 1 183 ? 21.844 -73.125 -10.148 1 78.12 183 ALA B O 1
ATOM 4883 N N . LEU B 1 184 ? 22.016 -74.562 -8.375 1 84.38 184 LEU B N 1
ATOM 4884 C CA . LEU B 1 184 ? 20.859 -74 -7.684 1 84.38 184 LEU B CA 1
ATOM 4885 C C . LEU B 1 184 ? 21.188 -72.625 -7.184 1 84.38 184 LEU B C 1
ATOM 4887 O O . LEU B 1 184 ? 20.344 -71.688 -7.254 1 84.38 184 LEU B O 1
ATOM 4891 N N . LYS B 1 185 ? 22.469 -72.5 -6.652 1 84.38 185 LYS B N 1
ATOM 4892 C CA . LYS B 1 185 ? 22.906 -71.125 -6.191 1 84.38 185 LYS B CA 1
ATOM 4893 C C . LYS B 1 185 ? 22.953 -70.125 -7.344 1 84.38 185 LYS B C 1
ATOM 4895 O O . LYS B 1 185 ? 22.547 -69 -7.188 1 84.38 185 LYS B O 1
ATOM 4900 N N . LEU B 1 186 ? 23.391 -70.5 -8.477 1 87.06 186 LEU B N 1
ATOM 4901 C CA . LEU B 1 186 ? 23.453 -69.688 -9.664 1 87.06 186 LEU B CA 1
ATOM 4902 C C . LEU B 1 186 ? 22.062 -69.312 -10.148 1 87.06 186 LEU B C 1
ATOM 4904 O O . LEU B 1 186 ? 21.828 -68.125 -10.539 1 87.06 186 LEU B O 1
ATOM 4908 N N . GLU B 1 187 ? 21.141 -70.25 -10.07 1 89.25 187 GLU B N 1
ATOM 4909 C CA . GLU B 1 187 ? 19.766 -69.938 -10.477 1 89.25 187 GLU B CA 1
ATOM 4910 C C . GLU B 1 187 ? 19.094 -68.938 -9.531 1 89.25 187 GLU B C 1
ATOM 4912 O O . GLU B 1 187 ? 18.344 -68.062 -9.977 1 89.25 187 GLU B O 1
ATOM 4917 N N . ASN B 1 188 ? 19.422 -69.125 -8.281 1 90.81 188 ASN B N 1
ATOM 4918 C CA . ASN B 1 188 ? 18.859 -68.188 -7.305 1 90.81 188 ASN B CA 1
ATOM 4919 C C . ASN B 1 188 ? 19.406 -66.812 -7.5 1 90.81 188 ASN B C 1
ATOM 4921 O O . ASN B 1 188 ? 18.672 -65.812 -7.367 1 90.81 188 ASN B O 1
ATOM 4925 N N . LEU B 1 189 ? 20.688 -66.75 -7.809 1 91.19 189 LEU B N 1
ATOM 4926 C CA . LEU B 1 189 ? 21.312 -65.438 -8.039 1 91.19 189 LEU B CA 1
ATOM 4927 C C . LEU B 1 189 ? 20.781 -64.812 -9.312 1 91.19 189 LEU B C 1
ATOM 4929 O O . LEU B 1 189 ? 20.656 -63.594 -9.398 1 91.19 189 LEU B O 1
ATOM 4933 N N . LYS B 1 190 ? 20.484 -65.562 -10.273 1 92.5 190 LYS B N 1
ATOM 4934 C CA . LYS B 1 190 ? 19.906 -65.125 -11.523 1 92.5 190 LYS B CA 1
ATOM 4935 C C . LYS B 1 190 ? 18.5 -64.562 -11.312 1 92.5 190 LYS B C 1
ATOM 4937 O O . LYS B 1 190 ? 18.125 -63.531 -11.875 1 92.5 190 LYS B O 1
ATOM 4942 N N . GLU B 1 191 ? 17.781 -65.25 -10.547 1 93.44 191 GLU B N 1
ATOM 4943 C CA . GLU B 1 191 ? 16.438 -64.812 -10.227 1 93.44 191 GLU B CA 1
ATOM 4944 C C . GLU B 1 191 ? 16.453 -63.5 -9.43 1 93.44 191 GLU B C 1
ATOM 4946 O O . GLU B 1 191 ? 15.609 -62.625 -9.648 1 93.44 191 GLU B O 1
ATOM 4951 N N . GLU B 1 192 ? 17.406 -63.438 -8.562 1 93.31 192 GLU B N 1
ATOM 4952 C CA . GLU B 1 192 ? 17.547 -62.219 -7.781 1 93.31 192 GLU B CA 1
ATOM 4953 C C . GLU B 1 192 ? 17.938 -61.031 -8.664 1 93.31 192 GLU B C 1
ATOM 4955 O O . GLU B 1 192 ? 17.453 -59.938 -8.469 1 93.31 192 GLU B O 1
ATOM 4960 N N . GLU B 1 193 ? 18.781 -61.281 -9.562 1 93.38 193 GLU B N 1
ATOM 4961 C CA . GLU B 1 193 ? 19.219 -60.219 -10.484 1 93.38 193 GLU B CA 1
ATOM 4962 C C . GLU B 1 193 ? 18.062 -59.75 -11.367 1 93.38 193 GLU B C 1
ATOM 4964 O O . GLU B 1 193 ? 17.906 -58.562 -11.633 1 93.38 193 GLU B O 1
ATOM 4969 N N . GLU B 1 194 ? 17.266 -60.688 -11.828 1 93.94 194 GLU B N 1
ATOM 4970 C CA . GLU B 1 194 ? 16.109 -60.344 -12.664 1 93.94 194 GLU B CA 1
ATOM 4971 C C . GLU B 1 194 ? 15.086 -59.531 -11.891 1 93.94 194 GLU B C 1
ATOM 4973 O O . GLU B 1 194 ? 14.477 -58.625 -12.43 1 93.94 194 GLU B O 1
ATOM 4978 N N . GLU B 1 195 ? 14.93 -59.906 -10.719 1 94.31 195 GLU B N 1
ATOM 4979 C CA . GLU B 1 195 ? 13.992 -59.156 -9.875 1 94.31 195 GLU B CA 1
ATOM 4980 C C . GLU B 1 195 ? 14.484 -57.719 -9.633 1 94.31 195 GLU B C 1
ATOM 4982 O O . GLU B 1 195 ? 13.695 -56.781 -9.68 1 94.31 195 GLU B O 1
ATOM 4987 N N . MET B 1 196 ? 15.742 -57.625 -9.328 1 93.62 196 MET B N 1
ATOM 4988 C CA . MET B 1 196 ? 16.297 -56.312 -9.102 1 93.62 196 MET B CA 1
ATOM 4989 C C . MET B 1 196 ? 16.25 -55.469 -10.375 1 93.62 196 MET B C 1
ATOM 4991 O O . MET B 1 196 ? 16.047 -54.25 -10.32 1 93.62 196 MET B O 1
ATOM 4995 N N . LYS B 1 197 ? 16.469 -56.062 -11.477 1 92.94 197 LYS B N 1
ATOM 4996 C CA . LYS B 1 197 ? 16.391 -55.375 -12.758 1 92.94 197 LYS B CA 1
ATOM 4997 C C . LYS B 1 197 ? 14.984 -54.844 -13.008 1 92.94 197 LYS B C 1
ATOM 4999 O O . LYS B 1 197 ? 14.82 -53.719 -13.5 1 92.94 197 LYS B O 1
ATOM 5004 N N . ARG B 1 198 ? 14.039 -55.656 -12.664 1 92.62 198 ARG B N 1
ATOM 5005 C CA . ARG B 1 198 ? 12.648 -55.25 -12.812 1 92.62 198 ARG B CA 1
ATOM 5006 C C . ARG B 1 198 ? 12.344 -54.031 -11.93 1 92.62 198 ARG B C 1
ATOM 5008 O O . ARG B 1 198 ? 11.617 -53.125 -12.336 1 92.62 198 ARG B O 1
ATOM 5015 N N . ARG B 1 199 ? 12.891 -54.062 -10.789 1 94.75 199 ARG B N 1
ATOM 5016 C CA . ARG B 1 199 ? 12.68 -52.969 -9.867 1 94.75 199 ARG B CA 1
ATOM 5017 C C . ARG B 1 199 ? 13.344 -51.688 -10.375 1 94.75 199 ARG B C 1
ATOM 5019 O O . ARG B 1 199 ? 12.789 -50.594 -10.234 1 94.75 199 ARG B O 1
ATOM 5026 N N . VAL B 1 200 ? 14.484 -51.812 -10.875 1 93.94 200 VAL B N 1
ATOM 5027 C CA . VAL B 1 200 ? 15.203 -50.688 -11.43 1 93.94 200 VAL B CA 1
ATOM 5028 C C . VAL B 1 200 ? 14.406 -50.062 -12.586 1 93.94 200 VAL B C 1
ATOM 5030 O O . VAL B 1 200 ? 14.266 -48.844 -12.688 1 93.94 200 VAL B O 1
ATOM 5033 N N . GLU B 1 201 ? 13.852 -50.938 -13.414 1 90.81 201 GLU B N 1
ATOM 5034 C CA . GLU B 1 201 ? 13.086 -50.5 -14.57 1 90.81 201 GLU B CA 1
ATOM 5035 C C . GLU B 1 201 ? 11.812 -49.75 -14.125 1 90.81 201 GLU B C 1
ATOM 5037 O O . GLU B 1 201 ? 11.438 -48.75 -14.711 1 90.81 201 GLU B O 1
ATOM 5042 N N . GLN B 1 202 ? 11.234 -50.344 -13.164 1 91.88 202 GLN B N 1
ATOM 5043 C CA . GLN B 1 202 ? 10.031 -49.719 -12.633 1 91.88 202 GLN B CA 1
ATOM 5044 C C . GLN B 1 202 ? 10.336 -48.344 -12.047 1 91.88 202 GLN B C 1
ATOM 5046 O O . GLN B 1 202 ? 9.609 -47.375 -12.297 1 91.88 202 GLN B O 1
ATOM 5051 N N . SER B 1 203 ? 11.375 -48.281 -11.234 1 94.44 203 SER B N 1
ATOM 5052 C CA . SER B 1 203 ? 11.773 -47 -10.633 1 94.44 203 SER B CA 1
ATOM 5053 C C . SER B 1 203 ? 12.188 -46 -11.695 1 94.44 203 SER B C 1
ATOM 5055 O O . SER B 1 203 ? 11.93 -44.781 -11.555 1 94.44 203 SER B O 1
ATOM 5057 N N . LYS B 1 204 ? 12.852 -46.469 -12.664 1 93.12 204 LYS B N 1
ATOM 5058 C CA . LYS B 1 204 ? 13.25 -45.625 -13.781 1 93.12 204 LYS B CA 1
ATOM 5059 C C . LYS B 1 204 ? 12.039 -45 -14.469 1 93.12 204 LYS B C 1
ATOM 5061 O O . LYS B 1 204 ? 12.016 -43.812 -14.758 1 93.12 204 LYS B O 1
ATOM 5066 N N . ASP B 1 205 ? 11.055 -45.812 -14.727 1 91 205 ASP B N 1
ATOM 5067 C CA . ASP B 1 205 ? 9.828 -45.344 -15.359 1 91 205 ASP B CA 1
ATOM 5068 C C . ASP B 1 205 ? 9.141 -44.281 -14.516 1 91 205 ASP B C 1
ATOM 5070 O O . ASP B 1 205 ? 8.656 -43.281 -15.039 1 91 205 ASP B O 1
ATOM 5074 N N . GLU B 1 206 ? 9.117 -44.531 -13.312 1 93.62 206 GLU B N 1
ATOM 5075 C CA . GLU B 1 206 ? 8.477 -43.562 -12.398 1 93.62 206 GLU B CA 1
ATOM 5076 C C . GLU B 1 206 ? 9.211 -42.219 -12.406 1 93.62 206 GLU B C 1
ATOM 5078 O O . GLU B 1 206 ? 8.578 -41.188 -12.461 1 93.62 206 GLU B O 1
ATOM 5083 N N . TYR B 1 207 ? 10.461 -42.281 -12.312 1 94.81 207 TYR B N 1
ATOM 5084 C CA . TYR B 1 207 ? 11.273 -41.062 -12.305 1 94.81 207 TYR B CA 1
ATOM 5085 C C . TYR B 1 207 ? 11.125 -40.281 -13.617 1 94.81 207 TYR B C 1
ATOM 5087 O O . TYR B 1 207 ? 10.969 -39.062 -13.625 1 94.81 207 TYR B O 1
ATOM 5095 N N . MET B 1 208 ? 11.156 -41 -14.727 1 92.19 208 MET B N 1
ATOM 5096 C CA . MET B 1 208 ? 10.984 -40.375 -16.031 1 92.19 208 MET B CA 1
ATOM 5097 C C . MET B 1 208 ? 9.609 -39.75 -16.156 1 92.19 208 MET B C 1
ATOM 5099 O O . MET B 1 208 ? 9.469 -38.656 -16.734 1 92.19 208 MET B O 1
ATOM 5103 N N . ALA B 1 209 ? 8.633 -40.438 -15.648 1 92.56 209 ALA B N 1
ATOM 5104 C CA . ALA B 1 209 ? 7.281 -39.875 -15.633 1 92.56 209 ALA B CA 1
ATOM 5105 C C . ALA B 1 209 ? 7.25 -38.531 -14.891 1 92.56 209 ALA B C 1
ATOM 5107 O O . ALA B 1 209 ? 6.625 -37.594 -15.352 1 92.56 209 ALA B O 1
ATOM 5108 N N . ASP B 1 210 ? 7.941 -38.531 -13.781 1 94.69 210 ASP B N 1
ATOM 5109 C CA . ASP B 1 210 ? 8.008 -37.312 -12.984 1 94.69 210 ASP B CA 1
ATOM 5110 C C . ASP B 1 210 ? 8.664 -36.188 -13.773 1 94.69 210 ASP B C 1
ATOM 5112 O O . ASP B 1 210 ? 8.203 -35.031 -13.734 1 94.69 210 ASP B O 1
ATOM 5116 N N . LEU B 1 211 ? 9.695 -36.438 -14.477 1 93.69 211 LEU B N 1
ATOM 5117 C CA . LEU B 1 211 ? 10.43 -35.438 -15.242 1 93.69 211 LEU B CA 1
ATOM 5118 C C . LEU B 1 211 ? 9.57 -34.906 -16.375 1 93.69 211 LEU B C 1
ATOM 5120 O O . LEU B 1 211 ? 9.547 -33.688 -16.609 1 93.69 211 LEU B O 1
ATOM 5124 N N . TYR B 1 212 ? 8.875 -35.781 -17.062 1 91 212 TYR B N 1
ATOM 5125 C CA . TYR B 1 212 ? 7.98 -35.344 -18.125 1 91 212 TYR B CA 1
ATOM 5126 C C . TYR B 1 212 ? 6.875 -34.469 -17.562 1 91 212 TYR B C 1
ATOM 5128 O O . TYR B 1 212 ? 6.547 -33.438 -18.156 1 91 212 TYR B O 1
ATOM 5136 N N . HIS B 1 213 ? 6.375 -34.906 -16.5 1 92.38 213 HIS B N 1
ATOM 5137 C CA . HIS B 1 213 ? 5.309 -34.125 -15.859 1 92.38 213 HIS B CA 1
ATOM 5138 C C . HIS B 1 213 ? 5.801 -32.75 -15.445 1 92.38 213 HIS B C 1
ATOM 5140 O O . HIS B 1 213 ? 5.102 -31.75 -15.641 1 92.38 213 HIS B O 1
ATOM 5146 N N . PHE B 1 214 ? 6.953 -32.688 -14.859 1 93.31 214 PHE B N 1
ATOM 5147 C CA . PHE B 1 214 ? 7.562 -31.406 -14.461 1 93.31 214 PHE B CA 1
ATOM 5148 C C . PHE B 1 214 ? 7.742 -30.5 -15.672 1 93.31 214 PHE B C 1
ATOM 5150 O O . PHE B 1 214 ? 7.473 -29.297 -15.594 1 93.31 214 PHE B O 1
ATOM 5157 N N . SER B 1 215 ? 8.18 -31.109 -16.734 1 88.75 215 SER B N 1
ATOM 5158 C CA . SER B 1 215 ? 8.438 -30.328 -17.938 1 88.75 215 SER B CA 1
ATOM 5159 C C . SER B 1 215 ? 7.152 -29.688 -18.469 1 88.75 215 SER B C 1
ATOM 5161 O O . SER B 1 215 ? 7.18 -28.594 -19.031 1 88.75 215 SER B O 1
ATOM 5163 N N . THR B 1 216 ? 6.016 -30.375 -18.281 1 86.5 216 THR B N 1
ATOM 5164 C CA . THR B 1 216 ? 4.727 -29.875 -18.75 1 86.5 216 THR B CA 1
ATOM 5165 C C . THR B 1 216 ? 4.227 -28.734 -17.875 1 86.5 216 THR B C 1
ATOM 5167 O O . THR B 1 216 ? 3.566 -27.812 -18.344 1 86.5 216 THR B O 1
ATOM 5170 N N . LYS B 1 217 ? 4.59 -28.797 -16.562 1 88.62 217 LYS B N 1
ATOM 5171 C CA . LYS B 1 217 ? 4.035 -27.875 -15.594 1 88.62 217 LYS B CA 1
ATOM 5172 C C . LYS B 1 217 ? 4.969 -26.688 -15.367 1 88.62 217 LYS B C 1
ATOM 5174 O O . LYS B 1 217 ? 4.566 -25.672 -14.789 1 88.62 217 LYS B O 1
ATOM 5179 N N . GLU B 1 218 ? 6.117 -26.688 -15.82 1 82.38 218 GLU B N 1
ATOM 5180 C CA . GLU B 1 218 ? 7.16 -25.719 -15.516 1 82.38 218 GLU B CA 1
ATOM 5181 C C . GLU B 1 218 ? 6.719 -24.297 -15.883 1 82.38 218 GLU B C 1
ATOM 5183 O O . GLU B 1 218 ? 6.883 -23.375 -15.094 1 82.38 218 GLU B O 1
ATOM 5188 N N . ASP B 1 219 ? 6.074 -24.172 -16.984 1 80.12 219 ASP B N 1
ATOM 5189 C CA . ASP B 1 219 ? 5.652 -22.859 -17.453 1 80.12 219 ASP B CA 1
ATOM 5190 C C . ASP B 1 219 ? 4.5 -22.328 -16.609 1 80.12 219 ASP B C 1
ATOM 5192 O O . ASP B 1 219 ? 4.348 -21.109 -16.469 1 80.12 219 ASP B O 1
ATOM 5196 N N . SER B 1 220 ? 3.744 -23.25 -16.062 1 87.44 220 SER B N 1
ATOM 5197 C CA . SER B 1 220 ? 2.584 -22.844 -15.281 1 87.44 220 SER B CA 1
ATOM 5198 C C . SER B 1 220 ? 3.004 -22.234 -13.945 1 87.44 220 SER B C 1
ATOM 5200 O O . SER B 1 220 ? 2.232 -21.516 -13.312 1 87.44 220 SER B O 1
ATOM 5202 N N . TYR B 1 221 ? 4.242 -22.547 -13.562 1 91.19 221 TYR B N 1
ATOM 5203 C CA . TYR B 1 221 ? 4.719 -22 -12.289 1 91.19 221 TYR B CA 1
ATOM 5204 C C . TYR B 1 221 ? 4.863 -20.484 -12.367 1 91.19 221 TYR B C 1
ATOM 5206 O O . TYR B 1 221 ? 4.824 -19.812 -11.336 1 91.19 221 TYR B O 1
ATOM 5214 N N . ALA B 1 222 ? 5.051 -19.938 -13.578 1 89.75 222 ALA B N 1
ATOM 5215 C CA . ALA B 1 222 ? 5.148 -18.5 -13.781 1 89.75 222 ALA B CA 1
ATOM 5216 C C . ALA B 1 222 ? 3.887 -17.781 -13.305 1 89.75 222 ALA B C 1
ATOM 5218 O O . ALA B 1 222 ? 3.939 -16.625 -12.891 1 89.75 222 ALA B O 1
ATOM 5219 N N . LYS B 1 223 ? 2.799 -18.5 -13.297 1 90.88 223 LYS B N 1
ATOM 5220 C CA . LYS B 1 223 ? 1.5 -17.953 -12.93 1 90.88 223 LYS B CA 1
ATOM 5221 C C . LYS B 1 223 ? 1.491 -17.484 -11.469 1 90.88 223 LYS B C 1
ATOM 5223 O O . LYS B 1 223 ? 0.794 -16.531 -11.117 1 90.88 223 LYS B O 1
ATOM 5228 N N . TYR B 1 224 ? 2.25 -18.141 -10.688 1 94.19 224 TYR B N 1
ATOM 5229 C CA . TYR B 1 224 ? 2.285 -17.781 -9.273 1 94.19 224 TYR B CA 1
ATOM 5230 C C . TYR B 1 224 ? 2.844 -16.375 -9.094 1 94.19 224 TYR B C 1
ATOM 5232 O O . TYR B 1 224 ? 2.346 -15.594 -8.273 1 94.19 224 TYR B O 1
ATOM 5240 N N . PHE B 1 225 ? 3.793 -16.031 -9.914 1 94 225 PHE B N 1
ATOM 5241 C CA . PHE B 1 225 ? 4.434 -14.719 -9.805 1 94 225 PHE B CA 1
ATOM 5242 C C . PHE B 1 225 ? 3.568 -13.641 -10.445 1 94 225 PHE B C 1
ATOM 5244 O O . PHE B 1 225 ? 3.52 -12.508 -9.953 1 94 225 PHE B O 1
ATOM 5251 N N . ILE B 1 226 ? 2.895 -14 -11.469 1 93.12 226 ILE B N 1
ATOM 5252 C CA . ILE B 1 226 ? 1.955 -13.07 -12.086 1 93.12 226 ILE B CA 1
ATOM 5253 C C . ILE B 1 226 ? 0.797 -12.789 -11.133 1 93.12 226 ILE B C 1
ATOM 5255 O O . ILE B 1 226 ? 0.375 -11.641 -10.977 1 93.12 226 ILE B O 1
ATOM 5259 N N . LYS B 1 227 ? 0.361 -13.891 -10.562 1 96 227 LYS B N 1
ATOM 5260 C CA . LYS B 1 227 ? -0.721 -13.75 -9.594 1 96 227 LYS B CA 1
ATOM 5261 C C . LYS B 1 227 ? -0.311 -12.844 -8.438 1 96 227 LYS B C 1
ATOM 5263 O O . LYS B 1 227 ? -1.128 -12.078 -7.926 1 96 227 LYS B O 1
ATOM 5268 N N . LEU B 1 228 ? 0.915 -12.953 -8.047 1 97.69 228 LEU B N 1
ATOM 5269 C CA . LEU B 1 228 ? 1.438 -12.078 -7.004 1 97.69 228 LEU B CA 1
ATOM 5270 C C . LEU B 1 228 ? 1.263 -10.609 -7.391 1 97.69 228 LEU B C 1
ATOM 5272 O O . LEU B 1 228 ? 0.74 -9.812 -6.605 1 97.69 228 LEU B O 1
ATOM 5276 N N . LEU B 1 229 ? 1.655 -10.25 -8.594 1 97.38 229 LEU B N 1
ATOM 5277 C CA . LEU B 1 229 ? 1.552 -8.875 -9.07 1 97.38 229 LEU B CA 1
ATOM 5278 C C . LEU B 1 229 ? 0.094 -8.438 -9.148 1 97.38 229 LEU B C 1
ATOM 5280 O O . LEU B 1 229 ? -0.238 -7.301 -8.789 1 97.38 229 LEU B O 1
ATOM 5284 N N . GLU B 1 230 ? -0.717 -9.367 -9.547 1 97.19 230 GLU B N 1
ATOM 5285 C CA . GLU B 1 230 ? -2.139 -9.062 -9.672 1 97.19 230 GLU B CA 1
ATOM 5286 C C . GLU B 1 230 ? -2.768 -8.789 -8.312 1 97.19 230 GLU B C 1
ATOM 5288 O O . GLU B 1 230 ? -3.557 -7.852 -8.164 1 97.19 230 GLU B O 1
ATOM 5293 N N . ILE B 1 231 ? -2.439 -9.617 -7.422 1 98.31 231 ILE B N 1
ATOM 5294 C CA . ILE B 1 231 ? -2.982 -9.477 -6.078 1 98.31 231 ILE B CA 1
ATOM 5295 C C . ILE B 1 231 ? -2.496 -8.172 -5.453 1 98.31 231 ILE B C 1
ATOM 5297 O O . ILE B 1 231 ? -3.266 -7.465 -4.797 1 98.31 231 ILE B O 1
ATOM 5301 N N . GLN B 1 232 ? -1.242 -7.832 -5.652 1 98.44 232 GLN B N 1
ATOM 5302 C CA . GLN B 1 232 ? -0.7 -6.57 -5.16 1 98.44 232 GLN B CA 1
ATOM 5303 C C . GLN B 1 232 ? -1.397 -5.379 -5.816 1 98.44 232 GLN B C 1
ATOM 5305 O O . GLN B 1 232 ? -1.728 -4.402 -5.141 1 98.44 232 GLN B O 1
ATOM 5310 N N . ALA B 1 233 ? -1.624 -5.484 -7.098 1 98.31 233 ALA B N 1
ATOM 5311 C CA . ALA B 1 233 ? -2.316 -4.414 -7.812 1 98.31 233 ALA B CA 1
ATOM 5312 C C . ALA B 1 233 ? -3.727 -4.215 -7.266 1 98.31 233 ALA B C 1
ATOM 5314 O O . ALA B 1 233 ? -4.172 -3.08 -7.078 1 98.31 233 ALA B O 1
ATOM 5315 N N . GLU B 1 234 ? -4.344 -5.285 -6.992 1 98.44 234 GLU B N 1
ATOM 5316 C CA . GLU B 1 234 ? -5.699 -5.215 -6.457 1 98.44 234 GLU B CA 1
ATOM 5317 C C . GLU B 1 234 ? -5.715 -4.559 -5.078 1 98.44 234 GLU B C 1
ATOM 5319 O O . GLU B 1 234 ? -6.613 -3.773 -4.77 1 98.44 234 GLU B O 1
ATOM 5324 N N . TYR B 1 235 ? -4.793 -4.863 -4.297 1 98.5 235 TYR B N 1
ATOM 5325 C CA . TYR B 1 235 ? -4.656 -4.262 -2.975 1 98.5 235 TYR B CA 1
ATOM 5326 C C . TYR B 1 235 ? -4.547 -2.746 -3.072 1 98.5 235 TYR B C 1
ATOM 5328 O O . TYR B 1 235 ? -5.266 -2.02 -2.381 1 98.5 235 TYR B O 1
ATOM 5336 N N . HIS B 1 236 ? -3.645 -2.312 -3.873 1 98.75 236 HIS B N 1
ATOM 5337 C CA . HIS B 1 236 ? -3.434 -0.878 -4.02 1 98.75 236 HIS B CA 1
ATOM 5338 C C . HIS B 1 236 ? -4.648 -0.204 -4.648 1 98.75 236 HIS B C 1
ATOM 5340 O O . HIS B 1 236 ? -4.988 0.929 -4.297 1 98.75 236 HIS B O 1
ATOM 5346 N N . GLN B 1 237 ? -5.277 -0.921 -5.512 1 98.62 237 GLN B N 1
ATOM 5347 C CA . GLN B 1 237 ? -6.469 -0.373 -6.152 1 98.62 237 GLN B CA 1
ATOM 5348 C C . GLN B 1 237 ? -7.594 -0.17 -5.141 1 98.62 237 GLN B C 1
ATOM 5350 O O . GLN B 1 237 ? -8.203 0.903 -5.086 1 98.62 237 GLN B O 1
ATOM 5355 N N . LYS B 1 238 ? -7.867 -1.162 -4.355 1 98.62 238 LYS B N 1
ATOM 5356 C CA . LYS B 1 238 ? -8.922 -1.081 -3.354 1 98.62 238 LYS B CA 1
ATOM 5357 C C . LYS B 1 238 ? -8.617 -0.004 -2.316 1 98.62 238 LYS B C 1
ATOM 5359 O O . LYS B 1 238 ? -9.508 0.746 -1.91 1 98.62 238 LYS B O 1
ATOM 5364 N N . SER B 1 239 ? -7.41 0.054 -1.88 1 98.69 239 SER B N 1
ATOM 5365 C CA . SER B 1 239 ? -6.996 1.061 -0.909 1 98.69 239 SER B CA 1
ATOM 5366 C C . SER B 1 239 ? -7.141 2.469 -1.476 1 98.69 239 SER B C 1
ATOM 5368 O O . SER B 1 239 ? -7.664 3.363 -0.805 1 98.69 239 SER B O 1
ATOM 5370 N N . LEU B 1 240 ? -6.711 2.65 -2.691 1 98.44 240 LEU B N 1
ATOM 5371 C CA . LEU B 1 240 ? -6.781 3.951 -3.348 1 98.44 240 LEU B CA 1
ATOM 5372 C C . LEU B 1 240 ? -8.227 4.398 -3.52 1 98.44 240 LEU B C 1
ATOM 5374 O O . LEU B 1 240 ? -8.555 5.566 -3.297 1 98.44 240 LEU B O 1
ATOM 5378 N N . GLU B 1 241 ? -9.055 3.465 -3.889 1 98.25 241 GLU B N 1
ATOM 5379 C CA . GLU B 1 241 ? -10.469 3.775 -4.074 1 98.25 241 GLU B CA 1
ATOM 5380 C C . GLU B 1 241 ? -11.102 4.238 -2.768 1 98.25 241 GLU B C 1
ATOM 5382 O O . GLU B 1 241 ? -11.867 5.207 -2.752 1 98.25 241 GLU B O 1
ATOM 5387 N N . SER B 1 242 ? -10.812 3.57 -1.722 1 98.12 242 SER B N 1
ATOM 5388 C CA . SER B 1 242 ? -11.352 3.932 -0.416 1 98.12 242 SER B CA 1
ATOM 5389 C C . SER B 1 242 ? -10.844 5.293 0.038 1 98.12 242 SER B C 1
ATOM 5391 O O . SER B 1 242 ? -11.609 6.113 0.55 1 98.12 242 SER B O 1
ATOM 5393 N N . LEU B 1 243 ? -9.594 5.574 -0.186 1 98.06 243 LEU B N 1
ATOM 5394 C CA . LEU B 1 243 ? -8.984 6.84 0.2 1 98.06 243 LEU B CA 1
ATOM 5395 C C . LEU B 1 243 ? -9.555 7.992 -0.62 1 98.06 243 LEU B C 1
ATOM 5397 O O . LEU B 1 243 ? -9.898 9.039 -0.07 1 98.06 243 LEU B O 1
ATOM 5401 N N . ASN B 1 244 ? -9.656 7.742 -1.886 1 96.75 244 ASN B N 1
ATOM 5402 C CA . ASN B 1 244 ? -10.188 8.773 -2.768 1 96.75 244 ASN B CA 1
ATOM 5403 C C . ASN B 1 244 ? -11.633 9.117 -2.432 1 96.75 244 ASN B C 1
ATOM 5405 O O . ASN B 1 244 ? -12.039 10.273 -2.498 1 96.75 244 ASN B O 1
ATOM 5409 N N . SER B 1 245 ? -12.367 8.125 -2.131 1 96.25 245 SER B N 1
ATOM 5410 C CA . SER B 1 245 ? -13.758 8.344 -1.733 1 96.25 245 SER B CA 1
ATOM 5411 C C . SER B 1 245 ? -13.836 9.195 -0.468 1 96.25 245 SER B C 1
ATOM 5413 O O . SER B 1 245 ? -14.648 10.117 -0.383 1 96.25 245 SER B O 1
ATOM 5415 N N . THR B 1 246 ? -13.023 8.93 0.457 1 94.5 246 THR B N 1
ATOM 5416 C CA . THR B 1 246 ? -13 9.664 1.715 1 94.5 246 THR B CA 1
ATOM 5417 C C . THR B 1 246 ? -12.516 11.094 1.494 1 94.5 246 THR B C 1
ATOM 5419 O O . THR B 1 246 ? -13.078 12.039 2.045 1 94.5 246 THR B O 1
ATOM 5422 N N . LEU B 1 247 ? -11.516 11.273 0.688 1 93.25 247 LEU B N 1
ATOM 5423 C CA . LEU B 1 247 ? -10.969 12.594 0.395 1 93.25 247 LEU B CA 1
ATOM 5424 C C . LEU B 1 247 ? -11.992 13.453 -0.336 1 93.25 247 LEU B C 1
ATOM 5426 O O . LEU B 1 247 ? -12.086 14.656 -0.09 1 93.25 247 LEU B O 1
ATOM 5430 N N . ALA B 1 248 ? -12.766 12.805 -1.194 1 92.06 248 ALA B N 1
ATOM 5431 C CA . ALA B 1 248 ? -13.82 13.516 -1.91 1 92.06 248 ALA B CA 1
ATOM 5432 C C . ALA B 1 248 ? -14.914 13.992 -0.953 1 92.06 248 ALA B C 1
ATOM 5434 O O . ALA B 1 248 ? -15.43 15.102 -1.088 1 92.06 248 ALA B O 1
ATOM 5435 N N . GLU B 1 249 ? -15.156 13.188 0.025 1 87.44 249 GLU B N 1
ATOM 5436 C CA . GLU B 1 249 ? -16.141 13.555 1.034 1 87.44 249 GLU B CA 1
ATOM 5437 C C . GLU B 1 249 ? -15.648 14.711 1.896 1 87.44 249 GLU B C 1
ATOM 5439 O O . GLU B 1 249 ? -16.422 15.602 2.248 1 87.44 249 GLU B O 1
ATOM 5444 N N . LEU B 1 250 ? -14.445 14.711 2.17 1 82.81 250 LEU B N 1
ATOM 5445 C CA . LEU B 1 250 ? -13.844 15.766 2.971 1 82.81 250 LEU B CA 1
ATOM 5446 C C . LEU B 1 250 ? -13.859 17.094 2.219 1 82.81 250 LEU B C 1
ATOM 5448 O O . LEU B 1 250 ? -14.133 18.141 2.811 1 82.81 250 LEU B O 1
ATOM 5452 N N . MET B 1 251 ? -13.633 17.031 0.924 1 79 251 MET B N 1
ATOM 5453 C CA . MET B 1 251 ? -13.594 18.234 0.094 1 79 251 MET B CA 1
ATOM 5454 C C . MET B 1 251 ? -15 18.797 -0.115 1 79 251 MET B C 1
ATOM 5456 O O . MET B 1 251 ? -15.188 20.016 -0.163 1 79 251 MET B O 1
ATOM 5460 N N . SER B 1 252 ? -15.969 17.938 -0.289 1 77.44 252 SER B N 1
ATOM 5461 C CA . SER B 1 252 ? -17.344 18.375 -0.481 1 77.44 252 SER B CA 1
ATOM 5462 C C . SER B 1 252 ? -17.922 18.984 0.793 1 77.44 252 SER B C 1
ATOM 5464 O O . SER B 1 252 ? -18.719 19.922 0.735 1 77.44 252 SER B O 1
ATOM 5466 N N . SER B 1 253 ? -17.516 18.469 1.883 1 70.12 253 SER B N 1
ATOM 5467 C CA . SER B 1 253 ? -17.969 19 3.158 1 70.12 253 SER B CA 1
ATOM 5468 C C . SER B 1 253 ? -17.375 20.391 3.41 1 70.12 253 SER B C 1
ATOM 5470 O O . SER B 1 253 ? -18 21.219 4.07 1 70.12 253 SER B O 1
ATOM 5472 N N . GLN B 1 254 ? -16.219 20.578 2.877 1 59.84 254 GLN B N 1
ATOM 5473 C CA . GLN B 1 254 ? -15.531 21.859 3.023 1 59.84 254 GLN B CA 1
ATOM 5474 C C . GLN B 1 254 ? -16.234 22.953 2.217 1 59.84 254 GLN B C 1
ATOM 5476 O O . GLN B 1 254 ? -16.281 24.109 2.635 1 59.84 254 GLN B O 1
ATOM 5481 N N . ASN B 1 255 ? -16.562 22.625 0.855 1 53.56 255 ASN B N 1
ATOM 5482 C CA . ASN B 1 255 ? -17.234 23.594 -0.009 1 53.56 255 ASN B CA 1
ATOM 5483 C C . ASN B 1 255 ? -18.641 23.922 0.499 1 53.56 255 ASN B C 1
ATOM 5485 O O . ASN B 1 255 ? -19.266 24.875 0.037 1 53.56 255 ASN B O 1
ATOM 5489 N N . GLN B 1 256 ? -19.297 23.125 1.132 1 49.59 256 GLN B N 1
ATOM 5490 C CA . GLN B 1 256 ? -20.594 23.531 1.686 1 49.59 256 GLN B CA 1
ATOM 5491 C C . GLN B 1 256 ? -20.406 24.562 2.797 1 49.59 256 GLN B C 1
ATOM 5493 O O . GLN B 1 256 ? -19.359 24.609 3.445 1 49.59 256 GLN B O 1
ATOM 5498 N N . SER B 1 257 ? -21.094 25.781 2.867 1 43.78 257 SER B N 1
ATOM 5499 C CA . SER B 1 257 ? -21.047 27.031 3.635 1 43.78 257 SER B CA 1
ATOM 5500 C C . SER B 1 257 ? -20.375 26.812 4.984 1 43.78 257 SER B C 1
ATOM 5502 O O . SER B 1 257 ? -19.594 27.672 5.434 1 43.78 257 SER B O 1
ATOM 5504 N N . ASP B 1 258 ? -20.984 25.969 5.902 1 42.31 258 ASP B N 1
ATOM 5505 C CA . ASP B 1 258 ? -20.594 25.781 7.297 1 42.31 258 ASP B CA 1
ATOM 5506 C C . ASP B 1 258 ? -19.391 24.844 7.406 1 42.31 258 ASP B C 1
ATOM 5508 O O . ASP B 1 258 ? -19.156 24.25 8.461 1 42.31 258 ASP B O 1
ATOM 5512 N N . ALA B 1 259 ? -18.766 24.688 6.262 1 44.47 259 ALA B N 1
ATOM 5513 C CA . ALA B 1 259 ? -17.859 23.547 6.25 1 44.47 259 ALA B CA 1
ATOM 5514 C C . ALA B 1 259 ? -16.609 23.828 7.082 1 44.47 259 ALA B C 1
ATOM 5516 O O . ALA B 1 259 ? -15.961 24.859 6.91 1 44.47 259 ALA B O 1
ATOM 5517 N N . PRO B 1 260 ? -16.391 23.062 8.047 1 43.12 260 PRO B N 1
ATOM 5518 C CA . PRO B 1 260 ? -15.344 23.25 9.047 1 43.12 260 PRO B CA 1
ATOM 5519 C C . PRO B 1 260 ? -13.945 23.281 8.43 1 43.12 260 PRO B C 1
ATOM 5521 O O . PRO B 1 260 ? -12.984 23.703 9.086 1 43.12 260 PRO B O 1
ATOM 5524 N N . PHE B 1 261 ? -13.688 22.469 7.184 1 44.03 261 PHE B N 1
ATOM 5525 C CA . PHE B 1 261 ? -12.305 22.312 6.754 1 44.03 261 PHE B CA 1
ATOM 5526 C C . PHE B 1 261 ? -11.969 23.297 5.645 1 44.03 261 PHE B C 1
ATOM 5528 O O . PHE B 1 261 ? -12.227 23.031 4.469 1 44.03 261 PHE B O 1
ATOM 5535 N N . PRO B 1 262 ? -12.234 24.484 5.531 1 40.69 262 PRO B N 1
ATOM 5536 C CA . PRO B 1 262 ? -11.797 25.156 4.305 1 40.69 262 PRO B CA 1
ATOM 5537 C C . PRO B 1 262 ? -10.383 24.75 3.887 1 40.69 262 PRO B C 1
ATOM 5539 O O . PRO B 1 262 ? -9.445 24.875 4.676 1 40.69 262 PRO B O 1
ATOM 5542 N N . LEU B 1 263 ? -10.18 23.766 3.145 1 42.5 263 LEU B N 1
ATOM 5543 C CA . LEU B 1 263 ? -8.844 23.469 2.637 1 42.5 263 LEU B CA 1
ATOM 5544 C C . LEU B 1 263 ? -8.031 24.734 2.451 1 42.5 263 LEU B C 1
ATOM 5546 O O . LEU B 1 263 ? -6.828 24.75 2.707 1 42.5 263 LEU B O 1
ATOM 5550 N N . ASP B 1 264 ? -8.492 25.672 1.632 1 41.62 264 ASP B N 1
ATOM 5551 C CA . ASP B 1 264 ? -7.832 26.969 1.447 1 41.62 264 ASP B CA 1
ATOM 5552 C C . ASP B 1 264 ? -7.906 27.812 2.721 1 41.62 264 ASP B C 1
ATOM 5554 O O . ASP B 1 264 ? -7.535 28.984 2.715 1 41.62 264 ASP B O 1
ATOM 5558 N N . ALA B 1 265 ? -8.875 27.531 3.602 1 41.88 265 ALA B N 1
ATOM 5559 C CA . ALA B 1 265 ? -9.219 28.219 4.844 1 41.88 265 ALA B CA 1
ATOM 5560 C C . ALA B 1 265 ? -8.062 28.172 5.832 1 41.88 265 ALA B C 1
ATOM 5562 O O . ALA B 1 265 ? -8.258 28.359 7.039 1 41.88 265 ALA B O 1
ATOM 5563 N N . ALA B 1 266 ? -7.062 27.562 5.504 1 42.72 266 ALA B N 1
ATOM 5564 C CA . ALA B 1 266 ? -5.957 27.625 6.453 1 42.72 266 ALA B CA 1
ATOM 5565 C C . ALA B 1 266 ? -5.859 29 7.098 1 42.72 266 ALA B C 1
ATOM 5567 O O . ALA B 1 266 ? -4.953 29.25 7.895 1 42.72 266 ALA B O 1
ATOM 5568 N N . VAL B 1 267 ? -6.246 30.062 6.273 1 47.91 267 VAL B N 1
ATOM 5569 C CA . VAL B 1 267 ? -5.688 31.281 6.875 1 47.91 267 VAL B CA 1
ATOM 5570 C C . VAL B 1 267 ? -6.484 31.641 8.125 1 47.91 267 VAL B C 1
ATOM 5572 O O . VAL B 1 267 ? -7.605 32.156 8.023 1 47.91 267 VAL B O 1
ATOM 5575 N N . SER B 1 268 ? -6.473 30.75 9.172 1 57.22 268 SER B N 1
ATOM 5576 C CA . SER B 1 268 ? -7.18 30.844 10.453 1 57.22 268 SER B CA 1
ATOM 5577 C C . SER B 1 268 ? -7.059 32.219 11.047 1 57.22 268 SER B C 1
ATOM 5579 O O . SER B 1 268 ? -7.969 32.688 11.742 1 57.22 268 SER B O 1
ATOM 5581 N N . GLY B 1 269 ? -6.035 32.906 10.555 1 77.75 269 GLY B N 1
ATOM 5582 C CA . GLY B 1 269 ? -5.891 34.219 11.188 1 77.75 269 GLY B CA 1
ATOM 5583 C C . GLY B 1 269 ? -5.992 35.375 10.203 1 77.75 269 GLY B C 1
ATOM 5584 O O . GLY B 1 269 ? -5.793 35.188 9 1 77.75 269 GLY B O 1
ATOM 5585 N N . VAL B 1 270 ? -6.547 36.438 10.703 1 86.69 270 VAL B N 1
ATOM 5586 C CA . VAL B 1 270 ? -6.777 37.625 9.891 1 86.69 270 VAL B CA 1
ATOM 5587 C C . VAL B 1 270 ? -5.445 38.281 9.555 1 86.69 270 VAL B C 1
ATOM 5589 O O . VAL B 1 270 ? -5.289 38.875 8.484 1 86.69 270 VAL B O 1
ATOM 5592 N N . TYR B 1 271 ? -4.449 38.125 10.461 1 91.5 271 TYR B N 1
ATOM 5593 C CA . TYR B 1 271 ? -3.137 38.688 10.203 1 91.5 271 TYR B CA 1
ATOM 5594 C C . TYR B 1 271 ? -2.395 37.906 9.125 1 91.5 271 TYR B C 1
ATOM 5596 O O . TYR B 1 271 ? -2.305 36.688 9.195 1 91.5 271 TYR B O 1
ATOM 5604 N N . GLY B 1 272 ? -1.932 38.594 8.062 1 89 272 GLY B N 1
ATOM 5605 C CA . GLY B 1 272 ? -1.2 37.938 6.988 1 89 272 GLY B CA 1
ATOM 5606 C C . GLY B 1 272 ? -2.094 37.469 5.855 1 89 272 GLY B C 1
ATOM 5607 O O . GLY B 1 272 ? -1.605 37.031 4.809 1 89 272 GLY B O 1
ATOM 5608 N N . MET B 1 273 ? -3.307 37.562 6.055 1 89.62 273 MET B N 1
ATOM 5609 C CA . MET B 1 273 ? -4.285 37.219 5.027 1 89.62 273 MET B CA 1
ATOM 5610 C C . MET B 1 273 ? -4.5 38.375 4.066 1 89.62 273 MET B C 1
ATOM 5612 O O . MET B 1 273 ? -4.531 39.531 4.484 1 89.62 273 MET B O 1
ATOM 5616 N N . PRO B 1 274 ? -4.66 37.969 2.836 1 92.06 274 PRO B N 1
ATOM 5617 C CA . PRO B 1 274 ? -4.984 39.062 1.91 1 92.06 274 PRO B CA 1
ATOM 5618 C C . PRO B 1 274 ? -6.266 39.781 2.289 1 92.06 274 PRO B C 1
ATOM 5620 O O . PRO B 1 274 ? -7.242 39.156 2.709 1 92.06 274 PRO B O 1
ATOM 5623 N N . LEU B 1 275 ? -6.234 41.062 2.141 1 94.12 275 LEU B N 1
ATOM 5624 C CA . LEU B 1 275 ? -7.336 41.906 2.553 1 94.12 275 LEU B CA 1
ATOM 5625 C C . LEU B 1 275 ? -8.641 41.5 1.893 1 94.12 275 LEU B C 1
ATOM 5627 O O . LEU B 1 275 ? -9.672 41.375 2.561 1 94.12 275 LEU B O 1
ATOM 5631 N N . GLU B 1 276 ? -8.508 41.188 0.602 1 92.38 276 GLU B N 1
ATOM 5632 C CA . GLU B 1 276 ? -9.695 40.812 -0.159 1 92.38 276 GLU B CA 1
ATOM 5633 C C . GLU B 1 276 ? -10.312 39.531 0.371 1 92.38 276 GLU B C 1
ATOM 5635 O O . GLU B 1 276 ? -11.539 39.406 0.467 1 92.38 276 GLU B O 1
ATOM 5640 N N . THR B 1 277 ? -9.484 38.656 0.721 1 89.75 277 THR B N 1
ATOM 5641 C CA . THR B 1 277 ? -9.938 37.344 1.225 1 89.75 277 THR B CA 1
ATOM 5642 C C . THR B 1 277 ? -10.625 37.5 2.578 1 89.75 277 THR B C 1
ATOM 5644 O O . THR B 1 277 ? -11.68 36.938 2.818 1 89.75 277 THR B O 1
ATOM 5647 N N . HIS B 1 278 ? -10.039 38.312 3.439 1 90.12 278 HIS B N 1
ATOM 5648 C CA . HIS B 1 278 ? -10.602 38.562 4.762 1 90.12 278 HIS B CA 1
ATOM 5649 C C . HIS B 1 278 ? -11.961 39.25 4.652 1 90.12 278 HIS B C 1
ATOM 5651 O O . HIS B 1 278 ? -12.914 38.844 5.332 1 90.12 278 HIS B O 1
ATOM 5657 N N . LEU B 1 279 ? -12.062 40.156 3.812 1 93.38 279 LEU B N 1
ATOM 5658 C CA . LEU B 1 279 ? -13.297 40.938 3.676 1 93.38 279 LEU B CA 1
ATOM 5659 C C . LEU B 1 279 ? -14.398 40.094 3.057 1 93.38 279 LEU B C 1
ATOM 5661 O O . LEU B 1 279 ? -15.562 40.188 3.463 1 93.38 279 LEU B O 1
ATOM 5665 N N . LYS B 1 280 ? -14.031 39.375 2.031 1 90.31 280 LYS B N 1
ATOM 5666 C CA . LYS B 1 280 ? -15 38.469 1.401 1 90.31 280 LYS B CA 1
ATOM 5667 C C . LYS B 1 280 ? -15.523 37.438 2.395 1 90.31 280 LYS B C 1
ATOM 5669 O O . LYS B 1 280 ? -16.719 37.156 2.439 1 90.31 280 LYS B O 1
ATOM 5674 N N . ALA B 1 281 ? -14.664 36.938 3.188 1 83.31 281 ALA B N 1
ATOM 5675 C CA . ALA B 1 281 ? -15.023 35.906 4.145 1 83.31 281 ALA B CA 1
ATOM 5676 C C . ALA B 1 281 ? -15.859 36.469 5.289 1 83.31 281 ALA B C 1
ATOM 5678 O O . ALA B 1 281 ? -16.766 35.812 5.785 1 83.31 281 ALA B O 1
ATOM 5679 N N . SER B 1 282 ? -15.516 37.656 5.75 1 85.88 282 SER B N 1
ATOM 5680 C CA . SER B 1 282 ? -16.188 38.219 6.906 1 85.88 282 SER B CA 1
ATOM 5681 C C . SER B 1 282 ? -17.406 39.062 6.48 1 85.88 282 SER B C 1
ATOM 5683 O O . SER B 1 282 ? -18.25 39.406 7.309 1 85.88 282 SER B O 1
ATOM 5685 N N . GLY B 1 283 ? -17.531 39.312 5.234 1 89.31 283 GLY B N 1
ATOM 5686 C CA . GLY B 1 283 ? -18.625 40.125 4.73 1 89.31 283 GLY B CA 1
ATOM 5687 C C . GLY B 1 283 ? -18.547 41.562 5.203 1 89.31 283 GLY B C 1
ATOM 5688 O O . GLY B 1 283 ? -19.578 42.219 5.41 1 89.31 283 GLY B O 1
ATOM 5689 N N . ARG B 1 284 ? -17.297 41.938 5.484 1 91.75 284 ARG B N 1
ATOM 5690 C CA . ARG B 1 284 ? -17.094 43.312 5.996 1 91.75 284 ARG B CA 1
ATOM 5691 C C . ARG B 1 284 ? -16.5 44.219 4.922 1 91.75 284 ARG B C 1
ATOM 5693 O O . ARG B 1 284 ? -15.922 43.719 3.945 1 91.75 284 ARG B O 1
ATOM 5700 N N . GLU B 1 285 ? -16.734 45.5 5.156 1 95.5 285 GLU B N 1
ATOM 5701 C CA . GLU B 1 285 ? -16.125 46.5 4.258 1 95.5 285 GLU B CA 1
ATOM 5702 C C . GLU B 1 285 ? -14.781 46.969 4.785 1 95.5 285 GLU B C 1
ATOM 5704 O O . GLU B 1 285 ? -13.883 47.281 4.004 1 95.5 285 GLU B O 1
ATOM 5709 N N . ILE B 1 286 ? -14.719 47.062 6.117 1 96.75 286 ILE B N 1
ATOM 5710 C CA . ILE B 1 286 ? -13.484 47.469 6.785 1 96.75 286 ILE B CA 1
ATOM 5711 C C . ILE B 1 286 ? -12.93 46.281 7.578 1 96.75 286 ILE B C 1
ATOM 5713 O O . ILE B 1 286 ? -13.672 45.594 8.297 1 96.75 286 ILE B O 1
ATOM 5717 N N . ALA B 1 287 ? -11.656 46.094 7.383 1 95.25 287 ALA B N 1
ATOM 5718 C CA . ALA B 1 287 ? -11.031 44.969 8.078 1 95.25 287 ALA B CA 1
ATOM 5719 C C . ALA B 1 287 ? -11.234 45.062 9.586 1 95.25 287 ALA B C 1
ATOM 5721 O O . ALA B 1 287 ? -11.156 46.156 10.156 1 95.25 287 ALA B O 1
ATOM 5722 N N . LEU B 1 288 ? -11.453 43.969 10.195 1 92.19 288 LEU B N 1
ATOM 5723 C CA . LEU B 1 288 ? -11.766 43.938 11.625 1 92.19 288 LEU B CA 1
ATOM 5724 C C . LEU B 1 288 ? -10.625 44.531 12.445 1 92.19 288 LEU B C 1
ATOM 5726 O O . LEU B 1 288 ? -10.867 45.375 13.328 1 92.19 288 LEU B O 1
ATOM 5730 N N . PRO B 1 289 ? -9.367 44.156 12.203 1 93.88 289 PRO B N 1
ATOM 5731 C CA . PRO B 1 289 ? -8.289 44.75 13.016 1 93.88 289 PRO B CA 1
ATOM 5732 C C . PRO B 1 289 ? -8.188 46.25 12.859 1 93.88 289 PRO B C 1
ATOM 5734 O O . PRO B 1 289 ? -7.891 46.969 13.828 1 93.88 289 PRO B O 1
ATOM 5737 N N . ILE B 1 290 ? -8.469 46.781 11.703 1 96.06 290 ILE B N 1
ATOM 5738 C CA . ILE B 1 290 ? -8.391 48.219 11.461 1 96.06 290 ILE B CA 1
ATOM 5739 C C . ILE B 1 290 ? -9.516 48.938 12.203 1 96.06 290 ILE B C 1
ATOM 5741 O O . ILE B 1 290 ? -9.273 49.875 12.938 1 96.06 290 ILE B O 1
ATOM 5745 N N . GLU B 1 291 ? -10.656 48.438 11.992 1 94.94 291 GLU B N 1
ATOM 5746 C CA . GLU B 1 291 ? -11.82 49.062 12.625 1 94.94 291 GLU B CA 1
ATOM 5747 C C . GLU B 1 291 ? -11.711 49 14.148 1 94.94 291 GLU B C 1
ATOM 5749 O O . GLU B 1 291 ? -11.961 50 14.836 1 94.94 291 GLU B O 1
ATOM 5754 N N . ALA B 1 292 ? -11.398 47.844 14.648 1 92.38 292 ALA B N 1
ATOM 5755 C CA . ALA B 1 292 ? -11.312 47.656 16.094 1 92.38 292 ALA B CA 1
ATOM 5756 C C . ALA B 1 292 ? -10.242 48.531 16.703 1 92.38 292 ALA B C 1
ATOM 5758 O O . ALA B 1 292 ? -10.477 49.188 17.734 1 92.38 292 ALA B O 1
ATOM 5759 N N . CYS B 1 293 ? -9.094 48.625 16.125 1 94 293 CYS B N 1
ATOM 5760 C CA . CYS B 1 293 ? -8 49.438 16.656 1 94 293 CYS B CA 1
ATOM 5761 C C . CYS B 1 293 ? -8.328 50.906 16.594 1 94 293 CYS B C 1
ATOM 5763 O O . CYS B 1 293 ? -8.086 51.656 17.547 1 94 293 CYS B O 1
ATOM 5765 N N . VAL B 1 294 ? -8.938 51.312 15.484 1 95 294 VAL B N 1
ATOM 5766 C CA . VAL B 1 294 ? -9.297 52.719 15.32 1 95 294 VAL B CA 1
ATOM 5767 C C . VAL B 1 294 ? -10.336 53.125 16.359 1 95 294 VAL B C 1
ATOM 5769 O O . VAL B 1 294 ? -10.227 54.156 17 1 95 294 VAL B O 1
ATOM 5772 N N . MET B 1 295 ? -11.266 52.281 16.531 1 92.69 295 MET B N 1
ATOM 5773 C CA . MET B 1 295 ? -12.312 52.562 17.516 1 92.69 295 MET B CA 1
ATOM 5774 C C . MET B 1 295 ? -11.727 52.656 18.922 1 92.69 295 MET B C 1
ATOM 5776 O O . MET B 1 295 ? -12.125 53.531 19.703 1 92.69 295 MET B O 1
ATOM 5780 N N . MET B 1 296 ? -10.82 51.844 19.188 1 92.06 296 MET B N 1
ATOM 5781 C CA . MET B 1 296 ? -10.195 51.844 20.5 1 92.06 296 MET B CA 1
ATOM 5782 C C . MET B 1 296 ? -9.336 53.094 20.688 1 92.06 296 MET B C 1
ATOM 5784 O O . MET B 1 296 ? -9.344 53.719 21.766 1 92.06 296 MET B O 1
ATOM 5788 N N . LEU B 1 297 ? -8.664 53.531 19.703 1 93.5 297 LEU B N 1
ATOM 5789 C CA . LEU B 1 297 ? -7.793 54.688 19.797 1 93.5 297 LEU B CA 1
ATOM 5790 C C . LEU B 1 297 ? -8.609 55.969 19.875 1 93.5 297 LEU B C 1
ATOM 5792 O O . LEU B 1 297 ? -8.203 56.938 20.547 1 93.5 297 LEU B O 1
ATOM 5796 N N . LEU B 1 298 ? -9.766 55.938 19.219 1 92.94 298 LEU B N 1
ATOM 5797 C CA . LEU B 1 298 ? -10.656 57.125 19.281 1 92.94 298 LEU B CA 1
ATOM 5798 C C . LEU B 1 298 ? -11.188 57.312 20.703 1 92.94 298 LEU B C 1
ATOM 5800 O O . LEU B 1 298 ? -11.391 58.438 21.141 1 92.94 298 LEU B O 1
ATOM 5804 N N . SER B 1 299 ? -11.266 56.219 21.344 1 87.81 299 SER B N 1
ATOM 5805 C CA . SER B 1 299 ? -11.828 56.312 22.688 1 87.81 299 SER B CA 1
ATOM 5806 C C . SER B 1 299 ? -10.758 56.656 23.719 1 87.81 299 SER B C 1
ATOM 5808 O O . SER B 1 299 ? -11.016 57.406 24.656 1 87.81 299 SER B O 1
ATOM 5810 N N . THR B 1 300 ? -9.578 56.125 23.562 1 84.69 300 THR B N 1
ATOM 5811 C CA . THR B 1 300 ? -8.641 56.25 24.672 1 84.69 300 THR B CA 1
ATOM 5812 C C . THR B 1 300 ? -7.281 56.75 24.188 1 84.69 300 THR B C 1
ATOM 5814 O O . THR B 1 300 ? -6.422 57.094 24.984 1 84.69 300 THR B O 1
ATOM 5817 N N . GLY B 1 301 ? -7.09 56.969 22.984 1 88.12 301 GLY B N 1
ATOM 5818 C CA . GLY B 1 301 ? -5.723 57.156 22.516 1 88.12 301 GLY B CA 1
ATOM 5819 C C . GLY B 1 301 ? -5.477 58.5 21.859 1 88.12 301 GLY B C 1
ATOM 5820 O O . GLY B 1 301 ? -4.34 58.812 21.516 1 88.12 301 GLY B O 1
ATOM 5821 N N . MET B 1 302 ? -6.414 59.312 21.797 1 90.62 302 MET B N 1
ATOM 5822 C CA . MET B 1 302 ? -6.309 60.531 20.984 1 90.62 302 MET B CA 1
ATOM 5823 C C . MET B 1 302 ? -5.375 61.531 21.641 1 90.62 302 MET B C 1
ATOM 5825 O O . MET B 1 302 ? -4.734 62.344 20.938 1 90.62 302 MET B O 1
ATOM 5829 N N . ARG B 1 303 ? -5.289 61.438 22.891 1 91.81 303 ARG B N 1
ATOM 5830 C CA . ARG B 1 303 ? -4.5 62.469 23.594 1 91.81 303 ARG B CA 1
ATOM 5831 C C . ARG B 1 303 ? -3.158 61.875 24.047 1 91.81 303 ARG B C 1
ATOM 5833 O O . ARG B 1 303 ? -2.342 62.594 24.625 1 91.81 303 ARG B O 1
ATOM 5840 N N . GLU B 1 304 ? -2.908 60.688 23.734 1 91.44 304 GLU B N 1
ATOM 5841 C CA . GLU B 1 304 ? -1.679 60.031 24.156 1 91.44 304 GLU B CA 1
ATOM 5842 C C . GLU B 1 304 ? -0.484 60.5 23.328 1 91.44 304 GLU B C 1
ATOM 5844 O O . GLU B 1 304 ? -0.583 60.656 22.109 1 91.44 304 GLU B O 1
ATOM 5849 N N . GLU B 1 305 ? 0.556 60.75 24.016 1 91.25 305 GLU B N 1
ATOM 5850 C CA . GLU B 1 305 ? 1.755 61.219 23.328 1 91.25 305 GLU B CA 1
ATOM 5851 C C . GLU B 1 305 ? 2.529 60.062 22.703 1 91.25 305 GLU B C 1
ATOM 5853 O O . GLU B 1 305 ? 2.682 59 23.328 1 91.25 305 GLU B O 1
ATOM 5858 N N . GLY B 1 306 ? 2.893 60.344 21.531 1 87.62 306 GLY B N 1
ATOM 5859 C CA . GLY B 1 306 ? 3.787 59.406 20.875 1 87.62 306 GLY B CA 1
ATOM 5860 C C . GLY B 1 306 ? 3.088 58.125 20.391 1 87.62 306 GLY B C 1
ATOM 5861 O O . GLY B 1 306 ? 3.68 57.062 20.391 1 87.62 306 GLY B O 1
ATOM 5862 N N . LEU B 1 307 ? 1.885 58.25 20.094 1 90.12 307 LEU B N 1
ATOM 5863 C CA . LEU B 1 307 ? 1.148 57.125 19.547 1 90.12 307 LEU B CA 1
ATOM 5864 C C . LEU B 1 307 ? 1.836 56.562 18.312 1 90.12 307 LEU B C 1
ATOM 5866 O O . LEU B 1 307 ? 2.303 57.344 17.453 1 90.12 307 LEU B O 1
ATOM 5870 N N . PHE B 1 308 ? 2.09 55.281 18.172 1 90.62 308 PHE B N 1
ATOM 5871 C CA . PHE B 1 308 ? 2.699 54.562 17.047 1 90.62 308 PHE B CA 1
ATOM 5872 C C . PHE B 1 308 ? 4.219 54.625 17.141 1 90.62 308 PHE B C 1
ATOM 5874 O O . PHE B 1 308 ? 4.918 53.906 16.406 1 90.62 308 PHE B O 1
ATOM 5881 N N . ARG B 1 309 ? 4.738 55.438 17.891 1 89.25 309 ARG B N 1
ATOM 5882 C CA . ARG B 1 309 ? 6.188 55.594 18.016 1 89.25 309 ARG B CA 1
ATOM 5883 C C . ARG B 1 309 ? 6.723 54.781 19.203 1 89.25 309 ARG B C 1
ATOM 5885 O O . ARG B 1 309 ? 7.738 54.094 19.094 1 89.25 309 ARG B O 1
ATOM 5892 N N . LEU B 1 310 ? 6.039 54.906 20.266 1 88.12 310 LEU B N 1
ATOM 5893 C CA . LEU B 1 310 ? 6.434 54.219 21.469 1 88.12 310 LEU B CA 1
ATOM 5894 C C . LEU B 1 310 ? 5.938 52.781 21.453 1 88.12 310 LEU B C 1
ATOM 5896 O O . LEU B 1 310 ? 4.812 52.5 21.031 1 88.12 310 LEU B O 1
ATOM 5900 N N . ALA B 1 311 ? 6.824 51.969 21.891 1 87.06 311 ALA B N 1
ATOM 5901 C CA . ALA B 1 311 ? 6.488 50.531 21.891 1 87.06 311 ALA B CA 1
ATOM 5902 C C . ALA B 1 311 ? 5.73 50.156 23.172 1 87.06 311 ALA B C 1
ATOM 5904 O O . ALA B 1 311 ? 6.016 50.688 24.25 1 87.06 311 ALA B O 1
ATOM 5905 N N . ALA B 1 312 ? 4.664 49.406 22.969 1 86.94 312 ALA B N 1
ATOM 5906 C CA . ALA B 1 312 ? 3.955 48.844 24.125 1 86.94 312 ALA B CA 1
ATOM 5907 C C . ALA B 1 312 ? 4.66 47.594 24.656 1 86.94 312 ALA B C 1
ATOM 5909 O O . ALA B 1 312 ? 5.633 47.125 24.062 1 86.94 312 ALA B O 1
ATOM 5910 N N . GLY B 1 313 ? 4.227 47.188 25.797 1 86.56 313 GLY B N 1
ATOM 5911 C CA . GLY B 1 313 ? 4.727 45.938 26.312 1 86.56 313 GLY B CA 1
ATOM 5912 C C . GLY B 1 313 ? 4.535 44.75 25.359 1 86.56 313 GLY B C 1
ATOM 5913 O O . GLY B 1 313 ? 3.486 44.656 24.719 1 86.56 313 GLY B O 1
ATOM 5914 N N . ALA B 1 314 ? 5.543 43.969 25.234 1 89.56 314 ALA B N 1
ATOM 5915 C CA . ALA B 1 314 ? 5.559 42.875 24.25 1 89.56 314 ALA B CA 1
ATOM 5916 C C . ALA B 1 314 ? 4.426 41.875 24.516 1 89.56 314 ALA B C 1
ATOM 5918 O O . ALA B 1 314 ? 3.762 41.438 23.578 1 89.56 314 ALA B O 1
ATOM 5919 N N . SER B 1 315 ? 4.215 41.562 25.734 1 90.44 315 SER B N 1
ATOM 5920 C CA . SER B 1 315 ? 3.195 40.594 26.078 1 90.44 315 SER B CA 1
ATOM 5921 C C . SER B 1 315 ? 1.795 41.125 25.781 1 90.44 315 SER B C 1
ATOM 5923 O O . SER B 1 315 ? 0.947 40.375 25.266 1 90.44 315 SER B O 1
ATOM 5925 N N . VAL B 1 316 ? 1.542 42.406 26.047 1 90.12 316 VAL B N 1
ATOM 5926 C CA . VAL B 1 316 ? 0.237 43.031 25.828 1 90.12 316 VAL B CA 1
ATOM 5927 C C . VAL B 1 316 ? -0.034 43.125 24.328 1 90.12 316 VAL B C 1
ATOM 5929 O O . VAL B 1 316 ? -1.148 42.844 23.875 1 90.12 316 VAL B O 1
ATOM 5932 N N . LEU B 1 317 ? 0.988 43.469 23.625 1 92 317 LEU B N 1
ATOM 5933 C CA . LEU B 1 317 ? 0.864 43.594 22.188 1 92 317 LEU B CA 1
ATOM 5934 C C . LEU B 1 317 ? 0.545 42.219 21.562 1 92 317 LEU B C 1
ATOM 5936 O O . LEU B 1 317 ? -0.346 42.125 20.719 1 92 317 LEU B O 1
ATOM 5940 N N . LYS B 1 318 ? 1.271 41.25 22 1 92.06 318 LYS B N 1
ATOM 5941 C CA . LYS B 1 318 ? 1.054 39.906 21.484 1 92.06 318 LYS B CA 1
ATOM 5942 C C . LYS B 1 318 ? -0.36 39.406 21.797 1 92.06 318 LYS B C 1
ATOM 5944 O O . LYS B 1 318 ? -1.013 38.812 20.938 1 92.06 318 LYS B O 1
ATOM 5949 N N . LYS B 1 319 ? -0.745 39.625 22.969 1 91.06 319 LYS B N 1
ATOM 5950 C CA . LYS B 1 319 ? -2.086 39.25 23.391 1 91.06 319 LYS B CA 1
ATOM 5951 C C . LYS B 1 319 ? -3.152 39.906 22.531 1 91.06 319 LYS B C 1
ATOM 5953 O O . LYS B 1 319 ? -4.078 39.219 22.062 1 91.06 319 LYS B O 1
ATOM 5958 N N . LEU B 1 320 ? -3.027 41.188 22.328 1 91.06 320 LEU B N 1
ATOM 5959 C CA . LEU B 1 320 ? -4.004 41.938 21.531 1 91.06 320 LEU B CA 1
ATOM 5960 C C . LEU B 1 320 ? -3.986 41.469 20.078 1 91.06 320 LEU B C 1
ATOM 5962 O O . LEU B 1 320 ? -5.043 41.312 19.469 1 91.06 320 LEU B O 1
ATOM 5966 N N . LYS B 1 321 ? -2.836 41.344 19.578 1 91.75 321 LYS B N 1
ATOM 5967 C CA . LYS B 1 321 ? -2.695 40.875 18.203 1 91.75 321 LYS B CA 1
ATOM 5968 C C . LYS B 1 321 ? -3.393 39.562 17.984 1 91.75 321 LYS B C 1
ATOM 5970 O O . LYS B 1 321 ? -4.18 39.406 17.062 1 91.75 321 LYS B O 1
ATOM 5975 N N . TYR B 1 322 ? -3.125 38.625 18.906 1 91.12 322 TYR B N 1
ATOM 5976 C CA . TYR B 1 322 ? -3.695 37.312 18.75 1 91.12 322 TYR B CA 1
ATOM 5977 C C . TYR B 1 322 ? -5.195 37.312 19.016 1 91.12 322 TYR B C 1
ATOM 5979 O O . TYR B 1 322 ? -5.945 36.562 18.406 1 91.12 322 TYR B O 1
ATOM 5987 N N . CYS B 1 323 ? -5.598 38.188 19.859 1 89.62 323 CYS B N 1
ATOM 5988 C CA . CYS B 1 323 ? -7.027 38.344 20.094 1 89.62 323 CYS B CA 1
ATOM 5989 C C . CYS B 1 323 ? -7.73 38.812 18.812 1 89.62 323 CYS B C 1
ATOM 5991 O O . CYS B 1 323 ? -8.742 38.219 18.406 1 89.62 323 CYS B O 1
ATOM 5993 N N . LEU B 1 324 ? -7.164 39.75 18.141 1 90.19 324 LEU B N 1
ATOM 5994 C CA . LEU B 1 324 ? -7.73 40.281 16.906 1 90.19 324 LEU B CA 1
ATOM 5995 C C . LEU B 1 324 ? -7.668 39.219 15.805 1 90.19 324 LEU B C 1
ATOM 5997 O O . LEU B 1 324 ? -8.586 39.125 14.992 1 90.19 324 LEU B O 1
ATOM 6001 N N . ASP B 1 325 ? -6.613 38.531 15.898 1 90.06 325 ASP B N 1
ATOM 6002 C CA . ASP B 1 325 ? -6.398 37.5 14.891 1 90.06 325 ASP B CA 1
ATOM 6003 C C . ASP B 1 325 ? -7.449 36.406 15.008 1 90.06 325 ASP B C 1
ATOM 6005 O O . ASP B 1 325 ? -7.848 35.812 14 1 90.06 325 ASP B O 1
ATOM 6009 N N . SER B 1 326 ? -7.812 36.094 16.172 1 85.19 326 SER B N 1
ATOM 6010 C CA . SER B 1 326 ? -8.773 35 16.422 1 85.19 326 SER B CA 1
ATOM 6011 C C . SER B 1 326 ? -10.203 35.469 16.172 1 85.19 326 SER B C 1
ATOM 6013 O O . SER B 1 326 ? -11.109 34.656 16.031 1 85.19 326 SER B O 1
ATOM 6015 N N . GLY B 1 327 ? -10.391 36.719 16.031 1 77.44 327 GLY B N 1
ATOM 6016 C CA . GLY B 1 327 ? -11.727 37.281 15.844 1 77.44 327 GLY B CA 1
ATOM 6017 C C . GLY B 1 327 ? -12.562 37.281 17.109 1 77.44 327 GLY B C 1
ATOM 6018 O O . GLY B 1 327 ? -13.789 37.406 17.047 1 77.44 327 GLY B O 1
ATOM 6019 N N . SER B 1 328 ? -11.969 37.062 18.219 1 73.62 328 SER B N 1
ATOM 6020 C CA . SER B 1 328 ? -12.672 37.031 19.484 1 73.62 328 SER B CA 1
ATOM 6021 C C . SER B 1 328 ? -13.086 38.438 19.906 1 73.62 328 SER B C 1
ATOM 6023 O O . SER B 1 328 ? -12.594 39.438 19.359 1 73.62 328 SER B O 1
ATOM 6025 N N . ASN B 1 329 ? -14.031 38.344 20.797 1 71.5 329 ASN B N 1
ATOM 6026 C CA . ASN B 1 329 ? -14.445 39.625 21.344 1 71.5 329 ASN B CA 1
ATOM 6027 C C . ASN B 1 329 ? -13.32 40.281 22.141 1 71.5 329 ASN B C 1
ATOM 6029 O O . ASN B 1 329 ? -12.617 39.625 22.906 1 71.5 329 ASN B O 1
ATOM 6033 N N . ILE B 1 330 ? -13.117 41.469 21.844 1 69.06 330 ILE B N 1
ATOM 6034 C CA . ILE B 1 330 ? -12.055 42.219 22.516 1 69.06 330 ILE B CA 1
ATOM 6035 C C . ILE B 1 330 ? -12.484 42.562 23.938 1 69.06 330 ILE B C 1
ATOM 6037 O O . ILE B 1 330 ? -13.477 43.25 24.141 1 69.06 330 ILE B O 1
ATOM 6041 N N . PRO B 1 331 ? -11.758 41.969 24.797 1 66.44 331 PRO B N 1
ATOM 6042 C CA . PRO B 1 331 ? -12.109 42.344 26.172 1 66.44 331 PRO B CA 1
ATOM 6043 C C . PRO B 1 331 ? -11.875 43.812 26.484 1 66.44 331 PRO B C 1
ATOM 6045 O O . PRO B 1 331 ? -11.039 44.438 25.859 1 66.44 331 PRO B O 1
ATOM 6048 N N . ASP B 1 332 ? -12.711 44.281 27.391 1 63.53 332 ASP B N 1
ATOM 6049 C CA . ASP B 1 332 ? -12.633 45.688 27.812 1 63.53 332 ASP B CA 1
ATOM 6050 C C . ASP B 1 332 ? -11.242 46 28.359 1 63.53 332 ASP B C 1
ATOM 6052 O O . ASP B 1 332 ? -10.805 47.156 28.281 1 63.53 332 ASP B O 1
ATOM 6056 N N . GLU B 1 333 ? -10.625 45.031 28.75 1 61.56 333 GLU B N 1
ATOM 6057 C CA . GLU B 1 333 ? -9.328 45.25 29.391 1 61.56 333 GLU B CA 1
ATOM 6058 C C . GLU B 1 333 ? -8.305 45.781 28.391 1 61.56 333 GLU B C 1
ATOM 6060 O O . GLU B 1 333 ? -7.305 46.375 28.781 1 61.56 333 GLU B O 1
ATOM 6065 N N . PHE B 1 334 ? -8.602 45.656 27.219 1 56.19 334 PHE B N 1
ATOM 6066 C CA . PHE B 1 334 ? -7.613 46.062 26.219 1 56.19 334 PHE B CA 1
ATOM 6067 C C . PHE B 1 334 ? -7.617 47.562 26 1 56.19 334 PHE B C 1
ATOM 6069 O O . PHE B 1 334 ? -6.652 48.125 25.469 1 56.19 334 PHE B O 1
ATOM 6076 N N . TYR B 1 335 ? -8.656 48.125 26.531 1 58.38 335 TYR B N 1
ATOM 6077 C CA . TYR B 1 335 ? -8.773 49.562 26.312 1 58.38 335 TYR B CA 1
ATOM 6078 C C . TYR B 1 335 ? -7.758 50.312 27.172 1 58.38 335 TYR B C 1
ATOM 6080 O O . TYR B 1 335 ? -7.613 51.531 27.031 1 58.38 335 TYR B O 1
ATOM 6088 N N . ILE B 1 336 ? -6.895 49.469 27.609 1 64.88 336 ILE B N 1
ATOM 6089 C CA . ILE B 1 336 ? -6.184 50.188 28.641 1 64.88 336 ILE B CA 1
ATOM 6090 C C . ILE B 1 336 ? -4.848 50.688 28.094 1 64.88 336 ILE B C 1
ATOM 6092 O O . ILE B 1 336 ? -4.371 51.75 28.5 1 64.88 336 ILE B O 1
ATOM 6096 N N . ASP B 1 337 ? -4.309 50.125 27.016 1 84.88 337 ASP B N 1
ATOM 6097 C CA . ASP B 1 337 ? -2.996 50.562 26.562 1 84.88 337 ASP B CA 1
ATOM 6098 C C . ASP B 1 337 ? -3.033 51 25.109 1 84.88 337 ASP B C 1
ATOM 6100 O O . ASP B 1 337 ? -2.891 50.156 24.203 1 84.88 337 ASP B O 1
ATOM 6104 N N . PRO B 1 338 ? -3.221 52.312 24.922 1 91.69 338 PRO B N 1
ATOM 6105 C CA . PRO B 1 338 ? -3.32 52.812 23.547 1 91.69 338 PRO B CA 1
ATOM 6106 C C . PRO B 1 338 ? -2.09 52.469 22.719 1 91.69 338 PRO B C 1
ATOM 6108 O O . PRO B 1 338 ? -2.193 52.312 21.5 1 91.69 338 PRO B O 1
ATOM 6111 N N . HIS B 1 339 ? -0.945 52.375 23.375 1 92.62 339 HIS B N 1
ATOM 6112 C CA . HIS B 1 339 ? 0.266 52.031 22.625 1 92.62 339 HIS B CA 1
ATOM 6113 C C . HIS B 1 339 ? 0.214 50.625 22.078 1 92.62 339 HIS B C 1
ATOM 6115 O O . HIS B 1 339 ? 0.721 50.344 20.984 1 92.62 339 HIS B O 1
ATOM 6121 N N . ALA B 1 340 ? -0.353 49.75 22.844 1 92.5 340 ALA B N 1
ATOM 6122 C CA . ALA B 1 340 ? -0.523 48.406 22.375 1 92.5 340 ALA B CA 1
ATOM 6123 C C . ALA B 1 340 ? -1.479 48.344 21.188 1 92.5 340 ALA B C 1
ATOM 6125 O O . ALA B 1 340 ? -1.266 47.562 20.25 1 92.5 340 ALA B O 1
ATOM 6126 N N . VAL B 1 341 ? -2.514 49.156 21.234 1 93.44 341 VAL B N 1
ATOM 6127 C CA . VAL B 1 341 ? -3.506 49.188 20.172 1 93.44 341 VAL B CA 1
ATOM 6128 C C . VAL B 1 341 ? -2.865 49.719 18.891 1 93.44 341 VAL B C 1
ATOM 6130 O O . VAL B 1 341 ? -3.061 49.156 17.812 1 93.44 341 VAL B O 1
ATOM 6133 N N . ALA B 1 342 ? -2.107 50.75 19.062 1 94.62 342 ALA B N 1
ATOM 6134 C CA . ALA B 1 342 ? -1.403 51.312 17.922 1 94.62 342 ALA B CA 1
ATOM 6135 C C . ALA B 1 342 ? -0.43 50.312 17.312 1 94.62 342 ALA B C 1
ATOM 6137 O O . ALA B 1 342 ? -0.302 50.219 16.094 1 94.62 342 ALA B O 1
ATOM 6138 N N . GLY B 1 343 ? 0.256 49.656 18.203 1 93.81 343 GLY B N 1
ATOM 6139 C CA . GLY B 1 343 ? 1.179 48.625 17.734 1 93.81 343 GLY B CA 1
ATOM 6140 C C . GLY B 1 343 ? 0.493 47.5 16.984 1 93.81 343 GLY B C 1
ATOM 6141 O O . GLY B 1 343 ? 1.017 47 15.977 1 93.81 343 GLY B O 1
ATOM 6142 N N . ALA B 1 344 ? -0.608 47.031 17.5 1 93.94 344 ALA B N 1
ATOM 6143 C CA . ALA B 1 344 ? -1.365 45.938 16.844 1 93.94 344 ALA B CA 1
ATOM 6144 C C . ALA B 1 344 ? -1.825 46.375 15.461 1 93.94 344 ALA B C 1
ATOM 6146 O O . ALA B 1 344 ? -1.809 45.562 14.523 1 93.94 344 ALA B O 1
ATOM 6147 N N . LEU B 1 345 ? -2.277 47.594 15.336 1 95.19 345 LEU B N 1
ATOM 6148 C CA . LEU B 1 345 ? -2.686 48.125 14.039 1 95.19 345 LEU B CA 1
ATOM 6149 C C . LEU B 1 345 ? -1.51 48.156 13.07 1 95.19 345 LEU B C 1
ATOM 6151 O O . LEU B 1 345 ? -1.639 47.75 11.914 1 95.19 345 LEU B O 1
ATOM 6155 N N . LYS B 1 346 ? -0.414 48.656 13.562 1 95.56 346 LYS B N 1
ATOM 6156 C CA . LYS B 1 346 ? 0.793 48.719 12.742 1 95.56 346 LYS B CA 1
ATOM 6157 C C . LYS B 1 346 ? 1.192 47.312 12.258 1 95.56 346 LYS B C 1
ATOM 6159 O O . LYS B 1 346 ? 1.564 47.156 11.094 1 95.56 346 LYS B O 1
ATOM 6164 N N . CYS B 1 347 ? 1.129 46.406 13.141 1 94.88 347 CYS B N 1
ATOM 6165 C CA . CYS B 1 347 ? 1.479 45.031 12.805 1 94.88 347 CYS B CA 1
ATOM 6166 C C . CYS B 1 347 ? 0.58 44.5 11.703 1 94.88 347 CYS B C 1
ATOM 6168 O O . CYS B 1 347 ? 1.054 43.812 10.781 1 94.88 347 CYS B O 1
ATOM 6170 N N . TYR B 1 348 ? -0.706 44.688 11.812 1 96.12 348 TYR B N 1
ATOM 6171 C CA . TYR B 1 348 ? -1.648 44.219 10.805 1 96.12 348 TYR B CA 1
ATOM 6172 C C . TYR B 1 348 ? -1.307 44.781 9.43 1 96.12 348 TYR B C 1
ATOM 6174 O O . TYR B 1 348 ? -1.263 44.031 8.445 1 96.12 348 TYR B O 1
ATOM 6182 N N . LEU B 1 349 ? -1.03 46.062 9.398 1 96.19 349 LEU B N 1
ATOM 6183 C CA . LEU B 1 349 ? -0.729 46.75 8.141 1 96.19 349 LEU B CA 1
ATOM 6184 C C . LEU B 1 349 ? 0.574 46.219 7.543 1 96.19 349 LEU B C 1
ATOM 6186 O O . LEU B 1 349 ? 0.677 46.031 6.328 1 96.19 349 LEU B O 1
ATOM 6190 N N . ARG B 1 350 ? 1.473 45.906 8.344 1 94.81 350 ARG B N 1
ATOM 6191 C CA . ARG B 1 350 ? 2.783 45.438 7.914 1 94.81 350 ARG B CA 1
ATOM 6192 C C . ARG B 1 350 ? 2.703 44 7.395 1 94.81 350 ARG B C 1
ATOM 6194 O O . ARG B 1 350 ? 3.438 43.625 6.48 1 94.81 350 ARG B O 1
ATOM 6201 N N . GLU B 1 351 ? 1.831 43.312 7.961 1 93.81 351 GLU B N 1
ATOM 6202 C CA . GLU B 1 351 ? 1.78 41.875 7.66 1 93.81 351 GLU B CA 1
ATOM 6203 C C . GLU B 1 351 ? 0.871 41.594 6.469 1 93.81 351 GLU B C 1
ATOM 6205 O O . GLU B 1 351 ? 0.79 40.438 5.996 1 93.81 351 GLU B O 1
ATOM 6210 N N . LEU B 1 352 ? 0.205 42.594 5.977 1 93.19 352 LEU B N 1
ATOM 6211 C CA . LEU B 1 352 ? -0.59 42.406 4.77 1 93.19 352 LEU B CA 1
ATOM 6212 C C . LEU B 1 352 ? 0.288 41.938 3.607 1 93.19 352 LEU B C 1
ATOM 6214 O O . LEU B 1 352 ? 1.376 42.5 3.396 1 93.19 352 LEU B O 1
ATOM 6218 N N . PRO B 1 353 ? -0.125 40.906 2.922 1 92.12 353 PRO B N 1
ATOM 6219 C CA . PRO B 1 353 ? 0.661 40.469 1.767 1 92.12 353 PRO B CA 1
ATOM 6220 C C . PRO B 1 353 ? 0.867 41.562 0.736 1 92.12 353 PRO B C 1
ATOM 6222 O O . PRO B 1 353 ? 1.945 41.688 0.144 1 92.12 353 PRO B O 1
ATOM 6225 N N . GLN B 1 354 ? -0.169 42.312 0.494 1 92.38 354 GLN B N 1
ATOM 6226 C CA . GLN B 1 354 ? -0.113 43.531 -0.299 1 92.38 354 GLN B CA 1
ATOM 6227 C C . GLN B 1 354 ? -0.41 44.75 0.559 1 92.38 354 GLN B C 1
ATOM 6229 O O . GLN B 1 354 ? -1.387 44.781 1.31 1 92.38 354 GLN B O 1
ATOM 6234 N N . PRO B 1 355 ? 0.555 45.688 0.409 1 94.62 355 PRO B N 1
ATOM 6235 C CA . PRO B 1 355 ? 0.286 46.875 1.215 1 94.62 355 PRO B CA 1
ATOM 6236 C C . PRO B 1 355 ? -1.064 47.531 0.894 1 94.62 355 PRO B C 1
ATOM 6238 O O . PRO B 1 355 ? -1.596 47.344 -0.203 1 94.62 355 PRO B O 1
ATOM 6241 N N . LEU B 1 356 ? -1.55 48.25 1.918 1 95.06 356 LEU B N 1
ATOM 6242 C CA . LEU B 1 356 ? -2.865 48.875 1.777 1 95.06 356 LEU B CA 1
ATOM 6243 C C . LEU B 1 356 ? -2.912 49.781 0.561 1 95.06 356 LEU B C 1
ATOM 6245 O O . LEU B 1 356 ? -3.945 49.906 -0.101 1 95.06 356 LEU B O 1
ATOM 6249 N N . MET B 1 357 ? -1.803 50.406 0.222 1 95 357 MET B N 1
ATOM 6250 C CA . MET B 1 357 ? -1.707 51.312 -0.926 1 95 357 MET B CA 1
ATOM 6251 C C . MET B 1 357 ? -1.232 50.562 -2.166 1 95 357 MET B C 1
ATOM 6253 O O . MET B 1 357 ? -0.899 51.188 -3.18 1 95 357 MET B O 1
ATOM 6257 N N . THR B 1 358 ? -1.097 49.312 -2.221 1 93.56 358 THR B N 1
ATOM 6258 C CA . THR B 1 358 ? -0.768 48.375 -3.295 1 93.56 358 THR B CA 1
ATOM 6259 C C . THR B 1 358 ? 0.629 48.656 -3.842 1 93.56 358 THR B C 1
ATOM 6261 O O . THR B 1 358 ? 0.973 49.812 -4.125 1 93.56 358 THR B O 1
ATOM 6264 N N . SER B 1 359 ? 1.382 47.719 -4.02 1 92.25 359 SER B N 1
ATOM 6265 C CA . SER B 1 359 ? 2.744 47.875 -4.527 1 92.25 359 SER B CA 1
ATOM 6266 C C . SER B 1 359 ? 2.75 48.188 -6.016 1 92.25 359 SER B C 1
ATOM 6268 O O . SER B 1 359 ? 3.688 48.812 -6.516 1 92.25 359 SER B O 1
ATOM 6270 N N . GLU B 1 360 ? 1.746 47.812 -6.656 1 91.75 360 GLU B N 1
ATOM 6271 C CA . GLU B 1 360 ? 1.629 48.062 -8.094 1 91.75 360 GLU B CA 1
ATOM 6272 C C . GLU B 1 360 ? 1.562 49.562 -8.398 1 91.75 360 GLU B C 1
ATOM 6274 O O . GLU B 1 360 ? 1.977 50 -9.477 1 91.75 360 GLU B O 1
ATOM 6279 N N . LEU B 1 361 ? 1.077 50.281 -7.492 1 93.5 361 LEU B N 1
ATOM 6280 C CA . LEU B 1 361 ? 0.889 51.688 -7.715 1 93.5 361 LEU B CA 1
ATOM 6281 C C . LEU B 1 361 ? 2.002 52.5 -7.051 1 93.5 361 LEU B C 1
ATOM 6283 O O . LEU B 1 361 ? 1.881 53.719 -6.887 1 93.5 361 LEU B O 1
ATOM 6287 N N . TYR B 1 362 ? 3.064 51.906 -6.672 1 93.88 362 TYR B N 1
ATOM 6288 C CA . TYR B 1 362 ? 4.152 52.531 -5.941 1 93.88 362 TYR B CA 1
ATOM 6289 C C . TYR B 1 362 ? 4.691 53.75 -6.707 1 93.88 362 TYR B C 1
ATOM 6291 O O . TYR B 1 362 ? 4.801 54.844 -6.152 1 93.88 362 TYR B O 1
ATOM 6299 N N . ASP B 1 363 ? 4.949 53.531 -7.965 1 93.25 363 ASP B N 1
ATOM 6300 C CA . ASP B 1 363 ? 5.531 54.562 -8.789 1 93.25 363 ASP B CA 1
ATOM 6301 C C . ASP B 1 363 ? 4.531 55.719 -9.023 1 93.25 363 ASP B C 1
ATOM 6303 O O . ASP B 1 363 ? 4.914 56.875 -9.117 1 93.25 363 ASP B O 1
ATOM 6307 N N . ASP B 1 364 ? 3.348 55.312 -9.156 1 94.38 364 ASP B N 1
ATOM 6308 C CA . ASP B 1 364 ? 2.311 56.312 -9.352 1 94.38 364 ASP B CA 1
ATOM 6309 C C . ASP B 1 364 ? 2.203 57.25 -8.133 1 94.38 364 ASP B C 1
ATOM 6311 O O . ASP B 1 364 ? 2.049 58.469 -8.273 1 94.38 364 ASP B O 1
ATOM 6315 N N . TRP B 1 365 ? 2.291 56.656 -6.914 1 94.19 365 TRP B N 1
ATOM 6316 C CA . TRP B 1 365 ? 2.248 57.438 -5.68 1 94.19 365 TRP B CA 1
ATOM 6317 C C . TRP B 1 365 ? 3.438 58.375 -5.59 1 94.19 365 TRP B C 1
ATOM 6319 O O . TRP B 1 365 ? 3.283 59.531 -5.211 1 94.19 365 TRP B O 1
ATOM 6329 N N . LEU B 1 366 ? 4.543 57.938 -5.926 1 92.44 366 LEU B N 1
ATOM 6330 C CA . LEU B 1 366 ? 5.762 58.75 -5.855 1 92.44 366 LEU B CA 1
ATOM 6331 C C . LEU B 1 366 ? 5.703 59.906 -6.836 1 92.44 366 LEU B C 1
ATOM 6333 O O . LEU B 1 366 ? 6.121 61.031 -6.512 1 92.44 366 LEU B O 1
ATOM 6337 N N . LYS B 1 367 ? 5.242 59.594 -8.016 1 94 367 LYS B N 1
ATOM 6338 C CA . LYS B 1 367 ? 5.105 60.625 -9.039 1 94 367 LYS B CA 1
ATOM 6339 C C . LYS B 1 367 ? 4.137 61.719 -8.594 1 94 367 LYS B C 1
ATOM 6341 O O . LYS B 1 367 ? 4.41 62.906 -8.766 1 94 367 LYS B O 1
ATOM 6346 N N . ALA B 1 368 ? 3.016 61.281 -8.062 1 93.69 368 ALA B N 1
ATOM 6347 C CA . ALA B 1 368 ? 2.018 62.25 -7.602 1 93.69 368 ALA B CA 1
ATOM 6348 C C . ALA B 1 368 ? 2.559 63.094 -6.445 1 93.69 368 ALA B C 1
ATOM 6350 O O . ALA B 1 368 ? 2.295 64.312 -6.371 1 93.69 368 ALA B O 1
ATOM 6351 N N . ALA B 1 369 ? 3.33 62.5 -5.512 1 90.44 369 ALA B N 1
ATOM 6352 C CA . ALA B 1 369 ? 3.842 63.156 -4.312 1 90.44 369 ALA B CA 1
ATOM 6353 C C . ALA B 1 369 ? 4.977 64.125 -4.656 1 90.44 369 ALA B C 1
ATOM 6355 O O . ALA B 1 369 ? 5.242 65.062 -3.914 1 90.44 369 ALA B O 1
ATOM 6356 N N . SER B 1 370 ? 5.59 63.969 -5.824 1 91.31 370 SER B N 1
ATOM 6357 C CA . SER B 1 370 ? 6.754 64.75 -6.215 1 91.31 370 SER B CA 1
ATOM 6358 C C . SER B 1 370 ? 6.34 66.062 -6.914 1 91.31 370 SER B C 1
ATOM 6360 O O . SER B 1 370 ? 7.172 66.938 -7.145 1 91.31 370 SER B O 1
ATOM 6362 N N . ALA B 1 371 ? 5.109 66.125 -7.148 1 91.25 371 ALA B N 1
ATOM 6363 C CA . ALA B 1 371 ? 4.645 67.375 -7.812 1 91.25 371 ALA B CA 1
ATOM 6364 C C . ALA B 1 371 ? 4.887 68.625 -6.941 1 91.25 371 ALA B C 1
ATOM 6366 O O . ALA B 1 371 ? 4.613 68.562 -5.738 1 91.25 371 ALA B O 1
ATOM 6367 N N . LYS B 1 372 ? 5.441 69.75 -7.426 1 90.62 372 LYS B N 1
ATOM 6368 C CA . LYS B 1 372 ? 5.816 71 -6.684 1 90.62 372 LYS B CA 1
ATOM 6369 C C . LYS B 1 372 ? 4.59 71.812 -6.344 1 90.62 372 LYS B C 1
ATOM 6371 O O . LYS B 1 372 ? 4.484 72.375 -5.238 1 90.62 372 LYS B O 1
ATOM 6376 N N . GLU B 1 373 ? 3.684 71.938 -7.312 1 93.06 373 GLU B N 1
ATOM 6377 C CA . GLU B 1 373 ? 2.471 72.75 -7.094 1 93.06 373 GLU B CA 1
ATOM 6378 C C . GLU B 1 373 ? 1.459 71.938 -6.254 1 93.06 373 GLU B C 1
ATOM 6380 O O . GLU B 1 373 ? 1.09 70.812 -6.598 1 93.06 373 GLU B O 1
ATOM 6385 N N . PRO B 1 374 ? 1.02 72.5 -5.211 1 92.44 374 PRO B N 1
ATOM 6386 C CA . PRO B 1 374 ? 0.124 71.812 -4.289 1 92.44 374 PRO B CA 1
ATOM 6387 C C . PRO B 1 374 ? -1.166 71.375 -4.961 1 92.44 374 PRO B C 1
ATOM 6389 O O . PRO B 1 374 ? -1.663 70.25 -4.66 1 92.44 374 PRO B O 1
ATOM 6392 N N . ASP B 1 375 ? -1.727 72.125 -5.809 1 93.88 375 ASP B N 1
ATOM 6393 C CA . ASP B 1 375 ? -2.973 71.75 -6.477 1 93.88 375 ASP B CA 1
ATOM 6394 C C . ASP B 1 375 ? -2.773 70.562 -7.402 1 93.88 375 ASP B C 1
ATOM 6396 O O . ASP B 1 375 ? -3.631 69.688 -7.48 1 93.88 375 ASP B O 1
ATOM 6400 N N . ILE B 1 376 ? -1.64 70.562 -8.047 1 92.62 376 ILE B N 1
ATOM 6401 C CA . ILE B 1 376 ? -1.309 69.5 -8.953 1 92.62 376 ILE B CA 1
ATOM 6402 C C . ILE B 1 376 ? -1.048 68.25 -8.148 1 92.62 376 ILE B C 1
ATOM 6404 O O . ILE B 1 376 ? -1.457 67.125 -8.547 1 92.62 376 ILE B O 1
ATOM 6408 N N . ARG B 1 377 ? -0.401 68.375 -7.109 1 93.12 377 ARG B N 1
ATOM 6409 C CA . ARG B 1 377 ? -0.11 67.25 -6.223 1 93.12 377 ARG B CA 1
ATOM 6410 C C . ARG B 1 377 ? -1.396 66.625 -5.703 1 93.12 377 ARG B C 1
ATOM 6412 O O . ARG B 1 377 ? -1.537 65.375 -5.711 1 93.12 377 ARG B O 1
ATOM 6419 N N . LEU B 1 378 ? -2.32 67.438 -5.23 1 93.12 378 LEU B N 1
ATOM 6420 C CA . LEU B 1 378 ? -3.586 66.938 -4.688 1 93.12 378 LEU B CA 1
ATOM 6421 C C . LEU B 1 378 ? -4.391 66.188 -5.746 1 93.12 378 LEU B C 1
ATOM 6423 O O . LEU B 1 378 ? -4.988 65.188 -5.461 1 93.12 378 LEU B O 1
ATOM 6427 N N . GLU B 1 379 ? -4.445 66.75 -6.934 1 93.31 379 GLU B N 1
ATOM 6428 C CA . GLU B 1 379 ? -5.156 66.125 -8.031 1 93.31 379 GLU B CA 1
ATOM 6429 C C . GLU B 1 379 ? -4.5 64.812 -8.414 1 93.31 379 GLU B C 1
ATOM 6431 O O . GLU B 1 379 ? -5.191 63.844 -8.727 1 93.31 379 GLU B O 1
ATOM 6436 N N . GLY B 1 380 ? -3.211 64.875 -8.391 1 93.19 380 GLY B N 1
ATOM 6437 C CA . GLY B 1 380 ? -2.479 63.625 -8.68 1 93.19 380 GLY B CA 1
ATOM 6438 C C . GLY B 1 380 ? -2.742 62.531 -7.668 1 93.19 380 GLY B C 1
ATOM 6439 O O . GLY B 1 380 ? -2.922 61.375 -8.039 1 93.19 380 GLY B O 1
ATOM 6440 N N . LEU B 1 381 ? -2.727 62.875 -6.414 1 94.19 381 LEU B N 1
ATOM 6441 C CA . LEU B 1 381 ? -3.002 61.906 -5.348 1 94.19 381 LEU B CA 1
ATOM 6442 C C . LEU B 1 381 ? -4.422 61.375 -5.449 1 94.19 381 LEU B C 1
ATOM 6444 O O . LEU B 1 381 ? -4.66 60.188 -5.211 1 94.19 381 LEU B O 1
ATOM 6448 N N . LYS B 1 382 ? -5.336 62.188 -5.785 1 94.38 382 LYS B N 1
ATOM 6449 C CA . LYS B 1 382 ? -6.723 61.781 -5.98 1 94.38 382 LYS B CA 1
ATOM 6450 C C . LYS B 1 382 ? -6.84 60.781 -7.113 1 94.38 382 LYS B C 1
ATOM 6452 O O . LYS B 1 382 ? -7.59 59.812 -7.008 1 94.38 382 LYS B O 1
ATOM 6457 N N . ASP B 1 383 ? -6.105 61.031 -8.125 1 94.88 383 ASP B N 1
ATOM 6458 C CA . ASP B 1 383 ? -6.129 60.125 -9.289 1 94.88 383 ASP B CA 1
ATOM 6459 C C . ASP B 1 383 ? -5.594 58.75 -8.93 1 94.88 383 ASP B C 1
ATOM 6461 O O . ASP B 1 383 ? -6.148 57.75 -9.352 1 94.88 383 ASP B O 1
ATOM 6465 N N . VAL B 1 384 ? -4.535 58.719 -8.25 1 95.44 384 VAL B N 1
ATOM 6466 C CA . VAL B 1 384 ? -3.939 57.438 -7.871 1 95.44 384 VAL B CA 1
ATOM 6467 C C . VAL B 1 384 ? -4.883 56.688 -6.934 1 95.44 384 VAL B C 1
ATOM 6469 O O . VAL B 1 384 ? -5.012 55.469 -7.02 1 95.44 384 VAL B O 1
ATOM 6472 N N . CYS B 1 385 ? -5.512 57.375 -5.984 1 94.69 385 CYS B N 1
ATOM 6473 C CA . CYS B 1 385 ? -6.465 56.781 -5.051 1 94.69 385 CYS B CA 1
ATOM 6474 C C . CYS B 1 385 ? -7.609 56.125 -5.797 1 94.69 385 CYS B C 1
ATOM 6476 O O . CYS B 1 385 ? -8.133 55.094 -5.344 1 94.69 385 CYS B O 1
ATOM 6478 N N . ASN B 1 386 ? -7.969 56.719 -6.918 1 93.88 386 ASN B N 1
ATOM 6479 C CA . ASN B 1 386 ? -9.07 56.156 -7.711 1 93.88 386 ASN B CA 1
ATOM 6480 C C . ASN B 1 386 ? -8.656 54.906 -8.445 1 93.88 386 ASN B C 1
ATOM 6482 O O . ASN B 1 386 ? -9.516 54.125 -8.906 1 93.88 386 ASN B O 1
ATOM 6486 N N . LEU B 1 387 ? -7.383 54.656 -8.492 1 95 387 LEU B N 1
ATOM 6487 C CA . LEU B 1 387 ? -6.891 53.469 -9.164 1 95 387 LEU B CA 1
ATOM 6488 C C . LEU B 1 387 ? -6.832 52.281 -8.195 1 95 387 LEU B C 1
ATOM 6490 O O . LEU B 1 387 ? -6.688 51.125 -8.617 1 95 387 LEU B O 1
ATOM 6494 N N . LEU B 1 388 ? -6.992 52.531 -6.93 1 95.5 388 LEU B N 1
ATOM 6495 C CA . LEU B 1 388 ? -6.918 51.469 -5.918 1 95.5 388 LEU B CA 1
ATOM 6496 C C . LEU B 1 388 ? -8.117 50.531 -6.012 1 95.5 388 LEU B C 1
ATOM 6498 O O . LEU B 1 388 ? -9.227 51 -6.324 1 95.5 388 LEU B O 1
ATOM 6502 N N . PRO B 1 389 ? -7.824 49.219 -5.828 1 95.44 389 PRO B N 1
ATOM 6503 C CA . PRO B 1 389 ? -8.984 48.312 -5.684 1 95.44 389 PRO B CA 1
ATOM 6504 C C . PRO B 1 389 ? -9.969 48.812 -4.621 1 95.44 389 PRO B C 1
ATOM 6506 O O . PRO B 1 389 ? -9.562 49.406 -3.627 1 95.44 389 PRO B O 1
ATOM 6509 N N . LYS B 1 390 ? -11.203 48.531 -4.754 1 96.06 390 LYS B N 1
ATOM 6510 C CA . LYS B 1 390 ? -12.273 49.062 -3.906 1 96.06 390 LYS B CA 1
ATOM 6511 C C . LYS B 1 390 ? -12 48.781 -2.434 1 96.06 390 LYS B C 1
ATOM 6513 O O . LYS B 1 390 ? -12.148 49.656 -1.584 1 96.06 390 LYS B O 1
ATOM 6518 N N . ASP B 1 391 ? -11.648 47.562 -2.123 1 96.56 391 ASP B N 1
ATOM 6519 C CA . ASP B 1 391 ? -11.391 47.188 -0.743 1 96.56 391 ASP B CA 1
ATOM 6520 C C . ASP B 1 391 ? -10.227 47.969 -0.152 1 96.56 391 ASP B C 1
ATOM 6522 O O . ASP B 1 391 ? -10.289 48.406 1 1 96.56 391 ASP B O 1
ATOM 6526 N N . ASN B 1 392 ? -9.203 48.156 -0.938 1 96.81 392 ASN B N 1
ATOM 6527 C CA . ASN B 1 392 ? -8.047 48.906 -0.489 1 96.81 392 ASN B CA 1
ATOM 6528 C C . ASN B 1 392 ? -8.391 50.375 -0.28 1 96.81 392 ASN B C 1
ATOM 6530 O O . ASN B 1 392 ? -7.965 51 0.703 1 96.81 392 ASN B O 1
ATOM 6534 N N . TYR B 1 393 ? -9.133 50.812 -1.167 1 96.81 393 TYR B N 1
ATOM 6535 C CA . TYR B 1 393 ? -9.547 52.219 -1.095 1 96.81 393 TYR B CA 1
ATOM 6536 C C . TYR B 1 393 ? -10.359 52.469 0.168 1 96.81 393 TYR B C 1
ATOM 6538 O O . TYR B 1 393 ? -10.086 53.438 0.901 1 96.81 393 TYR B O 1
ATOM 6546 N N . ASN B 1 394 ? -11.352 51.656 0.427 1 97.31 394 ASN B N 1
ATOM 6547 C CA . ASN B 1 394 ? -12.234 51.844 1.578 1 97.31 394 ASN B CA 1
ATOM 6548 C C . ASN B 1 394 ? -11.453 51.781 2.891 1 97.31 394 ASN B C 1
ATOM 6550 O O . ASN B 1 394 ? -11.703 52.562 3.803 1 97.31 394 ASN B O 1
ATOM 6554 N N . ASN B 1 395 ? -10.609 50.844 3.025 1 98.06 395 ASN B N 1
ATOM 6555 C CA . ASN B 1 395 ? -9.844 50.688 4.258 1 98.06 395 ASN B CA 1
ATOM 6556 C C . ASN B 1 395 ? -8.812 51.781 4.426 1 98.06 395 ASN B C 1
ATOM 6558 O O . ASN B 1 395 ? -8.57 52.25 5.539 1 98.06 395 ASN B O 1
ATOM 6562 N N . LEU B 1 396 ? -8.227 52.281 3.318 1 97.06 396 LEU B N 1
ATOM 6563 C CA . LEU B 1 396 ? -7.305 53.406 3.367 1 97.06 396 LEU B CA 1
ATOM 6564 C C . LEU B 1 396 ? -8.031 54.688 3.77 1 97.06 396 LEU B C 1
ATOM 6566 O O . LEU B 1 396 ? -7.535 55.438 4.594 1 97.06 396 LEU B O 1
ATOM 6570 N N . ARG B 1 397 ? -9.125 54.844 3.125 1 96.81 397 ARG B N 1
ATOM 6571 C CA . ARG B 1 397 ? -9.938 56.031 3.439 1 96.81 397 ARG B CA 1
ATOM 6572 C C . ARG B 1 397 ? -10.305 56.062 4.918 1 96.81 397 ARG B C 1
ATOM 6574 O O . ARG B 1 397 ? -10.203 57.094 5.566 1 96.81 397 ARG B O 1
ATOM 6581 N N . TYR B 1 398 ? -10.742 54.938 5.43 1 97.75 398 TYR B N 1
ATOM 6582 C CA . TYR B 1 398 ? -11.109 54.812 6.836 1 97.75 398 TYR B CA 1
ATOM 6583 C C . TYR B 1 398 ? -9.922 55.156 7.738 1 97.75 398 TYR B C 1
ATOM 6585 O O . TYR B 1 398 ? -10.062 55.875 8.711 1 97.75 398 TYR B O 1
ATOM 6593 N N . LEU B 1 399 ? -8.812 54.656 7.414 1 97.56 399 LEU B N 1
ATOM 6594 C CA . LEU B 1 399 ? -7.602 54.844 8.203 1 97.56 399 LEU B CA 1
ATOM 6595 C C . LEU B 1 399 ? -7.145 56.312 8.148 1 97.56 399 LEU B C 1
ATOM 6597 O O . LEU B 1 399 ? -6.785 56.906 9.172 1 97.56 399 LEU B O 1
ATOM 6601 N N . ILE B 1 400 ? -7.137 56.938 7 1 96.19 400 ILE B N 1
ATOM 6602 C CA . ILE B 1 400 ? -6.668 58.312 6.809 1 96.19 400 ILE B CA 1
ATOM 6603 C C . ILE B 1 400 ? -7.582 59.281 7.555 1 96.19 400 ILE B C 1
ATOM 6605 O O . ILE B 1 400 ? -7.117 60.281 8.102 1 96.19 400 ILE B O 1
ATOM 6609 N N . ARG B 1 401 ? -8.883 58.938 7.52 1 96.88 401 ARG B N 1
ATOM 6610 C CA . ARG B 1 401 ? -9.812 59.781 8.281 1 96.88 401 ARG B CA 1
ATOM 6611 C C . ARG B 1 401 ? -9.461 59.781 9.766 1 96.88 401 ARG B C 1
ATOM 6613 O O . ARG B 1 401 ? -9.508 60.812 10.414 1 96.88 401 ARG B O 1
ATOM 6620 N N . PHE B 1 402 ? -9.188 58.688 10.258 1 96.94 402 PHE B N 1
ATOM 6621 C CA . PHE B 1 402 ? -8.781 58.562 11.648 1 96.94 402 PHE B CA 1
ATOM 6622 C C . PHE B 1 402 ? -7.484 59.312 11.906 1 96.94 402 PHE B C 1
ATOM 6624 O O . PHE B 1 402 ? -7.375 60.062 12.891 1 96.94 402 PHE B O 1
ATOM 6631 N N . LEU B 1 403 ? -6.504 59.188 11.039 1 96.06 403 LEU B N 1
ATOM 6632 C CA . LEU B 1 403 ? -5.211 59.844 11.219 1 96.06 403 LEU B CA 1
ATOM 6633 C C . LEU B 1 403 ? -5.352 61.375 11.148 1 96.06 403 LEU B C 1
ATOM 6635 O O . LEU B 1 403 ? -4.629 62.094 11.828 1 96.06 403 LEU B O 1
ATOM 6639 N N . ALA B 1 404 ? -6.297 61.719 10.289 1 95.88 404 ALA B N 1
ATOM 6640 C CA . ALA B 1 404 ? -6.574 63.156 10.211 1 95.88 404 ALA B CA 1
ATOM 6641 C C . ALA B 1 404 ? -7.105 63.688 11.547 1 95.88 404 ALA B C 1
ATOM 6643 O O . ALA B 1 404 ? -6.73 64.75 11.984 1 95.88 404 ALA B O 1
ATOM 6644 N N . MET B 1 405 ? -7.977 62.938 12.133 1 95.88 405 MET B N 1
ATOM 6645 C CA . MET B 1 405 ? -8.508 63.312 13.445 1 95.88 405 MET B CA 1
ATOM 6646 C C . MET B 1 405 ? -7.41 63.344 14.5 1 95.88 405 MET B C 1
ATOM 6648 O O . MET B 1 405 ? -7.398 64.188 15.375 1 95.88 405 MET B O 1
ATOM 6652 N N . LEU B 1 406 ? -6.559 62.438 14.406 1 95.12 406 LEU B N 1
ATOM 6653 C CA . LEU B 1 406 ? -5.434 62.344 15.328 1 95.12 406 LEU B CA 1
ATOM 6654 C C . LEU B 1 406 ? -4.523 63.562 15.188 1 95.12 406 LEU B C 1
ATOM 6656 O O . LEU B 1 406 ? -4.066 64.125 16.188 1 95.12 406 LEU B O 1
ATOM 6660 N N . ALA B 1 407 ? -4.297 64 13.945 1 95 407 ALA B N 1
ATOM 6661 C CA . ALA B 1 407 ? -3.41 65.125 13.656 1 95 407 ALA B CA 1
ATOM 6662 C C . ALA B 1 407 ? -4.016 66.438 14.141 1 95 407 ALA B C 1
ATOM 6664 O O . ALA B 1 407 ? -3.293 67.375 14.414 1 95 407 ALA B O 1
ATOM 6665 N N . GLU B 1 408 ? -5.336 66.438 14.188 1 95.31 408 GLU B N 1
ATOM 6666 C CA . GLU B 1 408 ? -6.004 67.625 14.688 1 95.31 408 GLU B CA 1
ATOM 6667 C C . GLU B 1 408 ? -5.621 67.938 16.141 1 95.31 408 GLU B C 1
ATOM 6669 O O . GLU B 1 408 ? -5.664 69.062 16.578 1 95.31 408 GLU B O 1
ATOM 6674 N N . GLN B 1 409 ? -5.227 66.938 16.859 1 93.69 409 GLN B N 1
ATOM 6675 C CA . GLN B 1 409 ? -4.852 67.062 18.266 1 93.69 409 GLN B CA 1
ATOM 6676 C C . GLN B 1 409 ? -3.334 67.062 18.438 1 93.69 409 GLN B C 1
ATOM 6678 O O . GLN B 1 409 ? -2.83 66.625 19.469 1 93.69 409 GLN B O 1
ATOM 6683 N N . GLN B 1 410 ? -2.611 67.5 17.469 1 92.88 410 GLN B N 1
ATOM 6684 C CA . GLN B 1 410 ? -1.157 67.375 17.453 1 92.88 410 GLN B CA 1
ATOM 6685 C C . GLN B 1 410 ? -0.521 68.188 18.562 1 92.88 410 GLN B C 1
ATOM 6687 O O . GLN B 1 410 ? 0.6 67.938 18.984 1 92.88 410 GLN B O 1
ATOM 6692 N N . GLU B 1 411 ? -1.184 69.188 19.031 1 94.5 411 GLU B N 1
ATOM 6693 C CA . GLU B 1 411 ? -0.643 70 20.109 1 94.5 411 GLU B CA 1
ATOM 6694 C C . GLU B 1 411 ? -0.513 69.25 21.406 1 94.5 411 GLU B C 1
ATOM 6696 O O . GLU B 1 411 ? 0.389 69.5 22.203 1 94.5 411 GLU B O 1
ATOM 6701 N N . VAL B 1 412 ? -1.376 68.25 21.516 1 93.38 412 VAL B N 1
ATOM 6702 C CA . VAL B 1 412 ? -1.4 67.438 22.734 1 93.38 412 VAL B CA 1
ATOM 6703 C C . VAL B 1 412 ? -0.644 66.125 22.516 1 93.38 412 VAL B C 1
ATOM 6705 O O . VAL B 1 412 ? 0.26 65.812 23.281 1 93.38 412 VAL B O 1
ATOM 6708 N N . ASN B 1 413 ? -0.886 65.5 21.469 1 93.06 413 ASN B N 1
ATOM 6709 C CA . ASN B 1 413 ? -0.334 64.125 21.266 1 93.06 413 ASN B CA 1
ATOM 6710 C C . ASN B 1 413 ? 0.974 64.188 20.484 1 93.06 413 ASN B C 1
ATOM 6712 O O . ASN B 1 413 ? 1.691 63.188 20.391 1 93.06 413 ASN B O 1
ATOM 6716 N N . LYS B 1 414 ? 1.309 65.312 19.875 1 92.5 414 LYS B N 1
ATOM 6717 C CA . LYS B 1 414 ? 2.545 65.562 19.141 1 92.5 414 LYS B CA 1
ATOM 6718 C C . LYS B 1 414 ? 2.604 64.75 17.859 1 92.5 414 LYS B C 1
ATOM 6720 O O . LYS B 1 414 ? 3.686 64.375 17.406 1 92.5 414 LYS B O 1
ATOM 6725 N N . MET B 1 415 ? 1.428 64.438 17.484 1 92.38 415 MET B N 1
ATOM 6726 C CA . MET B 1 415 ? 1.343 63.656 16.266 1 92.38 415 MET B CA 1
ATOM 6727 C C . MET B 1 415 ? 0.982 64.562 15.07 1 92.38 415 MET B C 1
ATOM 6729 O O . MET B 1 415 ? -0.167 64.562 14.625 1 92.38 415 MET B O 1
ATOM 6733 N N . SER B 1 416 ? 1.987 65.188 14.484 1 94.56 416 SER B N 1
ATOM 6734 C CA . SER B 1 416 ? 1.816 65.938 13.266 1 94.56 416 SER B CA 1
ATOM 6735 C C . SER B 1 416 ? 1.755 65.062 12.031 1 94.56 416 SER B C 1
ATOM 6737 O O . SER B 1 416 ? 2.156 63.906 12.078 1 94.56 416 SER B O 1
ATOM 6739 N N . PRO B 1 417 ? 1.159 65.625 10.984 1 93.69 417 PRO B N 1
ATOM 6740 C CA . PRO B 1 417 ? 1.102 64.812 9.758 1 93.69 417 PRO B CA 1
ATOM 6741 C C . PRO B 1 417 ? 2.467 64.25 9.352 1 93.69 417 PRO B C 1
ATOM 6743 O O . PRO B 1 417 ? 2.562 63.125 8.867 1 93.69 417 PRO B O 1
ATOM 6746 N N . SER B 1 418 ? 3.473 64.938 9.547 1 93.88 418 SER B N 1
ATOM 6747 C CA . SER B 1 418 ? 4.824 64.5 9.234 1 93.88 418 SER B CA 1
ATOM 6748 C C . SER B 1 418 ? 5.25 63.375 10.141 1 93.88 418 SER B C 1
ATOM 6750 O O . SER B 1 418 ? 5.82 62.375 9.672 1 93.88 418 SER B O 1
ATOM 6752 N N . ASN B 1 419 ? 5.02 63.5 11.422 1 93.19 419 ASN B N 1
ATOM 6753 C CA . ASN B 1 419 ? 5.363 62.469 12.375 1 93.19 419 ASN B CA 1
ATOM 6754 C C . ASN B 1 419 ? 4.598 61.188 12.102 1 93.19 419 ASN B C 1
ATOM 6756 O O . ASN B 1 419 ? 5.152 60.094 12.203 1 93.19 419 ASN B O 1
ATOM 6760 N N . ILE B 1 420 ? 3.332 61.375 11.758 1 94.38 420 ILE B N 1
ATOM 6761 C CA . ILE B 1 420 ? 2.486 60.219 11.438 1 94.38 420 ILE B CA 1
ATOM 6762 C C . ILE B 1 420 ? 3.021 59.5 10.195 1 94.38 420 ILE B C 1
ATOM 6764 O O . ILE B 1 420 ? 3.105 58.281 10.164 1 94.38 420 ILE B O 1
ATOM 6768 N N . ALA B 1 421 ? 3.395 60.219 9.211 1 93.88 421 ALA B N 1
ATOM 6769 C CA . ALA B 1 421 ? 3.9 59.688 7.953 1 93.88 421 ALA B CA 1
ATOM 6770 C C . ALA B 1 421 ? 5.191 58.906 8.18 1 93.88 421 ALA B C 1
ATOM 6772 O O . ALA B 1 421 ? 5.418 57.875 7.543 1 93.88 421 ALA B O 1
ATOM 6773 N N . ILE B 1 422 ? 6 59.25 9.039 1 93.25 422 ILE B N 1
ATOM 6774 C CA . ILE B 1 422 ? 7.285 58.625 9.312 1 93.25 422 ILE B CA 1
ATOM 6775 C C . ILE B 1 422 ? 7.055 57.25 9.953 1 93.25 422 ILE B C 1
ATOM 6777 O O . ILE B 1 422 ? 7.746 56.281 9.617 1 93.25 422 ILE B O 1
ATOM 6781 N N . VAL B 1 423 ? 6.109 57.219 10.82 1 92.62 423 VAL B N 1
ATOM 6782 C CA . VAL B 1 423 ? 5.93 56 11.602 1 92.62 423 VAL B CA 1
ATOM 6783 C C . VAL B 1 423 ? 5.055 55.031 10.836 1 92.62 423 VAL B C 1
ATOM 6785 O O . VAL B 1 423 ? 5.254 53.812 10.922 1 92.62 423 VAL B O 1
ATOM 6788 N N . LEU B 1 424 ? 4.059 55.5 10.07 1 94.62 424 LEU B N 1
ATOM 6789 C CA . LEU B 1 424 ? 3.084 54.625 9.438 1 94.62 424 LEU B CA 1
ATOM 6790 C C . LEU B 1 424 ? 3.385 54.438 7.953 1 94.62 424 LEU B C 1
ATOM 6792 O O . LEU B 1 424 ? 2.947 53.469 7.328 1 94.62 424 LEU B O 1
ATOM 6796 N N . GLY B 1 425 ? 4.102 55.312 7.375 1 92.75 425 GLY B N 1
ATOM 6797 C CA . GLY B 1 425 ? 4.387 55.312 5.949 1 92.75 425 GLY B CA 1
ATOM 6798 C C . GLY B 1 425 ? 4.926 53.969 5.441 1 92.75 425 GLY B C 1
ATOM 6799 O O . GLY B 1 425 ? 4.34 53.375 4.543 1 92.75 425 GLY B O 1
ATOM 6800 N N . PRO B 1 426 ? 5.98 53.5 6.094 1 93.06 426 PRO B N 1
ATOM 6801 C CA . PRO B 1 426 ? 6.594 52.25 5.637 1 93.06 426 PRO B CA 1
ATOM 6802 C C . PRO B 1 426 ? 5.645 51.031 5.734 1 93.06 426 PRO B C 1
ATOM 6804 O O . PRO B 1 426 ? 5.859 50.031 5.074 1 93.06 426 PRO B O 1
ATOM 6807 N N . ASN B 1 427 ? 4.574 51.156 6.582 1 94.19 427 ASN B N 1
ATOM 6808 C CA . ASN B 1 427 ? 3.619 50.062 6.77 1 94.19 427 ASN B CA 1
ATOM 6809 C C . ASN B 1 427 ? 2.451 50.188 5.793 1 94.19 427 ASN B C 1
ATOM 6811 O O . ASN B 1 427 ? 1.638 49.25 5.688 1 94.19 427 ASN B O 1
ATOM 6815 N N . LEU B 1 428 ? 2.377 51.25 5.043 1 94.44 428 LEU B N 1
ATOM 6816 C CA . LEU B 1 428 ? 1.248 51.469 4.145 1 94.44 428 LEU B CA 1
ATOM 6817 C C . LEU B 1 428 ? 1.655 51.25 2.691 1 94.44 428 LEU B C 1
ATOM 6819 O O . LEU B 1 428 ? 0.808 50.969 1.84 1 94.44 428 LEU B O 1
ATOM 6823 N N . LEU B 1 429 ? 2.918 51.469 2.467 1 91.81 429 LEU B N 1
ATOM 6824 C CA . LEU B 1 429 ? 3.387 51.406 1.089 1 91.81 429 LEU B CA 1
ATOM 6825 C C . LEU B 1 429 ? 4.828 50.906 1.034 1 91.81 429 LEU B C 1
ATOM 6827 O O . LEU B 1 429 ? 5.695 51.438 1.735 1 91.81 429 LEU B O 1
ATOM 6831 N N . TRP B 1 430 ? 5.137 49.906 0.233 1 90.62 430 TRP B N 1
ATOM 6832 C CA . TRP B 1 430 ? 6.48 49.406 -0.06 1 90.62 430 TRP B CA 1
ATOM 6833 C C . TRP B 1 430 ? 6.555 48.844 -1.472 1 90.62 430 TRP B C 1
ATOM 6835 O O . TRP B 1 430 ? 5.539 48.438 -2.037 1 90.62 430 TRP B O 1
ATOM 6845 N N . PRO B 1 431 ? 7.801 48.938 -2.043 1 86.38 431 PRO B N 1
ATOM 6846 C CA . PRO B 1 431 ? 7.945 48.5 -3.432 1 86.38 431 PRO B CA 1
ATOM 6847 C C . PRO B 1 431 ? 7.863 46.969 -3.576 1 86.38 431 PRO B C 1
ATOM 6849 O O . PRO B 1 431 ? 8.062 46.25 -2.6 1 86.38 431 PRO B O 1
ATOM 6852 N N . GLN B 1 432 ? 7.312 46.5 -4.688 1 77.56 432 GLN B N 1
ATOM 6853 C CA . GLN B 1 432 ? 7.238 45.094 -4.992 1 77.56 432 GLN B CA 1
ATOM 6854 C C . GLN B 1 432 ? 8.617 44.438 -4.949 1 77.56 432 GLN B C 1
ATOM 6856 O O . GLN B 1 432 ? 9.602 45.031 -5.395 1 77.56 432 GLN B O 1
ATOM 6861 N N . GLN B 1 433 ? 8.859 43.594 -3.914 1 63.44 433 GLN B N 1
ATOM 6862 C CA . GLN B 1 433 ? 10.148 42.906 -3.885 1 63.44 433 GLN B CA 1
ATOM 6863 C C . GLN B 1 433 ? 10.469 42.281 -5.238 1 63.44 433 GLN B C 1
ATOM 6865 O O . GLN B 1 433 ? 9.633 41.562 -5.809 1 63.44 433 GLN B O 1
ATOM 6870 N N . ASN B 1 434 ? 11.023 42.906 -6.141 1 49.09 434 ASN B N 1
ATOM 6871 C CA . ASN B 1 434 ? 11.578 42.219 -7.297 1 49.09 434 ASN B CA 1
ATOM 6872 C C . ASN B 1 434 ? 12.242 40.906 -6.891 1 49.09 434 ASN B C 1
ATOM 6874 O O . ASN B 1 434 ? 13.117 40.906 -6.023 1 49.09 434 ASN B O 1
ATOM 6878 N N . GLU B 1 435 ? 11.477 39.75 -6.789 1 41.81 435 GLU B N 1
ATOM 6879 C CA . GLU B 1 435 ? 12.312 38.562 -6.961 1 41.81 435 GLU B CA 1
ATOM 6880 C C . GLU B 1 435 ? 13.32 38.75 -8.086 1 41.81 435 GLU B C 1
ATOM 6882 O O . GLU B 1 435 ? 13.008 39.344 -9.117 1 41.81 435 GLU B O 1
#

Radius of gyration: 47.77 Å; Cα contacts (8 Å, |Δi|>4): 970; chains: 2; bounding box: 70×159×117 Å

pLDDT: mean 86.09, std 17.26, range [23.16, 98.75]

InterPro domains:
  IPR000198 Rho GTPase-activating protein domain [PF00620] (289-432)
  IPR000198 Rho GTPase-activating protein domain [PS50238] (273-435)
  IPR000198 Rho GTPase-activating protein domain [SM00324] (284-435)
  IPR004148 BAR domain [PF03114] (2-245)
  IPR004148 BAR domain [PS51021] (18-256)
  IPR004148 BAR domain [SM00721] (1-252)
  IPR008936 Rho GTPase activation protein [G3DSA:1.10.555.10] (263-435)
  IPR008936 Rho GTPase activation protein [SSF48350] (269-434)
  IPR027267 AH/BAR domain superfamily [G3DSA:1.20.1270.60] (1-255)
  IPR027267 AH/BAR domain superfamily [SSF103657] (19-250)
  IPR047165 Rho GTPase-activating protein 17/44/SH3BP1-like [PTHR14130] (1-435)

Solvent-accessible surface area (backbone atoms only — not comparable to full-atom values): 44983 Å² total; per-residue (Å²): 122,66,68,68,53,53,63,57,53,56,65,60,66,68,58,72,85,68,56,78,67,64,53,58,57,53,75,75,47,55,72,69,54,51,55,51,58,66,49,48,59,45,51,31,50,32,31,41,47,43,37,55,32,52,58,62,52,51,81,53,59,86,92,54,54,66,70,65,23,28,67,67,24,43,44,27,50,31,17,52,45,31,51,62,30,31,71,67,39,57,66,81,37,28,35,19,43,35,37,47,52,46,20,52,51,33,40,50,46,25,47,51,51,35,52,42,52,51,51,44,39,63,65,31,42,46,53,29,45,44,43,32,71,44,58,50,47,48,50,52,50,36,49,53,49,37,50,51,40,48,53,53,38,51,52,47,48,51,53,44,53,53,53,55,52,57,54,66,72,47,66,77,81,67,62,83,79,63,54,58,56,52,49,49,52,51,50,51,47,50,52,49,42,55,52,41,48,51,49,39,52,47,37,46,30,43,38,52,18,46,50,28,44,46,64,24,46,49,52,51,57,20,48,43,49,50,46,47,50,49,51,52,30,48,43,25,46,54,48,27,52,55,40,49,53,50,52,50,50,54,51,55,47,19,72,43,91,86,26,59,46,40,82,85,47,60,64,45,32,59,64,50,34,47,66,68,58,52,25,66,72,68,72,42,75,55,54,64,58,56,51,54,33,50,56,49,30,68,72,61,27,51,63,40,66,44,68,61,69,48,81,43,58,66,42,55,25,47,22,50,40,24,32,51,24,47,65,51,84,78,58,76,74,59,64,68,43,44,32,25,40,37,46,37,41,48,50,44,39,53,39,27,74,57,30,60,60,35,33,87,43,42,66,56,53,52,56,20,70,65,44,85,51,67,69,59,18,53,54,35,46,52,53,54,54,69,67,44,58,68,62,37,36,50,40,47,51,55,50,49,54,51,51,51,58,40,31,73,36,21,90,66,12,64,34,36,69,67,55,46,44,67,64,45,38,71,34,34,47,54,72,66,76,75,125,125,67,68,70,54,52,63,57,54,56,66,61,67,68,58,72,83,69,54,78,66,64,53,58,56,53,74,75,46,56,72,68,54,51,56,49,56,65,49,48,60,45,51,31,51,33,32,42,49,42,38,55,34,52,58,63,54,50,81,50,59,86,92,54,54,66,70,65,24,28,68,66,25,43,44,27,49,31,16,52,44,30,51,65,30,30,72,66,38,57,66,81,36,29,36,21,42,34,37,46,51,46,19,52,50,32,41,50,46,24,48,50,50,36,51,41,51,52,51,42,39,63,64,31,41,46,53,30,45,43,42,33,71,45,58,50,49,51,50,53,49,38,48,53,50,37,48,52,40,48,54,53,38,52,52,45,47,50,52,46,54,53,55,55,53,58,54,65,72,47,65,75,81,66,62,85,78,64,54,59,56,52,49,49,52,52,50,50,47,48,52,50,42,52,50,40,49,50,51,39,52,48,39,46,30,43,38,50,18,45,50,27,43,47,64,26,44,48,54,52,56,21,48,40,50,51,47,47,50,50,52,52,31,50,42,25,46,55,47,27,51,54,40,50,53,52,51,51,51,54,50,53,47,20,71,41,92,85,26,57,49,39,80,87,49,58,64,45,33,59,63,52,35,46,66,69,59,50,24,66,73,68,72,42,74,55,54,64,57,56,51,53,32,50,55,48,30,69,72,60,27,50,64,41,64,45,70,61,71,49,81,43,57,66,40,56,26,46,23,51,40,22,33,52,24,47,66,52,83,76,59,76,75,61,65,69,42,47,33,25,40,36,46,36,40,48,48,43,40,54,40,26,73,57,30,58,60,36,34,89,43,42,66,56,53,52,56,20,70,63,42,84,52,66,70,59,17,53,53,36,46,52,53,52,54,70,68,43,57,67,62,37,36,50,38,46,53,55,49,49,52,51,51,50,57,39,33,72,36,21,89,66,11,63,34,36,70,67,56,46,44,68,64,46,39,72,34,33,46,55,71,65,76,77,124

Secondary structure (DSSP, 8-state):
--HHHHHHHHHHHSS----TTHHHHHTTS-HHHHHHHHHHHHHHHHHHHHHHHHHHT-SS-TT--HHHHHHHSHHHHHHHHHHHHHTTS-TTSHHHHHHHHHHHHHHHHHHHHHHHHHHHIIIIIHHHHHIIIIIHHHHHHHHHHHHHHHHHHHHHHHHHHHHHHHHHHT-SS--SSSHHHHHHHHHHHHHHHHHHHHHHHHHHHHHHHHHHHHHHHGGGGHHHHHHHHHHHHHHHHHHHHHHHHHHHHHHHHHHSTT-S--TTTT--SSTTS-HHHHHHHHT-SS-HHHHHHHHHHHHHTTT-TTTTTSPPPHHHHHHHHHHHHHT----GGGGG-HHHHHHHHHHHHHH-SS-TT-GGGHHHHHHHHT-SSHHHHHHHHHHHHHHS-HHHHHHHHHHHHHHHHHHHTHHHH---HHHHHHHHHHHH-------/--HHHHHHHHHHHSS----TTHHHHHTTS-HHHHHHHHHHHHHHHHHHHHHHHHHHT-SS-TT--HHHHHHHSHHHHHHHHHHHHHTTS-TTSHHHHHHHHHHHHHHHHHHHHHHHHHHHIIIIIHHHHHIIIIIHHHHHHHHHHHHHHHHHHHHHHHHHHHHHHHHHHT-SS--SSSHHHHHHHHHHHHHHHHHHHHHHHHHHHHHHHHHHHHHHHGGGGHHHHHHHHHHHHHHHHHHHHHHHHHHHHHHHHHHSTT-S--SSTT--SSTTS-HHHHHHHHT-SS-HHHHHHHHHHHHHTTT-TTTTTSPPPHHHHHHHHHHHHHT----GGGGG-HHHHHHHHHHHHHH-SS-TT-GGGHHHHHHHHT-SSHHHHHHHHHHHHHHS-HHHHHHHHHHHHHHHHHHHTHHHH---HHHHHHHHHHHH-------

Foldseek 3Di:
DVVVVVVVVVVVPPPDDPPPLNVLCVVVDDPVLVVLVVVLVVLLVVLVVCLVVVCVVQQFDPPDDLVNRLCNHVLLVVLVVLVVVLVPPDCLAPVSVVSPLSSVLSSVLSSLSSVLVVCLCVQANVVSCCSNPPLSVVLVVLVVVLSVLSVVLVVLVVVLVVLVVVLVVPPPPDDDPCNVVSVVVSVVSVVVSVVSVVVSVVSSVVSSVSSVVCVVCVVVNVVSVVVVVVSVVVSVVVSVVSVVVSVVVLVVLLPPLSRNCVVVCVQLWLALDALVVQCVNVVHLAHQLLVVLLVLCVVQNLQAAPALNDADDPVLLVVVLVCSGNVHDDDPVNSPDNNSSSSSSLRSLQSHPAALLGQVCQVQLVVLCPDPDPVSSVVSNVVSLVVGDSSSSSNVVVNVVSLVSSCVNCVRHVRHPVNCCVSRVVSRYDHDPPD/DVVVVVVVVVVVPPDPDPPPLNVLCVVVDDPVLVVLVVVLVVLLVVLVVCLVVVCVVQQFDPPDDLVNRLCNHVLLVVLVVLVVVLVPPDCLAPVSVVSPLSSVLSSVLSSLSSVLVVCLCVQANVVSCCSNPPLSVVLVVLVVVLSVLSVVLVVLVVVLVVLVVVLVVPPPPDDDPCNVVSVVVSVVSVVVSVVSVVVSVVSSVVSSVSSVVCVVCVVVNVVSVVVVVVSVVVSVVVSVVSVVVSVVVLCVLLPPLSRNCVVVPVQLWLALDALVVQCVNVVHLAHQLLVVLLVLCVVQNLQAAPALNDADDPVLLVVVLVCSGNVHDDDPVNSPDNNSSSSSSLRSLQSHPAALLGQVCQVQLVVLCPDPDPVSSVVSVVVSLVVDDSSSSSNVVVNVVSLVSSCVNCVRHVRHPVNCCVSRVVSRYDHDPPD

Nearest PDB structures (foldseek):
  5c5s-assembly4_D  TM=9.306E-01  e=4.134E-08  Homo sapiens
  5c5s-assembly2_B  TM=9.256E-01  e=6.061E-08  Homo sapiens
  5c5s-assembly3_C  TM=9.288E-01  e=1.099E-07  Homo sapiens
  5hpy-assembly2_D  TM=9.436E-01  e=2.362E-07  Homo sapiens
  7tpb-assembly1_B  TM=8.943E-01  e=2.465E-07  Homo sapiens

Organism: Crotalus adamanteus (NCBI:txid8729)

Sequence (870 aa):
MMKRQFNRMRQQLSYPSITGRAQETADYLTEDLLQTEQRIEPVKRAAHNVHKRLVACLQGQYGAELDKRVKRLPLMALSVAMAESFKELDMNSSLGKALEMSCCIESTLARILAEFEITLEQEVLQPLNKLSEEELPIILKHKKNLQKLILDWNIIKSRLNQVAKNSSNSVSAVTTSGASSAALKLENLKEEEEEMKRRVEQSKDEYMADLYHFSTKEDSYAKYFIKLLEIQAEYHQKSLESLNSTLAELMSSQNQSDAPFPLDAAVSGVYGMPLETHLKASGREIALPIEACVMMLLSTGMREEGLFRLAAGASVLKKLKYCLDSGSNIPDEFYIDPHAVAGALKCYLRELPQPLMTSELYDDWLKAASAKEPDIRLEGLKDVCNLLPKDNYNNLRYLIRFLAMLAEQQEVNKMSPSNIAIVLGPNLLWPQQNEMMKRQFNRMRQQLSYPSITGRAQETADYLTEDLLQTEQRIEPVKRAAHNVHKRLVACLQGQYGAELDKRVKRLPLMALSVAMAESFKELDMNSSLGKALEMSCCIESTLARILAEFEITLEQEVLQPLNKLSEEELPIILKHKKNLQKLILDWNIIKSRLNQVAKNSSNSVSAVTTSGASSAALKLENLKEEEEEMKRRVEQSKDEYMADLYHFSTKEDSYAKYFIKLLEIQAEYHQKSLESLNSTLAELMSSQNQSDAPFPLDAAVSGVYGMPLETHLKASGREIALPIEACVMMLLSTGMREEGLFRLAAGASVLKKLKYCLDSGSNIPDEFYIDPHAVAGALKCYLRELPQPLMTSELYDDWLKAASAKEPDIRLEGLKDVCNLLPKDNYNNLRYLIRFLAMLAEQQEVNKMSPSNIAIVLGPNLLWPQQNE